Protein AF-0000000086840209 (afdb_homodimer)

Solvent-accessible surface area (backbone atoms only — not comparable to full-atom values): 59865 Å² total; per-residue (Å²): 137,80,80,76,87,68,86,67,60,68,72,49,55,74,68,68,51,80,68,69,87,74,71,79,79,79,82,75,85,78,73,86,63,77,85,60,76,72,39,68,65,50,62,71,67,72,75,73,90,75,87,71,88,79,84,80,75,86,77,77,88,75,85,76,79,78,73,83,77,76,82,77,79,81,72,82,69,72,61,64,68,77,69,81,69,80,62,67,65,57,79,72,72,54,63,67,62,53,61,68,45,46,66,56,27,56,71,68,43,29,46,79,48,72,53,68,51,66,65,57,50,52,54,27,46,75,39,18,62,79,31,35,56,29,29,9,30,44,25,12,50,48,21,32,39,47,53,31,60,46,67,54,54,68,77,83,42,62,44,62,58,50,34,50,51,26,39,51,48,12,54,53,25,41,53,47,39,52,50,32,60,87,80,42,92,48,25,80,78,42,78,61,74,78,46,72,61,59,33,47,26,25,44,30,38,17,54,41,33,41,61,71,66,30,53,64,51,15,49,52,28,38,50,52,25,49,52,50,44,53,74,68,42,59,75,68,57,49,95,75,61,71,90,54,56,63,56,57,49,16,34,52,40,42,48,51,49,52,52,48,46,52,41,52,51,46,23,71,78,68,64,46,86,74,84,80,71,83,51,85,72,56,70,57,56,84,40,86,86,49,58,59,34,35,51,51,49,41,52,51,50,51,55,56,51,56,67,63,32,70,70,55,49,45,48,56,54,24,72,78,31,86,82,49,82,51,77,85,83,49,62,67,56,51,40,49,54,49,47,50,53,52,50,48,52,52,48,51,53,51,52,49,49,48,36,42,75,67,69,52,45,60,67,50,70,47,52,49,48,52,53,52,50,51,51,52,33,51,51,47,51,54,36,49,52,34,51,77,68,66,55,46,30,86,74,58,58,88,86,50,54,65,66,37,24,59,51,31,49,42,57,52,51,42,50,51,50,48,52,50,61,71,63,49,88,48,72,59,49,56,46,19,58,26,54,63,51,51,50,37,51,48,53,46,51,51,49,25,52,53,42,66,58,46,89,64,88,84,61,52,67,69,58,53,49,53,44,50,49,45,50,49,52,50,51,51,56,52,65,68,39,76,81,54,46,68,68,54,52,52,49,51,50,51,51,50,51,52,37,37,67,74,51,68,80,57,86,59,66,72,69,71,61,67,60,75,81,119,136,82,80,76,86,70,86,62,58,67,75,49,52,74,67,69,50,80,64,69,87,72,71,78,77,79,82,76,87,78,74,89,62,79,83,60,74,72,38,66,66,48,58,72,67,68,72,67,89,73,85,69,85,75,81,77,81,80,82,79,86,77,84,79,81,80,79,79,77,77,78,76,79,80,70,81,66,74,64,67,69,78,70,81,66,81,61,65,67,53,80,69,74,55,61,67,63,53,61,68,45,46,66,55,26,55,70,67,43,29,46,80,48,72,54,68,51,67,67,56,50,52,54,28,45,76,39,19,62,80,31,37,57,30,29,9,30,43,26,11,50,46,22,33,37,47,53,33,61,45,66,56,55,67,77,83,42,60,44,62,56,51,35,49,51,26,38,49,50,11,53,52,26,42,52,49,42,53,49,31,59,85,80,41,92,49,23,82,78,42,78,60,74,79,47,72,61,58,34,48,25,25,44,31,40,17,56,41,33,40,61,71,67,30,53,65,52,16,48,53,29,38,50,53,25,50,52,50,45,53,74,67,41,59,76,65,57,48,93,74,59,72,89,53,56,63,55,57,49,16,35,52,40,42,46,51,49,50,53,47,47,51,43,54,52,45,21,72,77,69,64,48,84,76,82,80,72,84,52,84,72,56,71,57,56,84,39,87,90,48,58,58,34,36,51,51,49,42,52,51,48,51,55,56,51,56,67,63,33,70,68,56,48,45,48,57,55,24,74,79,30,84,81,49,83,52,78,85,84,49,64,67,55,52,40,49,54,50,48,51,53,52,50,48,52,52,48,50,52,51,52,49,48,48,36,41,75,68,68,52,45,56,66,50,70,48,51,50,48,52,53,52,50,51,51,51,33,50,52,47,51,53,37,49,52,36,51,77,67,65,54,46,29,86,77,57,59,87,88,49,56,63,66,37,25,58,51,32,48,42,59,52,51,42,51,50,50,47,53,51,62,71,64,50,90,49,72,58,50,57,46,19,59,25,54,64,52,51,50,40,51,48,52,44,51,52,49,25,51,53,42,64,59,46,89,66,89,83,64,52,67,68,57,52,49,51,45,49,50,45,50,47,52,50,51,50,55,52,62,67,38,76,81,54,45,68,70,56,52,51,51,51,49,52,48,48,51,53,37,38,66,74,53,67,81,56,86,60,67,71,68,75,62,66,56,79,83,120

Structure (mmCIF, N/CA/C/O backbone):
data_AF-0000000086840209-model_v1
#
loop_
_entity.id
_entity.type
_entity.pdbx_description
1 polymer 'Transcription factor domain-containing protein'
#
loop_
_atom_site.group_PDB
_atom_site.id
_atom_site.type_symbol
_atom_site.label_atom_id
_atom_site.label_alt_id
_atom_site.label_comp_id
_atom_site.label_asym_id
_atom_site.label_entity_id
_atom_site.label_seq_id
_atom_site.pdbx_PDB_ins_code
_atom_site.Cartn_x
_atom_site.Cartn_y
_atom_site.Cartn_z
_atom_site.occupancy
_atom_site.B_iso_or_equiv
_atom_site.auth_seq_id
_atom_site.auth_comp_id
_atom_site.auth_asym_id
_atom_site.auth_atom_id
_atom_site.pdbx_PDB_model_num
ATOM 1 N N . MET A 1 1 ? 45.812 -46.125 19 1 21.97 1 MET A N 1
ATOM 2 C CA . MET A 1 1 ? 46.469 -45.25 19.953 1 21.97 1 MET A CA 1
ATOM 3 C C . MET A 1 1 ? 45.906 -43.844 19.844 1 21.97 1 MET A C 1
ATOM 5 O O . MET A 1 1 ? 46.188 -43.094 18.891 1 21.97 1 MET A O 1
ATOM 9 N N . GLY A 1 2 ? 44.531 -43.719 19.984 1 23.8 2 GLY A N 1
ATOM 10 C CA . GLY A 1 2 ? 43.469 -42.938 19.391 1 23.8 2 GLY A CA 1
ATOM 11 C C . GLY A 1 2 ? 43.438 -41.5 19.891 1 23.8 2 GLY A C 1
ATOM 12 O O . GLY A 1 2 ? 43.375 -41.281 21.109 1 23.8 2 GLY A O 1
ATOM 13 N N . GLY A 1 3 ? 44.062 -40.531 19.25 1 23 3 GLY A N 1
ATOM 14 C CA . GLY A 1 3 ? 44.531 -39.188 19.625 1 23 3 GLY A CA 1
ATOM 15 C C . GLY A 1 3 ? 43.406 -38.281 20.109 1 23 3 GLY A C 1
ATOM 16 O O . GLY A 1 3 ? 42.312 -38.281 19.531 1 23 3 GLY A O 1
ATOM 17 N N . LYS A 1 4 ? 43.375 -37.906 21.453 1 29.53 4 LYS A N 1
ATOM 18 C CA . LYS A 1 4 ? 42.531 -37.219 22.422 1 29.53 4 LYS A CA 1
ATOM 19 C C . LYS A 1 4 ? 42.219 -35.781 21.953 1 29.53 4 LYS A C 1
ATOM 21 O O . LYS A 1 4 ? 43.125 -34.938 21.922 1 29.53 4 LYS A O 1
ATOM 26 N N . ILE A 1 5 ? 41.594 -35.594 20.734 1 31.66 5 ILE A N 1
ATOM 27 C CA . ILE A 1 5 ? 41.438 -34.188 20.328 1 31.66 5 ILE A CA 1
ATOM 28 C C . ILE A 1 5 ? 40.656 -33.438 21.406 1 31.66 5 ILE A C 1
ATOM 30 O O . ILE A 1 5 ? 39.531 -33.75 21.703 1 31.66 5 ILE A O 1
ATOM 34 N N . THR A 1 6 ? 41.219 -32.875 22.5 1 32.12 6 THR A N 1
ATOM 35 C CA . THR A 1 6 ? 40.969 -32.406 23.859 1 32.12 6 THR A CA 1
ATOM 36 C C . THR A 1 6 ? 40.062 -31.188 23.859 1 32.12 6 THR A C 1
ATOM 38 O O . THR A 1 6 ? 39.375 -30.922 24.844 1 32.12 6 THR A O 1
ATOM 41 N N . ARG A 1 7 ? 40.375 -30.125 23.188 1 35.28 7 ARG A N 1
ATOM 42 C CA . ARG A 1 7 ? 40.062 -28.875 23.875 1 35.28 7 ARG A CA 1
ATOM 43 C C . ARG A 1 7 ? 38.625 -28.438 23.609 1 35.28 7 ARG A C 1
ATOM 45 O O . ARG A 1 7 ? 38.188 -28.422 22.453 1 35.28 7 ARG A O 1
ATOM 52 N N . ALA A 1 8 ? 37.688 -28.484 24.5 1 32.41 8 ALA A N 1
ATOM 53 C CA . ALA A 1 8 ? 36.281 -28.219 24.547 1 32.41 8 ALA A CA 1
ATOM 54 C C . ALA A 1 8 ? 35.969 -26.719 24.328 1 32.41 8 ALA A C 1
ATOM 56 O O . ALA A 1 8 ? 36.812 -25.875 24.641 1 32.41 8 ALA A O 1
ATOM 57 N N . CYS A 1 9 ? 35.281 -26.188 23.484 1 34.03 9 CYS A N 1
ATOM 58 C CA . CYS A 1 9 ? 35.062 -24.766 23.219 1 34.03 9 CYS A CA 1
ATOM 59 C C . CYS A 1 9 ? 34.656 -24.031 24.5 1 34.03 9 CYS A C 1
ATOM 61 O O . CYS A 1 9 ? 34.25 -24.656 25.484 1 34.03 9 CYS A O 1
ATOM 63 N N . ASP A 1 10 ? 34.938 -22.781 24.703 1 37.38 10 ASP A N 1
ATOM 64 C CA . ASP A 1 10 ? 34.938 -21.969 25.906 1 37.38 10 ASP A CA 1
ATOM 65 C C . ASP A 1 10 ? 33.594 -22.016 26.609 1 37.38 10 ASP A C 1
ATOM 67 O O . ASP A 1 10 ? 33.531 -22.094 27.844 1 37.38 10 ASP A O 1
ATOM 71 N N . ALA A 1 11 ? 32.469 -21.812 25.906 1 33.53 11 ALA A N 1
ATOM 72 C CA . ALA A 1 11 ? 31.203 -21.688 26.609 1 33.53 11 ALA A CA 1
ATOM 73 C C . ALA A 1 11 ? 30.828 -22.984 27.312 1 33.53 11 ALA A C 1
ATOM 75 O O . ALA A 1 11 ? 30.297 -22.953 28.438 1 33.53 11 ALA A O 1
ATOM 76 N N . CYS A 1 12 ? 31.172 -24.016 26.625 1 34.47 12 CYS A N 1
ATOM 77 C CA . CYS A 1 12 ? 31 -25.312 27.266 1 34.47 12 CYS A CA 1
ATOM 78 C C . CYS A 1 12 ? 31.906 -25.438 28.484 1 34.47 12 CYS A C 1
ATOM 80 O O . CYS A 1 12 ? 31.688 -26.312 29.328 1 34.47 12 CYS A O 1
ATOM 82 N N . ARG A 1 13 ? 33 -24.734 28.438 1 39.22 13 ARG A N 1
ATOM 83 C CA . ARG A 1 13 ? 33.969 -24.812 29.531 1 39.22 13 ARG A CA 1
ATOM 84 C C . ARG A 1 13 ? 33.312 -24.391 30.859 1 39.22 13 ARG A C 1
ATOM 86 O O . ARG A 1 13 ? 33.531 -25.031 31.891 1 39.22 13 ARG A O 1
ATOM 93 N N . VAL A 1 14 ? 32.656 -23.203 30.797 1 42.06 14 VAL A N 1
ATOM 94 C CA . VAL A 1 14 ? 32.188 -22.703 32.094 1 42.06 14 VAL A CA 1
ATOM 95 C C . VAL A 1 14 ? 31.156 -23.656 32.656 1 42.06 14 VAL A C 1
ATOM 97 O O . VAL A 1 14 ? 31.141 -23.906 33.875 1 42.06 14 VAL A O 1
ATOM 100 N N . ARG A 1 15 ? 30.094 -23.953 31.766 1 38 15 ARG A N 1
ATOM 101 C CA . ARG A 1 15 ? 28.984 -24.719 32.344 1 38 15 ARG A CA 1
ATOM 102 C C . ARG A 1 15 ? 29.359 -26.188 32.5 1 38 15 ARG A C 1
ATOM 104 O O . ARG A 1 15 ? 28.531 -27 32.938 1 38 15 ARG A O 1
ATOM 111 N N . LYS A 1 16 ? 30.5 -26.578 32.875 1 36.28 16 LYS A N 1
ATOM 112 C CA . LYS A 1 16 ? 31.125 -27.875 33.156 1 36.28 16 LYS A CA 1
ATOM 113 C C . LYS A 1 16 ? 30.406 -28.984 32.406 1 36.28 16 LYS A C 1
ATOM 115 O O . LYS A 1 16 ? 30.297 -30.109 32.906 1 36.28 16 LYS A O 1
ATOM 120 N N . VAL A 1 17 ? 29.391 -28.656 31.609 1 33.69 17 VAL A N 1
ATOM 121 C CA . VAL A 1 17 ? 28.703 -29.812 31.031 1 33.69 17 VAL A CA 1
ATOM 122 C C . VAL A 1 17 ? 29.562 -30.438 29.938 1 33.69 17 VAL A C 1
ATOM 124 O O . VAL A 1 17 ? 30.359 -29.75 29.297 1 33.69 17 VAL A O 1
ATOM 127 N N . ARG A 1 18 ? 29.797 -31.781 29.953 1 32.25 18 ARG A N 1
ATOM 128 C CA . ARG A 1 18 ? 30.5 -32.688 29.047 1 32.25 18 ARG A CA 1
ATOM 129 C C . ARG A 1 18 ? 30.156 -32.375 27.594 1 32.25 18 ARG A C 1
ATOM 131 O O . ARG A 1 18 ? 29.016 -32 27.281 1 32.25 18 ARG A O 1
ATOM 138 N N . PHE A 1 19 ? 31.109 -32.156 26.719 1 31.95 19 PHE A N 1
ATOM 139 C CA . PHE A 1 19 ? 31.281 -31.703 25.344 1 31.95 19 PHE A CA 1
ATOM 140 C C . PHE A 1 19 ? 30.5 -32.594 24.391 1 31.95 19 PHE A C 1
ATOM 142 O O . PHE A 1 19 ? 30.5 -32.375 23.172 1 31.95 19 PHE A O 1
ATOM 149 N N . ASN A 1 20 ? 29.281 -33.094 24.594 1 27.7 20 ASN A N 1
ATOM 150 C CA . ASN A 1 20 ? 28.938 -33.906 23.438 1 27.7 20 ASN A CA 1
ATOM 151 C C . ASN A 1 20 ? 28.984 -33.094 22.156 1 27.7 20 ASN A C 1
ATOM 153 O O . ASN A 1 20 ? 28.875 -31.875 22.172 1 27.7 20 ASN A O 1
ATOM 157 N N . LEU A 1 21 ? 29.422 -33.656 20.922 1 28.14 21 LEU A N 1
ATOM 158 C CA . LEU A 1 21 ? 29.734 -33.281 19.547 1 28.14 21 LEU A CA 1
ATOM 159 C C . LEU A 1 21 ? 28.734 -32.25 19.016 1 28.14 21 LEU A C 1
ATOM 161 O O . LEU A 1 21 ? 28.859 -31.797 17.875 1 28.14 21 LEU A O 1
ATOM 165 N N . GLY A 1 22 ? 27.531 -32.188 19.594 1 28.39 22 GLY A N 1
ATOM 166 C CA . GLY A 1 22 ? 26.469 -31.531 18.859 1 28.39 22 GLY A CA 1
ATOM 167 C C . GLY A 1 22 ? 26.609 -30.031 18.812 1 28.39 22 GLY A C 1
ATOM 168 O O . GLY A 1 22 ? 25.625 -29.312 18.656 1 28.39 22 GLY A O 1
ATOM 169 N N . CYS A 1 23 ? 27.688 -29.547 19.156 1 28.19 23 CYS A N 1
ATOM 170 C CA . CYS A 1 23 ? 27.781 -28.094 19.312 1 28.19 23 CYS A CA 1
ATOM 171 C C . CYS A 1 23 ? 27.578 -27.391 17.984 1 28.19 23 CYS A C 1
ATOM 173 O O . CYS A 1 23 ? 28.234 -27.703 16.984 1 28.19 23 CYS A O 1
ATOM 175 N N . ALA A 1 24 ? 26.359 -26.781 17.844 1 27.16 24 ALA A N 1
ATOM 176 C CA . ALA A 1 24 ? 25.688 -26.156 16.703 1 27.16 24 ALA A CA 1
ATOM 177 C C . ALA A 1 24 ? 26.516 -25 16.156 1 27.16 24 ALA A C 1
ATOM 179 O O . ALA A 1 24 ? 27.016 -24.156 16.922 1 27.16 24 ALA A O 1
ATOM 180 N N . PHE A 1 25 ? 27.234 -25.188 15.086 1 24.83 25 PHE A N 1
ATOM 181 C CA . PHE A 1 25 ? 28.078 -24.328 14.266 1 24.83 25 PHE A CA 1
ATOM 182 C C . PHE A 1 25 ? 27.359 -23.031 13.922 1 24.83 25 PHE A C 1
ATOM 184 O O . PHE A 1 25 ? 26.188 -23.047 13.516 1 24.83 25 PHE A O 1
ATOM 191 N N . ALA A 1 26 ? 27.625 -21.953 14.547 1 25.97 26 ALA A N 1
ATOM 192 C CA . ALA A 1 26 ? 27.047 -20.625 14.305 1 25.97 26 ALA A CA 1
ATOM 193 C C . ALA A 1 26 ? 27.422 -20.109 12.914 1 25.97 26 ALA A C 1
ATOM 195 O O . ALA A 1 26 ? 28.594 -20.047 12.562 1 25.97 26 ALA A O 1
ATOM 196 N N . PRO A 1 27 ? 26.5 -20.219 11.844 1 26.61 27 PRO A N 1
ATOM 197 C CA . PRO A 1 27 ? 26.812 -19.859 10.461 1 26.61 27 PRO A CA 1
ATOM 198 C C . PRO A 1 27 ? 27.312 -18.422 10.32 1 26.61 27 PRO A C 1
ATOM 200 O O . PRO A 1 27 ? 27 -17.578 11.156 1 26.61 27 PRO A O 1
ATOM 203 N N . ALA A 1 28 ? 28.422 -18.188 9.508 1 27.62 28 ALA A N 1
ATOM 204 C CA . ALA A 1 28 ? 29.172 -16.969 9.195 1 27.62 28 ALA A CA 1
ATOM 205 C C . ALA A 1 28 ? 28.234 -15.898 8.625 1 27.62 28 ALA A C 1
ATOM 207 O O . ALA A 1 28 ? 27.203 -16.219 8.047 1 27.62 28 ALA A O 1
ATOM 208 N N . PRO A 1 29 ? 28.656 -14.641 8.719 1 25.95 29 PRO A N 1
ATOM 209 C CA . PRO A 1 29 ? 27.953 -13.391 8.422 1 25.95 29 PRO A CA 1
ATOM 210 C C . PRO A 1 29 ? 27.594 -13.258 6.941 1 25.95 29 PRO A C 1
ATOM 212 O O . PRO A 1 29 ? 28.438 -13.508 6.074 1 25.95 29 PRO A O 1
ATOM 215 N N . ALA A 1 30 ? 26.344 -13.523 6.547 1 26.02 30 ALA A N 1
ATOM 216 C CA . ALA A 1 30 ? 25.797 -13.648 5.199 1 26.02 30 ALA A CA 1
ATOM 217 C C . ALA A 1 30 ? 26.078 -12.398 4.367 1 26.02 30 ALA A C 1
ATOM 219 O O . ALA A 1 30 ? 25.703 -11.289 4.766 1 26.02 30 ALA A O 1
ATOM 220 N N . LYS A 1 31 ? 27.172 -12.297 3.588 1 28.03 31 LYS A N 1
ATOM 221 C CA . LYS A 1 31 ? 27.328 -11.289 2.549 1 28.03 31 LYS A CA 1
ATOM 222 C C . LYS A 1 31 ? 26.062 -11.164 1.707 1 28.03 31 LYS A C 1
ATOM 224 O O . LYS A 1 31 ? 25.359 -12.148 1.479 1 28.03 31 LYS A O 1
ATOM 229 N N . ARG A 1 32 ? 25.594 -9.961 1.301 1 26.48 32 ARG A N 1
ATOM 230 C CA . ARG A 1 32 ? 24.406 -9.352 0.711 1 26.48 32 ARG A CA 1
ATOM 231 C C . ARG A 1 32 ? 24.109 -9.938 -0.666 1 26.48 32 ARG A C 1
ATOM 233 O O . ARG A 1 32 ? 24.344 -9.289 -1.686 1 26.48 32 ARG A O 1
ATOM 240 N N . LYS A 1 33 ? 24.625 -11.188 -0.985 1 26.73 33 LYS A N 1
ATOM 241 C CA . LYS A 1 33 ? 24.375 -11.484 -2.396 1 26.73 33 LYS A CA 1
ATOM 242 C C . LYS A 1 33 ? 22.891 -11.555 -2.697 1 26.73 33 LYS A C 1
ATOM 244 O O . LYS A 1 33 ? 22.094 -11.875 -1.815 1 26.73 33 LYS A O 1
ATOM 249 N N . PRO A 1 34 ? 22.422 -11.141 -3.844 1 26.98 34 PRO A N 1
ATOM 250 C CA . PRO A 1 34 ? 21.062 -11.156 -4.363 1 26.98 34 PRO A CA 1
ATOM 251 C C . PRO A 1 34 ? 20.344 -12.484 -4.098 1 26.98 34 PRO A C 1
ATOM 253 O O . PRO A 1 34 ? 20.984 -13.539 -4.055 1 26.98 34 PRO A O 1
ATOM 256 N N . ALA A 1 35 ? 19.188 -12.523 -3.416 1 29.34 35 ALA A N 1
ATOM 257 C CA . ALA A 1 35 ? 18.453 -13.609 -2.781 1 29.34 35 ALA A CA 1
ATOM 258 C C . ALA A 1 35 ? 18.25 -14.781 -3.746 1 29.34 35 ALA A C 1
ATOM 260 O O . ALA A 1 35 ? 17.328 -14.766 -4.566 1 29.34 35 ALA A O 1
ATOM 261 N N . VAL A 1 36 ? 19.344 -15.211 -4.414 1 29.42 36 VAL A N 1
ATOM 262 C CA . VAL A 1 36 ? 19.125 -16.516 -5.031 1 29.42 36 VAL A CA 1
ATOM 263 C C . VAL A 1 36 ? 18.781 -17.547 -3.953 1 29.42 36 VAL A C 1
ATOM 265 O O . VAL A 1 36 ? 19.578 -17.766 -3.033 1 29.42 36 VAL A O 1
ATOM 268 N N . ARG A 1 37 ? 17.547 -17.828 -3.734 1 31.97 37 ARG A N 1
ATOM 269 C CA . ARG A 1 37 ? 16.891 -18.625 -2.713 1 31.97 37 ARG A CA 1
ATOM 270 C C . ARG A 1 37 ? 17.609 -19.953 -2.506 1 31.97 37 ARG A C 1
ATOM 272 O O . ARG A 1 37 ? 17.438 -20.609 -1.48 1 31.97 37 ARG A O 1
ATOM 279 N N . GLY A 1 38 ? 18.156 -20.625 -3.555 1 33.12 38 GLY A N 1
ATOM 280 C CA . GLY A 1 38 ? 18.656 -21.969 -3.357 1 33.12 38 GLY A CA 1
ATOM 281 C C . GLY A 1 38 ? 19.875 -22.031 -2.459 1 33.12 38 GLY A C 1
ATOM 282 O O . GLY A 1 38 ? 20.516 -23.078 -2.346 1 33.12 38 GLY A O 1
ATOM 283 N N . ARG A 1 39 ? 20.047 -20.906 -1.924 1 37 39 ARG A N 1
ATOM 284 C CA . ARG A 1 39 ? 21.406 -20.719 -1.403 1 37 39 ARG A CA 1
ATOM 285 C C . ARG A 1 39 ? 21.578 -21.422 -0.066 1 37 39 ARG A C 1
ATOM 287 O O . ARG A 1 39 ? 22.703 -21.703 0.352 1 37 39 ARG A O 1
ATOM 294 N N . LEU A 1 40 ? 20.391 -21.672 0.511 1 34.91 40 LEU A N 1
ATOM 295 C CA . LEU A 1 40 ? 20.688 -22.125 1.863 1 34.91 40 LEU A CA 1
ATOM 296 C C . LEU A 1 40 ? 21.391 -23.484 1.834 1 34.91 40 LEU A C 1
ATOM 298 O O . LEU A 1 40 ? 22.359 -23.703 2.564 1 34.91 40 LEU A O 1
ATOM 302 N N . VAL A 1 41 ? 20.906 -24.297 0.933 1 35.09 41 VAL A N 1
ATOM 303 C CA . VAL A 1 41 ? 21.562 -25.594 0.926 1 35.09 41 VAL A CA 1
ATOM 304 C C . VAL A 1 41 ? 22.984 -25.453 0.393 1 35.09 41 VAL A C 1
ATOM 306 O O . VAL A 1 41 ? 23.922 -26.047 0.933 1 35.09 41 VAL A O 1
ATOM 309 N N . ALA A 1 42 ? 23.125 -24.625 -0.633 1 35.34 42 ALA A N 1
ATOM 310 C CA . ALA A 1 42 ? 24.438 -24.469 -1.261 1 35.34 42 ALA A CA 1
ATOM 311 C C . ALA A 1 42 ? 25.422 -23.828 -0.295 1 35.34 42 ALA A C 1
ATOM 313 O O . ALA A 1 42 ? 26.609 -24.203 -0.274 1 35.34 42 ALA A O 1
ATOM 314 N N . GLN A 1 43 ? 24.969 -22.906 0.427 1 35.16 43 GLN A N 1
ATOM 315 C CA . GLN A 1 43 ? 25.859 -22.234 1.372 1 35.16 43 GLN A CA 1
ATOM 316 C C . GLN A 1 43 ? 26.5 -23.234 2.334 1 35.16 43 GLN A C 1
ATOM 318 O O . GLN A 1 43 ? 27.594 -23.016 2.84 1 35.16 43 GLN A O 1
ATOM 323 N N . LEU A 1 44 ? 25.875 -24.344 2.547 1 30.66 44 LEU A N 1
ATOM 324 C CA . LEU A 1 44 ? 26.5 -25.312 3.443 1 30.66 44 LEU A CA 1
ATOM 325 C C . LEU A 1 44 ? 27.719 -25.953 2.793 1 30.66 44 LEU A C 1
ATOM 327 O O . LEU A 1 44 ? 28.656 -26.375 3.486 1 30.66 44 LEU A O 1
ATOM 331 N N . ARG A 1 45 ? 27.75 -26.031 1.395 1 29.02 45 ARG A N 1
ATOM 332 C CA . ARG A 1 45 ? 28.875 -26.75 0.807 1 29.02 45 ARG A CA 1
ATOM 333 C C . ARG A 1 45 ? 30.062 -25.812 0.583 1 29.02 45 ARG A C 1
ATOM 335 O O . ARG A 1 45 ? 31.219 -26.219 0.734 1 29.02 45 ARG A O 1
ATOM 342 N N . SER A 1 46 ? 29.906 -24.609 -0.192 1 31.91 46 SER A N 1
ATOM 343 C CA . SER A 1 46 ? 31.016 -23.938 -0.854 1 31.91 46 SER A CA 1
ATOM 344 C C . SER A 1 46 ? 31.828 -23.109 0.138 1 31.91 46 SER A C 1
ATOM 346 O O . SER A 1 46 ? 31.719 -21.891 0.162 1 31.91 46 SER A O 1
ATOM 348 N N . LYS A 1 47 ? 32.344 -23.547 1.175 1 26.48 47 LYS A N 1
ATOM 349 C CA . LYS A 1 47 ? 33.188 -22.719 2.035 1 26.48 47 LYS A CA 1
ATOM 350 C C . LYS A 1 47 ? 34.5 -22.375 1.356 1 26.48 47 LYS A C 1
ATOM 352 O O . LYS A 1 47 ? 35.406 -21.812 1.983 1 26.48 47 LYS A O 1
ATOM 357 N N . GLY A 1 48 ? 34.812 -22.875 0.065 1 19.14 48 GLY A N 1
ATOM 358 C CA . GLY A 1 48 ? 36.25 -22.75 -0.024 1 19.14 48 GLY A CA 1
ATOM 359 C C . GLY A 1 48 ? 36.719 -21.375 -0.481 1 19.14 48 GLY A C 1
ATOM 360 O O . GLY A 1 48 ? 37.562 -20.75 0.163 1 19.14 48 GLY A O 1
ATOM 361 N N . SER A 1 49 ? 36.938 -21.078 -1.821 1 20.28 49 SER A N 1
ATOM 362 C CA . SER A 1 49 ? 38.062 -20.406 -2.408 1 20.28 49 SER A CA 1
ATOM 363 C C . SER A 1 49 ? 37.844 -18.891 -2.494 1 20.28 49 SER A C 1
ATOM 365 O O . SER A 1 49 ? 36.781 -18.453 -2.938 1 20.28 49 SER A O 1
ATOM 367 N N . GLY A 1 50 ? 38.594 -17.953 -1.731 1 18.83 50 GLY A N 1
ATOM 368 C CA . GLY A 1 50 ? 38.562 -16.562 -1.303 1 18.83 50 GLY A CA 1
ATOM 369 C C . GLY A 1 50 ? 39 -15.602 -2.395 1 18.83 50 GLY A C 1
ATOM 370 O O . GLY A 1 50 ? 39.156 -14.398 -2.146 1 18.83 50 GLY A O 1
ATOM 371 N N . LYS A 1 51 ? 39.281 -15.82 -3.76 1 18.48 51 LYS A N 1
ATOM 372 C CA . LYS A 1 51 ? 40.219 -14.836 -4.285 1 18.48 51 LYS A CA 1
ATOM 373 C C . LYS A 1 51 ? 39.531 -13.484 -4.484 1 18.48 51 LYS A C 1
ATOM 375 O O . LYS A 1 51 ? 38.406 -13.414 -4.988 1 18.48 51 LYS A O 1
ATOM 380 N N . SER A 1 52 ? 40.094 -12.344 -3.832 1 18.66 52 SER A N 1
ATOM 381 C CA . SER A 1 52 ? 39.812 -10.938 -3.572 1 18.66 52 SER A CA 1
ATOM 382 C C . SER A 1 52 ? 40 -10.094 -4.828 1 18.66 52 SER A C 1
ATOM 384 O O . SER A 1 52 ? 39.812 -8.875 -4.793 1 18.66 52 SER A O 1
ATOM 386 N N . GLN A 1 53 ? 40 -10.508 -6.117 1 18.08 53 GLN A N 1
ATOM 387 C CA . GLN A 1 53 ? 40.719 -9.555 -6.969 1 18.08 53 GLN A CA 1
ATOM 388 C C . GLN A 1 53 ? 39.906 -8.258 -7.117 1 18.08 53 GLN A C 1
ATOM 390 O O . GLN A 1 53 ? 38.688 -8.289 -7.254 1 18.08 53 GLN A O 1
ATOM 395 N N . PHE A 1 54 ? 40.594 -7.031 -6.715 1 16.92 54 PHE A N 1
ATOM 396 C CA . PHE A 1 54 ? 40.438 -5.598 -6.504 1 16.92 54 PHE A CA 1
ATOM 397 C C . PHE A 1 54 ? 40.219 -4.875 -7.824 1 16.92 54 PHE A C 1
ATOM 399 O O . PHE A 1 54 ? 40.906 -5.133 -8.812 1 16.92 54 PHE A O 1
ATOM 406 N N . ALA A 1 55 ? 38.906 -4.465 -8.023 1 18.45 55 ALA A N 1
ATOM 407 C CA . ALA A 1 55 ? 38.344 -3.717 -9.148 1 18.45 55 ALA A CA 1
ATOM 408 C C . ALA A 1 55 ? 39.062 -2.383 -9.328 1 18.45 55 ALA A C 1
ATOM 410 O O . ALA A 1 55 ? 39.25 -1.638 -8.359 1 18.45 55 ALA A O 1
ATOM 411 N N . LEU A 1 56 ? 39.844 -2.301 -10.383 1 16.64 56 LEU A N 1
ATOM 412 C CA . LEU A 1 56 ? 40.562 -1.207 -11.016 1 16.64 56 LEU A CA 1
ATOM 413 C C . LEU A 1 56 ? 39.656 -0.017 -11.273 1 16.64 56 LEU A C 1
ATOM 415 O O . LEU A 1 56 ? 38.438 -0.189 -11.469 1 16.64 56 LEU A O 1
ATOM 419 N N . ALA A 1 57 ? 40.188 1.324 -11.07 1 18.92 57 ALA A N 1
ATOM 420 C CA . ALA A 1 57 ? 39.969 2.756 -10.875 1 18.92 57 ALA A CA 1
ATOM 421 C C . ALA A 1 57 ? 39.469 3.422 -12.156 1 18.92 57 ALA A C 1
ATOM 423 O O . ALA A 1 57 ? 39.125 4.602 -12.148 1 18.92 57 ALA A O 1
ATOM 424 N N . PRO A 1 58 ? 38.844 2.82 -13.195 1 18.14 58 PRO A N 1
ATOM 425 C CA . PRO A 1 58 ? 39.156 3.648 -14.367 1 18.14 58 PRO A CA 1
ATOM 426 C C . PRO A 1 58 ? 38.438 4.984 -14.359 1 18.14 58 PRO A C 1
ATOM 428 O O . PRO A 1 58 ? 37.219 5.027 -14.078 1 18.14 58 PRO A O 1
ATOM 431 N N . VAL A 1 59 ? 39.094 6.172 -14.023 1 19.2 59 VAL A N 1
ATOM 432 C CA . VAL A 1 59 ? 38.719 7.562 -13.789 1 19.2 59 VAL A CA 1
ATOM 433 C C . VAL A 1 59 ? 38.312 8.211 -15.102 1 19.2 59 VAL A C 1
ATOM 435 O O . VAL A 1 59 ? 38 9.406 -15.141 1 19.2 59 VAL A O 1
ATOM 438 N N . PRO A 1 60 ? 38.031 7.582 -16.266 1 17.19 60 PRO A N 1
ATOM 439 C CA . PRO A 1 60 ? 38.5 8.477 -17.328 1 17.19 60 PRO A CA 1
ATOM 440 C C . PRO A 1 60 ? 37.625 9.719 -17.484 1 17.19 60 PRO A C 1
ATOM 442 O O . PRO A 1 60 ? 38.125 10.836 -17.562 1 17.19 60 PRO A O 1
ATOM 445 N N . SER A 1 61 ? 36.312 9.734 -17.922 1 17.25 61 SER A N 1
ATOM 446 C CA . SER A 1 61 ? 36 10.273 -19.234 1 17.25 61 SER A CA 1
ATOM 447 C C . SER A 1 61 ? 35.719 11.773 -19.156 1 17.25 61 SER A C 1
ATOM 449 O O . SER A 1 61 ? 35.406 12.305 -18.094 1 17.25 61 SER A O 1
ATOM 451 N N . THR A 1 62 ? 35.531 12.633 -20.406 1 17.23 62 THR A N 1
ATOM 452 C CA . THR A 1 62 ? 35.812 13.82 -21.219 1 17.23 62 THR A CA 1
ATOM 453 C C . THR A 1 62 ? 34.656 14.789 -21.172 1 17.23 62 THR A C 1
ATOM 455 O O . THR A 1 62 ? 34.781 15.953 -21.562 1 17.23 62 THR A O 1
ATOM 458 N N . ALA A 1 63 ? 33.469 14.68 -20.672 1 17.72 63 ALA A N 1
ATOM 459 C CA . ALA A 1 63 ? 32.469 15.305 -21.516 1 17.72 63 ALA A CA 1
ATOM 460 C C . ALA A 1 63 ? 32.469 16.828 -21.344 1 17.72 63 ALA A C 1
ATOM 462 O O . ALA A 1 63 ? 32.219 17.328 -20.234 1 17.72 63 ALA A O 1
ATOM 463 N N . ALA A 1 64 ? 33.219 17.594 -22.031 1 19.12 64 ALA A N 1
ATOM 464 C CA . ALA A 1 64 ? 33.25 19.047 -21.984 1 19.12 64 ALA A CA 1
ATOM 465 C C . ALA A 1 64 ? 31.938 19.625 -22.531 1 19.12 64 ALA A C 1
ATOM 467 O O . ALA A 1 64 ? 31.641 19.5 -23.719 1 19.12 64 ALA A O 1
ATOM 468 N N . VAL A 1 65 ? 30.781 19.406 -21.891 1 17.25 65 VAL A N 1
ATOM 469 C CA . VAL A 1 65 ? 29.531 19.859 -22.484 1 17.25 65 VAL A CA 1
ATOM 470 C C . VAL A 1 65 ? 29.547 21.391 -22.609 1 17.25 65 VAL A C 1
ATOM 472 O O . VAL A 1 65 ? 29.781 22.094 -21.625 1 17.25 65 VAL A O 1
ATOM 475 N N . THR A 1 66 ? 29.812 21.859 -23.812 1 17.77 66 THR A N 1
ATOM 476 C CA . THR A 1 66 ? 29.859 23.234 -24.328 1 17.77 66 THR A CA 1
ATOM 477 C C . THR A 1 66 ? 28.5 23.906 -24.172 1 17.77 66 THR A C 1
ATOM 479 O O . THR A 1 66 ? 27.469 23.359 -24.562 1 17.77 66 THR A O 1
ATOM 482 N N . SER A 1 67 ? 28.281 24.797 -23.281 1 18.03 67 SER A N 1
ATOM 483 C CA . SER A 1 67 ? 27.156 25.578 -22.766 1 18.03 67 SER A CA 1
ATOM 484 C C . SER A 1 67 ? 26.641 26.562 -23.797 1 18.03 67 SER A C 1
ATOM 486 O O . SER A 1 67 ? 25.906 27.484 -23.469 1 18.03 67 SER A O 1
ATOM 488 N N . ILE A 1 68 ? 26.312 26.156 -25.078 1 17.77 68 ILE A N 1
ATOM 489 C CA . ILE A 1 68 ? 25.984 27.25 -26 1 17.77 68 ILE A CA 1
ATOM 490 C C . ILE A 1 68 ? 24.703 27.938 -25.531 1 17.77 68 ILE A C 1
ATOM 492 O O . ILE A 1 68 ? 23.656 27.297 -25.391 1 17.77 68 ILE A O 1
ATOM 496 N N . ALA A 1 69 ? 24.656 29.125 -24.859 1 18.83 69 ALA A N 1
ATOM 497 C CA . ALA A 1 69 ? 23.75 30.078 -24.234 1 18.83 69 ALA A CA 1
ATOM 498 C C . ALA A 1 69 ? 22.812 30.703 -25.266 1 18.83 69 ALA A C 1
ATOM 500 O O . ALA A 1 69 ? 23.172 31.688 -25.922 1 18.83 69 ALA A O 1
ATOM 501 N N . GLY A 1 70 ? 22.25 29.969 -26.266 1 17.88 70 GLY A N 1
ATOM 502 C CA . GLY A 1 70 ? 21.578 30.812 -27.234 1 17.88 70 GLY A CA 1
ATOM 503 C C . GLY A 1 70 ? 20.438 31.625 -26.641 1 17.88 70 GLY A C 1
ATOM 504 O O . GLY A 1 70 ? 19.922 31.281 -25.578 1 17.88 70 GLY A O 1
ATOM 505 N N . ILE A 1 71 ? 20.203 32.906 -26.953 1 19.73 71 ILE A N 1
ATOM 506 C CA . ILE A 1 71 ? 19.484 34.156 -26.719 1 19.73 71 ILE A CA 1
ATOM 507 C C . ILE A 1 71 ? 18 33.969 -27.062 1 19.73 71 ILE A C 1
ATOM 509 O O . ILE A 1 71 ? 17.641 33.875 -28.234 1 19.73 71 ILE A O 1
ATOM 513 N N . VAL A 1 72 ? 17.344 32.875 -26.672 1 19.59 72 VAL A N 1
ATOM 514 C CA . VAL A 1 72 ? 16.016 32.812 -27.281 1 19.59 72 VAL A CA 1
ATOM 515 C C . VAL A 1 72 ? 15.156 33.969 -26.812 1 19.59 72 VAL A C 1
ATOM 517 O O . VAL A 1 72 ? 15.18 34.312 -25.641 1 19.59 72 VAL A O 1
ATOM 520 N N . ASP A 1 73 ? 14.75 34.844 -27.656 1 20.72 73 ASP A N 1
ATOM 521 C CA . ASP A 1 73 ? 13.828 35.969 -27.734 1 20.72 73 ASP A CA 1
ATOM 522 C C . ASP A 1 73 ? 12.438 35.594 -27.219 1 20.72 73 ASP A C 1
ATOM 524 O O . ASP A 1 73 ? 11.906 34.531 -27.578 1 20.72 73 ASP A O 1
ATOM 528 N N . ALA A 1 74 ? 11.969 36.156 -26.062 1 23.44 74 ALA A N 1
ATOM 529 C CA . ALA A 1 74 ? 10.891 36.031 -25.094 1 23.44 74 ALA A CA 1
ATOM 530 C C . ALA A 1 74 ? 9.531 36.25 -25.75 1 23.44 74 ALA A C 1
ATOM 532 O O . ALA A 1 74 ? 8.82 37.188 -25.391 1 23.44 74 ALA A O 1
ATOM 533 N N . THR A 1 75 ? 9.375 36.062 -27.078 1 23.95 75 THR A N 1
ATOM 534 C CA . THR A 1 75 ? 8.062 36.5 -27.531 1 23.95 75 THR A CA 1
ATOM 535 C C . THR A 1 75 ? 6.957 35.781 -26.781 1 23.95 75 THR A C 1
ATOM 537 O O . THR A 1 75 ? 7.141 34.625 -26.359 1 23.95 75 THR A O 1
ATOM 540 N N . HIS A 1 76 ? 5.953 36.469 -26.188 1 24.58 76 HIS A N 1
ATOM 541 C CA . HIS A 1 76 ? 4.777 36.28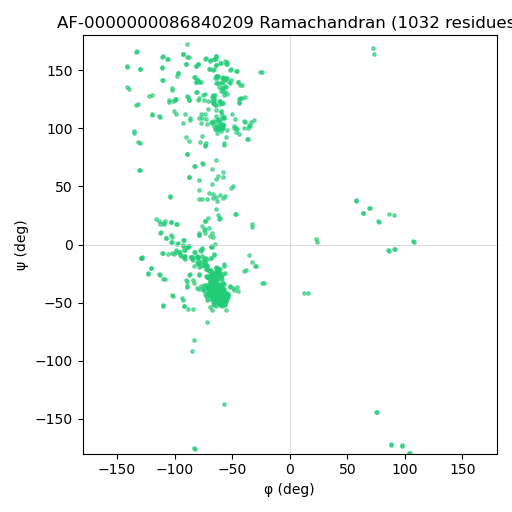1 -25.344 1 24.58 76 HIS A CA 1
ATOM 542 C C . HIS A 1 76 ? 3.912 35.125 -25.844 1 24.58 76 HIS A C 1
ATOM 544 O O . HIS A 1 76 ? 2.721 35.062 -25.531 1 24.58 76 HIS A O 1
ATOM 550 N N . SER A 1 77 ? 4.52 34.156 -26.547 1 25.23 77 SER A N 1
ATOM 551 C CA . SER A 1 77 ? 3.547 33.312 -27.234 1 25.23 77 SER A CA 1
ATOM 552 C C . SER A 1 77 ? 2.564 32.719 -26.234 1 25.23 77 SER A C 1
ATOM 554 O O . SER A 1 77 ? 2.889 32.531 -25.062 1 25.23 77 SER A O 1
ATOM 556 N N . ALA A 1 78 ? 1.22 32.719 -26.562 1 29.12 78 ALA A N 1
ATOM 557 C CA . ALA A 1 78 ? -0.014 32.062 -26.141 1 29.12 78 ALA A CA 1
ATOM 558 C C . ALA A 1 78 ? 0.263 30.656 -25.641 1 29.12 78 ALA A C 1
ATOM 560 O O . ALA A 1 78 ? 1.046 29.922 -26.25 1 29.12 78 ALA A O 1
ATOM 561 N N . GLY A 1 79 ? 0.158 30.531 -24.375 1 30.45 79 GLY A N 1
ATOM 562 C CA . GLY A 1 79 ? 0.445 29.297 -23.656 1 30.45 79 GLY A CA 1
ATOM 563 C C . GLY A 1 79 ? 0.059 28.047 -24.422 1 30.45 79 GLY A C 1
ATOM 564 O O . GLY A 1 79 ? -0.891 28.062 -25.219 1 30.45 79 GLY A O 1
ATOM 565 N N . PRO A 1 80 ? 1 27.359 -25 1 32.19 80 PRO A N 1
ATOM 566 C CA . PRO A 1 80 ? 0.683 26.188 -25.828 1 32.19 80 PRO A CA 1
ATOM 567 C C . PRO A 1 80 ? -0.491 25.375 -25.281 1 32.19 80 PRO A C 1
ATOM 569 O O . PRO A 1 80 ? -0.618 25.203 -24.062 1 32.19 80 PRO A O 1
ATOM 572 N N . GLN A 1 81 ? -1.705 25.547 -25.844 1 32.53 81 GLN A N 1
ATOM 573 C CA . GLN A 1 81 ? -2.861 24.688 -25.625 1 32.53 81 GLN A CA 1
ATOM 574 C C . GLN A 1 81 ? -2.449 23.219 -25.562 1 32.53 81 GLN A C 1
ATOM 576 O O . GLN A 1 81 ? -1.688 22.75 -26.406 1 32.53 81 GLN A O 1
ATOM 581 N N . PRO A 1 82 ? -2.426 22.578 -24.406 1 35.25 82 PRO A N 1
ATOM 582 C CA . PRO A 1 82 ? -2.074 21.156 -24.406 1 35.25 82 PRO A CA 1
ATOM 583 C C . PRO A 1 82 ? -2.625 20.391 -25.609 1 35.25 82 PRO A C 1
ATOM 585 O O . PRO A 1 82 ? -3.775 20.609 -26 1 35.25 82 PRO A O 1
ATOM 588 N N . GLU A 1 83 ? -1.943 20.266 -26.688 1 36.16 83 GLU A N 1
ATOM 589 C CA . GLU A 1 83 ? -2.438 19.484 -27.812 1 36.16 83 GLU A CA 1
ATOM 590 C C . GLU A 1 83 ? -3.148 18.219 -27.344 1 36.16 83 GLU A C 1
ATOM 592 O O . GLU A 1 83 ? -2.732 17.594 -26.359 1 36.16 83 GLU A O 1
ATOM 597 N N . PRO A 1 84 ? -4.363 17.953 -27.75 1 42.66 84 PRO A N 1
ATOM 598 C CA . PRO A 1 84 ? -5.16 16.781 -27.406 1 42.66 84 PRO A CA 1
ATOM 599 C C . PRO A 1 84 ? -4.367 15.477 -27.531 1 42.66 84 PRO A C 1
ATOM 601 O O . PRO A 1 84 ? -3.641 15.281 -28.5 1 42.66 84 PRO A O 1
ATOM 604 N N . GLY A 1 85 ? -3.785 14.906 -26.484 1 47.44 85 GLY A N 1
ATOM 605 C CA . GLY A 1 85 ? -3.229 13.562 -26.5 1 47.44 85 GLY A CA 1
ATOM 606 C C . GLY A 1 85 ? -3.873 12.656 -27.531 1 47.44 85 GLY A C 1
ATOM 607 O O . GLY A 1 85 ? -4.918 12.992 -28.094 1 47.44 85 GLY A O 1
ATOM 608 N N . PRO A 1 86 ? -3.086 11.68 -28.109 1 53.53 86 PRO A N 1
ATOM 609 C CA . PRO A 1 86 ? -3.697 10.781 -29.078 1 53.53 86 PRO A CA 1
ATOM 610 C C . PRO A 1 86 ? -5.09 10.312 -28.672 1 53.53 86 PRO A C 1
ATOM 612 O O . PRO A 1 86 ? -5.379 10.195 -27.484 1 53.53 86 PRO A O 1
ATOM 615 N N . PRO A 1 87 ? -5.922 10.32 -29.641 1 63.5 87 PRO A N 1
ATOM 616 C CA . PRO A 1 87 ? -7.285 9.891 -29.328 1 63.5 87 PRO A CA 1
ATOM 617 C C . PRO A 1 87 ? -7.34 8.461 -28.781 1 63.5 87 PRO A C 1
ATOM 619 O O . PRO A 1 87 ? -6.418 7.672 -29.016 1 63.5 87 PRO A O 1
ATOM 622 N N . ILE A 1 88 ? -8.062 7.973 -27.812 1 68.38 88 ILE A N 1
ATOM 623 C CA . ILE A 1 88 ? -8.336 6.695 -27.156 1 68.38 88 ILE A CA 1
ATOM 624 C C . ILE A 1 88 ? -8.297 5.57 -28.203 1 68.38 88 ILE A C 1
ATOM 626 O O . ILE A 1 88 ? -7.863 4.457 -27.891 1 68.38 88 ILE A O 1
ATOM 630 N N . GLY A 1 89 ? -8.219 5.848 -29.562 1 62.91 89 GLY A N 1
ATOM 631 C CA . GLY A 1 89 ? -8.32 4.859 -30.625 1 62.91 89 GLY A CA 1
ATOM 632 C C . GLY A 1 89 ? -7.031 4.668 -31.391 1 62.91 89 GLY A C 1
ATOM 633 O O . GLY A 1 89 ? -7 3.961 -32.406 1 62.91 89 GLY A O 1
ATOM 634 N N . CYS A 1 90 ? -5.922 5.094 -30.828 1 63.09 90 CYS A N 1
ATOM 635 C CA . CYS A 1 90 ? -4.688 5.121 -31.609 1 63.09 90 CYS A CA 1
ATOM 636 C C . CYS A 1 90 ? -3.781 3.955 -31.234 1 63.09 90 CYS A C 1
ATOM 638 O O . CYS A 1 90 ? -2.59 3.959 -31.547 1 63.09 90 CYS A O 1
ATOM 640 N N . SER A 1 91 ? -4.25 2.895 -30.625 1 75.81 91 SER A N 1
ATOM 641 C CA . SER A 1 91 ? -3.402 1.816 -30.125 1 75.81 91 SER A CA 1
ATOM 642 C C . SER A 1 91 ? -2.973 0.883 -31.25 1 75.81 91 SER A C 1
ATOM 644 O O . SER A 1 91 ? -2.02 0.115 -31.109 1 75.81 91 SER A O 1
ATOM 646 N N . GLY A 1 92 ? -3.598 0.894 -32.406 1 82 92 GLY A N 1
ATOM 647 C CA . GLY A 1 92 ? -3.293 0.005 -33.5 1 82 92 GLY A CA 1
ATOM 648 C C . GLY A 1 92 ? -4.016 -1.325 -33.438 1 82 92 GLY A C 1
ATOM 649 O O . GLY A 1 92 ? -3.928 -2.145 -34.344 1 82 92 GLY A O 1
ATOM 650 N N . TYR A 1 93 ? -4.738 -1.551 -32.344 1 92.31 93 TYR A N 1
ATOM 651 C CA . TYR A 1 93 ? -5.484 -2.795 -32.188 1 92.31 93 TYR A CA 1
ATOM 652 C C . TYR A 1 93 ? -6.965 -2.586 -32.469 1 92.31 93 TYR A C 1
ATOM 654 O O . TYR A 1 93 ? -7.566 -1.619 -32 1 92.31 93 TYR A O 1
ATOM 662 N N . SER A 1 94 ? -7.551 -3.5 -33.281 1 93.62 94 SER A N 1
ATOM 663 C CA . SER A 1 94 ? -8.969 -3.424 -33.625 1 93.62 94 SER A CA 1
ATOM 664 C C . SER A 1 94 ? -9.828 -4.141 -32.594 1 93.62 94 SER A C 1
ATOM 666 O O . SER A 1 94 ? -9.328 -4.941 -31.797 1 93.62 94 SER A O 1
ATOM 668 N N . GLN A 1 95 ? -11.117 -3.816 -32.594 1 96.12 95 GLN A N 1
ATOM 669 C CA . GLN A 1 95 ? -12.055 -4.531 -31.719 1 96.12 95 GLN A CA 1
ATOM 670 C C . GLN A 1 95 ? -12.07 -6.023 -32.031 1 96.12 95 GLN A C 1
ATOM 672 O O . GLN A 1 95 ? -12.188 -6.859 -31.141 1 96.12 95 GLN A O 1
ATOM 677 N N . GLU A 1 96 ? -11.945 -6.371 -33.312 1 96.31 96 GLU A N 1
ATOM 678 C CA . GLU A 1 96 ? -11.969 -7.762 -33.75 1 96.31 96 GLU A CA 1
ATOM 679 C C . GLU A 1 96 ? -10.812 -8.555 -33.156 1 96.31 96 GLU A C 1
ATOM 681 O O . GLU A 1 96 ? -10.961 -9.734 -32.844 1 96.31 96 GLU A O 1
ATOM 686 N N . PHE A 1 97 ? -9.664 -7.871 -33.062 1 96 97 PHE A N 1
ATOM 687 C CA . PHE A 1 97 ? -8.508 -8.5 -32.469 1 96 97 PHE A CA 1
ATOM 688 C C . PHE A 1 97 ? -8.836 -8.984 -31.062 1 96 97 PHE A C 1
ATOM 690 O O . PHE A 1 97 ? -8.555 -10.133 -30.703 1 96 97 PHE A O 1
ATOM 697 N N . PHE A 1 98 ? -9.469 -8.133 -30.281 1 98.06 98 PHE A N 1
ATOM 698 C CA . PHE A 1 98 ? -9.766 -8.438 -28.891 1 98.06 98 PHE A CA 1
ATOM 699 C C . PHE A 1 98 ? -10.906 -9.438 -28.781 1 98.06 98 PHE A C 1
ATOM 701 O O . PHE A 1 98 ? -10.898 -10.312 -27.906 1 98.06 98 PHE A O 1
ATOM 708 N N . LEU A 1 99 ? -11.922 -9.289 -29.656 1 98.19 99 LEU A N 1
ATOM 709 C CA . LEU A 1 99 ? -13.031 -10.234 -29.641 1 98.19 99 LEU A CA 1
ATOM 710 C C . LEU A 1 99 ? -12.547 -11.648 -29.906 1 98.19 99 LEU A C 1
ATOM 712 O O . LEU A 1 99 ? -13.094 -12.609 -29.359 1 98.19 99 LEU A O 1
ATOM 716 N N . ALA A 1 100 ? -11.484 -11.789 -30.641 1 97.12 100 ALA A N 1
ATOM 717 C CA . ALA A 1 100 ? -10.922 -13.094 -30.984 1 97.12 100 ALA A CA 1
ATOM 718 C C . ALA A 1 100 ? -10.258 -13.742 -29.766 1 97.12 100 ALA A C 1
ATOM 720 O O . ALA A 1 100 ? -10.047 -14.961 -29.75 1 97.12 100 ALA A O 1
ATOM 721 N N . LEU A 1 101 ? -9.938 -12.938 -28.734 1 96.94 101 LEU A N 1
ATOM 722 C CA . LEU A 1 101 ? -9.25 -13.445 -27.562 1 96.94 101 LEU A CA 1
ATOM 723 C C . LEU A 1 101 ? -10.242 -13.898 -26.484 1 96.94 101 LEU A C 1
ATOM 725 O O . LEU A 1 101 ? -9.867 -14.57 -25.531 1 96.94 101 LEU A O 1
ATOM 729 N N . LEU A 1 102 ? -11.562 -13.609 -26.625 1 97.75 102 LEU A N 1
ATOM 730 C CA . LEU A 1 102 ? -12.562 -13.797 -25.578 1 97.75 102 LEU A CA 1
ATOM 731 C C . LEU A 1 102 ? -12.727 -15.281 -25.25 1 97.75 102 LEU A C 1
ATOM 733 O O . LEU A 1 102 ? -12.844 -15.648 -24.078 1 97.75 102 LEU A O 1
ATOM 737 N N . PRO A 1 103 ? -12.727 -16.156 -26.25 1 96.38 103 PRO A N 1
ATOM 738 C CA . PRO A 1 103 ? -12.883 -17.578 -25.906 1 96.38 103 PRO A CA 1
ATOM 739 C C . PRO A 1 103 ? -11.734 -18.094 -25.047 1 96.38 103 PRO A C 1
ATOM 741 O O . PRO A 1 103 ? -11.977 -18.844 -24.094 1 96.38 103 PRO A O 1
ATOM 744 N N . GLN A 1 104 ? -10.547 -17.703 -25.375 1 93.12 104 GLN A N 1
ATOM 745 C CA . GLN A 1 104 ? -9.398 -18.125 -24.578 1 93.12 104 GLN A CA 1
ATOM 746 C C . GLN A 1 104 ? -9.461 -17.516 -23.172 1 93.12 104 GLN A C 1
ATOM 748 O O . GLN A 1 104 ? -9.094 -18.172 -22.203 1 93.12 104 GLN A O 1
ATOM 753 N N . PHE A 1 105 ? -9.844 -16.312 -23.125 1 95.75 105 PHE A N 1
ATOM 754 C CA . PHE A 1 105 ? -10.016 -15.664 -21.828 1 95.75 105 PHE A CA 1
ATOM 755 C C . PHE A 1 105 ? -10.992 -16.453 -20.969 1 95.75 105 PHE A C 1
ATOM 757 O O . PHE A 1 105 ? -10.711 -16.734 -19.797 1 95.75 105 PHE A O 1
ATOM 764 N N . GLU A 1 106 ? -12.141 -16.734 -21.5 1 95.44 106 GLU A N 1
ATOM 765 C CA . GLU A 1 106 ? -13.211 -17.422 -20.781 1 95.44 106 GLU A CA 1
ATOM 766 C C . GLU A 1 106 ? -12.758 -18.797 -20.297 1 95.44 106 GLU A C 1
ATOM 768 O O . GLU A 1 106 ? -13.086 -19.219 -19.188 1 95.44 106 GLU A O 1
ATOM 773 N N . GLN A 1 107 ? -11.938 -19.438 -21.078 1 91.38 107 GLN A N 1
ATOM 774 C CA . GLN A 1 107 ? -11.586 -20.828 -20.797 1 91.38 107 GLN A CA 1
ATOM 775 C C . GLN A 1 107 ? -10.367 -20.906 -19.875 1 91.38 107 GLN A C 1
ATOM 777 O O . GLN A 1 107 ? -10.266 -21.812 -19.047 1 91.38 107 GLN A O 1
ATOM 782 N N . LEU A 1 108 ? -9.461 -19.906 -20.016 1 90 108 LEU A N 1
ATOM 783 C CA . LEU A 1 108 ? -8.156 -20.141 -19.406 1 90 108 LEU A CA 1
ATOM 784 C C . LEU A 1 108 ? -7.816 -19.031 -18.406 1 90 108 LEU A C 1
ATOM 786 O O . LEU A 1 108 ? -7.008 -19.25 -17.5 1 90 108 LEU A O 1
ATOM 790 N N . VAL A 1 109 ? -8.359 -17.859 -18.531 1 93.81 109 VAL A N 1
ATOM 791 C CA . VAL A 1 109 ? -7.996 -16.734 -17.672 1 93.81 109 VAL A CA 1
ATOM 792 C C . VAL A 1 109 ? -9.07 -16.531 -16.609 1 93.81 109 VAL A C 1
ATOM 794 O O . VAL A 1 109 ? -8.758 -16.438 -15.422 1 93.81 109 VAL A O 1
ATOM 797 N N . TYR A 1 110 ? -10.344 -16.594 -16.984 1 95.81 110 TYR A N 1
ATOM 798 C CA . TYR A 1 110 ? -11.477 -16.297 -16.125 1 95.81 110 TYR A CA 1
ATOM 799 C C . TYR A 1 110 ? -11.539 -17.266 -14.945 1 95.81 110 TYR A C 1
ATOM 801 O O . TYR A 1 110 ? -11.82 -16.859 -13.812 1 95.81 110 TYR A O 1
ATOM 809 N N . PRO A 1 111 ? -11.242 -18.516 -15.109 1 93.44 111 PRO A N 1
ATOM 810 C CA . PRO A 1 111 ? -11.398 -19.469 -14 1 93.44 111 PRO A CA 1
ATOM 811 C C . PRO A 1 111 ? -10.477 -19.156 -12.828 1 93.44 111 PRO A C 1
ATOM 813 O O . PRO A 1 111 ? -10.773 -19.516 -11.688 1 93.44 111 PRO A O 1
ATOM 816 N N . VAL A 1 112 ? -9.375 -18.438 -13.125 1 92.56 112 VAL A N 1
ATOM 817 C CA . VAL A 1 112 ? -8.445 -18.141 -12.039 1 92.56 112 VAL A CA 1
ATOM 818 C C . VAL A 1 112 ? -8.484 -16.656 -11.711 1 92.56 112 VAL A C 1
ATOM 820 O O . VAL A 1 112 ? -7.809 -16.203 -10.789 1 92.56 112 VAL A O 1
ATOM 823 N N . ASN A 1 113 ? -9.172 -15.844 -12.477 1 95.44 113 ASN A N 1
ATOM 824 C CA . ASN A 1 113 ? -9.438 -14.43 -12.25 1 95.44 113 ASN A CA 1
ATOM 825 C C . ASN A 1 113 ? -10.922 -14.102 -12.414 1 95.44 113 ASN A C 1
ATOM 827 O O . ASN A 1 113 ? -11.297 -13.297 -13.273 1 95.44 113 ASN A O 1
ATOM 831 N N . PRO A 1 114 ? -11.75 -14.648 -11.57 1 97.69 114 PRO A N 1
ATOM 832 C CA . PRO A 1 114 ? -13.195 -14.633 -11.836 1 97.69 114 PRO A CA 1
ATOM 833 C C . PRO A 1 114 ? -13.875 -13.367 -11.32 1 97.69 114 PRO A C 1
ATOM 835 O O . PRO A 1 114 ? -14.875 -13.445 -10.609 1 97.69 114 PRO A O 1
ATOM 838 N N . VAL A 1 115 ? -13.453 -12.234 -11.773 1 98.31 115 VAL A N 1
ATOM 839 C CA . VAL A 1 115 ? -14.008 -10.969 -11.297 1 98.31 115 VAL A CA 1
ATOM 840 C C . VAL A 1 115 ? -14.828 -10.312 -12.414 1 98.31 115 VAL A C 1
ATOM 842 O O . VAL A 1 115 ? -15.992 -9.969 -12.211 1 98.31 115 VAL A O 1
ATOM 845 N N . LEU A 1 116 ? -14.211 -10.156 -13.617 1 97.88 116 LEU A N 1
ATOM 846 C CA . LEU A 1 116 ? -14.922 -9.609 -14.773 1 97.88 116 LEU A CA 1
ATOM 847 C C . LEU A 1 116 ? -15.352 -10.727 -15.719 1 97.88 116 LEU A C 1
ATOM 849 O O . LEU A 1 116 ? -14.516 -11.477 -16.219 1 97.88 116 LEU A O 1
ATOM 853 N N . THR A 1 117 ? -16.594 -10.789 -15.977 1 96.56 117 THR A N 1
ATOM 854 C CA . THR A 1 117 ? -17.109 -11.828 -16.844 1 96.56 117 THR A CA 1
ATOM 855 C C . THR A 1 117 ? -16.734 -11.555 -18.297 1 96.56 117 THR A C 1
ATOM 857 O O . THR A 1 117 ? -16.453 -10.414 -18.672 1 96.56 117 THR A O 1
ATOM 860 N N . PRO A 1 118 ? -16.781 -12.617 -19.125 1 96.75 118 PRO A N 1
ATOM 861 C CA . PRO A 1 118 ? -16.547 -12.414 -20.562 1 96.75 118 PRO A CA 1
ATOM 862 C C . PRO A 1 118 ? -17.516 -11.406 -21.188 1 96.75 118 PRO A C 1
ATOM 864 O O . PRO A 1 118 ? -17.125 -10.633 -22.062 1 96.75 118 PRO A O 1
ATOM 867 N N . ASP A 1 119 ? -18.734 -11.352 -20.719 1 96.69 119 ASP A N 1
ATOM 868 C CA . ASP A 1 119 ? -19.719 -10.414 -21.234 1 96.69 119 ASP A CA 1
ATOM 869 C C . ASP A 1 119 ? -19.328 -8.977 -20.906 1 96.69 119 ASP A C 1
ATOM 871 O O . ASP A 1 119 ? -19.484 -8.078 -21.734 1 96.69 119 ASP A O 1
ATOM 875 N N . GLU A 1 120 ? -18.859 -8.797 -19.75 1 96.81 120 GLU A N 1
ATOM 876 C CA . GLU A 1 120 ? -18.438 -7.457 -19.344 1 96.81 120 GLU A CA 1
ATOM 877 C C . GLU A 1 120 ? -17.234 -7 -20.172 1 96.81 120 GLU A C 1
ATOM 879 O O . GLU A 1 120 ? -17.109 -5.824 -20.5 1 96.81 120 GLU A O 1
ATOM 884 N N . ILE A 1 121 ? -16.328 -7.93 -20.453 1 98.56 121 ILE A N 1
ATOM 885 C CA . ILE A 1 121 ? -15.18 -7.617 -21.297 1 98.56 121 ILE A CA 1
ATOM 886 C C . ILE A 1 121 ? -15.656 -7.273 -22.719 1 98.56 121 ILE A C 1
ATOM 888 O O . ILE A 1 121 ? -15.156 -6.332 -23.328 1 98.56 121 ILE A O 1
ATOM 892 N N . ARG A 1 122 ? -16.594 -8.016 -23.172 1 98.31 122 ARG A N 1
ATOM 893 C CA . ARG A 1 122 ? -17.172 -7.75 -24.484 1 98.31 122 ARG A CA 1
ATOM 894 C C . ARG A 1 122 ? -17.766 -6.348 -24.547 1 98.31 122 ARG A C 1
ATOM 896 O O . ARG A 1 122 ? -17.578 -5.629 -25.531 1 98.31 122 ARG A O 1
ATOM 903 N N . ASP A 1 123 ? -18.469 -5.973 -23.531 1 98.19 123 ASP A N 1
ATOM 904 C CA . ASP A 1 123 ? -19.047 -4.637 -23.453 1 98.19 123 ASP A CA 1
ATOM 905 C C . ASP A 1 123 ? -17.969 -3.562 -23.484 1 98.19 123 ASP A C 1
ATOM 907 O O . ASP A 1 123 ? -18.125 -2.521 -24.125 1 98.19 123 ASP A O 1
ATOM 911 N N . ALA A 1 124 ? -16.906 -3.838 -22.734 1 98.25 124 ALA A N 1
ATOM 912 C CA . ALA A 1 124 ? -15.789 -2.887 -22.703 1 98.25 124 ALA A CA 1
ATOM 913 C C . ALA A 1 124 ? -15.141 -2.752 -24.078 1 98.25 124 ALA A C 1
ATOM 915 O O . ALA A 1 124 ? -14.719 -1.66 -24.469 1 98.25 124 ALA A O 1
ATOM 916 N N . ILE A 1 125 ? -15.016 -3.844 -24.797 1 98.31 125 ILE A N 1
ATOM 917 C CA . ILE A 1 125 ? -14.445 -3.82 -26.141 1 98.31 125 ILE A CA 1
ATOM 918 C C . ILE A 1 125 ? -15.289 -2.928 -27.047 1 98.31 125 ILE A C 1
ATOM 920 O O . ILE A 1 125 ? -14.75 -2.164 -27.844 1 98.31 125 ILE A O 1
ATOM 924 N N . ALA A 1 126 ? -16.578 -2.945 -26.875 1 97.56 126 ALA A N 1
ATOM 925 C CA . ALA A 1 126 ? -17.5 -2.172 -27.703 1 97.56 126 ALA A CA 1
ATOM 926 C C . ALA A 1 126 ? -17.266 -0.674 -27.531 1 97.56 126 ALA A C 1
ATOM 928 O O . ALA A 1 126 ? -17.469 0.107 -28.469 1 97.56 126 ALA A O 1
ATOM 929 N N . THR A 1 127 ? -16.828 -0.261 -26.344 1 96.62 127 THR A N 1
ATOM 930 C CA . THR A 1 127 ? -16.703 1.162 -26.047 1 96.62 127 THR A CA 1
ATOM 931 C C . THR A 1 127 ? -15.242 1.562 -25.906 1 96.62 127 THR A C 1
ATOM 933 O O . THR A 1 127 ? -14.938 2.666 -25.438 1 96.62 127 THR A O 1
ATOM 936 N N . MET A 1 128 ? -14.266 0.725 -26.25 1 96.38 128 MET A N 1
ATOM 937 C CA . MET A 1 128 ? -12.844 0.918 -25.969 1 96.38 128 MET A CA 1
ATOM 938 C C . MET A 1 128 ? -12.312 2.145 -26.703 1 96.38 128 MET A C 1
ATOM 940 O O . MET A 1 128 ? -11.281 2.699 -26.328 1 96.38 128 MET A O 1
ATOM 944 N N . HIS A 1 129 ? -12.984 2.654 -27.781 1 93.56 129 HIS A N 1
ATOM 945 C CA . HIS A 1 129 ? -12.5 3.783 -28.562 1 93.56 129 HIS A CA 1
ATOM 946 C C . HIS A 1 129 ? -13.141 5.09 -28.109 1 93.56 129 HIS A C 1
ATOM 948 O O . HIS A 1 129 ? -12.812 6.16 -28.625 1 93.56 129 HIS A O 1
ATOM 954 N N . SER A 1 130 ? -14 5.016 -27.094 1 92.31 130 SER A N 1
ATOM 955 C CA . SER A 1 130 ? -14.68 6.227 -26.641 1 92.31 130 SER A CA 1
ATOM 956 C C . SER A 1 130 ? -14.523 6.41 -25.141 1 92.31 130 SER A C 1
ATOM 958 O O . SER A 1 130 ? -14.898 7.453 -24.594 1 92.31 130 SER A O 1
ATOM 960 N N . ASP A 1 131 ? -14.055 5.457 -24.516 1 93.88 131 ASP A N 1
ATOM 961 C CA . ASP A 1 131 ? -13.914 5.488 -23.062 1 93.88 131 ASP A CA 1
ATOM 962 C C . ASP A 1 131 ? -12.531 5.004 -22.625 1 93.88 131 ASP A C 1
ATOM 964 O O . ASP A 1 131 ? -12.18 3.84 -22.844 1 93.88 131 ASP A O 1
ATOM 968 N N . PHE A 1 132 ? -11.773 5.809 -21.953 1 94.69 132 PHE A N 1
ATOM 969 C CA . PHE A 1 132 ? -10.398 5.492 -21.578 1 94.69 132 PHE A CA 1
ATOM 970 C C . PHE A 1 132 ? -10.359 4.344 -20.578 1 94.69 132 PHE A C 1
ATOM 972 O O . PHE A 1 132 ? -9.43 3.539 -20.578 1 94.69 132 PHE A O 1
ATOM 979 N N . GLU A 1 133 ? -11.289 4.297 -19.688 1 96.56 133 GLU A N 1
ATOM 980 C CA . GLU A 1 133 ? -11.32 3.195 -18.719 1 96.56 133 GLU A CA 1
ATOM 981 C C . GLU A 1 133 ? -11.469 1.852 -19.438 1 96.56 133 GLU A C 1
ATOM 983 O O . GLU A 1 133 ? -10.758 0.896 -19.109 1 96.56 133 GLU A O 1
ATOM 988 N N . ASP A 1 134 ? -12.359 1.831 -20.375 1 97.81 134 ASP A N 1
ATOM 989 C CA . ASP A 1 134 ? -12.57 0.603 -21.141 1 97.81 134 ASP A CA 1
ATOM 990 C C . ASP A 1 134 ? -11.367 0.296 -22.031 1 97.81 134 ASP A C 1
ATOM 992 O O . ASP A 1 134 ? -11 -0.867 -22.203 1 97.81 134 ASP A O 1
ATOM 996 N N . ALA A 1 135 ? -10.82 1.324 -22.609 1 97.62 135 ALA A N 1
ATOM 997 C CA . ALA A 1 135 ? -9.609 1.123 -23.406 1 97.62 135 ALA A CA 1
ATOM 998 C C . ALA A 1 135 ? -8.5 0.489 -22.562 1 97.62 135 ALA A C 1
ATOM 1000 O O . ALA A 1 135 ? -7.824 -0.438 -23.016 1 97.62 135 ALA A O 1
ATOM 1001 N N . ALA A 1 136 ? -8.32 1.016 -21.328 1 98.06 136 ALA A N 1
ATOM 1002 C CA . ALA A 1 136 ? -7.305 0.483 -20.422 1 98.06 136 ALA A CA 1
ATOM 1003 C C . ALA A 1 136 ? -7.578 -0.982 -20.094 1 98.06 136 ALA A C 1
ATOM 1005 O O . ALA A 1 136 ? -6.68 -1.821 -20.188 1 98.06 136 ALA A O 1
ATOM 1006 N N . LEU A 1 137 ? -8.781 -1.291 -19.797 1 98.69 137 LEU A N 1
ATOM 1007 C CA . LEU A 1 137 ? -9.164 -2.646 -19.422 1 98.69 137 LEU A CA 1
ATOM 1008 C C . LEU A 1 137 ? -8.969 -3.611 -20.578 1 98.69 137 LEU A C 1
ATOM 1010 O O . LEU A 1 137 ? -8.414 -4.699 -20.406 1 98.69 137 LEU A O 1
ATOM 1014 N N . VAL A 1 138 ? -9.398 -3.191 -21.734 1 98.75 138 VAL A N 1
ATOM 1015 C CA . VAL A 1 138 ? -9.391 -4.062 -22.906 1 98.75 138 VAL A CA 1
ATOM 1016 C C . VAL A 1 138 ? -7.953 -4.398 -23.281 1 98.75 138 VAL A C 1
ATOM 1018 O O . VAL A 1 138 ? -7.645 -5.543 -23.625 1 98.75 138 VAL A O 1
ATOM 1021 N N . HIS A 1 139 ? -7.078 -3.471 -23.25 1 98.5 139 HIS A N 1
ATOM 1022 C CA . HIS A 1 139 ? -5.684 -3.736 -23.594 1 98.5 139 HIS A CA 1
ATOM 1023 C C . HIS A 1 139 ? -5.004 -4.578 -22.516 1 98.5 139 HIS A C 1
ATOM 1025 O O . HIS A 1 139 ? -4.172 -5.434 -22.828 1 98.5 139 HIS A O 1
ATOM 1031 N N . ALA A 1 140 ? -5.352 -4.352 -21.25 1 98.56 140 ALA A N 1
ATOM 1032 C CA . ALA A 1 140 ? -4.844 -5.215 -20.188 1 98.56 140 ALA A CA 1
ATOM 1033 C C . ALA A 1 140 ? -5.355 -6.645 -20.344 1 98.56 140 ALA A C 1
ATOM 1035 O O . ALA A 1 140 ? -4.598 -7.602 -20.172 1 98.56 140 ALA A O 1
ATOM 1036 N N . PHE A 1 141 ? -6.656 -6.723 -20.703 1 98.25 141 PHE A N 1
ATOM 1037 C CA . PHE A 1 141 ? -7.281 -8.008 -21 1 98.25 141 PHE A CA 1
ATOM 1038 C C . PHE A 1 141 ? -6.547 -8.719 -22.125 1 98.25 141 PHE A C 1
ATOM 1040 O O . PHE A 1 141 ? -6.262 -9.914 -22.031 1 98.25 141 PHE A O 1
ATOM 1047 N N . GLY A 1 142 ? -6.277 -7.996 -23.109 1 97.81 142 GLY A N 1
ATOM 1048 C CA . GLY A 1 142 ? -5.543 -8.578 -24.234 1 97.81 142 GLY A CA 1
ATOM 1049 C C . GLY A 1 142 ? -4.176 -9.102 -23.828 1 97.81 142 GLY A C 1
ATOM 1050 O O . GLY A 1 142 ? -3.811 -10.227 -24.172 1 97.81 142 GLY A O 1
ATOM 1051 N N . ALA A 1 143 ? -3.418 -8.312 -23.094 1 95.31 143 ALA A N 1
ATOM 1052 C CA . ALA A 1 143 ? -2.064 -8.68 -22.688 1 95.31 143 ALA A CA 1
ATOM 1053 C C . ALA A 1 143 ? -2.076 -9.914 -21.797 1 95.31 143 ALA A C 1
ATOM 1055 O O . ALA A 1 143 ? -1.3 -10.852 -22 1 95.31 143 ALA A O 1
ATOM 1056 N N . VAL A 1 144 ? -2.973 -9.984 -20.844 1 95.38 144 VAL A N 1
ATOM 1057 C CA . VAL A 1 144 ? -2.984 -11.078 -19.875 1 95.38 144 VAL A CA 1
ATOM 1058 C C . VAL A 1 144 ? -3.438 -12.367 -20.562 1 95.38 144 VAL A C 1
ATOM 1060 O O . VAL A 1 144 ? -2.959 -13.453 -20.234 1 95.38 144 VAL A O 1
ATOM 1063 N N . THR A 1 145 ? -4.391 -12.227 -21.469 1 95 145 THR A N 1
ATOM 1064 C CA . THR A 1 145 ? -4.879 -13.406 -22.188 1 95 145 THR A CA 1
ATOM 1065 C C . THR A 1 145 ? -3.773 -14.008 -23.047 1 95 145 THR A C 1
ATOM 1067 O O . THR A 1 145 ? -3.551 -15.219 -23.031 1 95 145 THR A O 1
ATOM 1070 N N . ILE A 1 146 ? -3.098 -13.141 -23.703 1 91.06 146 ILE A N 1
ATOM 1071 C CA . ILE A 1 146 ? -1.983 -13.609 -24.516 1 91.06 146 ILE A CA 1
ATOM 1072 C C . ILE A 1 146 ? -0.912 -14.227 -23.625 1 91.06 146 ILE A C 1
ATOM 1074 O O . ILE A 1 146 ? -0.388 -15.305 -23.922 1 91.06 146 ILE A O 1
ATOM 1078 N N . ASN A 1 147 ? -0.585 -13.578 -22.562 1 88 147 ASN A N 1
ATOM 1079 C CA . ASN A 1 147 ? 0.41 -14.047 -21.609 1 88 147 ASN A CA 1
ATOM 1080 C C . ASN A 1 147 ? 0.096 -15.453 -21.109 1 88 147 ASN A C 1
ATOM 1082 O O . ASN A 1 147 ? 0.982 -16.312 -21.062 1 88 147 ASN A O 1
ATOM 1086 N N . LEU A 1 148 ? -1.169 -15.711 -20.828 1 86.5 148 LEU A N 1
ATOM 1087 C CA . LEU A 1 148 ? -1.528 -16.938 -20.109 1 86.5 148 LEU A CA 1
ATOM 1088 C C . LEU A 1 148 ? -1.943 -18.031 -21.078 1 86.5 148 LEU A C 1
ATOM 1090 O O . LEU A 1 148 ? -2.123 -19.188 -20.672 1 86.5 148 LEU A O 1
ATOM 1094 N N . THR A 1 149 ? -2.047 -17.703 -22.359 1 83.5 149 THR A N 1
ATOM 1095 C CA . THR A 1 149 ? -2.578 -18.719 -23.25 1 83.5 149 THR A CA 1
ATOM 1096 C C . THR A 1 149 ? -1.566 -19.062 -24.344 1 83.5 149 THR A C 1
ATOM 1098 O O . THR A 1 149 ? -1.64 -20.141 -24.953 1 83.5 149 THR A O 1
ATOM 1101 N N . GLN A 1 150 ? -0.647 -18.156 -24.547 1 75.69 150 GLN A N 1
ATOM 1102 C CA . GLN A 1 150 ? 0.305 -18.438 -25.609 1 75.69 150 GLN A CA 1
ATOM 1103 C C . GLN A 1 150 ? 1.491 -19.25 -25.094 1 75.69 150 GLN A C 1
ATOM 1105 O O . GLN A 1 150 ? 2.164 -18.844 -24.156 1 75.69 150 GLN A O 1
ATOM 1110 N N . THR A 1 151 ? 1.698 -20.328 -25.703 1 65.12 151 THR A N 1
ATOM 1111 C CA . THR A 1 151 ? 2.674 -21.312 -25.25 1 65.12 151 THR A CA 1
ATOM 1112 C C . THR A 1 151 ? 4.074 -20.953 -25.75 1 65.12 151 THR A C 1
ATOM 1114 O O . THR A 1 151 ? 5.066 -21.266 -25.094 1 65.12 151 THR A O 1
ATOM 1117 N N . SER A 1 152 ? 4.098 -20.312 -26.922 1 62.38 152 SER A N 1
ATOM 1118 C CA . SER A 1 152 ? 5.395 -19.938 -27.469 1 62.38 152 SER A CA 1
ATOM 1119 C C . SER A 1 152 ? 5.484 -18.438 -27.703 1 62.38 152 SER A C 1
ATOM 1121 O O . SER A 1 152 ? 4.562 -17.844 -28.266 1 62.38 152 SER A O 1
ATOM 1123 N N . TRP A 1 153 ? 6.516 -17.844 -27.188 1 62.38 153 TRP A N 1
ATOM 1124 C CA . TRP A 1 153 ? 6.664 -16.406 -27.344 1 62.38 153 TRP A CA 1
ATOM 1125 C C . TRP A 1 153 ? 7.461 -16.078 -28.609 1 62.38 153 TRP A C 1
ATOM 1127 O O . TRP A 1 153 ? 7.48 -14.938 -29.062 1 62.38 153 TRP A O 1
ATOM 1137 N N . THR A 1 154 ? 8.023 -17 -29.125 1 57.91 154 THR A N 1
ATOM 1138 C CA . THR A 1 154 ? 8.852 -16.766 -30.297 1 57.91 154 THR A CA 1
ATOM 1139 C C . THR A 1 154 ? 8.195 -17.328 -31.547 1 57.91 154 THR A C 1
ATOM 1141 O O . THR A 1 154 ? 8.516 -16.922 -32.656 1 57.91 154 THR A O 1
ATOM 1144 N N . LEU A 1 155 ? 7.453 -18.297 -31.484 1 46.62 155 LEU A N 1
ATOM 1145 C CA . LEU A 1 155 ? 6.965 -19 -32.656 1 46.62 155 LEU A CA 1
ATOM 1146 C C . LEU A 1 155 ? 6.039 -18.125 -33.5 1 46.62 155 LEU A C 1
ATOM 1148 O O . LEU A 1 155 ? 6.102 -18.125 -34.719 1 46.62 155 LEU A O 1
ATOM 1152 N N . HIS A 1 156 ? 5.094 -17.578 -32.875 1 47.5 156 HIS A N 1
ATOM 1153 C CA . HIS A 1 156 ? 4.082 -16.875 -33.656 1 47.5 156 HIS A CA 1
ATOM 1154 C C . HIS A 1 156 ? 4.277 -15.359 -33.562 1 47.5 156 HIS A C 1
ATOM 1156 O O . HIS A 1 156 ? 3.307 -14.609 -33.5 1 47.5 156 HIS A O 1
ATOM 1162 N N . GLY A 1 157 ? 5.555 -14.977 -33.625 1 61.34 157 GLY A N 1
ATOM 1163 C CA . GLY A 1 157 ? 5.793 -13.547 -33.625 1 61.34 157 GLY A CA 1
ATOM 1164 C C . GLY A 1 157 ? 6.301 -13.039 -32.281 1 61.34 157 GLY A C 1
ATOM 1165 O O . GLY A 1 157 ? 6.598 -13.836 -31.391 1 61.34 157 GLY A O 1
ATOM 1166 N N . ASP A 1 158 ? 6.492 -11.797 -32.281 1 76.81 158 ASP A N 1
ATOM 1167 C CA . ASP A 1 158 ? 7.121 -11.188 -31.094 1 76.81 158 ASP A CA 1
ATOM 1168 C C . ASP A 1 158 ? 6.094 -10.93 -30 1 76.81 158 ASP A C 1
ATOM 1170 O O . ASP A 1 158 ? 5.602 -9.805 -29.859 1 76.81 158 ASP A O 1
ATOM 1174 N N . ILE A 1 159 ? 5.559 -12.047 -29.422 1 81.62 159 ILE A N 1
ATOM 1175 C CA . ILE A 1 159 ? 4.566 -12.016 -28.344 1 81.62 159 ILE A CA 1
ATOM 1176 C C . ILE A 1 159 ? 5.016 -11.047 -27.25 1 81.62 159 ILE A C 1
ATOM 1178 O O . ILE A 1 159 ? 4.199 -10.328 -26.672 1 81.62 159 ILE A O 1
ATOM 1182 N N . ALA A 1 160 ? 6.227 -11.086 -27.031 1 81.44 160 ALA A N 1
ATOM 1183 C CA . ALA A 1 160 ? 6.754 -10.195 -26 1 81.44 160 ALA A CA 1
ATOM 1184 C C . ALA A 1 160 ? 6.535 -8.727 -26.375 1 81.44 160 ALA A C 1
ATOM 1186 O O . ALA A 1 160 ? 6.141 -7.922 -25.531 1 81.44 160 ALA A O 1
ATOM 1187 N N . ALA A 1 161 ? 6.789 -8.484 -27.641 1 84.94 161 ALA A N 1
ATOM 1188 C CA . ALA A 1 161 ? 6.594 -7.125 -28.125 1 84.94 161 ALA A CA 1
ATOM 1189 C C . ALA A 1 161 ? 5.117 -6.734 -28.094 1 84.94 161 ALA A C 1
ATOM 1191 O O . ALA A 1 161 ? 4.773 -5.602 -27.766 1 84.94 161 ALA A O 1
ATOM 1192 N N . GLN A 1 162 ? 4.297 -7.684 -28.5 1 88.94 162 GLN A N 1
ATOM 1193 C CA . GLN A 1 162 ? 2.859 -7.438 -28.5 1 88.94 162 GLN A CA 1
ATOM 1194 C C . GLN A 1 162 ? 2.346 -7.203 -27.078 1 88.94 162 GLN A C 1
ATOM 1196 O O . GLN A 1 162 ? 1.569 -6.273 -26.844 1 88.94 162 GLN A O 1
ATOM 1201 N N . MET A 1 163 ? 2.746 -8 -26.141 1 90.44 163 MET A N 1
ATOM 1202 C CA . MET A 1 163 ? 2.348 -7.852 -24.75 1 90.44 163 MET A CA 1
ATOM 1203 C C . MET A 1 163 ? 2.809 -6.512 -24.188 1 90.44 163 MET A C 1
ATOM 1205 O O . MET A 1 163 ? 2.07 -5.852 -23.453 1 90.44 163 MET A O 1
ATOM 1209 N N . THR A 1 164 ? 4.039 -6.168 -24.562 1 89 164 THR A N 1
ATOM 1210 C CA . THR A 1 164 ? 4.594 -4.898 -24.109 1 89 164 THR A CA 1
ATOM 1211 C C . THR A 1 164 ? 3.771 -3.727 -24.641 1 89 164 THR A C 1
ATOM 1213 O O . THR A 1 164 ? 3.459 -2.795 -23.891 1 89 164 THR A O 1
ATOM 1216 N N . SER A 1 165 ? 3.469 -3.848 -25.906 1 90.94 165 SER A N 1
ATOM 1217 C CA . SER A 1 165 ? 2.672 -2.795 -26.531 1 90.94 165 SER A CA 1
ATOM 1218 C C . SER A 1 165 ? 1.295 -2.688 -25.875 1 90.94 165 SER A C 1
ATOM 1220 O O . SER A 1 165 ? 0.83 -1.587 -25.578 1 90.94 165 SER A O 1
ATOM 1222 N N . LEU A 1 166 ? 0.64 -3.781 -25.656 1 94.81 166 LEU A N 1
ATOM 1223 C CA . LEU A 1 166 ? -0.682 -3.812 -25.047 1 94.81 166 LEU A CA 1
ATOM 1224 C C . LEU A 1 166 ? -0.633 -3.248 -23.625 1 94.81 166 LEU A C 1
ATOM 1226 O O . LEU A 1 166 ? -1.477 -2.432 -23.25 1 94.81 166 LEU A O 1
ATOM 1230 N N . THR A 1 167 ? 0.324 -3.688 -22.875 1 94.5 167 THR A N 1
ATOM 1231 C CA . THR A 1 167 ? 0.469 -3.221 -21.5 1 94.5 167 THR A CA 1
ATOM 1232 C C . THR A 1 167 ? 0.755 -1.722 -21.469 1 94.5 167 THR A C 1
ATOM 1234 O O . THR A 1 167 ? 0.206 -0.998 -20.641 1 94.5 167 THR A O 1
ATOM 1237 N N . HIS A 1 168 ? 1.58 -1.285 -22.391 1 92.12 168 HIS A N 1
ATOM 1238 C CA . HIS A 1 168 ? 1.908 0.132 -22.5 1 92.12 168 HIS A CA 1
ATOM 1239 C C . HIS A 1 168 ? 0.658 0.971 -22.75 1 92.12 168 HIS A C 1
ATOM 1241 O O . HIS A 1 168 ? 0.435 1.975 -22.062 1 92.12 168 HIS A O 1
ATOM 1247 N N . TYR A 1 169 ? -0.104 0.564 -23.672 1 93.62 169 TYR A N 1
ATOM 1248 C CA . TYR A 1 169 ? -1.319 1.307 -23.984 1 93.62 169 TYR A CA 1
ATOM 1249 C C . TYR A 1 169 ? -2.312 1.247 -22.844 1 93.62 169 TYR A C 1
ATOM 1251 O O . TYR A 1 169 ? -3.014 2.225 -22.562 1 93.62 169 TYR A O 1
ATOM 1259 N N . SER A 1 170 ? -2.408 0.076 -22.266 1 96.75 170 SER A N 1
ATOM 1260 C CA . SER A 1 170 ? -3.291 -0.071 -21.109 1 96.75 170 SER A CA 1
ATOM 1261 C C . SER A 1 170 ? -2.932 0.918 -20 1 96.75 170 SER A C 1
ATOM 1263 O O . SER A 1 170 ? -3.809 1.59 -19.453 1 96.75 170 SER A O 1
ATOM 1265 N N . LEU A 1 171 ? -1.669 1.007 -19.672 1 94.88 171 LEU A N 1
ATOM 1266 C CA . LEU A 1 171 ? -1.205 1.907 -18.625 1 94.88 171 LEU A CA 1
ATOM 1267 C C . LEU A 1 171 ? -1.467 3.361 -19 1 94.88 171 LEU A C 1
ATOM 1269 O O . LEU A 1 171 ? -1.907 4.152 -18.172 1 94.88 171 LEU A O 1
ATOM 1273 N N . TRP A 1 172 ? -1.189 3.662 -20.25 1 91.69 172 TRP A N 1
ATOM 1274 C CA . TRP A 1 172 ? -1.441 5.012 -20.734 1 91.69 172 TRP A CA 1
ATOM 1275 C C . TRP A 1 172 ? -2.916 5.375 -20.609 1 91.69 172 TRP A C 1
ATOM 1277 O O . TRP A 1 172 ? -3.256 6.418 -20.047 1 91.69 172 TRP A O 1
ATOM 1287 N N . ALA A 1 173 ? -3.773 4.555 -21.078 1 94.5 173 ALA A N 1
ATOM 1288 C CA . ALA A 1 173 ? -5.211 4.797 -21.031 1 94.5 173 ALA A CA 1
ATOM 1289 C C . ALA A 1 173 ? -5.711 4.852 -19.594 1 94.5 173 ALA A C 1
ATOM 1291 O O . ALA A 1 173 ? -6.613 5.633 -19.266 1 94.5 173 ALA A O 1
ATOM 1292 N N . HIS A 1 174 ? -5.156 3.982 -18.734 1 95.88 174 HIS A N 1
ATOM 1293 C CA . HIS A 1 174 ? -5.516 3.963 -17.328 1 95.88 174 HIS A CA 1
ATOM 1294 C C . HIS A 1 174 ? -5.234 5.309 -16.672 1 95.88 174 HIS A C 1
ATOM 1296 O O . HIS A 1 174 ? -6.055 5.809 -15.898 1 95.88 174 HIS A O 1
ATOM 1302 N N . ARG A 1 175 ? -4.109 5.906 -17.016 1 92.94 175 ARG A N 1
ATOM 1303 C CA . ARG A 1 175 ? -3.736 7.199 -16.453 1 92.94 175 ARG A CA 1
ATOM 1304 C C . ARG A 1 175 ? -4.637 8.312 -16.984 1 92.94 175 ARG A C 1
ATOM 1306 O O . ARG A 1 175 ? -4.996 9.234 -16.234 1 92.94 175 ARG A O 1
ATOM 1313 N N . LYS A 1 176 ? -5.008 8.195 -18.188 1 90.69 176 LYS A N 1
ATOM 1314 C CA . LYS A 1 176 ? -5.922 9.172 -18.781 1 90.69 176 LYS A CA 1
ATOM 1315 C C . LYS A 1 176 ? -7.289 9.117 -18.094 1 90.69 176 LYS A C 1
ATOM 1317 O O . LYS A 1 176 ? -7.898 10.148 -17.828 1 90.69 176 LYS A O 1
ATOM 1322 N N . ALA A 1 177 ? -7.73 7.953 -17.875 1 92 177 ALA A N 1
ATOM 1323 C CA . ALA A 1 177 ? -9.016 7.777 -17.203 1 92 177 ALA A CA 1
ATOM 1324 C C . ALA A 1 177 ? -8.992 8.375 -15.797 1 92 177 ALA A C 1
ATOM 1326 O O . ALA A 1 177 ? -9.977 8.953 -15.344 1 92 177 ALA A O 1
ATOM 1327 N N . GLU A 1 178 ? -7.91 8.242 -15.102 1 89.81 178 GLU A N 1
ATOM 1328 C CA . GLU A 1 178 ? -7.75 8.727 -13.734 1 89.81 178 GLU A CA 1
ATOM 1329 C C . GLU A 1 178 ? -7.758 10.258 -13.688 1 89.81 178 GLU A C 1
ATOM 1331 O O . GLU A 1 178 ? -8.258 10.844 -12.727 1 89.81 178 GLU A O 1
ATOM 1336 N N . MET A 1 179 ? -7.031 10.875 -14.602 1 83.88 179 MET A N 1
ATOM 1337 C CA . MET A 1 179 ? -6.902 12.328 -14.625 1 83.88 179 MET A CA 1
ATOM 1338 C C . MET A 1 179 ? -8.227 12.992 -14.992 1 83.88 179 MET A C 1
ATOM 1340 O O . MET A 1 179 ? -8.43 14.18 -14.719 1 83.88 179 MET A O 1
ATOM 1344 N N . GLY A 1 180 ? -9.25 12.195 -15.258 1 66.56 180 GLY A N 1
ATOM 1345 C CA . GLY A 1 180 ? -10.531 12.758 -15.656 1 66.56 180 GLY A CA 1
ATOM 1346 C C . GLY A 1 180 ? -10.523 13.305 -17.062 1 66.56 180 GLY A C 1
ATOM 1347 O O . GLY A 1 180 ? -9.469 13.438 -17.688 1 66.56 180 GLY A O 1
ATOM 1348 N N . ARG A 1 181 ? -11.727 13.508 -17.578 1 53.91 181 ARG A N 1
ATOM 1349 C CA . ARG A 1 181 ? -11.844 14.016 -18.938 1 53.91 181 ARG A CA 1
ATOM 1350 C C . ARG A 1 181 ? -11.188 15.383 -19.078 1 53.91 181 ARG A C 1
ATOM 1352 O O . ARG A 1 181 ? -11.328 16.234 -18.203 1 53.91 181 ARG A O 1
ATOM 1359 N N . GLU A 1 182 ? -10.008 15.414 -19.781 1 49.16 182 GLU A N 1
ATOM 1360 C CA . GLU A 1 182 ? -9.297 16.641 -20.141 1 49.16 182 GLU A CA 1
ATOM 1361 C C . GLU A 1 182 ? -10.242 17.844 -20.156 1 49.16 182 GLU A C 1
ATOM 1363 O O . GLU A 1 182 ? -9.844 18.969 -19.844 1 49.16 182 GLU A O 1
ATOM 1368 N N . THR A 1 183 ? -11.406 17.562 -20.516 1 44.69 183 THR A N 1
ATOM 1369 C CA . THR A 1 183 ? -12.344 18.656 -20.703 1 44.69 183 THR A CA 1
ATOM 1370 C C . THR A 1 183 ? -12.906 19.125 -19.359 1 44.69 183 THR A C 1
ATOM 1372 O O . THR A 1 183 ? -13.539 20.188 -19.281 1 44.69 183 THR A O 1
ATOM 1375 N N . ASP A 1 184 ? -12.68 18.328 -18.422 1 50.41 184 ASP A N 1
ATOM 1376 C CA . ASP A 1 184 ? -13.336 18.734 -17.188 1 50.41 184 ASP A CA 1
ATOM 1377 C C . ASP A 1 184 ? -12.43 19.641 -16.344 1 50.41 184 ASP A C 1
ATOM 1379 O O . ASP A 1 184 ? -11.336 19.234 -15.953 1 50.41 184 ASP A O 1
ATOM 1383 N N . ALA A 1 185 ? -12.57 20.891 -16.531 1 49.31 185 ALA A N 1
ATOM 1384 C CA . ALA A 1 185 ? -11.898 21.953 -15.781 1 49.31 185 ALA A CA 1
ATOM 1385 C C . ALA A 1 185 ? -11.602 21.516 -14.352 1 49.31 185 ALA A C 1
ATOM 1387 O O . ALA A 1 185 ? -10.656 22 -13.727 1 49.31 185 ALA A O 1
ATOM 1388 N N . ASN A 1 186 ? -12.312 20.469 -13.922 1 60.91 186 ASN A N 1
ATOM 1389 C CA . ASN A 1 186 ? -12.305 20.141 -12.508 1 60.91 186 ASN A CA 1
ATOM 1390 C C . ASN A 1 186 ? -11.672 18.766 -12.258 1 60.91 186 ASN A C 1
ATOM 1392 O O . ASN A 1 186 ? -11.859 18.188 -11.195 1 60.91 186 ASN A O 1
ATOM 1396 N N . GLY A 1 187 ? -10.812 18.266 -13.242 1 68.31 187 GLY A N 1
ATOM 1397 C CA . GLY A 1 187 ? -10.438 16.859 -13.227 1 68.31 187 GLY A CA 1
ATOM 1398 C C . GLY A 1 187 ? -9.836 16.422 -11.906 1 68.31 187 GLY A C 1
ATOM 1399 O O . GLY A 1 187 ? -10.445 15.648 -11.164 1 68.31 187 GLY A O 1
ATOM 1400 N N . LEU A 1 188 ? -8.836 17.031 -11.477 1 78.19 188 LEU A N 1
ATOM 1401 C CA . LEU A 1 188 ? -8.156 16.609 -10.258 1 78.19 188 LEU A CA 1
ATOM 1402 C C . LEU A 1 188 ? -8.953 17.016 -9.023 1 78.19 188 LEU A C 1
ATOM 1404 O O . LEU A 1 188 ? -8.703 16.5 -7.93 1 78.19 188 LEU A O 1
ATOM 1408 N N . GLN A 1 189 ? -9.961 17.828 -9.258 1 79.38 189 GLN A N 1
ATOM 1409 C CA . GLN A 1 189 ? -10.805 18.234 -8.141 1 79.38 189 GLN A CA 1
ATOM 1410 C C . GLN A 1 189 ? -11.992 17.297 -7.98 1 79.38 189 GLN A C 1
ATOM 1412 O O . GLN A 1 189 ? -12.719 17.375 -6.984 1 79.38 189 GLN A O 1
ATOM 1417 N N . SER A 1 190 ? -12.023 16.422 -8.945 1 83.56 190 SER A N 1
ATOM 1418 C CA . SER A 1 190 ? -13.055 15.391 -8.836 1 83.56 190 SER A CA 1
ATOM 1419 C C . SER A 1 190 ? -12.531 14.148 -8.125 1 83.56 190 SER A C 1
ATOM 1421 O O . SER A 1 190 ? -11.32 13.977 -7.98 1 83.56 190 SER A O 1
ATOM 1423 N N . GLU A 1 191 ? -13.422 13.344 -7.703 1 88.31 191 GLU A N 1
ATOM 1424 C CA . GLU A 1 191 ? -13.055 12.094 -7.035 1 88.31 191 GLU A CA 1
ATOM 1425 C C . GLU A 1 191 ? -12.312 11.164 -7.984 1 88.31 191 GLU A C 1
ATOM 1427 O O . GLU A 1 191 ? -12.547 11.18 -9.195 1 88.31 191 GLU A O 1
ATOM 1432 N N . LEU A 1 192 ? -11.391 10.461 -7.445 1 91 192 LEU A N 1
ATOM 1433 C CA . LEU A 1 192 ? -10.711 9.414 -8.203 1 91 192 LEU A CA 1
ATOM 1434 C C . LEU A 1 192 ? -11.703 8.359 -8.68 1 91 192 LEU A C 1
ATOM 1436 O O . LEU A 1 192 ? -12.5 7.852 -7.891 1 91 192 LEU A O 1
ATOM 1440 N N . PRO A 1 193 ? -11.75 8.172 -9.977 1 90.38 193 PRO A N 1
ATOM 1441 C CA . PRO A 1 193 ? -12.656 7.129 -10.461 1 90.38 193 PRO A CA 1
ATOM 1442 C C . PRO A 1 193 ? -12.211 5.727 -10.055 1 90.38 193 PRO A C 1
ATOM 1444 O O . PRO A 1 193 ? -11.266 5.188 -10.625 1 90.38 193 PRO A O 1
ATOM 1447 N N . ILE A 1 194 ? -12.898 5.133 -9.062 1 95 194 ILE A N 1
ATOM 1448 C CA . ILE A 1 194 ? -12.57 3.803 -8.562 1 95 194 ILE A CA 1
ATOM 1449 C C . ILE A 1 194 ? -13.688 2.826 -8.914 1 95 194 ILE A C 1
ATOM 1451 O O . ILE A 1 194 ? -14.805 2.947 -8.406 1 95 194 ILE A O 1
ATOM 1455 N N . THR A 1 195 ? -13.383 1.935 -9.82 1 96.25 195 THR A N 1
ATOM 1456 C CA . THR A 1 195 ? -14.344 0.928 -10.266 1 96.25 195 THR A CA 1
ATOM 1457 C C . THR A 1 195 ? -13.703 -0.457 -10.289 1 96.25 195 THR A C 1
ATOM 1459 O O . THR A 1 195 ? -12.477 -0.581 -10.211 1 96.25 195 THR A O 1
ATOM 1462 N N . VAL A 1 196 ? -14.508 -1.484 -10.406 1 97.62 196 VAL A N 1
ATOM 1463 C CA . VAL A 1 196 ? -14 -2.848 -10.555 1 97.62 196 VAL A CA 1
ATOM 1464 C C . VAL A 1 196 ? -13.133 -2.947 -11.805 1 97.62 196 VAL A C 1
ATOM 1466 O O . VAL A 1 196 ? -12.094 -3.609 -11.789 1 97.62 196 VAL A O 1
ATOM 1469 N N . LYS A 1 197 ? -13.492 -2.246 -12.844 1 97.88 197 LYS A N 1
ATOM 1470 C CA . LYS A 1 197 ? -12.75 -2.268 -14.094 1 97.88 197 LYS A CA 1
ATOM 1471 C C . LYS A 1 197 ? -11.344 -1.694 -13.914 1 97.88 197 LYS A C 1
ATOM 1473 O O . LYS A 1 197 ? -10.359 -2.283 -14.375 1 97.88 197 LYS A O 1
ATOM 1478 N N . SER A 1 198 ? -11.281 -0.538 -13.242 1 97.88 198 SER A N 1
ATOM 1479 C CA . SER A 1 198 ? -9.992 0.104 -13.047 1 97.88 198 SER A CA 1
ATOM 1480 C C . SER A 1 198 ? -9.07 -0.75 -12.18 1 97.88 198 SER A C 1
ATOM 1482 O O . SER A 1 198 ? -7.871 -0.841 -12.438 1 97.88 198 SER A O 1
ATOM 1484 N N . ILE A 1 199 ? -9.625 -1.377 -11.172 1 98.69 199 ILE A N 1
ATOM 1485 C CA . ILE A 1 199 ? -8.852 -2.215 -10.266 1 98.69 199 ILE A CA 1
ATOM 1486 C C . ILE A 1 199 ? -8.344 -3.451 -11.008 1 98.69 199 ILE A C 1
ATOM 1488 O O . ILE A 1 199 ? -7.168 -3.807 -10.906 1 98.69 199 ILE A O 1
ATOM 1492 N N . MET A 1 200 ? -9.195 -4.074 -11.766 1 98.81 200 MET A N 1
ATOM 1493 C CA . MET A 1 200 ? -8.805 -5.273 -12.5 1 98.81 200 MET A CA 1
ATOM 1494 C C . MET A 1 200 ? -7.801 -4.941 -13.594 1 98.81 200 MET A C 1
ATOM 1496 O O . MET A 1 200 ? -6.934 -5.758 -13.922 1 98.81 200 MET A O 1
ATOM 1500 N N . THR A 1 201 ? -7.91 -3.762 -14.188 1 98.81 201 THR A N 1
ATOM 1501 C CA . THR A 1 201 ? -6.883 -3.305 -15.117 1 98.81 201 THR A CA 1
ATOM 1502 C C . THR A 1 201 ? -5.504 -3.361 -14.469 1 98.81 201 THR A C 1
ATOM 1504 O O . THR A 1 201 ? -4.551 -3.865 -15.07 1 98.81 201 THR A O 1
ATOM 1507 N N . CYS A 1 202 ? -5.406 -2.883 -13.242 1 98.69 202 CYS A N 1
ATOM 1508 C CA . CYS A 1 202 ? -4.145 -2.916 -12.508 1 98.69 202 CYS A CA 1
ATOM 1509 C C . CYS A 1 202 ? -3.689 -4.352 -12.273 1 98.69 202 CYS A C 1
ATOM 1511 O O . CYS A 1 202 ? -2.514 -4.672 -12.453 1 98.69 202 CYS A O 1
ATOM 1513 N N . ILE A 1 203 ? -4.555 -5.219 -11.93 1 98.62 203 ILE A N 1
ATOM 1514 C CA . ILE A 1 203 ? -4.215 -6.605 -11.617 1 98.62 203 ILE A CA 1
ATOM 1515 C C . ILE A 1 203 ? -3.775 -7.328 -12.891 1 98.62 203 ILE A C 1
ATOM 1517 O O . ILE A 1 203 ? -2.789 -8.07 -12.875 1 98.62 203 ILE A O 1
ATOM 1521 N N . PHE A 1 204 ? -4.523 -7.09 -14 1 98.5 204 PHE A N 1
ATOM 1522 C CA . PHE A 1 204 ? -4.133 -7.703 -15.266 1 98.5 204 PHE A CA 1
ATOM 1523 C C . PHE A 1 204 ? -2.756 -7.215 -15.703 1 98.5 204 PHE A C 1
ATOM 1525 O O . PHE A 1 204 ? -1.937 -8 -16.188 1 98.5 204 PHE A O 1
ATOM 1532 N N . ASN A 1 205 ? -2.549 -5.934 -15.562 1 97.5 205 ASN A N 1
ATOM 1533 C CA . ASN A 1 205 ? -1.225 -5.414 -15.883 1 97.5 205 ASN A CA 1
ATOM 1534 C C . ASN A 1 205 ? -0.153 -6.016 -14.977 1 97.5 205 ASN A C 1
ATOM 1536 O O . ASN A 1 205 ? 0.955 -6.309 -15.43 1 97.5 205 ASN A O 1
ATOM 1540 N N . GLU A 1 206 ? -0.431 -6.168 -13.703 1 97.5 206 GLU A N 1
ATOM 1541 C CA . GLU A 1 206 ? 0.49 -6.805 -12.766 1 97.5 206 GLU A CA 1
ATOM 1542 C C . GLU A 1 206 ? 0.881 -8.203 -13.242 1 97.5 206 GLU A C 1
ATOM 1544 O O . GLU A 1 206 ? 2.062 -8.555 -13.242 1 97.5 206 GLU A O 1
ATOM 1549 N N . ILE A 1 207 ? -0.078 -8.969 -13.656 1 95.12 207 ILE A N 1
ATOM 1550 C CA . ILE A 1 207 ? 0.155 -10.328 -14.125 1 95.12 207 ILE A CA 1
ATOM 1551 C C . ILE A 1 207 ? 1.06 -10.305 -15.352 1 95.12 207 ILE A C 1
ATOM 1553 O O . ILE A 1 207 ? 2.014 -11.078 -15.445 1 95.12 207 ILE A O 1
ATOM 1557 N N . SER A 1 208 ? 0.754 -9.398 -16.234 1 93.31 208 SER A N 1
ATOM 1558 C CA . SER A 1 208 ? 1.525 -9.305 -17.469 1 93.31 208 SER A CA 1
ATOM 1559 C C . SER A 1 208 ? 2.959 -8.859 -17.203 1 93.31 208 SER A C 1
ATOM 1561 O O . SER A 1 208 ? 3.898 -9.367 -17.812 1 93.31 208 SER A O 1
ATOM 1563 N N . LEU A 1 209 ? 3.119 -7.938 -16.312 1 92.88 209 LEU A N 1
ATOM 1564 C CA . LEU A 1 209 ? 4.453 -7.449 -15.977 1 92.88 209 LEU A CA 1
ATOM 1565 C C . LEU A 1 209 ? 5.258 -8.523 -15.25 1 92.88 209 LEU A C 1
ATOM 1567 O O . LEU A 1 209 ? 6.477 -8.602 -15.406 1 92.88 209 LEU A O 1
ATOM 1571 N N . MET A 1 210 ? 4.637 -9.344 -14.492 1 89.81 210 MET A N 1
ATOM 1572 C CA . MET A 1 210 ? 5.281 -10.461 -13.805 1 89.81 210 MET A CA 1
ATOM 1573 C C . MET A 1 210 ? 5.891 -11.43 -14.812 1 89.81 210 MET A C 1
ATOM 1575 O O . MET A 1 210 ? 6.93 -12.039 -14.539 1 89.81 210 MET A O 1
ATOM 1579 N N . ALA A 1 211 ? 5.172 -11.547 -15.898 1 84.94 211 ALA A N 1
ATOM 1580 C CA . ALA A 1 211 ? 5.668 -12.453 -16.938 1 84.94 211 ALA A CA 1
ATOM 1581 C C . ALA A 1 211 ? 7.043 -12.016 -17.438 1 84.94 211 ALA A C 1
ATOM 1583 O O . ALA A 1 211 ? 7.84 -12.844 -17.875 1 84.94 211 ALA A O 1
ATOM 1584 N N . PHE A 1 212 ? 7.34 -10.727 -17.344 1 83 212 PHE A N 1
ATOM 1585 C CA . PHE A 1 212 ? 8.633 -10.188 -17.734 1 83 212 PHE A CA 1
ATOM 1586 C C . PHE A 1 212 ? 9.594 -10.141 -16.562 1 83 212 PHE A C 1
ATOM 1588 O O . PHE A 1 212 ? 10.68 -9.578 -16.656 1 83 212 PHE A O 1
ATOM 1595 N N . LYS A 1 213 ? 9.18 -10.641 -15.438 1 84.19 213 LYS A N 1
ATOM 1596 C CA . LYS A 1 213 ? 9.945 -10.68 -14.195 1 84.19 213 LYS A CA 1
ATOM 1597 C C . LYS A 1 213 ? 10.234 -9.266 -13.688 1 84.19 213 LYS A C 1
ATOM 1599 O O . LYS A 1 213 ? 11.305 -9.016 -13.125 1 84.19 213 LYS A O 1
ATOM 1604 N N . ARG A 1 214 ? 9.352 -8.414 -14.07 1 90.31 214 ARG A N 1
ATOM 1605 C CA . ARG A 1 214 ? 9.422 -7.062 -13.516 1 90.31 214 ARG A CA 1
ATOM 1606 C C . ARG A 1 214 ? 8.609 -6.961 -12.234 1 90.31 214 ARG A C 1
ATOM 1608 O O . ARG A 1 214 ? 7.543 -6.344 -12.219 1 90.31 214 ARG A O 1
ATOM 1615 N N . PHE A 1 215 ? 9.219 -7.469 -11.219 1 92.62 215 PHE A N 1
ATOM 1616 C CA . PHE A 1 215 ? 8.547 -7.547 -9.922 1 92.62 215 PHE A CA 1
ATOM 1617 C C . PHE A 1 215 ? 8.258 -6.152 -9.383 1 92.62 215 PHE A C 1
ATOM 1619 O O . PHE A 1 215 ? 7.23 -5.938 -8.734 1 92.62 215 PHE A O 1
ATOM 1626 N N . ASP A 1 216 ? 9.18 -5.227 -9.617 1 94.69 216 ASP A N 1
ATOM 1627 C CA . ASP A 1 216 ? 8.984 -3.852 -9.172 1 94.69 216 ASP A CA 1
ATOM 1628 C C . ASP A 1 216 ? 7.734 -3.242 -9.797 1 94.69 216 ASP A C 1
ATOM 1630 O O . ASP A 1 216 ? 6.852 -2.752 -9.086 1 94.69 216 ASP A O 1
ATOM 1634 N N . ARG A 1 217 ? 7.617 -3.367 -11.133 1 95.56 217 ARG A N 1
ATOM 1635 C CA . ARG A 1 217 ? 6.465 -2.807 -11.828 1 95.56 217 ARG A CA 1
ATOM 1636 C C . ARG A 1 217 ? 5.191 -3.572 -11.484 1 95.56 217 ARG A C 1
ATOM 1638 O O . ARG A 1 217 ? 4.113 -2.982 -11.383 1 95.56 217 ARG A O 1
ATOM 1645 N N . SER A 1 218 ? 5.355 -4.863 -11.375 1 96.38 218 SER A N 1
ATOM 1646 C CA . SER A 1 218 ? 4.23 -5.688 -10.938 1 96.38 218 SER A CA 1
ATOM 1647 C C . SER A 1 218 ? 3.732 -5.258 -9.562 1 96.38 218 SER A C 1
ATOM 1649 O O . SER A 1 218 ? 2.527 -5.105 -9.359 1 96.38 218 SER A O 1
ATOM 1651 N N . PHE A 1 219 ? 4.664 -5.016 -8.617 1 97.69 219 PHE A N 1
ATOM 1652 C CA . PHE A 1 219 ? 4.344 -4.582 -7.262 1 97.69 219 PHE A CA 1
ATOM 1653 C C . PHE A 1 219 ? 3.631 -3.234 -7.277 1 97.69 219 PHE A C 1
ATOM 1655 O O . PHE A 1 219 ? 2.637 -3.043 -6.574 1 97.69 219 PHE A O 1
ATOM 1662 N N . ALA A 1 220 ? 4.102 -2.326 -8.117 1 97.69 220 ALA A N 1
ATOM 1663 C CA . ALA A 1 220 ? 3.496 -1.002 -8.234 1 97.69 220 ALA A CA 1
ATOM 1664 C C . ALA A 1 220 ? 2.051 -1.1 -8.719 1 97.69 220 ALA A C 1
ATOM 1666 O O . ALA A 1 220 ? 1.158 -0.456 -8.164 1 97.69 220 ALA A O 1
ATOM 1667 N N . ALA A 1 221 ? 1.818 -1.896 -9.75 1 97.88 221 ALA A N 1
ATOM 1668 C CA . ALA A 1 221 ? 0.472 -2.057 -10.289 1 97.88 221 ALA A CA 1
ATOM 1669 C C . ALA A 1 221 ? -0.458 -2.705 -9.266 1 97.88 221 ALA A C 1
ATOM 1671 O O . ALA A 1 221 ? -1.607 -2.283 -9.109 1 97.88 221 ALA A O 1
ATOM 1672 N N . LEU A 1 222 ? 0.04 -3.668 -8.602 1 98.69 222 LEU A N 1
ATOM 1673 C CA . LEU A 1 222 ? -0.769 -4.371 -7.613 1 98.69 222 LEU A CA 1
ATOM 1674 C C . LEU A 1 222 ? -1.094 -3.461 -6.434 1 98.69 222 LEU A C 1
ATOM 1676 O O . LEU A 1 222 ? -2.217 -3.475 -5.926 1 98.69 222 LEU A O 1
ATOM 1680 N N . ARG A 1 223 ? -0.13 -2.701 -5.973 1 98.56 223 ARG A N 1
ATOM 1681 C CA . ARG A 1 223 ? -0.344 -1.786 -4.855 1 98.56 223 ARG A CA 1
ATOM 1682 C C . ARG A 1 223 ? -1.38 -0.724 -5.207 1 98.56 223 ARG A C 1
ATOM 1684 O O . ARG A 1 223 ? -2.146 -0.286 -4.348 1 98.56 223 ARG A O 1
ATOM 1691 N N . GLU A 1 224 ? -1.308 -0.287 -6.402 1 98.25 224 GLU A N 1
ATOM 1692 C CA . GLU A 1 224 ? -2.344 0.642 -6.84 1 98.25 224 GLU A CA 1
ATOM 1693 C C . GLU A 1 224 ? -3.729 0.009 -6.746 1 98.25 224 GLU A C 1
ATOM 1695 O O . GLU A 1 224 ? -4.676 0.638 -6.266 1 98.25 224 GLU A O 1
ATOM 1700 N N . ALA A 1 225 ? -3.838 -1.215 -7.238 1 98.75 225 ALA A N 1
ATOM 1701 C CA . ALA A 1 225 ? -5.102 -1.938 -7.133 1 98.75 225 ALA A CA 1
ATOM 1702 C C . ALA A 1 225 ? -5.547 -2.062 -5.68 1 98.75 225 ALA A C 1
ATOM 1704 O O . ALA A 1 225 ? -6.703 -1.796 -5.352 1 98.75 225 ALA A O 1
ATOM 1705 N N . ILE A 1 226 ? -4.648 -2.455 -4.828 1 98.62 226 ILE A N 1
ATOM 1706 C CA . ILE A 1 226 ? -4.949 -2.676 -3.418 1 98.62 226 ILE A CA 1
ATOM 1707 C C . ILE A 1 226 ? -5.383 -1.362 -2.771 1 98.62 226 ILE A C 1
ATOM 1709 O O . ILE A 1 226 ? -6.309 -1.34 -1.958 1 98.62 226 ILE A O 1
ATOM 1713 N N . SER A 1 227 ? -4.699 -0.253 -3.102 1 98.19 227 SER A N 1
ATOM 1714 C CA . SER A 1 227 ? -5.098 1.048 -2.572 1 98.19 227 SER A CA 1
ATOM 1715 C C . SER A 1 227 ? -6.535 1.382 -2.949 1 98.19 227 SER A C 1
ATOM 1717 O O . SER A 1 227 ? -7.305 1.862 -2.115 1 98.19 227 SER A O 1
ATOM 1719 N N . MET A 1 228 ? -6.902 1.133 -4.184 1 97.81 228 MET A N 1
ATOM 1720 C CA . MET A 1 228 ? -8.273 1.389 -4.613 1 97.81 228 MET A CA 1
ATOM 1721 C C . MET A 1 228 ? -9.258 0.482 -3.877 1 97.81 228 MET A C 1
ATOM 1723 O O . MET A 1 228 ? -10.344 0.916 -3.504 1 97.81 228 MET A O 1
ATOM 1727 N N . ILE A 1 229 ? -8.875 -0.762 -3.689 1 97.81 229 ILE A N 1
ATOM 1728 C CA . ILE A 1 229 ? -9.711 -1.698 -2.949 1 97.81 229 ILE A CA 1
ATOM 1729 C C . ILE A 1 229 ? -9.945 -1.175 -1.532 1 97.81 229 ILE A C 1
ATOM 1731 O O . ILE A 1 229 ? -11.062 -1.243 -1.014 1 97.81 229 ILE A O 1
ATOM 1735 N N . GLN A 1 230 ? -8.93 -0.643 -0.896 1 95.5 230 GLN A N 1
ATOM 1736 C CA . GLN A 1 230 ? -9.031 -0.09 0.45 1 95.5 230 GLN A CA 1
ATOM 1737 C C . GLN A 1 230 ? -9.922 1.149 0.471 1 95.5 230 GLN A C 1
ATOM 1739 O O . GLN A 1 230 ? -10.664 1.371 1.43 1 95.5 230 GLN A O 1
ATOM 1744 N N . MET A 1 231 ? -9.859 1.928 -0.606 1 95.12 231 MET A N 1
ATOM 1745 C CA . MET A 1 231 ? -10.695 3.119 -0.686 1 95.12 231 MET A CA 1
ATOM 1746 C C . MET A 1 231 ? -12.172 2.74 -0.802 1 95.12 231 MET A C 1
ATOM 1748 O O . MET A 1 231 ? -13.047 3.49 -0.365 1 95.12 231 MET A O 1
ATOM 1752 N N . LEU A 1 232 ? -12.445 1.536 -1.337 1 92.75 232 LEU A N 1
ATOM 1753 C CA . LEU A 1 232 ? -13.812 1.03 -1.433 1 92.75 232 LEU A CA 1
ATOM 1754 C C . LEU A 1 232 ? -14.242 0.389 -0.119 1 92.75 232 LEU A C 1
ATOM 1756 O O . LEU A 1 232 ? -15.391 -0.036 0.019 1 92.75 232 LEU A O 1
ATOM 1760 N N . ASN A 1 233 ? -13.336 0.264 0.799 1 89.19 233 ASN A N 1
ATOM 1761 C CA . ASN A 1 233 ? -13.578 -0.31 2.119 1 89.19 233 ASN A CA 1
ATOM 1762 C C . ASN A 1 233 ? -14.117 -1.734 2.021 1 89.19 233 ASN A C 1
ATOM 1764 O O . ASN A 1 233 ? -15 -2.121 2.785 1 89.19 233 ASN A O 1
ATOM 1768 N N . VAL A 1 234 ? -13.586 -2.471 1.061 1 88.25 234 VAL A N 1
ATOM 1769 C CA . VAL A 1 234 ? -14.047 -3.842 0.879 1 88.25 234 VAL A CA 1
ATOM 1770 C C . VAL A 1 234 ? -13.727 -4.664 2.125 1 88.25 234 VAL A C 1
ATOM 1772 O O . VAL A 1 234 ? -14.5 -5.551 2.506 1 88.25 234 VAL A O 1
ATOM 1775 N N . HIS A 1 235 ? -12.672 -4.398 2.77 1 81.12 235 HIS A N 1
ATOM 1776 C CA . HIS A 1 235 ? -12.211 -5.113 3.955 1 81.12 235 HIS A CA 1
ATOM 1777 C C . HIS A 1 235 ? -13.141 -4.867 5.141 1 81.12 235 HIS A C 1
ATOM 1779 O O . HIS A 1 235 ? -13.055 -5.566 6.152 1 81.12 235 HIS A O 1
ATOM 1785 N N . ARG A 1 236 ? -13.992 -3.924 4.977 1 77.19 236 ARG A N 1
ATOM 1786 C CA . ARG A 1 236 ? -14.891 -3.574 6.078 1 77.19 236 ARG A CA 1
ATOM 1787 C C . ARG A 1 236 ? -16.281 -4.141 5.852 1 77.19 236 ARG A C 1
ATOM 1789 O O . ARG A 1 236 ? -17.203 -3.883 6.637 1 77.19 236 ARG A O 1
ATOM 1796 N N . TYR A 1 237 ? -16.391 -4.879 4.719 1 76.94 237 TYR A N 1
ATOM 1797 C CA . TYR A 1 237 ? -17.703 -5.453 4.453 1 76.94 237 TYR A CA 1
ATOM 1798 C C . TYR A 1 237 ? -18.156 -6.359 5.594 1 76.94 237 TYR A C 1
ATOM 1800 O O . TYR A 1 237 ? -17.344 -7.094 6.164 1 76.94 237 TYR A O 1
ATOM 1808 N N . ALA A 1 238 ? -19.234 -5.996 6.086 1 68.56 238 ALA A N 1
ATOM 1809 C CA . ALA A 1 238 ? -19.844 -6.844 7.109 1 68.56 238 ALA A CA 1
ATOM 1810 C C . ALA A 1 238 ? -21.047 -7.586 6.559 1 68.56 238 ALA A C 1
ATOM 1812 O O . ALA A 1 238 ? -21.594 -7.219 5.508 1 68.56 238 ALA A O 1
ATOM 1813 N N . ASP A 1 239 ? -21.281 -8.547 7.266 1 62.66 239 ASP A N 1
ATOM 1814 C CA . ASP A 1 239 ? -22.453 -9.328 6.863 1 62.66 239 ASP A CA 1
ATOM 1815 C C . ASP A 1 239 ? -23.719 -8.461 6.887 1 62.66 239 ASP A C 1
ATOM 1817 O O . ASP A 1 239 ? -23.984 -7.777 7.871 1 62.66 239 ASP A O 1
ATOM 1821 N N . GLY A 1 240 ? -24.266 -8.258 5.734 1 57.25 240 GLY A N 1
ATOM 1822 C CA . GLY A 1 240 ? -25.547 -7.574 5.668 1 57.25 240 GLY A CA 1
ATOM 1823 C C . GLY A 1 240 ? -25.438 -6.16 5.125 1 57.25 240 GLY A C 1
ATOM 1824 O O . GLY A 1 240 ? -26.406 -5.395 5.184 1 57.25 240 GLY A O 1
ATOM 1825 N N . ASP A 1 241 ? -24.281 -5.781 4.758 1 59.59 241 ASP A N 1
ATOM 1826 C CA . ASP A 1 241 ? -24.172 -4.434 4.211 1 59.59 241 ASP A CA 1
ATOM 1827 C C . ASP A 1 241 ? -25.062 -4.262 2.986 1 59.59 241 ASP A C 1
ATOM 1829 O O . ASP A 1 241 ? -24.953 -5.016 2.018 1 59.59 241 ASP A O 1
ATOM 1833 N N . GLY A 1 242 ? -26.125 -3.697 3.166 1 61.44 242 GLY A N 1
ATOM 1834 C CA . GLY A 1 242 ? -27.281 -3.641 2.287 1 61.44 242 GLY A CA 1
ATOM 1835 C C . GLY A 1 242 ? -27.109 -2.686 1.122 1 61.44 242 GLY A C 1
ATOM 1836 O O . GLY A 1 242 ? -27.953 -2.604 0.239 1 61.44 242 GLY A O 1
ATOM 1837 N N . LEU A 1 243 ? -26 -1.967 1.067 1 69.19 243 LEU A N 1
ATOM 1838 C CA . LEU A 1 243 ? -26.031 -0.956 0.017 1 69.19 243 LEU A CA 1
ATOM 1839 C C . LEU A 1 243 ? -25.75 -1.58 -1.346 1 69.19 243 LEU A C 1
ATOM 1841 O O . LEU A 1 243 ? -26.266 -1.124 -2.363 1 69.19 243 LEU A O 1
ATOM 1845 N N . LEU A 1 244 ? -25.016 -2.75 -1.297 1 83.75 244 LEU A N 1
ATOM 1846 C CA . LEU A 1 244 ? -24.703 -3.43 -2.549 1 83.75 244 LEU A CA 1
ATOM 1847 C C . LEU A 1 244 ? -25.469 -4.742 -2.666 1 83.75 244 LEU A C 1
ATOM 1849 O O . LEU A 1 244 ? -25.766 -5.379 -1.655 1 83.75 244 LEU A O 1
ATOM 1853 N N . GLY A 1 245 ? -25.953 -5.129 -3.801 1 86 245 GLY A N 1
ATOM 1854 C CA . GLY A 1 245 ? -26.531 -6.445 -4.039 1 86 245 GLY A CA 1
ATOM 1855 C C . GLY A 1 245 ? -25.562 -7.578 -3.795 1 86 245 GLY A C 1
ATOM 1856 O O . GLY A 1 245 ? -24.344 -7.379 -3.842 1 86 245 GLY A O 1
ATOM 1857 N N . PRO A 1 246 ? -26.031 -8.719 -3.529 1 86.62 246 PRO A N 1
ATOM 1858 C CA . PRO A 1 246 ? -25.172 -9.859 -3.18 1 86.62 246 PRO A CA 1
ATOM 1859 C C . PRO A 1 246 ? -24.172 -10.203 -4.277 1 86.62 246 PRO A C 1
ATOM 1861 O O . PRO A 1 246 ? -23.047 -10.609 -3.98 1 86.62 246 PRO A O 1
ATOM 1864 N N . ASP A 1 247 ? -24.578 -10.086 -5.477 1 90.5 247 ASP A N 1
ATOM 1865 C CA . ASP A 1 247 ? -23.688 -10.414 -6.582 1 90.5 247 ASP A CA 1
ATOM 1866 C C . ASP A 1 247 ? -22.484 -9.469 -6.621 1 90.5 247 ASP A C 1
ATOM 1868 O O . ASP A 1 247 ? -21.359 -9.898 -6.844 1 90.5 247 ASP A O 1
ATOM 1872 N N . GLU A 1 248 ? -22.828 -8.242 -6.422 1 92.81 248 GLU A N 1
ATOM 1873 C CA . GLU A 1 248 ? -21.766 -7.258 -6.438 1 92.81 248 GLU A CA 1
ATOM 1874 C C . GLU A 1 248 ? -20.859 -7.406 -5.219 1 92.81 248 GLU A C 1
ATOM 1876 O O . GLU A 1 248 ? -19.641 -7.215 -5.316 1 92.81 248 GLU A O 1
ATOM 1881 N N . VAL A 1 249 ? -21.422 -7.734 -4.105 1 93 249 VAL A N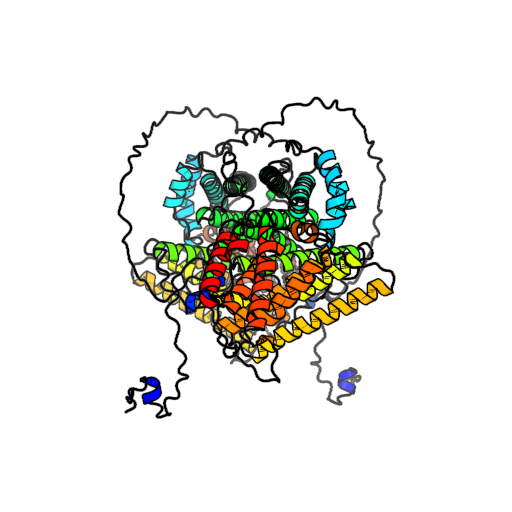 1
ATOM 1882 C CA . VAL A 1 249 ? -20.609 -8 -2.914 1 93 249 VAL A CA 1
ATOM 1883 C C . VAL A 1 249 ? -19.672 -9.18 -3.174 1 93 249 VAL A C 1
ATOM 1885 O O . VAL A 1 249 ? -18.484 -9.102 -2.887 1 93 249 VAL A O 1
ATOM 1888 N N . SER A 1 250 ? -20.219 -10.219 -3.734 1 94.81 250 SER A N 1
ATOM 1889 C CA . SER A 1 250 ? -19.438 -11.398 -4.066 1 94.81 250 SER A CA 1
ATOM 1890 C C . SER A 1 250 ? -18.297 -11.055 -5.02 1 94.81 250 SER A C 1
ATOM 1892 O O . SER A 1 250 ? -17.156 -11.5 -4.828 1 94.81 250 SER A O 1
ATOM 1894 N N . ARG A 1 251 ? -18.594 -10.305 -6 1 95.94 251 ARG A N 1
ATOM 1895 C CA . ARG A 1 251 ? -17.609 -9.898 -6.996 1 95.94 251 ARG A CA 1
ATOM 1896 C C . ARG A 1 251 ? -16.469 -9.117 -6.352 1 95.94 251 ARG A C 1
ATOM 1898 O O . ARG A 1 251 ? -15.297 -9.367 -6.641 1 95.94 251 ARG A O 1
ATOM 1905 N N . ARG A 1 252 ? -16.812 -8.18 -5.52 1 96.25 252 ARG A N 1
ATOM 1906 C CA . ARG A 1 252 ? -15.789 -7.363 -4.855 1 96.25 252 ARG A CA 1
ATOM 1907 C C . ARG A 1 252 ? -14.961 -8.203 -3.895 1 96.25 252 ARG A C 1
ATOM 1909 O O . ARG A 1 252 ? -13.758 -7.961 -3.729 1 96.25 252 ARG A O 1
ATOM 1916 N N . GLN A 1 253 ? -15.625 -9.156 -3.277 1 96.75 253 GLN A N 1
ATOM 1917 C CA . GLN A 1 253 ? -14.875 -10.07 -2.43 1 96.75 253 GLN A CA 1
ATOM 1918 C C . GLN A 1 253 ? -13.875 -10.891 -3.252 1 96.75 253 GLN A C 1
ATOM 1920 O O . GLN A 1 253 ? -12.727 -11.07 -2.844 1 96.75 253 GLN A O 1
ATOM 1925 N N . ARG A 1 254 ? -14.305 -11.391 -4.387 1 97.94 254 ARG A N 1
ATOM 1926 C CA . ARG A 1 254 ? -13.398 -12.125 -5.262 1 97.94 254 ARG A CA 1
ATOM 1927 C C . ARG A 1 254 ? -12.234 -11.25 -5.719 1 97.94 254 ARG A C 1
ATOM 1929 O O . ARG A 1 254 ? -11.094 -11.695 -5.77 1 97.94 254 ARG A O 1
ATOM 1936 N N . MET A 1 255 ? -12.57 -10.008 -6.047 1 98.38 255 MET A N 1
ATOM 1937 C CA . MET A 1 255 ? -11.547 -9.031 -6.422 1 98.38 255 MET A CA 1
ATOM 1938 C C . MET A 1 255 ? -10.531 -8.844 -5.301 1 98.38 255 MET A C 1
ATOM 1940 O O . MET A 1 255 ? -9.32 -8.836 -5.547 1 98.38 255 MET A O 1
ATOM 1944 N N . TYR A 1 256 ? -11.008 -8.742 -4.043 1 98.31 256 TYR A N 1
ATOM 1945 C CA . TYR A 1 256 ? -10.148 -8.609 -2.877 1 98.31 256 TYR A CA 1
ATOM 1946 C C . TYR A 1 256 ? -9.227 -9.82 -2.736 1 98.31 256 TYR A C 1
ATOM 1948 O O . TYR A 1 256 ? -8.016 -9.672 -2.586 1 98.31 256 TYR A O 1
ATOM 1956 N N . TRP A 1 257 ? -9.758 -10.922 -2.861 1 98.62 257 TRP A N 1
ATOM 1957 C CA . TRP A 1 257 ? -8.992 -12.148 -2.66 1 98.62 257 TRP A CA 1
ATOM 1958 C C . TRP A 1 257 ? -7.996 -12.367 -3.793 1 98.62 257 TRP A C 1
ATOM 1960 O O . TRP A 1 257 ? -6.906 -12.898 -3.574 1 98.62 257 TRP A O 1
ATOM 1970 N N . GLU A 1 258 ? -8.406 -12.031 -4.984 1 98.56 258 GLU A N 1
ATOM 1971 C CA . GLU A 1 258 ? -7.461 -12.125 -6.09 1 98.56 258 GLU A CA 1
ATOM 1972 C C . GLU A 1 258 ? -6.215 -11.281 -5.824 1 98.56 258 GLU A C 1
ATOM 1974 O O . GLU A 1 258 ? -5.09 -11.742 -6.031 1 98.56 258 GLU A O 1
ATOM 1979 N N . ALA A 1 259 ? -6.438 -10.039 -5.422 1 98.69 259 ALA A N 1
ATOM 1980 C CA . ALA A 1 259 ? -5.309 -9.188 -5.059 1 98.69 259 ALA A CA 1
ATOM 1981 C C . ALA A 1 259 ? -4.504 -9.797 -3.916 1 98.69 259 ALA A C 1
ATOM 1983 O O . ALA A 1 259 ? -3.271 -9.758 -3.926 1 98.69 259 ALA A O 1
ATOM 1984 N N . TYR A 1 260 ? -5.172 -10.383 -2.92 1 98.38 260 TYR A N 1
ATOM 1985 C CA . TYR A 1 260 ? -4.562 -11.039 -1.772 1 98.38 260 TYR A CA 1
ATOM 1986 C C . TYR A 1 260 ? -3.633 -12.164 -2.223 1 98.38 260 TYR A C 1
ATOM 1988 O O . TYR A 1 260 ? -2.496 -12.266 -1.752 1 98.38 260 TYR A O 1
ATOM 1996 N N . ILE A 1 261 ? -4.094 -12.914 -3.111 1 97.88 261 ILE A N 1
ATOM 1997 C CA . ILE A 1 261 ? -3.346 -14.055 -3.627 1 97.88 261 ILE A CA 1
ATOM 1998 C C . ILE A 1 261 ? -2.107 -13.562 -4.371 1 97.88 261 ILE A C 1
ATOM 2000 O O . ILE A 1 261 ? -0.998 -14.047 -4.129 1 97.88 261 ILE A O 1
ATOM 2004 N N . HIS A 1 262 ? -2.281 -12.633 -5.242 1 97.44 262 HIS A N 1
ATOM 2005 C CA . HIS A 1 262 ? -1.165 -12.102 -6.02 1 97.44 262 HIS A CA 1
ATOM 2006 C C . HIS A 1 262 ? -0.128 -11.445 -5.117 1 97.44 262 HIS A C 1
ATOM 2008 O O . HIS A 1 262 ? 1.074 -11.547 -5.371 1 97.44 262 HIS A O 1
ATOM 2014 N N . GLU A 1 263 ? -0.613 -10.742 -4.109 1 98.06 263 GLU A N 1
ATOM 2015 C CA . GLU A 1 263 ? 0.305 -10.062 -3.199 1 98.06 263 GLU A CA 1
ATOM 2016 C C . GLU A 1 263 ? 1.202 -11.062 -2.475 1 98.06 263 GLU A C 1
ATOM 2018 O O . GLU A 1 263 ? 2.406 -10.836 -2.336 1 98.06 263 GLU A O 1
ATOM 2023 N N . ARG A 1 264 ? 0.678 -12.148 -2.002 1 96.81 264 ARG A N 1
ATOM 2024 C CA . ARG A 1 264 ? 1.44 -13.156 -1.273 1 96.81 264 ARG A CA 1
ATOM 2025 C C . ARG A 1 264 ? 2.471 -13.828 -2.178 1 96.81 264 ARG A C 1
ATOM 2027 O O . ARG A 1 264 ? 3.609 -14.055 -1.765 1 96.81 264 ARG A O 1
ATOM 2034 N N . PHE A 1 265 ? 1.974 -14.125 -3.357 1 95.5 265 PHE A N 1
ATOM 2035 C CA . PHE A 1 265 ? 2.918 -14.711 -4.305 1 95.5 265 PHE A CA 1
ATOM 2036 C C . PHE A 1 265 ? 4.082 -13.758 -4.562 1 95.5 265 PHE A C 1
ATOM 2038 O O . PHE A 1 265 ? 5.242 -14.172 -4.52 1 95.5 265 PHE A O 1
ATOM 2045 N N . LEU A 1 266 ? 3.773 -12.523 -4.824 1 95.06 266 LEU A N 1
ATOM 2046 C CA . LEU A 1 266 ? 4.797 -11.523 -5.102 1 95.06 266 LEU A CA 1
ATOM 2047 C C . LEU A 1 266 ? 5.719 -11.344 -3.898 1 95.06 266 LEU A C 1
ATOM 2049 O O . LEU A 1 266 ? 6.922 -11.117 -4.059 1 95.06 266 LEU A O 1
ATOM 2053 N N . CYS A 1 267 ? 5.16 -11.344 -2.723 1 95.19 267 CYS A N 1
ATOM 2054 C CA . CYS A 1 267 ? 5.961 -11.234 -1.51 1 95.19 267 CYS A CA 1
ATOM 2055 C C . CYS A 1 267 ? 7.012 -12.336 -1.444 1 95.19 267 CYS A C 1
ATOM 2057 O O . CYS A 1 267 ? 8.18 -12.07 -1.153 1 95.19 267 CYS A O 1
ATOM 2059 N N . ILE A 1 268 ? 6.641 -13.523 -1.778 1 93.38 268 ILE A N 1
ATOM 2060 C CA . ILE A 1 268 ? 7.523 -14.68 -1.671 1 93.38 268 ILE A CA 1
ATOM 2061 C C . ILE A 1 268 ? 8.633 -14.578 -2.717 1 93.38 268 ILE A C 1
ATOM 2063 O O . ILE A 1 268 ? 9.797 -14.852 -2.424 1 93.38 268 ILE A O 1
ATOM 2067 N N . VAL A 1 269 ? 8.266 -14.148 -3.908 1 90.06 269 VAL A N 1
ATOM 2068 C CA . VAL A 1 269 ? 9.234 -14.242 -5 1 90.06 269 VAL A CA 1
ATOM 2069 C C . VAL A 1 269 ? 10.117 -13 -5.02 1 90.06 269 VAL A C 1
ATOM 2071 O O . VAL A 1 269 ? 11.25 -13.047 -5.504 1 90.06 269 VAL A O 1
ATOM 2074 N N . SER A 1 270 ? 9.633 -11.859 -4.5 1 90.56 270 SER A N 1
ATOM 2075 C CA . SER A 1 270 ? 10.375 -10.609 -4.637 1 90.56 270 SER A CA 1
ATOM 2076 C C . SER A 1 270 ? 10.867 -10.109 -3.283 1 90.56 270 SER A C 1
ATOM 2078 O O . SER A 1 270 ? 11.781 -9.289 -3.215 1 90.56 270 SER A O 1
ATOM 2080 N N . GLY A 1 271 ? 10.156 -10.508 -2.215 1 89.38 271 GLY A N 1
ATOM 2081 C CA . GLY A 1 271 ? 10.508 -10.023 -0.89 1 89.38 271 GLY A CA 1
ATOM 2082 C C . GLY A 1 271 ? 9.781 -8.758 -0.502 1 89.38 271 GLY A C 1
ATOM 2083 O O . GLY A 1 271 ? 9.914 -8.273 0.624 1 89.38 271 GLY A O 1
ATOM 2084 N N . TYR A 1 272 ? 8.945 -8.156 -1.419 1 93.44 272 TYR A N 1
ATOM 2085 C CA . TYR A 1 272 ? 8.164 -6.973 -1.074 1 93.44 272 TYR A CA 1
ATOM 2086 C C . TYR A 1 272 ? 7.105 -7.305 -0.025 1 93.44 272 TYR A C 1
ATOM 2088 O O . TYR A 1 272 ? 6.551 -8.406 -0.019 1 93.44 272 TYR A O 1
ATOM 2096 N N . PRO A 1 273 ? 6.719 -6.402 0.804 1 93.31 273 PRO A N 1
ATOM 2097 C CA . PRO A 1 273 ? 5.852 -6.715 1.942 1 93.31 273 PRO A CA 1
ATOM 2098 C C . PRO A 1 273 ? 4.383 -6.84 1.549 1 93.31 273 PRO A C 1
ATOM 2100 O O . PRO A 1 273 ? 3.947 -6.227 0.571 1 93.31 273 PRO A O 1
ATOM 2103 N N . CYS A 1 274 ? 3.686 -7.57 2.346 1 95.56 274 CYS A N 1
ATOM 2104 C CA . CYS A 1 274 ? 2.238 -7.703 2.229 1 95.56 274 CYS A CA 1
ATOM 2105 C C . CYS A 1 274 ? 1.524 -6.762 3.191 1 95.56 274 CYS A C 1
ATOM 2107 O O . CYS A 1 274 ? 2.02 -6.496 4.289 1 95.56 274 CYS A O 1
ATOM 2109 N N . ILE A 1 275 ? 0.355 -6.289 2.754 1 95.62 275 ILE A N 1
ATOM 2110 C CA . ILE A 1 275 ? -0.371 -5.391 3.645 1 95.62 275 ILE A CA 1
ATOM 2111 C C . ILE A 1 275 ? -1.814 -5.863 3.791 1 95.62 275 ILE A C 1
ATOM 2113 O O . ILE A 1 275 ? -2.545 -5.387 4.664 1 95.62 275 ILE A O 1
ATOM 2117 N N . MET A 1 276 ? -2.262 -6.797 2.961 1 96.31 276 MET A N 1
ATOM 2118 C CA . MET A 1 276 ? -3.662 -7.203 2.984 1 96.31 276 MET A CA 1
ATOM 2119 C C . MET A 1 276 ? -3.914 -8.227 4.086 1 96.31 276 MET A C 1
ATOM 2121 O O . MET A 1 276 ? -3.043 -9.047 4.387 1 96.31 276 MET A O 1
ATOM 2125 N N . THR A 1 277 ? -5.031 -8.188 4.707 1 93.62 277 THR A N 1
ATOM 2126 C CA . THR A 1 277 ? -5.488 -9.148 5.707 1 93.62 277 THR A CA 1
ATOM 2127 C C . THR A 1 277 ? -6.652 -9.977 5.168 1 93.62 277 THR A C 1
ATOM 2129 O O . THR A 1 277 ? -7.359 -9.547 4.254 1 93.62 277 THR A O 1
ATOM 2132 N N . PRO A 1 278 ? -6.777 -11.211 5.68 1 95.25 278 PRO A N 1
ATOM 2133 C CA . PRO A 1 278 ? -7.957 -11.969 5.242 1 95.25 278 PRO A CA 1
ATOM 2134 C C . PRO A 1 278 ? -9.266 -11.25 5.566 1 95.25 278 PRO A C 1
ATOM 2136 O O . PRO A 1 278 ? -9.367 -10.586 6.598 1 95.25 278 PRO A O 1
ATOM 2139 N N . LEU A 1 279 ? -10.234 -11.367 4.664 1 94.31 279 LEU A N 1
ATOM 2140 C CA . LEU A 1 279 ? -11.555 -10.797 4.93 1 94.31 279 LEU A CA 1
ATOM 2141 C C . LEU A 1 279 ? -12.211 -11.484 6.121 1 94.31 279 LEU A C 1
ATOM 2143 O O . LEU A 1 279 ? -12.164 -12.711 6.242 1 94.31 279 LEU A O 1
ATOM 2147 N N . ARG A 1 280 ? -12.836 -10.695 6.93 1 87.5 280 ARG A N 1
ATOM 2148 C CA . ARG A 1 280 ? -13.547 -11.234 8.086 1 87.5 280 ARG A CA 1
ATOM 2149 C C . ARG A 1 280 ? -14.75 -12.062 7.641 1 87.5 280 ARG A C 1
ATOM 2151 O O . ARG A 1 280 ? -15.141 -13.008 8.32 1 87.5 280 ARG A O 1
ATOM 2158 N N . THR A 1 281 ? -15.242 -11.758 6.516 1 89.5 281 THR A N 1
ATOM 2159 C CA . THR A 1 281 ? -16.422 -12.445 5.984 1 89.5 281 THR A CA 1
ATOM 2160 C C . THR A 1 281 ? -16.031 -13.812 5.422 1 89.5 281 THR A C 1
ATOM 2162 O O . THR A 1 281 ? -16.906 -14.594 5.039 1 89.5 281 THR A O 1
ATOM 2165 N N . GLY A 1 282 ? -14.773 -14.086 5.41 1 93.44 282 GLY A N 1
ATOM 2166 C CA . GLY A 1 282 ? -14.328 -15.359 4.871 1 93.44 282 GLY A CA 1
ATOM 2167 C C . GLY A 1 282 ? -14.383 -15.414 3.357 1 93.44 282 GLY A C 1
ATOM 2168 O O . GLY A 1 282 ? -14.086 -14.43 2.682 1 93.44 282 GLY A O 1
ATOM 2169 N N . LEU A 1 283 ? -14.734 -16.594 2.816 1 96.19 283 LEU A N 1
ATOM 2170 C CA . LEU A 1 283 ? -14.82 -16.797 1.375 1 96.19 283 LEU A CA 1
ATOM 2171 C C . LEU A 1 283 ? -15.914 -15.914 0.771 1 96.19 283 LEU A C 1
ATOM 2173 O O . LEU A 1 283 ? -16.828 -15.492 1.473 1 96.19 283 LEU A O 1
ATOM 2177 N N . PRO A 1 284 ? -15.766 -15.586 -0.569 1 95.88 284 PRO A N 1
ATOM 2178 C CA . PRO A 1 284 ? -16.828 -14.82 -1.226 1 95.88 284 PRO A CA 1
ATOM 2179 C C . PRO A 1 284 ? -18.203 -15.484 -1.097 1 95.88 284 PRO A C 1
ATOM 2181 O O . PRO A 1 284 ? -18.297 -16.719 -1.166 1 95.88 284 PRO A O 1
ATOM 2184 N N . VAL A 1 285 ? -19.188 -14.641 -0.942 1 93.44 285 VAL A N 1
ATOM 2185 C CA . VAL A 1 285 ? -20.547 -15.172 -0.901 1 93.44 285 VAL A CA 1
ATOM 2186 C C . VAL A 1 285 ? -20.906 -15.781 -2.254 1 93.44 285 VAL A C 1
ATOM 2188 O O . VAL A 1 285 ? -20.297 -15.445 -3.273 1 93.44 285 VAL A O 1
ATOM 2191 N N . THR A 1 286 ? -21.859 -16.609 -2.209 1 91.56 286 THR A N 1
ATOM 2192 C CA . THR A 1 286 ? -22.219 -17.344 -3.418 1 91.56 286 THR A CA 1
ATOM 2193 C C . THR A 1 286 ? -22.781 -16.391 -4.477 1 91.56 286 THR A C 1
ATOM 2195 O O . THR A 1 286 ? -23.625 -15.555 -4.18 1 91.56 286 THR A O 1
ATOM 2198 N N . ASP A 1 287 ? -22.266 -16.484 -5.578 1 91.88 287 ASP A N 1
ATOM 2199 C CA . ASP A 1 287 ? -22.719 -15.789 -6.781 1 91.88 287 ASP A CA 1
ATOM 2200 C C . ASP A 1 287 ? -23.109 -16.781 -7.875 1 91.88 287 ASP A C 1
ATOM 2202 O O . ASP A 1 287 ? -22.25 -17.422 -8.477 1 91.88 287 ASP A O 1
ATOM 2206 N N . ASN A 1 288 ? -24.328 -16.844 -8.195 1 89.25 288 ASN A N 1
ATOM 2207 C CA . ASN A 1 288 ? -24.844 -17.859 -9.102 1 89.25 288 ASN A CA 1
ATOM 2208 C C . ASN A 1 288 ? -24.453 -17.578 -10.547 1 89.25 288 ASN A C 1
ATOM 2210 O O . ASN A 1 288 ? -24.547 -18.453 -11.406 1 89.25 288 ASN A O 1
ATOM 2214 N N . SER A 1 289 ? -23.953 -16.422 -10.766 1 88.31 289 SER A N 1
ATOM 2215 C CA . SER A 1 289 ? -23.516 -16.094 -12.117 1 88.31 289 SER A CA 1
ATOM 2216 C C . SER A 1 289 ? -22.141 -16.672 -12.414 1 88.31 289 SER A C 1
ATOM 2218 O O . SER A 1 289 ? -21.719 -16.734 -13.57 1 88.31 289 SER A O 1
ATOM 2220 N N . VAL A 1 290 ? -21.453 -17.172 -11.43 1 94.38 290 VAL A N 1
ATOM 2221 C CA . VAL A 1 290 ? -20.141 -17.797 -11.586 1 94.38 290 VAL A CA 1
ATOM 2222 C C . VAL A 1 290 ? -20.297 -19.312 -11.617 1 94.38 290 VAL A C 1
ATOM 2224 O O . VAL A 1 290 ? -20.891 -19.906 -10.719 1 94.38 290 VAL A O 1
ATOM 2227 N N . PRO A 1 291 ? -19.766 -19.953 -12.68 1 93.88 291 PRO A N 1
ATOM 2228 C CA . PRO A 1 291 ? -19.859 -21.422 -12.719 1 93.88 291 PRO A CA 1
ATOM 2229 C C . PRO A 1 291 ? -19.312 -22.078 -11.453 1 93.88 291 PRO A C 1
ATOM 2231 O O . PRO A 1 291 ? -18.312 -21.641 -10.906 1 93.88 291 PRO A O 1
ATOM 2234 N N . PRO A 1 292 ? -19.953 -23.062 -11.016 1 93.94 292 PRO A N 1
ATOM 2235 C CA . PRO A 1 292 ? -19.562 -23.703 -9.758 1 93.94 292 PRO A CA 1
ATOM 2236 C C . PRO A 1 292 ? -18.109 -24.188 -9.758 1 93.94 292 PRO A C 1
ATOM 2238 O O . PRO A 1 292 ? -17.422 -24.078 -8.742 1 93.94 292 PRO A O 1
ATOM 2241 N N . SER A 1 293 ? -17.672 -24.75 -10.875 1 94.75 293 SER A N 1
ATOM 2242 C CA . SER A 1 293 ? -16.297 -25.234 -10.938 1 94.75 293 SER A CA 1
ATOM 2243 C C . SER A 1 293 ? -15.297 -24.094 -10.773 1 94.75 293 SER A C 1
ATOM 2245 O O . SER A 1 293 ? -14.234 -24.281 -10.18 1 94.75 293 SER A O 1
ATOM 2247 N N . VAL A 1 294 ? -15.641 -22.938 -11.336 1 96.06 294 VAL A N 1
ATOM 2248 C CA . VAL A 1 294 ? -14.789 -21.766 -11.219 1 96.06 294 VAL A CA 1
ATOM 2249 C C . VAL A 1 294 ? -14.766 -21.281 -9.773 1 96.06 294 VAL A C 1
ATOM 2251 O O . VAL A 1 294 ? -13.695 -21 -9.219 1 96.06 294 VAL A O 1
ATOM 2254 N N . ALA A 1 295 ? -15.93 -21.203 -9.164 1 96.25 295 ALA A N 1
ATOM 2255 C CA . ALA A 1 295 ? -16.031 -20.781 -7.766 1 96.25 295 ALA A CA 1
ATOM 2256 C C . ALA A 1 295 ? -15.258 -21.719 -6.852 1 96.25 295 ALA A C 1
ATOM 2258 O O . ALA A 1 295 ? -14.539 -21.266 -5.957 1 96.25 295 ALA A O 1
ATOM 2259 N N . LEU A 1 296 ? -15.445 -23 -7.082 1 96.31 296 LEU A N 1
ATOM 2260 C CA . LEU A 1 296 ? -14.758 -24 -6.262 1 96.31 296 LEU A CA 1
ATOM 2261 C C . LEU A 1 296 ? -13.242 -23.859 -6.387 1 96.31 296 LEU A C 1
ATOM 2263 O O . LEU A 1 296 ? -12.539 -23.797 -5.379 1 96.31 296 LEU A O 1
ATOM 2267 N N . GLY A 1 297 ? -12.781 -23.844 -7.652 1 96.75 297 GLY A N 1
ATOM 2268 C CA . GLY A 1 297 ? -11.352 -23.703 -7.871 1 96.75 297 GLY A CA 1
ATOM 2269 C C . GLY A 1 297 ? -10.758 -22.469 -7.227 1 96.75 297 GLY A C 1
ATOM 2270 O O . GLY A 1 297 ? -9.711 -22.531 -6.582 1 96.75 297 GLY A O 1
ATOM 2271 N N . PHE A 1 298 ? -11.414 -21.359 -7.426 1 97.62 298 PHE A N 1
ATOM 2272 C CA . PHE A 1 298 ? -10.93 -20.094 -6.883 1 97.62 298 PHE A CA 1
ATOM 2273 C C . PHE A 1 298 ? -10.945 -20.109 -5.359 1 97.62 298 PHE A C 1
ATOM 2275 O O . PHE A 1 298 ? -10.016 -19.641 -4.715 1 97.62 298 PHE A O 1
ATOM 2282 N N . ASN A 1 299 ? -11.992 -20.609 -4.734 1 97.75 299 ASN A N 1
ATOM 2283 C CA . ASN A 1 299 ? -12.086 -20.719 -3.283 1 97.75 299 ASN A CA 1
ATOM 2284 C C . ASN A 1 299 ? -10.953 -21.578 -2.715 1 97.75 299 ASN A C 1
ATOM 2286 O O . ASN A 1 299 ? -10.43 -21.281 -1.642 1 97.75 299 ASN A O 1
ATOM 2290 N N . ARG A 1 300 ? -10.648 -22.609 -3.426 1 97.38 300 ARG A N 1
ATOM 2291 C CA . ARG A 1 300 ? -9.555 -23.469 -2.977 1 97.38 300 ARG A CA 1
ATOM 2292 C C . ARG A 1 300 ? -8.219 -22.734 -3.021 1 97.38 300 ARG A C 1
ATOM 2294 O O . ARG A 1 300 ? -7.359 -22.953 -2.166 1 97.38 300 ARG A O 1
ATOM 2301 N N . LEU A 1 301 ? -8.055 -21.906 -4.031 1 97.06 301 LEU A N 1
ATOM 2302 C CA . LEU A 1 301 ? -6.852 -21.078 -4.094 1 97.06 301 LEU A CA 1
ATOM 2303 C C . LEU A 1 301 ? -6.789 -20.109 -2.912 1 97.06 301 LEU A C 1
ATOM 2305 O O . LEU A 1 301 ? -5.723 -19.906 -2.334 1 97.06 301 LEU A O 1
ATOM 2309 N N . ILE A 1 302 ? -7.934 -19.516 -2.619 1 98.06 302 ILE A N 1
ATOM 2310 C CA . ILE A 1 302 ? -8.008 -18.625 -1.47 1 98.06 302 ILE A CA 1
ATOM 2311 C C . ILE A 1 302 ? -7.539 -19.359 -0.215 1 98.06 302 ILE A C 1
ATOM 2313 O O . ILE A 1 302 ? -6.719 -18.844 0.546 1 98.06 302 ILE A O 1
ATOM 2317 N N . ARG A 1 303 ? -8.031 -20.547 -0.008 1 97.44 303 ARG A N 1
ATOM 2318 C CA . ARG A 1 303 ? -7.691 -21.328 1.176 1 97.44 303 ARG A CA 1
ATOM 2319 C C . ARG A 1 303 ? -6.203 -21.656 1.21 1 97.44 303 ARG A C 1
ATOM 2321 O O . ARG A 1 303 ? -5.566 -21.562 2.262 1 97.44 303 ARG A O 1
ATOM 2328 N N . LEU A 1 304 ? -5.672 -22 0.112 1 97.31 304 LEU A N 1
ATOM 2329 C CA . LEU A 1 304 ? -4.25 -22.312 0.033 1 97.31 304 LEU A CA 1
ATOM 2330 C C . LEU A 1 304 ? -3.402 -21.109 0.417 1 97.31 304 LEU A C 1
ATOM 2332 O O . LEU A 1 304 ? -2.512 -21.203 1.264 1 97.31 304 LEU A O 1
ATOM 2336 N N . PHE A 1 305 ? -3.689 -20.016 -0.16 1 97.69 305 PHE A N 1
ATOM 2337 C CA . PHE A 1 305 ? -2.865 -18.828 0.077 1 97.69 305 PHE A CA 1
ATOM 2338 C C . PHE A 1 305 ? -3.139 -18.25 1.459 1 97.69 305 PHE A C 1
ATOM 2340 O O . PHE A 1 305 ? -2.332 -17.484 1.983 1 97.69 305 PHE A O 1
ATOM 2347 N N . SER A 1 306 ? -4.242 -18.609 2.061 1 97.06 306 SER A N 1
ATOM 2348 C CA . SER A 1 306 ? -4.527 -18.188 3.426 1 97.06 306 SER A CA 1
ATOM 2349 C C . SER A 1 306 ? -3.65 -18.922 4.43 1 97.06 306 SER A C 1
ATOM 2351 O O . SER A 1 306 ? -3.5 -18.5 5.574 1 97.06 306 SER A O 1
ATOM 2353 N N . ILE A 1 307 ? -3.129 -20.047 4.023 1 96.19 307 ILE A N 1
ATOM 2354 C CA . ILE A 1 307 ? -2.189 -20.766 4.883 1 96.19 307 ILE A CA 1
ATOM 2355 C C . ILE A 1 307 ? -0.922 -19.938 5.062 1 96.19 307 ILE A C 1
ATOM 2357 O O . ILE A 1 307 ? -0.269 -20 6.109 1 96.19 307 ILE A O 1
ATOM 2361 N N . MET A 1 308 ? -0.634 -19.156 4.039 1 95.19 308 MET A N 1
ATOM 2362 C CA . MET A 1 308 ? 0.45 -18.188 4.141 1 95.19 308 MET A CA 1
ATOM 2363 C C . MET A 1 308 ? 0.023 -16.984 4.965 1 95.19 308 MET A C 1
ATOM 2365 O O . MET A 1 308 ? -0.053 -15.867 4.449 1 95.19 308 MET A O 1
ATOM 2369 N N . ASP A 1 309 ? -0.144 -17.188 6.223 1 93.38 309 ASP A N 1
ATOM 2370 C CA . ASP A 1 309 ? -0.664 -16.172 7.125 1 93.38 309 ASP A CA 1
ATOM 2371 C C . ASP A 1 309 ? 0.447 -15.227 7.586 1 93.38 309 ASP A C 1
ATOM 2373 O O . ASP A 1 309 ? 1.576 -15.305 7.098 1 93.38 309 ASP A O 1
ATOM 2377 N N . VAL A 1 310 ? 0.113 -14.383 8.438 1 90.5 310 VAL A N 1
ATOM 2378 C CA . VAL A 1 310 ? 1.002 -13.305 8.852 1 90.5 310 VAL A CA 1
ATOM 2379 C C . VAL A 1 310 ? 2.26 -13.883 9.492 1 90.5 310 VAL A C 1
ATOM 2381 O O . VAL A 1 310 ? 3.379 -13.508 9.133 1 90.5 310 VAL A O 1
ATOM 2384 N N . PRO A 1 311 ? 2.203 -14.852 10.391 1 90.56 311 PRO A N 1
ATOM 2385 C CA . PRO A 1 311 ? 3.422 -15.406 10.984 1 90.56 311 PRO A CA 1
ATOM 2386 C C . PRO A 1 311 ? 4.332 -16.062 9.945 1 90.56 311 PRO A C 1
ATOM 2388 O O . PRO A 1 311 ? 5.555 -15.914 10.016 1 90.56 311 PRO A O 1
ATOM 2391 N N . LEU A 1 312 ? 3.732 -16.781 9.055 1 93.75 312 LEU A N 1
ATOM 2392 C CA . LEU A 1 312 ? 4.543 -17.422 8.031 1 93.75 312 LEU A CA 1
ATOM 2393 C C . LEU A 1 312 ? 5.309 -16.391 7.207 1 93.75 312 LEU A C 1
ATOM 2395 O O . LEU A 1 312 ? 6.508 -16.547 6.977 1 93.75 312 LEU A O 1
ATOM 2399 N N . LEU A 1 313 ? 4.648 -15.367 6.777 1 92.75 313 LEU A N 1
ATOM 2400 C CA . LEU A 1 313 ? 5.273 -14.32 5.977 1 92.75 313 LEU A CA 1
ATOM 2401 C C . LEU A 1 313 ? 6.348 -13.594 6.773 1 92.75 313 LEU A C 1
ATOM 2403 O O . LEU A 1 313 ? 7.375 -13.195 6.219 1 92.75 313 LEU A O 1
ATOM 2407 N N . ALA A 1 314 ? 6.055 -13.398 8.055 1 89.19 314 ALA A N 1
ATOM 2408 C CA . ALA A 1 314 ? 7.047 -12.758 8.906 1 89.19 314 ALA A CA 1
ATOM 2409 C C . ALA A 1 314 ? 8.32 -13.594 8.984 1 89.19 314 ALA A C 1
ATOM 2411 O O . ALA A 1 314 ? 9.43 -13.055 8.883 1 89.19 314 ALA A O 1
ATOM 2412 N N . HIS A 1 315 ? 8.164 -14.859 9.117 1 88.75 315 HIS A N 1
ATOM 2413 C CA . HIS A 1 315 ? 9.312 -15.75 9.156 1 88.75 315 HIS A CA 1
ATOM 2414 C C . HIS A 1 315 ? 10.047 -15.758 7.82 1 88.75 315 HIS A C 1
ATOM 2416 O O . HIS A 1 315 ? 11.281 -15.812 7.785 1 88.75 315 HIS A O 1
ATOM 2422 N N . TRP A 1 316 ? 9.266 -15.734 6.828 1 90.69 316 TRP A N 1
ATOM 2423 C CA . TRP A 1 316 ? 9.859 -15.75 5.5 1 90.69 316 TRP A CA 1
ATOM 2424 C C . TRP A 1 316 ? 10.68 -14.492 5.25 1 90.69 316 TRP A C 1
ATOM 2426 O O . TRP A 1 316 ? 11.797 -14.562 4.734 1 90.69 316 TRP A O 1
ATOM 2436 N N . THR A 1 317 ? 10.125 -13.383 5.578 1 84.25 317 THR A N 1
ATOM 2437 C CA . THR A 1 317 ? 10.789 -12.094 5.375 1 84.25 317 THR A CA 1
ATOM 2438 C C . THR A 1 317 ? 12.016 -11.969 6.27 1 84.25 317 THR A C 1
ATOM 2440 O O . THR A 1 317 ? 13.016 -11.359 5.879 1 84.25 317 THR A O 1
ATOM 2443 N N . ALA A 1 318 ? 11.945 -12.531 7.418 1 82.06 318 ALA A N 1
ATOM 2444 C CA . ALA A 1 318 ? 13.039 -12.453 8.383 1 82.06 318 ALA A CA 1
ATOM 2445 C C . ALA A 1 318 ? 14.266 -13.211 7.887 1 82.06 318 ALA A C 1
ATOM 2447 O O . ALA A 1 318 ? 15.391 -12.922 8.305 1 82.06 318 ALA A O 1
ATOM 2448 N N . GLN A 1 319 ? 14.023 -14.156 7.059 1 77 319 GLN A N 1
ATOM 2449 C CA . GLN A 1 319 ? 15.148 -14.906 6.512 1 77 319 GLN A CA 1
ATOM 2450 C C . GLN A 1 319 ? 16.094 -14 5.727 1 77 319 GLN A C 1
ATOM 2452 O O . GLN A 1 319 ? 17.297 -14.273 5.641 1 77 319 GLN A O 1
ATOM 2457 N N . HIS A 1 320 ? 15.461 -12.969 5.297 1 66.19 320 HIS A N 1
ATOM 2458 C CA . HIS A 1 320 ? 16.234 -12.086 4.434 1 66.19 320 HIS A CA 1
ATOM 2459 C C . HIS A 1 320 ? 16.734 -10.867 5.199 1 66.19 320 HIS A C 1
ATOM 2461 O O . HIS A 1 320 ? 17.469 -10.031 4.648 1 66.19 320 HIS A O 1
ATOM 2467 N N . ASP A 1 321 ? 16.234 -10.758 6.434 1 63.28 321 ASP A N 1
ATOM 2468 C CA . ASP A 1 321 ? 16.641 -9.625 7.266 1 63.28 321 ASP A CA 1
ATOM 2469 C C . ASP A 1 321 ? 16.969 -10.086 8.688 1 63.28 321 ASP A C 1
ATOM 2471 O O . ASP A 1 321 ? 16.062 -10.273 9.508 1 63.28 321 ASP A O 1
ATOM 2475 N N . PRO A 1 322 ? 18.188 -10.281 8.938 1 58.16 322 PRO A N 1
ATOM 2476 C CA . PRO A 1 322 ? 18.578 -10.812 10.25 1 58.16 322 PRO A CA 1
ATOM 2477 C C . PRO A 1 322 ? 18.094 -9.93 11.398 1 58.16 322 PRO A C 1
ATOM 2479 O O . PRO A 1 322 ? 18.047 -10.383 12.547 1 58.16 322 PRO A O 1
ATOM 2482 N N . ALA A 1 323 ? 17.766 -8.703 11.078 1 57.44 323 ALA A N 1
ATOM 2483 C CA . ALA A 1 323 ? 17.359 -7.809 12.156 1 57.44 323 ALA A CA 1
ATOM 2484 C C . ALA A 1 323 ? 15.914 -8.039 12.555 1 57.44 323 ALA A C 1
ATOM 2486 O O . ALA A 1 323 ? 15.477 -7.598 13.625 1 57.44 323 ALA A O 1
ATOM 2487 N N . GLU A 1 324 ? 15.227 -8.719 11.688 1 60.31 324 GLU A N 1
ATOM 2488 C CA . GLU A 1 324 ? 13.812 -8.914 11.953 1 60.31 324 GLU A CA 1
ATOM 2489 C C . GLU A 1 324 ? 13.594 -10.023 12.977 1 60.31 324 GLU A C 1
ATOM 2491 O O . GLU A 1 324 ? 14.117 -11.133 12.82 1 60.31 324 GLU A O 1
ATOM 2496 N N . LEU A 1 325 ? 13.172 -9.617 14.227 1 56.91 325 LEU A N 1
ATOM 2497 C CA . LEU A 1 325 ? 12.914 -10.562 15.305 1 56.91 325 LEU A CA 1
ATOM 2498 C C . LEU A 1 325 ? 11.609 -11.32 15.055 1 56.91 325 LEU A C 1
ATOM 2500 O O . LEU A 1 325 ? 10.539 -10.711 15.008 1 56.91 325 LEU A O 1
ATOM 2504 N N . ALA A 1 326 ? 11.734 -12.383 14.281 1 64 326 ALA A N 1
ATOM 2505 C CA . ALA A 1 326 ? 10.539 -13.219 14.266 1 64 326 ALA A CA 1
ATOM 2506 C C . ALA A 1 326 ? 10.477 -14.117 15.492 1 64 326 ALA A C 1
ATOM 2508 O O . ALA A 1 326 ? 11.508 -14.43 16.094 1 64 326 ALA A O 1
ATOM 2509 N N . ALA A 1 327 ? 9.234 -14.258 15.992 1 67.81 327 ALA A N 1
ATOM 2510 C CA . ALA A 1 327 ? 9.016 -15.203 17.078 1 67.81 327 ALA A CA 1
ATOM 2511 C C . ALA A 1 327 ? 9.711 -16.531 16.797 1 67.81 327 ALA A C 1
ATOM 2513 O O . ALA A 1 327 ? 9.945 -16.875 15.633 1 67.81 327 ALA A O 1
ATOM 2514 N N . ALA A 1 328 ? 10.102 -17.172 17.75 1 77.56 328 ALA A N 1
ATOM 2515 C CA . ALA A 1 328 ? 10.805 -18.438 17.594 1 77.56 328 ALA A CA 1
ATOM 2516 C C . ALA A 1 328 ? 9.914 -19.469 16.891 1 77.56 328 ALA A C 1
ATOM 2518 O O . ALA A 1 328 ? 8.742 -19.625 17.234 1 77.56 328 ALA A O 1
ATOM 2519 N N . MET A 1 329 ? 10.43 -19.938 15.836 1 86.38 329 MET A N 1
ATOM 2520 C CA . MET A 1 329 ? 9.75 -21 15.094 1 86.38 329 MET A CA 1
ATOM 2521 C C . MET A 1 329 ? 10 -22.359 15.742 1 86.38 329 MET A C 1
ATOM 2523 O O . MET A 1 329 ? 11.141 -22.688 16.094 1 86.38 329 MET A O 1
ATOM 2527 N N . THR A 1 330 ? 8.945 -23.141 15.961 1 90.69 330 THR A N 1
ATOM 2528 C CA . THR A 1 330 ? 9.07 -24.438 16.594 1 90.69 330 THR A CA 1
ATOM 2529 C C . THR A 1 330 ? 8.781 -25.562 15.594 1 90.69 330 THR A C 1
ATOM 2531 O O . THR A 1 330 ? 8.18 -25.312 14.547 1 90.69 330 THR A O 1
ATOM 2534 N N . ALA A 1 331 ? 9.227 -26.75 15.945 1 91.75 331 ALA A N 1
ATOM 2535 C CA . ALA A 1 331 ? 8.906 -27.922 15.148 1 91.75 331 ALA A CA 1
ATOM 2536 C C . ALA A 1 331 ? 7.402 -28.172 15.094 1 91.75 331 ALA A C 1
ATOM 2538 O O . ALA A 1 331 ? 6.863 -28.578 14.07 1 91.75 331 ALA A O 1
ATOM 2539 N N . GLY A 1 332 ? 6.809 -27.875 16.25 1 93.06 332 GLY A N 1
ATOM 2540 C CA . GLY A 1 332 ? 5.363 -28.016 16.312 1 93.06 332 GLY A CA 1
ATOM 2541 C C . GLY A 1 332 ? 4.625 -27.125 15.344 1 93.06 332 GLY A C 1
ATOM 2542 O O . GLY A 1 332 ? 3.625 -27.531 14.75 1 93.06 332 GLY A O 1
ATOM 2543 N N . TRP A 1 333 ? 5.121 -25.953 15.203 1 94 333 TRP A N 1
ATOM 2544 C CA . TRP A 1 333 ? 4.508 -25 14.273 1 94 333 TRP A CA 1
ATOM 2545 C C . TRP A 1 333 ? 4.656 -25.484 12.836 1 94 333 TRP A C 1
ATOM 2547 O O . TRP A 1 333 ? 3.709 -25.422 12.055 1 94 333 TRP A O 1
ATOM 2557 N N . ILE A 1 334 ? 5.789 -25.969 12.477 1 94.38 334 ILE A N 1
ATOM 2558 C CA . ILE A 1 334 ? 6.051 -26.516 11.148 1 94.38 334 ILE A CA 1
ATOM 2559 C C . ILE A 1 334 ? 5.113 -27.688 10.867 1 94.38 334 ILE A C 1
ATOM 2561 O O . ILE A 1 334 ? 4.512 -27.766 9.789 1 94.38 334 ILE A O 1
ATOM 2565 N N . GLU A 1 335 ? 5.023 -28.531 11.82 1 95.06 335 GLU A N 1
ATOM 2566 C CA . GLU A 1 335 ? 4.152 -29.688 11.68 1 95.06 335 GLU A CA 1
ATOM 2567 C C . GLU A 1 335 ? 2.699 -29.266 11.484 1 95.06 335 GLU A C 1
ATOM 2569 O O . GLU A 1 335 ? 1.972 -29.875 10.695 1 95.06 335 GLU A O 1
ATOM 2574 N N . SER A 1 336 ? 2.354 -28.312 12.227 1 95.19 336 SER A N 1
ATOM 2575 C CA . SER A 1 336 ? 0.979 -27.828 12.109 1 95.19 336 SER A CA 1
ATOM 2576 C C . SER A 1 336 ? 0.703 -27.281 10.711 1 95.19 336 SER A C 1
ATOM 2578 O O . SER A 1 336 ? -0.375 -27.484 10.156 1 95.19 336 SER A O 1
ATOM 2580 N N . LYS A 1 337 ? 1.606 -26.547 10.156 1 96.31 337 LYS A N 1
ATOM 2581 C CA . LYS A 1 337 ? 1.443 -26 8.812 1 96.31 337 LYS A CA 1
ATOM 2582 C C . LYS A 1 337 ? 1.391 -27.109 7.77 1 96.31 337 LYS A C 1
ATOM 2584 O O . LYS A 1 337 ? 0.593 -27.047 6.832 1 96.31 337 LYS A O 1
ATOM 2589 N N . GLN A 1 338 ? 2.229 -28.125 7.934 1 95.06 338 GLN A N 1
ATOM 2590 C CA . GLN A 1 338 ? 2.205 -29.266 7.02 1 95.06 338 GLN A CA 1
ATOM 2591 C C . GLN A 1 338 ? 0.889 -30.031 7.129 1 95.06 338 GLN A C 1
ATOM 2593 O O . GLN A 1 338 ? 0.342 -30.469 6.121 1 95.06 338 GLN A O 1
ATOM 2598 N N . ALA A 1 339 ? 0.456 -30.125 8.32 1 95.75 339 ALA A N 1
ATOM 2599 C CA . ALA A 1 339 ? -0.818 -30.812 8.539 1 95.75 339 ALA A CA 1
ATOM 2600 C C . ALA A 1 339 ? -1.971 -30.031 7.906 1 95.75 339 ALA A C 1
ATOM 2602 O O . ALA A 1 339 ? -2.916 -30.625 7.387 1 95.75 339 ALA A O 1
ATOM 2603 N N . GLU A 1 340 ? -1.92 -28.734 8.031 1 96.5 340 GLU A N 1
ATOM 2604 C CA . GLU A 1 340 ? -2.926 -27.891 7.387 1 96.5 340 GLU A CA 1
ATOM 2605 C C . GLU A 1 340 ? -2.957 -28.125 5.879 1 96.5 340 GLU A C 1
ATOM 2607 O O . GLU A 1 340 ? -4.027 -28.125 5.27 1 96.5 340 GLU A O 1
ATOM 2612 N N . LEU A 1 341 ? -1.831 -28.281 5.277 1 96.75 341 LEU A N 1
ATOM 2613 C CA . LEU A 1 341 ? -1.733 -28.531 3.844 1 96.75 341 LEU A CA 1
ATOM 2614 C C . LEU A 1 341 ? -2.275 -29.922 3.496 1 96.75 341 LEU A C 1
ATOM 2616 O O . LEU A 1 341 ? -2.896 -30.094 2.445 1 96.75 341 LEU A O 1
ATOM 2620 N N . ASP A 1 342 ? -2.047 -30.891 4.387 1 95.81 342 ASP A N 1
ATOM 2621 C CA . ASP A 1 342 ? -2.641 -32.219 4.203 1 95.81 342 ASP A CA 1
ATOM 2622 C C . ASP A 1 342 ? -4.164 -32.125 4.23 1 95.81 342 ASP A C 1
ATOM 2624 O O . ASP A 1 342 ? -4.836 -32.75 3.404 1 95.81 342 ASP A O 1
ATOM 2628 N N . GLN A 1 343 ? -4.613 -31.422 5.184 1 96.31 343 GLN A N 1
ATOM 2629 C CA . GLN A 1 343 ? -6.059 -31.281 5.32 1 96.31 343 GLN A CA 1
ATOM 2630 C C . GLN A 1 343 ? -6.656 -30.578 4.102 1 96.31 343 GLN A C 1
ATOM 2632 O O . GLN A 1 343 ? -7.75 -30.922 3.654 1 96.31 343 GLN A O 1
ATOM 2637 N N . ASP A 1 344 ? -5.977 -29.562 3.664 1 95.94 344 ASP A N 1
ATOM 2638 C CA . ASP A 1 344 ? -6.441 -28.859 2.475 1 95.94 344 ASP A CA 1
ATOM 2639 C C . ASP A 1 344 ? -6.516 -29.797 1.272 1 95.94 344 ASP A C 1
ATOM 2641 O O . ASP A 1 344 ? -7.434 -29.703 0.456 1 95.94 344 ASP A O 1
ATOM 2645 N N . GLU A 1 345 ? -5.539 -30.656 1.108 1 94.5 345 GLU A N 1
ATOM 2646 C CA . GLU A 1 345 ? -5.52 -31.625 0.018 1 94.5 345 GLU A CA 1
ATOM 2647 C C . GLU A 1 345 ? -6.734 -32.531 0.073 1 94.5 345 GLU A C 1
ATOM 2649 O O . GLU A 1 345 ? -7.391 -32.781 -0.944 1 94.5 345 GLU A O 1
ATOM 2654 N N . ALA A 1 346 ? -7.004 -32.969 1.253 1 95.56 346 ALA A N 1
ATOM 2655 C CA . ALA A 1 346 ? -8.141 -33.875 1.449 1 95.56 346 ALA A CA 1
ATOM 2656 C C . ALA A 1 346 ? -9.461 -33.156 1.178 1 95.56 346 ALA A C 1
ATOM 2658 O O . ALA A 1 346 ? -10.344 -33.688 0.514 1 95.56 346 ALA A O 1
ATOM 2659 N N . HIS A 1 347 ? -9.539 -31.969 1.658 1 94.25 347 HIS A N 1
ATOM 2660 C CA . HIS A 1 347 ? -10.758 -31.188 1.479 1 94.25 347 HIS A CA 1
ATOM 2661 C C . HIS A 1 347 ? -10.977 -30.844 0.01 1 94.25 347 HIS A C 1
ATOM 2663 O O . HIS A 1 347 ? -12.117 -30.828 -0.467 1 94.25 347 HIS A O 1
ATOM 2669 N N . ALA A 1 348 ? -9.898 -30.5 -0.627 1 93.5 348 ALA A N 1
ATOM 2670 C CA . ALA A 1 348 ? -10 -30.156 -2.045 1 93.5 348 ALA A CA 1
ATOM 2671 C C . ALA A 1 348 ? -10.492 -31.359 -2.857 1 93.5 348 ALA A C 1
ATOM 2673 O O . ALA A 1 348 ? -11.336 -31.203 -3.744 1 93.5 348 ALA A O 1
ATOM 2674 N N . ALA A 1 349 ? -9.961 -32.531 -2.576 1 92.62 349 ALA A N 1
ATOM 2675 C CA . ALA A 1 349 ? -10.391 -33.75 -3.25 1 92.62 349 ALA A CA 1
ATOM 2676 C C . ALA A 1 349 ? -11.859 -34.031 -2.961 1 92.62 349 ALA A C 1
ATOM 2678 O O . ALA A 1 349 ? -12.609 -34.438 -3.863 1 92.62 349 ALA A O 1
ATOM 2679 N N . GLY A 1 350 ? -12.242 -33.875 -1.75 1 93.62 350 GLY A N 1
ATOM 2680 C CA . GLY A 1 350 ? -13.633 -34.094 -1.367 1 93.62 350 GLY A CA 1
ATOM 2681 C C . GLY A 1 350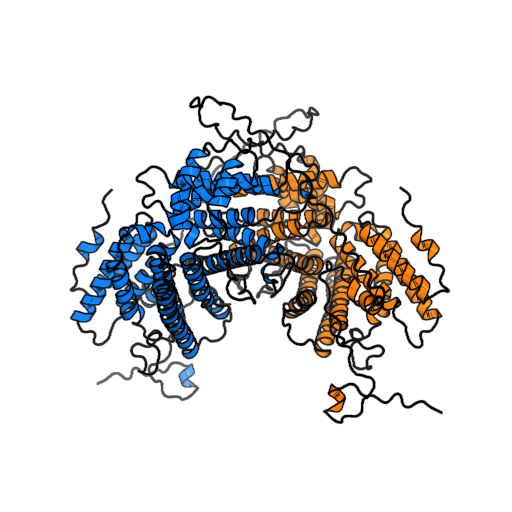 ? -14.594 -33.125 -2.057 1 93.62 350 GLY A C 1
ATOM 2682 O O . GLY A 1 350 ? -15.625 -33.562 -2.574 1 93.62 350 GLY A O 1
ATOM 2683 N N . ALA A 1 351 ? -14.242 -31.906 -2.047 1 93.25 351 ALA A N 1
ATOM 2684 C CA . ALA A 1 351 ? -15.094 -30.891 -2.662 1 93.25 351 ALA A CA 1
ATOM 2685 C C . ALA A 1 351 ? -15.203 -31.109 -4.168 1 93.25 351 ALA A C 1
ATOM 2687 O O . ALA A 1 351 ? -16.281 -30.938 -4.746 1 93.25 351 ALA A O 1
ATOM 2688 N N . ALA A 1 352 ? -14.102 -31.438 -4.816 1 92.12 352 ALA A N 1
ATOM 2689 C CA . ALA A 1 352 ? -14.117 -31.719 -6.25 1 92.12 352 ALA A CA 1
ATOM 2690 C C . ALA A 1 352 ? -15 -32.938 -6.559 1 92.12 352 ALA A C 1
ATOM 2692 O O . ALA A 1 352 ? -15.719 -32.938 -7.559 1 92.12 352 ALA A O 1
ATOM 2693 N N . GLY A 1 353 ? -14.953 -33.906 -5.727 1 92.44 353 GLY A N 1
ATOM 2694 C CA . GLY A 1 353 ? -15.797 -35.062 -5.879 1 92.44 353 GLY A CA 1
ATOM 2695 C C . GLY A 1 353 ? -17.281 -34.75 -5.738 1 92.44 353 GLY A C 1
ATOM 2696 O O . GLY A 1 353 ? -18.109 -35.281 -6.473 1 92.44 353 GLY A O 1
ATOM 2697 N N . GLU A 1 354 ? -17.594 -33.906 -4.898 1 92.62 354 GLU A N 1
ATOM 2698 C CA . GLU A 1 354 ? -18.984 -33.531 -4.629 1 92.62 354 GLU A CA 1
ATOM 2699 C C . GLU A 1 354 ? -19.594 -32.812 -5.82 1 92.62 354 GLU A C 1
ATOM 2701 O O . GLU A 1 354 ? -20.734 -33.094 -6.203 1 92.62 354 GLU A O 1
ATOM 2706 N N . ILE A 1 355 ? -18.859 -31.844 -6.34 1 90.25 355 ILE A N 1
ATOM 2707 C CA . ILE A 1 355 ? -19.422 -31.078 -7.441 1 90.25 355 ILE A CA 1
ATOM 2708 C C . ILE A 1 355 ? -19.578 -31.969 -8.672 1 90.25 355 ILE A C 1
ATOM 2710 O O . ILE A 1 355 ? -20.531 -31.828 -9.43 1 90.25 355 ILE A O 1
ATOM 2714 N N . THR A 1 356 ? -18.719 -32.938 -8.805 1 90.81 356 THR A N 1
ATOM 2715 C CA . THR A 1 356 ? -18.797 -33.875 -9.914 1 90.81 356 THR A CA 1
ATOM 2716 C C . THR A 1 356 ? -19.984 -34.812 -9.742 1 90.81 356 THR A C 1
ATOM 2718 O O . THR A 1 356 ? -20.719 -35.094 -10.688 1 90.81 356 THR A O 1
ATOM 2721 N N . SER A 1 357 ? -20.109 -35.344 -8.617 1 92.38 357 SER A N 1
ATOM 2722 C CA . SER A 1 357 ? -21.203 -36.25 -8.336 1 92.38 357 SER A CA 1
ATOM 2723 C C . SER A 1 357 ? -22.562 -35.562 -8.414 1 92.38 357 SER A C 1
ATOM 2725 O O . SER A 1 357 ? -23.578 -36.156 -8.734 1 92.38 357 SER A O 1
ATOM 2727 N N . GLY A 1 358 ? -22.578 -34.312 -8.188 1 91.06 358 GLY A N 1
ATOM 2728 C CA . GLY A 1 358 ? -23.797 -33.531 -8.227 1 91.06 358 GLY A CA 1
ATOM 2729 C C . GLY A 1 358 ? -24.125 -33 -9.609 1 91.06 358 GLY A C 1
ATOM 2730 O O . GLY A 1 358 ? -25.125 -32.312 -9.805 1 91.06 358 GLY A O 1
ATOM 2731 N N . GLY A 1 359 ? -23.281 -33.281 -10.531 1 89.56 359 GLY A N 1
ATOM 2732 C CA . GLY A 1 359 ? -23.516 -32.875 -11.914 1 89.56 359 GLY A CA 1
ATOM 2733 C C . GLY A 1 359 ? -23.2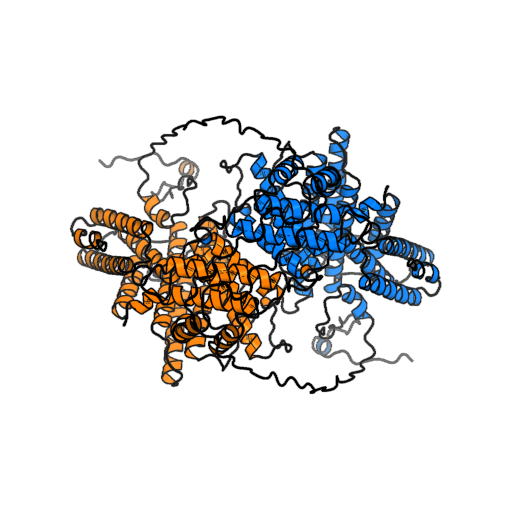5 -31.422 -12.156 1 89.56 359 GLY A C 1
ATOM 2734 O O . GLY A 1 359 ? -23.812 -30.812 -13.078 1 89.56 359 GLY A O 1
ATOM 2735 N N . GLN A 1 360 ? -22.5 -30.828 -11.312 1 87.38 360 GLN A N 1
ATOM 2736 C CA . GLN A 1 360 ? -22.234 -29.391 -11.422 1 87.38 360 GLN A CA 1
ATOM 2737 C C . GLN A 1 360 ? -20.891 -29.141 -12.086 1 87.38 360 GLN A C 1
ATOM 2739 O O . GLN A 1 360 ? -20.25 -28.109 -11.828 1 87.38 360 GLN A O 1
ATOM 2744 N N . GLY A 1 361 ? -20.406 -30.141 -12.742 1 88.06 361 GLY A N 1
ATOM 2745 C CA . GLY A 1 361 ? -19.141 -29.984 -13.453 1 88.06 361 GLY A CA 1
ATOM 2746 C C . GLY A 1 361 ? -17.953 -30.5 -12.672 1 88.06 361 GLY A C 1
ATOM 2747 O O . GLY A 1 361 ? -18.109 -31.25 -11.711 1 88.06 361 GLY A O 1
ATOM 2748 N N . ALA A 1 362 ? -16.75 -30.234 -13.234 1 92.06 362 ALA A N 1
ATOM 2749 C CA . ALA A 1 362 ? -15.492 -30.641 -12.633 1 92.06 362 ALA A CA 1
ATOM 2750 C C . ALA A 1 362 ? -14.422 -29.578 -12.812 1 92.06 362 ALA A C 1
ATOM 2752 O O . ALA A 1 362 ? -14.539 -28.719 -13.703 1 92.06 362 ALA A O 1
ATOM 2753 N N . LEU A 1 363 ? -13.547 -29.609 -11.922 1 92.5 363 LEU A N 1
ATOM 2754 C CA . LEU A 1 363 ? -12.398 -28.719 -12.109 1 92.5 363 LEU A CA 1
ATOM 2755 C C . LEU A 1 363 ? -11.688 -29.031 -13.422 1 92.5 363 LEU A C 1
ATOM 2757 O O . LEU A 1 363 ? -11.531 -30.188 -13.797 1 92.5 363 LEU A O 1
ATOM 2761 N N . SER A 1 364 ? -11.352 -27.984 -14.18 1 89.38 364 SER A N 1
ATOM 2762 C CA . SER A 1 364 ? -10.531 -28.188 -15.375 1 89.38 364 SER A CA 1
ATOM 2763 C C . SER A 1 364 ? -9.148 -28.703 -15.023 1 89.38 364 SER A C 1
ATOM 2765 O O . SER A 1 364 ? -8.727 -28.625 -13.867 1 89.38 364 SER A O 1
ATOM 2767 N N . GLU A 1 365 ? -8.469 -29.234 -15.953 1 88.5 365 GLU A N 1
ATOM 2768 C CA . GLU A 1 365 ? -7.098 -29.703 -15.742 1 88.5 365 GLU A CA 1
ATOM 2769 C C . GLU A 1 365 ? -6.199 -28.578 -15.266 1 88.5 365 GLU A C 1
ATOM 2771 O O . GLU A 1 365 ? -5.348 -28.766 -14.398 1 88.5 365 GLU A O 1
ATOM 2776 N N . LEU A 1 366 ? -6.422 -27.422 -15.844 1 86.38 366 LEU A N 1
ATOM 2777 C CA . LEU A 1 366 ? -5.637 -26.25 -15.453 1 86.38 366 LEU A CA 1
ATOM 2778 C C . LEU A 1 366 ? -5.855 -25.922 -13.984 1 86.38 366 LEU A C 1
ATOM 2780 O O . LEU A 1 366 ? -4.902 -25.625 -13.258 1 86.38 366 LEU A O 1
ATOM 2784 N N . GLN A 1 367 ? -7.066 -25.938 -13.57 1 91 367 GLN A N 1
ATOM 2785 C CA . GLN A 1 367 ? -7.379 -25.641 -12.18 1 91 367 GLN A CA 1
ATOM 2786 C C . GLN A 1 367 ? -6.754 -26.672 -11.242 1 91 367 GLN A C 1
ATOM 2788 O O . GLN A 1 367 ? -6.207 -26.328 -10.195 1 91 367 GLN A O 1
ATOM 2793 N N . HIS A 1 368 ? -6.82 -27.906 -11.664 1 90.44 368 HIS A N 1
ATOM 2794 C CA . HIS A 1 368 ? -6.234 -28.984 -10.875 1 90.44 368 HIS A CA 1
ATOM 2795 C C . HIS A 1 368 ? -4.727 -28.828 -10.742 1 90.44 368 HIS A C 1
ATOM 2797 O O . HIS A 1 368 ? -4.172 -28.969 -9.648 1 90.44 368 HIS A O 1
ATOM 2803 N N . VAL A 1 369 ? -4.137 -28.562 -11.852 1 89.81 369 VAL A N 1
ATOM 2804 C CA . VAL A 1 369 ? -2.686 -28.422 -11.867 1 89.81 369 VAL A CA 1
ATOM 2805 C C . VAL A 1 369 ? -2.275 -27.234 -11.008 1 89.81 369 VAL A C 1
ATOM 2807 O O . VAL A 1 369 ? -1.311 -27.312 -10.242 1 89.81 369 VAL A O 1
ATOM 2810 N N . ASP A 1 370 ? -2.93 -26.156 -11.164 1 91.12 370 ASP A N 1
ATOM 2811 C CA . ASP A 1 370 ? -2.617 -24.953 -10.391 1 91.12 370 ASP A CA 1
ATOM 2812 C C . ASP A 1 370 ? -2.723 -25.219 -8.891 1 91.12 370 ASP A C 1
ATOM 2814 O O . ASP A 1 370 ? -1.834 -24.844 -8.125 1 91.12 370 ASP A O 1
ATOM 2818 N N . LEU A 1 371 ? -3.805 -25.844 -8.461 1 93.94 371 LEU A N 1
ATOM 2819 C CA . LEU A 1 371 ? -4.004 -26.156 -7.047 1 93.94 371 LEU A CA 1
ATOM 2820 C C . LEU A 1 371 ? -2.926 -27.109 -6.543 1 93.94 371 LEU A C 1
ATOM 2822 O O . LEU A 1 371 ? -2.361 -26.906 -5.465 1 93.94 371 LEU A O 1
ATOM 2826 N N . PHE A 1 372 ? -2.67 -28.094 -7.344 1 93.38 372 PHE A N 1
ATOM 2827 C CA . PHE A 1 372 ? -1.715 -29.125 -6.965 1 93.38 372 PHE A CA 1
ATOM 2828 C C . PHE A 1 372 ? -0.312 -28.547 -6.828 1 93.38 372 PHE A C 1
ATOM 2830 O O . PHE A 1 372 ? 0.357 -28.75 -5.816 1 93.38 372 PHE A O 1
ATOM 2837 N N . VAL A 1 373 ? 0.1 -27.812 -7.832 1 92.75 373 VAL A N 1
ATOM 2838 C CA . VAL A 1 373 ? 1.448 -27.25 -7.848 1 92.75 373 VAL A CA 1
ATOM 2839 C C . VAL A 1 373 ? 1.589 -26.203 -6.742 1 92.75 373 VAL A C 1
ATOM 2841 O O . VAL A 1 373 ? 2.629 -26.125 -6.086 1 92.75 373 VAL A O 1
ATOM 2844 N N . THR A 1 374 ? 0.583 -25.391 -6.582 1 95.12 374 THR A N 1
ATOM 2845 C CA . THR A 1 374 ? 0.614 -24.375 -5.531 1 95.12 374 THR A CA 1
ATOM 2846 C C . THR A 1 374 ? 0.745 -25.031 -4.156 1 95.12 374 THR A C 1
ATOM 2848 O O . THR A 1 374 ? 1.495 -24.547 -3.307 1 95.12 374 THR A O 1
ATOM 2851 N N . ARG A 1 375 ? 0.023 -26.078 -3.902 1 96.12 375 ARG A N 1
ATOM 2852 C CA . ARG A 1 375 ? 0.11 -26.781 -2.629 1 96.12 375 ARG A CA 1
ATOM 2853 C C . ARG A 1 375 ? 1.517 -27.328 -2.4 1 96.12 375 ARG A C 1
ATOM 2855 O O . ARG A 1 375 ? 2.068 -27.188 -1.306 1 96.12 375 ARG A O 1
ATOM 2862 N N . LEU A 1 376 ? 2.115 -27.922 -3.432 1 95.06 376 LEU A N 1
ATOM 2863 C CA . LEU A 1 376 ? 3.473 -28.453 -3.318 1 95.06 376 LEU A CA 1
ATOM 2864 C C . LEU A 1 376 ? 4.469 -27.312 -3.066 1 95.06 376 LEU A C 1
ATOM 2866 O O . LEU A 1 376 ? 5.43 -27.484 -2.312 1 95.06 376 LEU A O 1
ATOM 2870 N N . TRP A 1 377 ? 4.195 -26.281 -3.764 1 95.88 377 TRP A N 1
ATOM 2871 C CA . TRP A 1 377 ? 5.039 -25.094 -3.586 1 95.88 377 TRP A CA 1
ATOM 2872 C C . TRP A 1 377 ? 4.996 -24.609 -2.143 1 95.88 377 TRP A C 1
ATOM 2874 O O . TRP A 1 377 ? 6.035 -24.312 -1.546 1 95.88 377 TRP A O 1
ATOM 2884 N N . LEU A 1 378 ? 3.836 -24.547 -1.595 1 96.69 378 LEU A N 1
ATOM 2885 C CA . LEU A 1 378 ? 3.678 -24.125 -0.21 1 96.69 378 LEU A CA 1
ATOM 2886 C C . LEU A 1 378 ? 4.355 -25.094 0.745 1 96.69 378 LEU A C 1
ATOM 2888 O O . LEU A 1 378 ? 4.969 -24.688 1.733 1 96.69 378 LEU A O 1
ATOM 2892 N N . ARG A 1 379 ? 4.262 -26.391 0.482 1 95.81 379 ARG A N 1
ATOM 2893 C CA . ARG A 1 379 ? 4.957 -27.391 1.279 1 95.81 379 ARG A CA 1
ATOM 2894 C C . ARG A 1 379 ? 6.465 -27.172 1.257 1 95.81 379 ARG A C 1
ATOM 2896 O O . ARG A 1 379 ? 7.137 -27.344 2.273 1 95.81 379 ARG A O 1
ATOM 2903 N N . THR A 1 380 ? 6.898 -26.859 0.109 1 94.75 380 THR A N 1
ATOM 2904 C CA . THR A 1 380 ? 8.32 -26.594 -0.069 1 94.75 380 THR A CA 1
ATOM 2905 C C . THR A 1 380 ? 8.75 -25.375 0.734 1 94.75 380 THR A C 1
ATOM 2907 O O . THR A 1 380 ? 9.805 -25.375 1.365 1 94.75 380 THR A O 1
ATOM 2910 N N . LEU A 1 381 ? 7.965 -24.344 0.667 1 94.44 381 LEU A N 1
ATOM 2911 C CA . LEU A 1 381 ? 8.273 -23.125 1.396 1 94.44 381 LEU A CA 1
ATOM 2912 C C . LEU A 1 381 ? 8.336 -23.391 2.896 1 94.44 381 LEU A C 1
ATOM 2914 O O . LEU A 1 381 ? 9.266 -22.938 3.572 1 94.44 381 LEU A O 1
ATOM 2918 N N . VAL A 1 382 ? 7.348 -24.078 3.42 1 95.62 382 VAL A N 1
ATOM 2919 C CA . VAL A 1 382 ? 7.297 -24.406 4.84 1 95.62 382 VAL A CA 1
ATOM 2920 C C . VAL A 1 382 ? 8.508 -25.266 5.219 1 95.62 382 VAL A C 1
ATOM 2922 O O . VAL A 1 382 ? 9.109 -25.062 6.273 1 95.62 382 VAL A O 1
ATOM 2925 N N . TRP A 1 383 ? 8.844 -26.172 4.395 1 94.56 383 TRP A N 1
ATOM 2926 C CA . TRP A 1 383 ? 10.016 -27.016 4.605 1 94.56 383 TRP A CA 1
ATOM 2927 C C . TRP A 1 383 ? 11.289 -26.172 4.637 1 94.56 383 TRP A C 1
ATOM 2929 O O . TRP A 1 383 ? 12.164 -26.391 5.48 1 94.56 383 TRP A O 1
ATOM 2939 N N . GLN A 1 384 ? 11.414 -25.266 3.711 1 92 384 GLN A N 1
ATOM 2940 C CA . GLN A 1 384 ? 12.578 -24.391 3.654 1 92 384 GLN A CA 1
ATOM 2941 C C . GLN A 1 384 ? 12.695 -23.562 4.926 1 92 384 GLN A C 1
ATOM 2943 O O . GLN A 1 384 ? 13.805 -23.297 5.398 1 92 384 GLN A O 1
ATOM 2948 N N . LEU A 1 385 ? 11.609 -23.141 5.391 1 91.38 385 LEU A N 1
ATOM 2949 C CA . LEU A 1 385 ? 11.617 -22.391 6.648 1 91.38 385 LEU A CA 1
ATOM 2950 C C . LEU A 1 385 ? 12.148 -23.266 7.785 1 91.38 385 LEU A C 1
ATOM 2952 O O . LEU A 1 385 ? 12.945 -22.797 8.602 1 91.38 385 LEU A O 1
ATOM 2956 N N . ALA A 1 386 ? 11.688 -24.453 7.859 1 92.69 386 ALA A N 1
ATOM 2957 C CA . ALA A 1 386 ? 12.172 -25.391 8.875 1 92.69 386 ALA A CA 1
ATOM 2958 C C . ALA A 1 386 ? 13.672 -25.609 8.742 1 92.69 386 ALA A C 1
ATOM 2960 O O . ALA A 1 386 ? 14.383 -25.688 9.75 1 92.69 386 ALA A O 1
ATOM 2961 N N . LEU A 1 387 ? 14.156 -25.719 7.566 1 89.56 387 LEU A N 1
ATOM 2962 C CA . LEU A 1 387 ? 15.578 -25.906 7.285 1 89.56 387 LEU A CA 1
ATOM 2963 C C . LEU A 1 387 ? 16.391 -24.719 7.793 1 89.56 387 LEU A C 1
ATOM 2965 O O . LEU A 1 387 ? 17.422 -24.906 8.445 1 89.56 387 LEU A O 1
ATOM 2969 N N . SER A 1 388 ? 15.938 -23.547 7.465 1 84.75 388 SER A N 1
ATOM 2970 C CA . SER A 1 388 ? 16.656 -22.328 7.82 1 84.75 388 SER A CA 1
ATOM 2971 C C . SER A 1 388 ? 16.766 -22.172 9.336 1 84.75 388 SER A C 1
ATOM 2973 O O . SER A 1 388 ? 17.656 -21.484 9.836 1 84.75 388 SER A O 1
ATOM 2975 N N . HIS A 1 389 ? 15.898 -22.844 10.047 1 86.75 389 HIS A N 1
ATOM 2976 C CA . HIS A 1 389 ? 15.898 -22.734 11.5 1 86.75 389 HIS A CA 1
ATOM 2977 C C . HIS A 1 389 ? 16.438 -24 12.156 1 86.75 389 HIS A C 1
ATOM 2979 O O . HIS A 1 389 ? 16.297 -24.172 13.367 1 86.75 389 HIS A O 1
ATOM 2985 N N . GLY A 1 390 ? 16.906 -24.906 11.352 1 87.31 390 GLY A N 1
ATOM 2986 C CA . GLY A 1 390 ? 17.547 -26.109 11.852 1 87.31 390 GLY A CA 1
ATOM 2987 C C . GLY A 1 390 ? 16.594 -27.062 12.539 1 87.31 390 GLY A C 1
ATOM 2988 O O . GLY A 1 390 ? 16.969 -27.734 13.508 1 87.31 390 GLY A O 1
ATOM 2989 N N . LEU A 1 391 ? 15.422 -27.062 12.086 1 90.94 391 LEU A N 1
ATOM 2990 C CA . LEU A 1 391 ? 14.406 -27.859 12.766 1 90.94 391 LEU A CA 1
ATOM 2991 C C . LEU A 1 391 ? 14.266 -29.234 12.133 1 90.94 391 LEU A C 1
ATOM 2993 O O . LEU A 1 391 ? 13.594 -30.109 12.672 1 90.94 391 LEU A O 1
ATOM 2997 N N . LEU A 1 392 ? 14.875 -29.469 11 1 91.31 392 LEU A N 1
ATOM 2998 C CA . LEU A 1 392 ? 14.719 -30.719 10.258 1 91.31 392 LEU A CA 1
ATOM 2999 C C . LEU A 1 392 ? 15.617 -31.812 10.836 1 91.31 392 LEU A C 1
ATOM 3001 O O . LEU A 1 392 ? 16.625 -31.516 11.461 1 91.31 392 LEU A O 1
ATOM 3005 N N . ARG A 1 393 ? 15.133 -33 10.594 1 88.25 393 ARG A N 1
ATOM 3006 C CA . ARG A 1 393 ? 15.891 -34.156 11.039 1 88.25 393 ARG A CA 1
ATOM 3007 C C . ARG A 1 393 ? 16.062 -35.156 9.906 1 88.25 393 ARG A C 1
ATOM 3009 O O . ARG A 1 393 ? 15.219 -35.25 9.016 1 88.25 393 ARG A O 1
ATOM 3016 N N . ASN A 1 394 ? 17.141 -35.938 9.906 1 82.94 394 ASN A N 1
ATOM 3017 C CA . ASN A 1 394 ? 17.359 -37 8.914 1 82.94 394 ASN A CA 1
ATOM 3018 C C . ASN A 1 394 ? 16.344 -38.125 9.039 1 82.94 394 ASN A C 1
ATOM 3020 O O . ASN A 1 394 ? 15.805 -38.594 8.039 1 82.94 394 ASN A O 1
ATOM 3024 N N . ALA A 1 395 ? 16.125 -38.469 10.281 1 81.56 395 ALA A N 1
ATOM 3025 C CA . ALA A 1 395 ? 15.125 -39.5 10.586 1 81.56 395 ALA A CA 1
ATOM 3026 C C . ALA A 1 395 ? 14.188 -39.031 11.695 1 81.56 395 ALA A C 1
ATOM 3028 O O . ALA A 1 395 ? 14.422 -39.312 12.875 1 81.56 395 ALA A O 1
ATOM 3029 N N . PRO A 1 396 ? 13.164 -38.375 11.273 1 79.94 396 PRO A N 1
ATOM 3030 C CA . PRO A 1 396 ? 12.242 -37.875 12.312 1 79.94 396 PRO A CA 1
ATOM 3031 C C . PRO A 1 396 ? 11.477 -39.031 12.977 1 79.94 396 PRO A C 1
ATOM 3033 O O . PRO A 1 396 ? 11.281 -40.094 12.375 1 79.94 396 PRO A O 1
ATOM 3036 N N . PRO A 1 397 ? 11.117 -38.781 14.258 1 81.19 397 PRO A N 1
ATOM 3037 C CA . PRO A 1 397 ? 10.312 -39.781 14.938 1 81.19 397 PRO A CA 1
ATOM 3038 C C . PRO A 1 397 ? 9.031 -40.125 14.172 1 81.19 397 PRO A C 1
ATOM 3040 O O . PRO A 1 397 ? 8.508 -39.312 13.438 1 81.19 397 PRO A O 1
ATOM 3043 N N . ARG A 1 398 ? 8.547 -41.281 14.414 1 81.5 398 ARG A N 1
ATOM 3044 C CA . ARG A 1 398 ? 7.391 -41.812 13.688 1 81.5 398 ARG A CA 1
ATOM 3045 C C . ARG A 1 398 ? 6.148 -40.938 13.953 1 81.5 398 ARG A C 1
ATOM 3047 O O . ARG A 1 398 ? 5.25 -40.875 13.117 1 81.5 398 ARG A O 1
ATOM 3054 N N . GLU A 1 399 ? 6.18 -40.281 15.062 1 84.38 399 GLU A N 1
ATOM 3055 C CA . GLU A 1 399 ? 5 -39.531 15.461 1 84.38 399 GLU A CA 1
ATOM 3056 C C . GLU A 1 399 ? 5.004 -38.156 14.844 1 84.38 399 GLU A C 1
ATOM 3058 O O . GLU A 1 399 ? 3.963 -37.5 14.766 1 84.38 399 GLU A O 1
ATOM 3063 N N . SER A 1 400 ? 6.105 -37.812 14.281 1 86.25 400 SER A N 1
ATOM 3064 C CA . SER A 1 400 ? 6.23 -36.469 13.711 1 86.25 400 SER A CA 1
ATOM 3065 C C . SER A 1 400 ? 5.785 -36.469 12.25 1 86.25 400 SER A C 1
ATOM 3067 O O . SER A 1 400 ? 5.742 -37.5 11.594 1 86.25 400 SER A O 1
ATOM 3069 N N . HIS A 1 401 ? 5.383 -35.344 11.82 1 90.75 401 HIS A N 1
ATOM 3070 C CA . HIS A 1 401 ? 5.02 -35.188 10.414 1 90.75 401 HIS A CA 1
ATOM 3071 C C . HIS A 1 401 ? 6.227 -35.375 9.508 1 90.75 401 HIS A C 1
ATOM 3073 O O . HIS A 1 401 ? 7.336 -34.938 9.828 1 90.75 401 HIS A O 1
ATOM 3079 N N . GLU A 1 402 ? 6.016 -35.969 8.383 1 90.12 402 GLU A N 1
ATOM 3080 C CA . GLU A 1 402 ? 7.082 -36.25 7.422 1 90.12 402 GLU A CA 1
ATOM 3081 C C . GLU A 1 402 ? 7.746 -34.938 6.953 1 90.12 402 GLU A C 1
ATOM 3083 O O . GLU A 1 402 ? 8.898 -34.969 6.516 1 90.12 402 GLU A O 1
ATOM 3088 N N . GLY A 1 403 ? 7.027 -33.875 7.109 1 89.88 403 GLY A N 1
ATOM 3089 C CA . GLY A 1 403 ? 7.527 -32.594 6.691 1 89.88 403 GLY A CA 1
ATOM 3090 C C . GLY A 1 403 ? 8.727 -32.125 7.492 1 89.88 403 GLY A C 1
ATOM 3091 O O . GLY A 1 403 ? 9.43 -31.188 7.09 1 89.88 403 GLY A O 1
ATOM 3092 N N . LEU A 1 404 ? 9.07 -32.812 8.539 1 91.75 404 LEU A N 1
ATOM 3093 C CA . LEU A 1 404 ? 10.242 -32.469 9.344 1 91.75 404 LEU A CA 1
ATOM 3094 C C . LEU A 1 404 ? 11.469 -33.219 8.875 1 91.75 404 LEU A C 1
ATOM 3096 O O . LEU A 1 404 ? 12.578 -32.969 9.352 1 91.75 404 LEU A O 1
ATOM 3100 N N . SER A 1 405 ? 11.258 -34.031 7.891 1 90.31 405 SER A N 1
ATOM 3101 C CA . SER A 1 405 ? 12.383 -34.781 7.367 1 90.31 405 SER A CA 1
ATOM 3102 C C . SER A 1 405 ? 13.211 -33.969 6.395 1 90.31 405 SER A C 1
ATOM 3104 O O . SER A 1 405 ? 12.664 -33.25 5.559 1 90.31 405 SER A O 1
ATOM 3106 N N . LEU A 1 406 ? 14.508 -34.125 6.496 1 88.75 406 LEU A N 1
ATOM 3107 C CA . LEU A 1 406 ? 15.422 -33.469 5.57 1 88.75 406 LEU A CA 1
ATOM 3108 C C . LEU A 1 406 ? 15.188 -33.938 4.141 1 88.75 406 LEU A C 1
ATOM 3110 O O . LEU A 1 406 ? 15.484 -33.219 3.184 1 88.75 406 LEU A O 1
ATOM 3114 N N . HIS A 1 407 ? 14.648 -35.094 4.012 1 88.12 407 HIS A N 1
ATOM 3115 C CA . HIS A 1 407 ? 14.523 -35.719 2.703 1 88.12 407 HIS A CA 1
ATOM 3116 C C . HIS A 1 407 ? 13.094 -35.625 2.174 1 88.12 407 HIS A C 1
ATOM 3118 O O . HIS A 1 407 ? 12.797 -36.125 1.086 1 88.12 407 HIS A O 1
ATOM 3124 N N . PHE A 1 408 ? 12.32 -34.906 2.844 1 89.44 408 PHE A N 1
ATOM 3125 C CA . PHE A 1 408 ? 10.891 -34.844 2.564 1 89.44 408 PHE A CA 1
ATOM 3126 C C . PHE A 1 408 ? 10.648 -34.406 1.127 1 89.44 408 PHE A C 1
ATOM 3128 O O . PHE A 1 408 ? 9.883 -35.031 0.4 1 89.44 408 PHE A O 1
ATOM 3135 N N . PRO A 1 409 ? 11.273 -33.375 0.625 1 88.81 409 PRO A N 1
ATOM 3136 C CA . PRO A 1 409 ? 11 -32.938 -0.748 1 88.81 409 PRO A CA 1
ATOM 3137 C C . PRO A 1 409 ? 11.406 -33.969 -1.786 1 88.81 409 PRO A C 1
ATOM 3139 O O . PRO A 1 409 ? 10.672 -34.188 -2.758 1 88.81 409 PRO A O 1
ATOM 3142 N N . ALA A 1 410 ? 12.477 -34.594 -1.588 1 85.75 410 ALA A N 1
ATOM 3143 C CA . ALA A 1 410 ? 12.992 -35.594 -2.543 1 85.75 410 ALA A CA 1
ATOM 3144 C C . ALA A 1 410 ? 12.148 -36.844 -2.535 1 85.75 410 ALA A C 1
ATOM 3146 O O . ALA A 1 410 ? 12.078 -37.562 -3.539 1 85.75 410 ALA A O 1
ATOM 3147 N N . LEU A 1 411 ? 11.555 -37.094 -1.432 1 84.12 411 LEU A N 1
ATOM 3148 C CA . LEU A 1 411 ? 10.805 -38.344 -1.313 1 84.12 411 LEU A CA 1
ATOM 3149 C C . LEU A 1 411 ? 9.352 -38.156 -1.71 1 84.12 411 LEU A C 1
ATOM 3151 O O . LEU A 1 411 ? 8.852 -38.812 -2.627 1 84.12 411 LEU A O 1
ATOM 3155 N N . ARG A 1 412 ? 8.766 -37.25 -1.14 1 85.56 412 ARG A N 1
ATOM 3156 C CA . ARG A 1 412 ? 7.332 -37.094 -1.356 1 85.56 412 ARG A CA 1
ATOM 3157 C C . ARG A 1 412 ? 7.047 -36.125 -2.5 1 85.56 412 ARG A C 1
ATOM 3159 O O . ARG A 1 412 ? 6.25 -36.438 -3.393 1 85.56 412 ARG A O 1
ATOM 3166 N N . LEU A 1 413 ? 7.668 -34.969 -2.541 1 89 413 LEU A N 1
ATOM 3167 C CA . LEU A 1 413 ? 7.305 -33.938 -3.502 1 89 413 LEU A CA 1
ATOM 3168 C C . LEU A 1 413 ? 7.723 -34.344 -4.914 1 89 413 LEU A C 1
ATOM 3170 O O . LEU A 1 413 ? 7.004 -34.062 -5.879 1 89 413 LEU A O 1
ATOM 3174 N N . SER A 1 414 ? 8.836 -34.969 -5.012 1 86.69 414 SER A N 1
ATOM 3175 C CA . SER A 1 414 ? 9.305 -35.406 -6.32 1 86.69 414 SER A CA 1
ATOM 3176 C C . SER A 1 414 ? 8.352 -36.438 -6.93 1 86.69 414 SER A C 1
ATOM 3178 O O . SER A 1 414 ? 7.996 -36.344 -8.109 1 86.69 414 SER A O 1
ATOM 3180 N N . ALA A 1 415 ? 7.98 -37.344 -6.098 1 86.06 415 ALA A N 1
ATOM 3181 C CA . ALA A 1 415 ? 7.07 -38.406 -6.566 1 86.06 415 ALA A CA 1
ATOM 3182 C C . ALA A 1 415 ? 5.715 -37.812 -6.945 1 86.06 415 ALA A C 1
ATOM 3184 O O . ALA A 1 415 ? 5.125 -38.188 -7.957 1 86.06 415 ALA A O 1
ATOM 3185 N N . GLN A 1 416 ? 5.266 -36.969 -6.137 1 88.12 416 GLN A N 1
ATOM 3186 C CA . GLN A 1 416 ? 3.979 -36.312 -6.391 1 88.12 416 GLN A CA 1
ATOM 3187 C C . GLN A 1 416 ? 4.016 -35.5 -7.676 1 88.12 416 GLN A C 1
ATOM 3189 O O . GLN A 1 416 ? 3.076 -35.531 -8.477 1 88.12 416 GLN A O 1
ATOM 3194 N N . LEU A 1 417 ? 5.023 -34.781 -7.844 1 88.19 417 LEU A N 1
ATOM 3195 C CA . LEU A 1 417 ? 5.137 -33.938 -9.031 1 88.19 417 LEU A CA 1
ATOM 3196 C C . LEU A 1 417 ? 5.266 -34.781 -10.289 1 88.19 417 LEU A C 1
ATOM 3198 O O . LEU A 1 417 ? 4.691 -34.469 -11.328 1 88.19 417 LEU A O 1
ATOM 3202 N N . ARG A 1 418 ? 6 -35.844 -10.195 1 86.31 418 ARG A N 1
ATOM 3203 C CA . ARG A 1 418 ? 6.117 -36.781 -11.328 1 86.31 418 ARG A CA 1
ATOM 3204 C C . ARG A 1 418 ? 4.758 -37.375 -11.688 1 86.31 418 ARG A C 1
ATOM 3206 O O . ARG A 1 418 ? 4.414 -37.469 -12.867 1 86.31 418 ARG A O 1
ATOM 3213 N N . SER A 1 419 ? 4.152 -37.781 -10.641 1 86.94 419 SER A N 1
ATOM 3214 C CA . SER A 1 419 ? 2.828 -38.344 -10.859 1 86.94 419 SER A CA 1
ATOM 3215 C C . SER A 1 419 ? 1.901 -37.344 -11.539 1 86.94 419 SER A C 1
ATOM 3217 O O . SER A 1 419 ? 1.122 -37.719 -12.422 1 86.94 419 SER A O 1
ATOM 3219 N N . LEU A 1 420 ? 1.936 -36.125 -11.133 1 84.56 420 LEU A N 1
ATOM 3220 C CA . LEU A 1 420 ? 1.123 -35.094 -11.75 1 84.56 420 LEU A CA 1
ATOM 3221 C C . LEU A 1 420 ? 1.48 -34.906 -13.219 1 84.56 420 LEU A C 1
ATOM 3223 O O . LEU A 1 420 ? 0.597 -34.906 -14.086 1 84.56 420 LEU A O 1
ATOM 3227 N N . VAL A 1 421 ? 2.699 -34.75 -13.484 1 81.56 421 VAL A N 1
ATOM 3228 C CA . VAL A 1 421 ? 3.17 -34.5 -14.844 1 81.56 421 VAL A CA 1
ATOM 3229 C C . VAL A 1 421 ? 2.789 -35.688 -15.75 1 81.56 421 VAL A C 1
ATOM 3231 O O . VAL A 1 421 ? 2.406 -35.469 -16.906 1 81.56 421 VAL A O 1
ATOM 3234 N N . SER A 1 422 ? 2.854 -36.844 -15.188 1 83.5 422 SER A N 1
ATOM 3235 C CA . SER A 1 422 ? 2.559 -38.031 -15.961 1 83.5 422 SER A CA 1
ATOM 3236 C C . SER A 1 422 ? 1.073 -38.125 -16.297 1 83.5 422 SER A C 1
ATOM 3238 O O . SER A 1 422 ? 0.689 -38.781 -17.25 1 83.5 422 SER A O 1
ATOM 3240 N N . ARG A 1 423 ? 0.286 -37.5 -15.562 1 82 423 ARG A N 1
ATOM 3241 C CA . ARG A 1 423 ? -1.159 -37.594 -15.734 1 82 423 ARG A CA 1
ATOM 3242 C C . ARG A 1 423 ? -1.703 -36.406 -16.531 1 82 423 ARG A C 1
ATOM 3244 O O . ARG A 1 423 ? -2.889 -36.375 -16.875 1 82 423 ARG A O 1
ATOM 3251 N N . LEU A 1 424 ? -0.811 -35.531 -16.797 1 81.44 424 LEU A N 1
ATOM 3252 C CA . LEU A 1 424 ? -1.257 -34.375 -17.547 1 81.44 424 LEU A CA 1
ATOM 3253 C C . LEU A 1 424 ? -1.704 -34.75 -18.953 1 81.44 424 LEU A C 1
ATOM 3255 O O . LEU A 1 424 ? -1.002 -35.5 -19.656 1 81.44 424 LEU A O 1
ATOM 3259 N N . GLY A 1 425 ? -2.922 -34.375 -19.234 1 74.44 425 GLY A N 1
ATOM 3260 C CA . GLY A 1 425 ? -3.377 -34.594 -20.609 1 74.44 425 GLY A CA 1
ATOM 3261 C C . GLY A 1 425 ? -2.607 -33.75 -21.625 1 74.44 425 GLY A C 1
ATOM 3262 O O . GLY A 1 425 ? -2.336 -34.219 -22.734 1 74.44 425 GLY A O 1
ATOM 3263 N N . SER A 1 426 ? -2.338 -32.562 -21.312 1 73.19 426 SER A N 1
ATOM 3264 C CA . SER A 1 426 ? -1.609 -31.656 -22.203 1 73.19 426 SER A CA 1
ATOM 3265 C C . SER A 1 426 ? -0.616 -30.797 -21.438 1 73.19 426 SER A C 1
ATOM 3267 O O . SER A 1 426 ? -0.954 -30.219 -20.391 1 73.19 426 SER A O 1
ATOM 3269 N N . ILE A 1 427 ? 0.552 -30.75 -22.016 1 69.56 427 ILE A N 1
ATOM 3270 C CA . ILE A 1 427 ? 1.592 -29.906 -21.438 1 69.56 427 ILE A CA 1
ATOM 3271 C C . ILE A 1 427 ? 1.161 -28.438 -21.5 1 69.56 427 ILE A C 1
ATOM 3273 O O . ILE A 1 427 ? 1.601 -27.625 -20.688 1 69.56 427 ILE A O 1
ATOM 3277 N N . SER A 1 428 ? 0.287 -28.266 -22.422 1 66.12 428 SER A N 1
ATOM 3278 C CA . SER A 1 428 ? -0.191 -26.906 -22.625 1 66.12 428 SER A CA 1
ATOM 3279 C C . SER A 1 428 ? -0.885 -26.359 -21.391 1 66.12 428 SER A C 1
ATOM 3281 O O . SER A 1 428 ? -0.891 -25.156 -21.141 1 66.12 428 SER A O 1
ATOM 3283 N N . SER A 1 429 ? -1.382 -27.25 -20.641 1 66.94 429 SER A N 1
ATOM 3284 C CA . SER A 1 429 ? -2.1 -26.844 -19.438 1 66.94 429 SER A CA 1
ATOM 3285 C C . SER A 1 429 ? -1.159 -26.188 -18.422 1 66.94 429 SER A C 1
ATOM 3287 O O . SER A 1 429 ? -1.581 -25.344 -17.625 1 66.94 429 SER A O 1
ATOM 3289 N N . VAL A 1 430 ? 0.041 -26.562 -18.516 1 68.62 430 VAL A N 1
ATOM 3290 C CA . VAL A 1 430 ? 1.026 -26.016 -17.594 1 68.62 430 VAL A CA 1
ATOM 3291 C C . VAL A 1 430 ? 1.63 -24.734 -18.188 1 68.62 430 VAL A C 1
ATOM 3293 O O . VAL A 1 430 ? 1.857 -23.766 -17.484 1 68.62 430 VAL A O 1
ATOM 3296 N N . VAL A 1 431 ? 1.749 -24.844 -19.438 1 61.91 431 VAL A N 1
ATOM 3297 C CA . VAL A 1 431 ? 2.402 -23.734 -20.125 1 61.91 431 VAL A CA 1
ATOM 3298 C C . VAL A 1 431 ? 1.51 -22.5 -20.094 1 61.91 431 VAL A C 1
ATOM 3300 O O . VAL A 1 431 ? 2 -21.375 -19.938 1 61.91 431 VAL A O 1
ATOM 3303 N N . THR A 1 432 ? 0.336 -22.781 -20.125 1 58.16 432 THR A N 1
ATOM 3304 C CA . THR A 1 432 ? -0.647 -21.703 -20.203 1 58.16 432 THR A CA 1
ATOM 3305 C C . THR A 1 432 ? -0.75 -20.969 -18.859 1 58.16 432 THR A C 1
ATOM 3307 O O . THR A 1 432 ? -1.157 -19.812 -18.812 1 58.16 432 THR A O 1
ATOM 3310 N N . HIS A 1 433 ? -0.478 -21.594 -17.828 1 58.81 433 HIS A N 1
ATOM 3311 C CA . HIS A 1 433 ? -0.752 -20.922 -16.547 1 58.81 433 HIS A CA 1
ATOM 3312 C C . HIS A 1 433 ? 0.34 -19.922 -16.219 1 58.81 433 HIS A C 1
ATOM 3314 O O . HIS A 1 433 ? 0.266 -19.25 -15.18 1 58.81 433 HIS A O 1
ATOM 3320 N N . GLY A 1 434 ? 1.109 -19.688 -17.031 1 64.88 434 GLY A N 1
ATOM 3321 C CA . GLY A 1 434 ? 1.859 -18.438 -16.953 1 64.88 434 GLY A CA 1
ATOM 3322 C C . GLY A 1 434 ? 3.131 -18.562 -16.125 1 64.88 434 GLY A C 1
ATOM 3323 O O . GLY A 1 434 ? 3.559 -19.672 -15.797 1 64.88 434 GLY A O 1
ATOM 3324 N N . SER A 1 435 ? 3.725 -17.562 -15.898 1 70.06 435 SER A N 1
ATOM 3325 C CA . SER A 1 435 ? 5.031 -17.375 -15.281 1 70.06 435 SER A CA 1
ATOM 3326 C C . SER A 1 435 ? 5.012 -17.766 -13.805 1 70.06 435 SER A C 1
ATOM 3328 O O . SER A 1 435 ? 5.992 -18.312 -13.289 1 70.06 435 SER A O 1
ATOM 3330 N N . GLY A 1 436 ? 3.852 -17.703 -13.211 1 80.38 436 GLY A N 1
ATOM 3331 C CA . GLY A 1 436 ? 3.779 -18.062 -11.805 1 80.38 436 GLY A CA 1
ATOM 3332 C C . GLY A 1 436 ? 3.926 -19.547 -11.555 1 80.38 436 GLY A C 1
ATOM 3333 O O . GLY A 1 436 ? 4.652 -19.969 -10.648 1 80.38 436 GLY A O 1
ATOM 3334 N N . LEU A 1 437 ? 3.258 -20.344 -12.352 1 84.31 437 LEU A N 1
ATOM 3335 C CA . LEU A 1 437 ? 3.328 -21.781 -12.211 1 84.31 437 LEU A CA 1
ATOM 3336 C C . LEU A 1 437 ? 4.738 -22.297 -12.508 1 84.31 437 LEU A C 1
ATOM 3338 O O . LEU A 1 437 ? 5.238 -23.188 -11.82 1 84.31 437 LEU A O 1
ATOM 3342 N N . LEU A 1 438 ? 5.297 -21.703 -13.477 1 83.12 438 LEU A N 1
ATOM 3343 C CA . LEU A 1 438 ? 6.656 -22.094 -13.828 1 83.12 438 LEU A CA 1
ATOM 3344 C C . LEU A 1 438 ? 7.633 -21.75 -12.711 1 83.12 438 LEU A C 1
ATOM 3346 O O . LEU A 1 438 ? 8.562 -22.516 -12.438 1 83.12 438 LEU A O 1
ATOM 3350 N N . GLN A 1 439 ? 7.395 -20.641 -12.18 1 86.81 439 GLN A N 1
ATOM 3351 C CA . GLN A 1 439 ? 8.242 -20.234 -11.062 1 86.81 439 GLN A CA 1
ATOM 3352 C C . GLN A 1 439 ? 8.102 -21.203 -9.891 1 86.81 439 GLN A C 1
ATOM 3354 O O . GLN A 1 439 ? 9.094 -21.547 -9.25 1 86.81 439 GLN A O 1
ATOM 3359 N N . LYS A 1 440 ? 6.945 -21.609 -9.594 1 90.88 440 LYS A N 1
ATOM 3360 C CA . LYS A 1 440 ? 6.707 -22.562 -8.523 1 90.88 440 LYS A CA 1
ATOM 3361 C C . LYS A 1 440 ? 7.371 -23.906 -8.828 1 90.88 440 LYS A C 1
ATOM 3363 O O . LYS A 1 440 ? 8.031 -24.484 -7.969 1 90.88 440 LYS A O 1
ATOM 3368 N N . LEU A 1 441 ? 7.211 -24.344 -10.062 1 88.75 441 LEU A N 1
ATOM 3369 C CA . LEU A 1 441 ? 7.801 -25.609 -10.484 1 88.75 441 LEU A CA 1
ATOM 3370 C C . LEU A 1 441 ? 9.32 -25.562 -10.383 1 88.75 441 LEU A C 1
ATOM 3372 O O . LEU A 1 441 ? 9.945 -26.531 -9.953 1 88.75 441 LEU A O 1
ATOM 3376 N N . PHE A 1 442 ? 9.852 -24.5 -10.773 1 89.19 442 PHE A N 1
ATOM 3377 C CA . PHE A 1 442 ? 11.297 -24.328 -10.688 1 89.19 442 PHE A CA 1
ATOM 3378 C C . PHE A 1 442 ? 11.766 -24.422 -9.242 1 89.19 442 PHE A C 1
ATOM 3380 O O . PHE A 1 442 ? 12.766 -25.094 -8.953 1 89.19 442 PHE A O 1
ATOM 3387 N N . GLU A 1 443 ? 11.07 -23.734 -8.367 1 90.56 443 GLU A N 1
ATOM 3388 C CA . GLU A 1 443 ? 11.453 -23.719 -6.953 1 90.56 443 GLU A CA 1
ATOM 3389 C C . GLU A 1 443 ? 11.344 -25.109 -6.34 1 90.56 443 GLU A C 1
ATOM 3391 O O . GLU A 1 443 ? 12.219 -25.531 -5.574 1 90.56 443 GLU A O 1
ATOM 3396 N N . ILE A 1 444 ? 10.328 -25.812 -6.645 1 93 444 ILE A N 1
ATOM 3397 C CA . ILE A 1 444 ? 10.133 -27.156 -6.133 1 93 444 ILE A CA 1
ATOM 3398 C C . ILE A 1 444 ? 11.25 -28.062 -6.648 1 93 444 ILE A C 1
ATOM 3400 O O . ILE A 1 444 ? 11.898 -28.766 -5.867 1 93 444 ILE A O 1
ATOM 3404 N N . THR A 1 445 ? 11.484 -27.969 -7.93 1 91.81 445 THR A N 1
ATOM 3405 C CA . THR A 1 445 ? 12.469 -28.844 -8.562 1 91.81 445 THR A CA 1
ATOM 3406 C C . THR A 1 445 ? 13.875 -28.531 -8.062 1 91.81 445 THR A C 1
ATOM 3408 O O . THR A 1 445 ? 14.664 -29.453 -7.812 1 91.81 445 THR A O 1
ATOM 3411 N N . SER A 1 446 ? 14.141 -27.281 -7.957 1 91.88 446 SER A N 1
ATOM 3412 C CA . SER A 1 446 ? 15.453 -26.875 -7.453 1 91.88 446 SER A CA 1
ATOM 3413 C C . SER A 1 446 ? 15.664 -27.359 -6.02 1 91.88 446 SER A C 1
ATOM 3415 O O . SER A 1 446 ? 16.781 -27.75 -5.652 1 91.88 446 SER A O 1
ATOM 3417 N N . THR A 1 447 ? 14.664 -27.281 -5.246 1 91.44 447 THR A N 1
ATOM 3418 C CA . THR A 1 447 ? 14.742 -27.75 -3.865 1 91.44 447 THR A CA 1
ATOM 3419 C C . THR A 1 447 ? 14.969 -29.25 -3.816 1 91.44 447 THR A C 1
ATOM 3421 O O . THR A 1 447 ? 15.781 -29.734 -3.021 1 91.44 447 THR A O 1
ATOM 3424 N N . ILE A 1 448 ? 14.266 -29.984 -4.633 1 91.31 448 ILE A N 1
ATOM 3425 C CA . ILE A 1 448 ? 14.445 -31.422 -4.719 1 91.31 448 ILE A CA 1
ATOM 3426 C C . ILE A 1 448 ? 15.898 -31.734 -5.082 1 91.31 448 ILE A C 1
ATOM 3428 O O . ILE A 1 448 ? 16.516 -32.625 -4.477 1 91.31 448 ILE A O 1
ATOM 3432 N N . ALA A 1 449 ? 16.422 -31 -6.02 1 90.12 449 ALA A N 1
ATOM 3433 C CA . ALA A 1 449 ? 17.797 -31.203 -6.441 1 90.12 449 ALA A CA 1
ATOM 3434 C C . ALA A 1 449 ? 18.766 -30.969 -5.285 1 90.12 449 ALA A C 1
ATOM 3436 O O . ALA A 1 449 ? 19.719 -31.75 -5.094 1 90.12 449 ALA A O 1
ATOM 3437 N N . ASP A 1 450 ? 18.531 -30 -4.543 1 88.44 450 ASP A N 1
ATOM 3438 C CA . ASP A 1 450 ? 19.375 -29.672 -3.404 1 88.44 450 ASP A CA 1
ATOM 3439 C C . ASP A 1 450 ? 19.328 -30.766 -2.342 1 88.44 450 ASP A C 1
ATOM 3441 O O . ASP A 1 450 ? 20.359 -31.094 -1.734 1 88.44 450 ASP A O 1
ATOM 3445 N N . VAL A 1 451 ? 18.203 -31.266 -2.117 1 88.5 451 VAL A N 1
ATOM 3446 C CA . VAL A 1 451 ? 18.031 -32.281 -1.086 1 88.5 451 VAL A CA 1
ATOM 3447 C C . VAL A 1 451 ? 18.703 -33.594 -1.521 1 88.5 451 VAL A C 1
ATOM 3449 O O . VAL A 1 451 ? 19.312 -34.281 -0.706 1 88.5 451 VAL A O 1
ATOM 3452 N N . LEU A 1 452 ? 18.625 -33.875 -2.779 1 87.81 452 LEU A N 1
ATOM 3453 C CA . LEU A 1 452 ? 19.219 -35.094 -3.307 1 87.81 452 LEU A CA 1
ATOM 3454 C C . LEU A 1 452 ? 20.75 -35 -3.246 1 87.81 452 LEU A C 1
ATOM 3456 O O . LEU A 1 452 ? 21.422 -36.031 -3.256 1 87.81 452 LEU A O 1
ATOM 3460 N N . ALA A 1 453 ? 21.203 -33.844 -3.186 1 85.44 453 ALA A N 1
ATOM 3461 C CA . ALA A 1 453 ? 22.656 -33.656 -3.113 1 85.44 453 ALA A CA 1
ATOM 3462 C C . ALA A 1 453 ? 23.172 -33.875 -1.697 1 85.44 453 ALA A C 1
ATOM 3464 O O . ALA A 1 453 ? 24.375 -34.031 -1.484 1 85.44 453 ALA A O 1
ATOM 3465 N N . LEU A 1 454 ? 22.25 -33.969 -0.804 1 81.38 454 LEU A N 1
ATOM 3466 C CA . LEU A 1 454 ? 22.656 -34.219 0.576 1 81.38 454 LEU A CA 1
ATOM 3467 C C . LEU A 1 454 ? 23 -35.688 0.784 1 81.38 454 LEU A C 1
ATOM 3469 O O . LEU A 1 454 ? 22.344 -36.562 0.213 1 81.38 454 LEU A O 1
ATOM 3473 N N . PRO A 1 455 ? 24.078 -35.938 1.555 1 70.5 455 PRO A N 1
ATOM 3474 C CA . PRO A 1 455 ? 24.469 -37.312 1.813 1 70.5 455 PRO A CA 1
ATOM 3475 C C . PRO A 1 455 ? 23.422 -38.094 2.602 1 70.5 455 PRO A C 1
ATOM 3477 O O . PRO A 1 455 ? 22.812 -37.562 3.533 1 70.5 455 PRO A O 1
ATOM 3480 N N . ARG A 1 456 ? 22.922 -39.156 2.045 1 73.88 456 ARG A N 1
ATOM 3481 C CA . ARG A 1 456 ? 22 -40 2.779 1 73.88 456 ARG A CA 1
ATOM 3482 C C . ARG A 1 456 ? 22.672 -41.281 3.232 1 73.88 456 ARG A C 1
ATOM 3484 O O . ARG A 1 456 ? 23.297 -41.969 2.43 1 73.88 456 ARG A O 1
ATOM 3491 N N . ALA A 1 457 ? 22.547 -41.344 4.594 1 62.09 457 ALA A N 1
ATOM 3492 C CA . ALA A 1 457 ? 23.031 -42.594 5.164 1 62.09 457 ALA A CA 1
ATOM 3493 C C . ALA A 1 457 ? 22.109 -43.781 4.832 1 62.09 457 ALA A C 1
ATOM 3495 O O . ALA A 1 457 ? 20.891 -43.625 4.914 1 62.09 457 ALA A O 1
ATOM 3496 N N . ASN A 1 458 ? 22.547 -44.781 4.105 1 65.94 458 ASN A N 1
ATOM 3497 C CA . ASN A 1 458 ? 21.922 -46.062 3.957 1 65.94 458 ASN A CA 1
ATOM 3498 C C . ASN A 1 458 ? 20.875 -46.062 2.844 1 65.94 458 ASN A C 1
ATOM 3500 O O . ASN A 1 458 ? 19.875 -46.781 2.92 1 65.94 458 ASN A O 1
ATOM 3504 N N . GLN A 1 459 ? 21.016 -45.25 1.94 1 71.5 459 GLN A N 1
ATOM 3505 C CA . GLN A 1 459 ? 20.062 -45.281 0.848 1 71.5 459 GLN A CA 1
ATOM 3506 C C . GLN A 1 459 ? 20.391 -46.406 -0.141 1 71.5 459 GLN A C 1
ATOM 3508 O O . GLN A 1 459 ? 21.547 -46.531 -0.574 1 71.5 459 GLN A O 1
ATOM 3513 N N . ALA A 1 460 ? 19.359 -47.219 -0.319 1 77.12 460 ALA A N 1
ATOM 3514 C CA . ALA A 1 460 ? 19.547 -48.25 -1.343 1 77.12 460 ALA A CA 1
ATOM 3515 C C . ALA A 1 460 ? 19.828 -47.625 -2.703 1 77.12 460 ALA A C 1
ATOM 3517 O O . ALA A 1 460 ? 19.219 -46.594 -3.068 1 77.12 460 ALA A O 1
ATOM 3518 N N . PRO A 1 461 ? 20.828 -48.156 -3.287 1 75.88 461 PRO A N 1
ATOM 3519 C CA . PRO A 1 461 ? 21.219 -47.594 -4.578 1 75.88 461 PRO A CA 1
ATOM 3520 C C . PRO A 1 461 ? 20.062 -47.5 -5.562 1 75.88 461 PRO A C 1
ATOM 3522 O O . PRO A 1 461 ? 19.969 -46.531 -6.316 1 75.88 461 PRO A O 1
ATOM 3525 N N . ASP A 1 462 ? 19.156 -48.5 -5.5 1 78.69 462 ASP A N 1
ATOM 3526 C CA . ASP A 1 462 ? 18.031 -48.469 -6.422 1 78.69 462 ASP A CA 1
ATOM 3527 C C . ASP A 1 462 ? 17.078 -47.312 -6.109 1 78.69 462 ASP A C 1
ATOM 3529 O O . ASP A 1 462 ? 16.5 -46.719 -7.02 1 78.69 462 ASP A O 1
ATOM 3533 N N . GLU A 1 463 ? 16.953 -47.094 -4.887 1 78.25 463 GLU A N 1
ATOM 3534 C CA . GLU A 1 463 ? 16.078 -46 -4.469 1 78.25 463 GLU A CA 1
ATOM 3535 C C . GLU A 1 463 ? 16.672 -44.656 -4.871 1 78.25 463 GLU A C 1
ATOM 3537 O O . GLU A 1 463 ? 15.938 -43.75 -5.293 1 78.25 463 GLU A O 1
ATOM 3542 N N . ALA A 1 464 ? 17.938 -44.531 -4.738 1 77.88 464 ALA A N 1
ATOM 3543 C CA . ALA A 1 464 ? 18.625 -43.312 -5.133 1 77.88 464 ALA A CA 1
ATOM 3544 C C . ALA A 1 464 ? 18.484 -43.062 -6.629 1 77.88 464 ALA A C 1
ATOM 3546 O O . ALA A 1 464 ? 18.266 -41.906 -7.055 1 77.88 464 ALA A O 1
ATOM 3547 N N . ARG A 1 465 ? 18.594 -44.125 -7.332 1 79.38 465 ARG A N 1
ATOM 3548 C CA . ARG A 1 465 ? 18.453 -44.031 -8.781 1 79.38 465 ARG A CA 1
ATOM 3549 C C . ARG A 1 465 ? 17.047 -43.562 -9.172 1 79.38 465 ARG A C 1
ATOM 3551 O O . ARG A 1 465 ? 16.891 -42.75 -10.078 1 79.38 465 ARG A O 1
ATOM 3558 N N . ALA A 1 466 ? 16.109 -44.156 -8.508 1 81.56 466 ALA A N 1
ATOM 3559 C CA . ALA A 1 466 ? 14.719 -43.781 -8.805 1 81.56 466 ALA A CA 1
ATOM 3560 C C . ALA A 1 466 ? 14.461 -42.312 -8.555 1 81.56 466 ALA A C 1
ATOM 3562 O O . ALA A 1 466 ? 13.773 -41.656 -9.328 1 81.56 466 ALA A O 1
ATOM 3563 N N . HIS A 1 467 ? 15.023 -41.812 -7.531 1 83.12 467 HIS A N 1
ATOM 3564 C CA . HIS A 1 467 ? 14.828 -40.406 -7.188 1 83.12 467 HIS A CA 1
ATOM 3565 C C . HIS A 1 467 ? 15.539 -39.5 -8.18 1 83.12 467 HIS A C 1
ATOM 3567 O O . HIS A 1 467 ? 15.023 -38.438 -8.516 1 83.12 467 HIS A O 1
ATOM 3573 N N . ILE A 1 468 ? 16.609 -39.906 -8.617 1 82.88 468 ILE A N 1
ATOM 3574 C CA . ILE A 1 468 ? 17.375 -39.125 -9.586 1 82.88 468 ILE A CA 1
ATOM 3575 C C . ILE A 1 468 ? 16.641 -39.094 -10.922 1 82.88 468 ILE A C 1
ATOM 3577 O O . ILE A 1 468 ? 16.578 -38.062 -11.594 1 82.88 468 ILE A O 1
ATOM 3581 N N . GLU A 1 469 ? 16.094 -40.219 -11.219 1 83.12 469 GLU A N 1
ATOM 3582 C CA . GLU A 1 469 ? 15.312 -40.312 -12.453 1 83.12 469 GLU A CA 1
ATOM 3583 C C . GLU A 1 469 ? 14.102 -39.375 -12.398 1 83.12 469 GLU A C 1
ATOM 3585 O O . GLU A 1 469 ? 13.75 -38.75 -13.398 1 83.12 469 GLU A O 1
ATOM 3590 N N . ASP A 1 470 ? 13.477 -39.406 -11.273 1 84 470 ASP A N 1
ATOM 3591 C CA . ASP A 1 470 ? 12.344 -38.5 -11.094 1 84 470 ASP A CA 1
ATOM 3592 C C . ASP A 1 470 ? 12.773 -37.062 -11.273 1 84 470 ASP A C 1
ATOM 3594 O O . ASP A 1 470 ? 12.078 -36.281 -11.93 1 84 470 ASP A O 1
ATOM 3598 N N . LEU A 1 471 ? 13.867 -36.688 -10.711 1 87.88 471 LEU A N 1
ATOM 3599 C CA . LEU A 1 471 ? 14.367 -35.312 -10.828 1 87.88 471 LEU A CA 1
ATOM 3600 C C . LEU A 1 471 ? 14.664 -34.969 -12.289 1 87.88 471 LEU A C 1
ATOM 3602 O O . LEU A 1 471 ? 14.32 -33.906 -12.758 1 87.88 471 LEU A O 1
ATOM 3606 N N . PHE A 1 472 ? 15.195 -35.938 -12.938 1 84.94 472 PHE A N 1
ATOM 3607 C CA . PHE A 1 472 ? 15.523 -35.719 -14.336 1 84.94 472 PHE A CA 1
ATOM 3608 C C . PHE A 1 472 ? 14.266 -35.5 -15.164 1 84.94 472 PHE A C 1
ATOM 3610 O O . PHE A 1 472 ? 14.25 -34.625 -16.047 1 84.94 472 PHE A O 1
ATOM 3617 N N . PHE A 1 473 ? 13.422 -36.312 -14.891 1 84.5 473 PHE A N 1
ATOM 3618 C CA . PHE A 1 473 ? 12.133 -36.156 -15.555 1 84.5 473 PHE A CA 1
ATOM 3619 C C . PHE A 1 473 ? 11.57 -34.781 -15.336 1 84.5 473 PHE A C 1
ATOM 3621 O O . PHE A 1 473 ? 11.102 -34.125 -16.281 1 84.5 473 PHE A O 1
ATOM 3628 N N . LEU A 1 474 ? 11.633 -34.281 -14.18 1 86.69 474 LEU A N 1
ATOM 3629 C CA . LEU A 1 474 ? 11.094 -32.969 -13.828 1 86.69 474 LEU A CA 1
ATOM 3630 C C . LEU A 1 474 ? 11.898 -31.859 -14.477 1 86.69 474 LEU A C 1
ATOM 3632 O O . LEU A 1 474 ? 11.336 -30.875 -14.945 1 86.69 474 LEU A O 1
ATOM 3636 N N . VAL A 1 475 ? 13.156 -31.984 -14.477 1 87.75 475 VAL A N 1
ATOM 3637 C CA . VAL A 1 475 ? 14.031 -30.984 -15.086 1 87.75 475 VAL A CA 1
ATOM 3638 C C . VAL A 1 475 ? 13.758 -30.891 -16.578 1 87.75 475 VAL A C 1
ATOM 3640 O O . VAL A 1 475 ? 13.68 -29.797 -17.141 1 87.75 475 VAL A O 1
ATOM 3643 N N . ARG A 1 476 ? 13.547 -32 -17.156 1 84.12 476 ARG A N 1
ATOM 3644 C CA . ARG A 1 476 ? 13.211 -32.031 -18.578 1 84.12 476 ARG A CA 1
ATOM 3645 C C . ARG A 1 476 ? 11.883 -31.328 -18.844 1 84.12 476 ARG A C 1
ATOM 3647 O O . ARG A 1 476 ? 11.734 -30.609 -19.844 1 84.12 476 ARG A O 1
ATOM 3654 N N . PHE A 1 477 ? 11.086 -31.656 -18.031 1 83.44 477 PHE A N 1
ATOM 3655 C CA . PHE A 1 477 ? 9.781 -31.016 -18.141 1 83.44 477 PHE A CA 1
ATOM 3656 C C . PHE A 1 477 ? 9.914 -29.5 -18.031 1 83.44 477 PHE A C 1
ATOM 3658 O O . PHE A 1 477 ? 9.352 -28.75 -18.844 1 83.44 477 PHE A O 1
ATOM 3665 N N . LEU A 1 478 ? 10.641 -28.984 -17.078 1 84.25 478 LEU A N 1
ATOM 3666 C CA . LEU A 1 478 ? 10.867 -27.562 -16.875 1 84.25 478 LEU A CA 1
ATOM 3667 C C . LEU A 1 478 ? 11.531 -26.953 -18.094 1 84.25 478 LEU A C 1
ATOM 3669 O O . LEU A 1 478 ? 11.172 -25.844 -18.516 1 84.25 478 LEU A O 1
ATOM 3673 N N . PHE A 1 479 ? 12.453 -27.625 -18.656 1 82.81 479 PHE A N 1
ATOM 3674 C CA . PHE A 1 479 ? 13.242 -27.125 -19.781 1 82.81 479 PHE A CA 1
ATOM 3675 C C . PHE A 1 479 ? 12.414 -27.109 -21.062 1 82.81 479 PHE A C 1
ATOM 3677 O O . PHE A 1 479 ? 12.789 -26.469 -22.047 1 82.81 479 PHE A O 1
ATOM 3684 N N . SER A 1 480 ? 11.328 -27.828 -21.031 1 78.06 480 SER A N 1
ATOM 3685 C CA . SER A 1 480 ? 10.469 -27.891 -22.219 1 78.06 480 SER A CA 1
ATOM 3686 C C . SER A 1 480 ? 9.695 -26.578 -22.391 1 78.06 480 SER A C 1
ATOM 3688 O O . SER A 1 480 ? 9.156 -26.312 -23.469 1 78.06 480 SER A O 1
ATOM 3690 N N . PHE A 1 481 ? 9.719 -25.875 -21.406 1 77.88 481 PHE A N 1
ATOM 3691 C CA . PHE A 1 481 ? 9.016 -24.609 -21.5 1 77.88 481 PHE A CA 1
ATOM 3692 C C . PHE A 1 481 ? 9.945 -23.516 -22.031 1 77.88 481 PHE A C 1
ATOM 3694 O O . PHE A 1 481 ? 11 -23.25 -21.453 1 77.88 481 PHE A O 1
ATOM 3701 N N . GLU A 1 482 ? 9.484 -22.828 -23.062 1 74.44 482 GLU A N 1
ATOM 3702 C CA . GLU A 1 482 ? 10.273 -21.766 -23.688 1 74.44 482 GLU A CA 1
ATOM 3703 C C . GLU A 1 482 ? 10.516 -20.625 -22.719 1 74.44 482 GLU A C 1
ATOM 3705 O O . GLU A 1 482 ? 11.555 -19.953 -22.781 1 74.44 482 GLU A O 1
ATOM 3710 N N . ARG A 1 483 ? 9.695 -20.453 -21.828 1 73.5 483 ARG A N 1
ATOM 3711 C CA . ARG A 1 483 ? 9.727 -19.281 -20.969 1 73.5 483 ARG A CA 1
ATOM 3712 C C . ARG A 1 483 ? 10.617 -19.516 -19.75 1 73.5 483 ARG A C 1
ATOM 3714 O O . ARG A 1 483 ? 10.773 -18.625 -18.906 1 73.5 483 ARG A O 1
ATOM 3721 N N . THR A 1 484 ? 11.141 -20.719 -19.672 1 75.94 484 THR A N 1
ATOM 3722 C CA . THR A 1 484 ? 12.156 -20.906 -18.625 1 75.94 484 THR A CA 1
ATOM 3723 C C . THR A 1 484 ? 13.391 -20.062 -18.922 1 75.94 484 THR A C 1
ATOM 3725 O O . THR A 1 484 ? 14.008 -20.203 -19.984 1 75.94 484 THR A O 1
ATOM 3728 N N . GLN A 1 485 ? 13.75 -19.219 -18.062 1 75.81 485 GLN A N 1
ATOM 3729 C CA . GLN A 1 485 ? 14.82 -18.25 -18.266 1 75.81 485 GLN A CA 1
ATOM 3730 C C . GLN A 1 485 ? 16.172 -18.938 -18.312 1 75.81 485 GLN A C 1
ATOM 3732 O O . GLN A 1 485 ? 16.359 -20.031 -17.766 1 75.81 485 GLN A O 1
ATOM 3737 N N . LYS A 1 486 ? 17 -18.219 -18.922 1 79 486 LYS A N 1
ATOM 3738 C CA . LYS A 1 486 ? 18.344 -18.766 -19.062 1 79 486 LYS A CA 1
ATOM 3739 C C . LYS A 1 486 ? 19.016 -18.984 -17.719 1 79 486 LYS A C 1
ATOM 3741 O O . LYS A 1 486 ? 19.641 -20.016 -17.484 1 79 486 LYS A O 1
ATOM 3746 N N . HIS A 1 487 ? 18.812 -18.062 -16.859 1 82.06 487 HIS A N 1
ATOM 3747 C CA . HIS A 1 487 ? 19.469 -18.172 -15.555 1 82.06 487 HIS A CA 1
ATOM 3748 C C . HIS A 1 487 ? 18.906 -19.344 -14.766 1 82.06 487 HIS A C 1
ATOM 3750 O O . HIS A 1 487 ? 19.625 -19.984 -13.984 1 82.06 487 HIS A O 1
ATOM 3756 N N . GLN A 1 488 ? 17.688 -19.688 -14.984 1 83.81 488 GLN A N 1
ATOM 3757 C CA . GLN A 1 488 ? 17.078 -20.844 -14.32 1 83.81 488 GLN A CA 1
ATOM 3758 C C . GLN A 1 488 ? 17.625 -22.156 -14.875 1 83.81 488 GLN A C 1
ATOM 3760 O O . GLN A 1 488 ? 17.891 -23.094 -14.125 1 83.81 488 GLN A O 1
ATOM 3765 N N . ARG A 1 489 ? 17.75 -22.156 -16.125 1 86.75 489 ARG A N 1
ATOM 3766 C CA . ARG A 1 489 ? 18.312 -23.344 -16.75 1 86.75 489 ARG A CA 1
ATOM 3767 C C . ARG A 1 489 ? 19.75 -23.578 -16.297 1 86.75 489 ARG A C 1
ATOM 3769 O O . ARG A 1 489 ? 20.125 -24.703 -15.984 1 86.75 489 ARG A O 1
ATOM 3776 N N . ASP A 1 490 ? 20.453 -22.484 -16.297 1 88.19 490 ASP A N 1
ATOM 3777 C CA . ASP A 1 490 ? 21.844 -22.578 -15.875 1 88.19 490 ASP A CA 1
ATOM 3778 C C . ASP A 1 490 ? 21.938 -23.047 -14.422 1 88.19 490 ASP A C 1
ATOM 3780 O O . ASP A 1 490 ? 22.797 -23.875 -14.086 1 88.19 490 ASP A O 1
ATOM 3784 N N . TYR A 1 491 ? 21.141 -22.516 -13.688 1 88.5 491 TYR A N 1
ATOM 3785 C CA . TYR A 1 491 ? 21.094 -22.906 -12.281 1 88.5 491 TYR A CA 1
ATOM 3786 C C . TYR A 1 491 ? 20.797 -24.391 -12.125 1 88.5 491 TYR A C 1
ATOM 3788 O O . TYR A 1 491 ? 21.453 -25.078 -11.344 1 88.5 491 TYR A O 1
ATOM 3796 N N . MET A 1 492 ? 19.859 -24.922 -12.828 1 89.69 492 MET A N 1
ATOM 3797 C CA . MET A 1 492 ? 19.484 -26.328 -12.758 1 89.69 492 MET A CA 1
ATOM 3798 C C . MET A 1 492 ? 20.609 -27.219 -13.273 1 89.69 492 MET A C 1
ATOM 3800 O O . MET A 1 492 ? 20.859 -28.297 -12.734 1 89.69 492 MET A O 1
ATOM 3804 N N . ARG A 1 493 ? 21.234 -26.688 -14.25 1 88.12 493 ARG A N 1
ATOM 3805 C CA . ARG A 1 493 ? 22.359 -27.438 -14.797 1 88.12 493 ARG A CA 1
ATOM 3806 C C . ARG A 1 493 ? 23.484 -27.547 -13.781 1 88.12 493 ARG A C 1
ATOM 3808 O O . ARG A 1 493 ? 24.125 -28.594 -13.672 1 88.12 493 ARG A O 1
ATOM 3815 N N . GLU A 1 494 ? 23.688 -26.484 -13.117 1 88.56 494 GLU A N 1
ATOM 3816 C CA . GLU A 1 494 ? 24.688 -26.516 -12.055 1 88.56 494 GLU A CA 1
ATOM 3817 C C . GLU A 1 494 ? 24.328 -27.531 -10.984 1 88.56 494 GLU A C 1
ATOM 3819 O O . GLU A 1 494 ? 25.203 -28.25 -10.492 1 88.56 494 GLU A O 1
ATOM 3824 N N . LYS A 1 495 ? 23.141 -27.578 -10.664 1 88.69 495 LYS A N 1
ATOM 3825 C CA . LYS A 1 495 ? 22.672 -28.531 -9.656 1 88.69 495 LYS A CA 1
ATOM 3826 C C . LYS A 1 495 ? 22.844 -29.969 -10.148 1 88.69 495 LYS A C 1
ATOM 3828 O O . LYS A 1 495 ? 23.188 -30.859 -9.367 1 88.69 495 LYS A O 1
ATOM 3833 N N . LEU A 1 496 ? 22.594 -30.188 -11.375 1 86.81 496 LEU A N 1
ATOM 3834 C CA . LEU A 1 496 ? 22.734 -31.516 -11.953 1 86.81 496 LEU A CA 1
ATOM 3835 C C . LEU A 1 496 ? 24.188 -31.938 -11.977 1 86.81 496 LEU A C 1
ATOM 3837 O O . LEU A 1 496 ? 24.5 -33.125 -11.773 1 86.81 496 LEU A O 1
ATOM 3841 N N . GLN A 1 497 ? 25.016 -30.938 -12.156 1 86 497 GLN A N 1
ATOM 3842 C CA . GLN A 1 497 ? 26.438 -31.234 -12.133 1 86 497 GLN A CA 1
ATOM 3843 C C . GLN A 1 497 ? 26.891 -31.672 -10.742 1 86 497 GLN A C 1
ATOM 3845 O O . GLN A 1 497 ? 27.688 -32.594 -10.602 1 86 497 GLN A O 1
ATOM 3850 N N . VAL A 1 498 ? 26.406 -31.031 -9.82 1 86.19 498 VAL A N 1
ATOM 3851 C CA . VAL A 1 498 ? 26.719 -31.391 -8.438 1 86.19 498 VAL A CA 1
ATOM 3852 C C . VAL A 1 498 ? 26.219 -32.812 -8.148 1 86.19 498 VAL A C 1
ATOM 3854 O O . VAL A 1 498 ? 26.922 -33.594 -7.5 1 86.19 498 VAL A O 1
ATOM 3857 N N . LEU A 1 499 ? 25.094 -33.156 -8.602 1 86.88 499 LEU A N 1
ATOM 3858 C CA . LEU A 1 499 ? 24.516 -34.469 -8.367 1 86.88 499 LEU A CA 1
ATOM 3859 C C . LEU A 1 499 ? 25.297 -35.562 -9.102 1 86.88 499 LEU A C 1
ATOM 3861 O O . LEU A 1 499 ? 25.406 -36.688 -8.617 1 86.88 499 LEU A O 1
ATOM 3865 N N . GLN A 1 500 ? 25.75 -35.125 -10.211 1 83.06 500 GLN A N 1
ATOM 3866 C CA . GLN A 1 500 ? 26.594 -36.062 -10.953 1 83.06 500 GLN A CA 1
ATOM 3867 C C . GLN A 1 500 ? 27.828 -36.469 -10.156 1 83.06 500 GLN A C 1
ATOM 3869 O O . GLN A 1 500 ? 28.266 -37.594 -10.188 1 83.06 500 GLN A O 1
ATOM 3874 N N . HIS A 1 501 ? 28.312 -35.562 -9.469 1 82.69 501 HIS A N 1
ATOM 3875 C CA . HIS A 1 501 ? 29.484 -35.812 -8.648 1 82.69 501 HIS A CA 1
ATOM 3876 C C . HIS A 1 501 ? 29.141 -36.656 -7.43 1 82.69 501 HIS A C 1
ATOM 3878 O O . HIS A 1 501 ? 29.953 -37.469 -6.977 1 82.69 501 HIS A O 1
ATOM 3884 N N . VAL A 1 502 ? 28.016 -36.469 -6.906 1 81.75 502 VAL A N 1
ATOM 3885 C CA . VAL A 1 502 ? 27.594 -37.156 -5.699 1 81.75 502 VAL A CA 1
ATOM 3886 C C . VAL A 1 502 ? 27.203 -38.594 -6.047 1 81.75 502 VAL A C 1
ATOM 3888 O O . VAL A 1 502 ? 27.516 -39.531 -5.297 1 81.75 502 VAL A O 1
ATOM 3891 N N . TYR A 1 503 ? 26.594 -38.812 -7.223 1 80.31 503 TYR A N 1
ATOM 3892 C CA . TYR A 1 503 ? 26.062 -40.125 -7.547 1 80.31 503 TYR A CA 1
ATOM 3893 C C . TYR A 1 503 ? 26.875 -40.781 -8.648 1 80.31 503 TYR A C 1
ATOM 3895 O O . TYR A 1 503 ? 26.531 -41.875 -9.117 1 80.31 503 TYR A O 1
ATOM 3903 N N . GLY A 1 504 ? 28.078 -40.438 -9 1 68.81 504 GLY A N 1
ATOM 3904 C CA . GLY A 1 504 ? 29.078 -40.906 -9.953 1 68.81 504 GLY A CA 1
ATOM 3905 C C . GLY A 1 504 ? 28.516 -41.906 -10.953 1 68.81 504 GLY A C 1
ATOM 3906 O O . GLY A 1 504 ? 28.922 -41.906 -12.117 1 68.81 504 GLY A O 1
ATOM 3907 N N . ALA A 1 505 ? 27.703 -42.844 -10.602 1 60.22 505 ALA A N 1
ATOM 3908 C CA . ALA A 1 505 ? 27.344 -44 -11.398 1 60.22 505 ALA A CA 1
ATOM 3909 C C . ALA A 1 505 ? 26.203 -43.688 -12.367 1 60.22 505 ALA A C 1
ATOM 3911 O O . ALA A 1 505 ? 25.906 -44.469 -13.258 1 60.22 505 ALA A O 1
ATOM 3912 N N . ILE A 1 506 ? 25.609 -42.594 -12.156 1 61.09 506 ILE A N 1
ATOM 3913 C CA . ILE A 1 506 ? 24.438 -42.312 -12.984 1 61.09 506 ILE A CA 1
ATOM 3914 C C . ILE A 1 506 ? 24.812 -41.375 -14.133 1 61.09 506 ILE A C 1
ATOM 3916 O O . ILE A 1 506 ? 25.469 -40.344 -13.914 1 61.09 506 ILE A O 1
ATOM 3920 N N . ASP A 1 507 ? 24.812 -41.781 -15.469 1 57.72 507 ASP A N 1
ATOM 3921 C CA . ASP A 1 507 ? 25.125 -40.969 -16.656 1 57.72 507 ASP A CA 1
ATOM 3922 C C . ASP A 1 507 ? 24.156 -39.812 -16.828 1 57.72 507 ASP A C 1
ATOM 3924 O O . ASP A 1 507 ? 22.969 -40.031 -17.109 1 57.72 507 ASP A O 1
ATOM 3928 N N . PHE A 1 508 ? 24.469 -38.625 -16.453 1 58.84 508 PHE A N 1
ATOM 3929 C CA . PHE A 1 508 ? 23.641 -37.438 -16.5 1 58.84 508 PHE A CA 1
ATOM 3930 C C . PHE A 1 508 ? 23.703 -36.781 -17.875 1 58.84 508 PHE A C 1
ATOM 3932 O O . PHE A 1 508 ? 22.953 -35.875 -18.172 1 58.84 508 PHE A O 1
ATOM 3939 N N . ARG A 1 509 ? 24.594 -37.062 -18.828 1 54.88 509 ARG A N 1
ATOM 3940 C CA . ARG A 1 509 ? 24.891 -36.469 -20.125 1 54.88 509 ARG A CA 1
ATOM 3941 C C . ARG A 1 509 ? 23.641 -36.469 -21.016 1 54.88 509 ARG A C 1
ATOM 3943 O O . ARG A 1 509 ? 23.438 -35.531 -21.797 1 54.88 509 ARG A O 1
ATOM 3950 N N . GLU A 1 510 ? 22.953 -37.375 -20.969 1 52.09 510 GLU A N 1
ATOM 3951 C CA . GLU A 1 510 ? 21.812 -37.375 -21.859 1 52.09 510 GLU A CA 1
ATOM 3952 C C . GLU A 1 510 ? 20.812 -36.281 -21.516 1 52.09 510 GLU A C 1
ATOM 3954 O O . GLU A 1 510 ? 20.141 -35.75 -22.391 1 52.09 510 GLU A O 1
ATOM 3959 N N . LEU A 1 511 ? 20.688 -35.938 -20.375 1 50.22 511 LEU A N 1
ATOM 3960 C CA . LEU A 1 511 ? 19.672 -35.031 -19.906 1 50.22 511 LEU A CA 1
ATOM 3961 C C . LEU A 1 511 ? 20.078 -33.562 -20.188 1 50.22 511 LEU A C 1
ATOM 3963 O O . LEU A 1 511 ? 19.219 -32.719 -20.422 1 50.22 511 LEU A O 1
ATOM 3967 N N . ALA A 1 512 ? 21.359 -33.25 -20.047 1 48.69 512 ALA A N 1
ATOM 3968 C CA . ALA A 1 512 ? 21.859 -31.906 -20.281 1 48.69 512 ALA A CA 1
ATOM 3969 C C . ALA A 1 512 ? 21.719 -31.516 -21.75 1 48.69 512 ALA A C 1
ATOM 3971 O O . ALA A 1 512 ? 21.719 -30.328 -22.094 1 48.69 512 ALA A O 1
ATOM 3972 N N . SER A 1 513 ? 21.812 -32.344 -22.672 1 45.47 513 SER A N 1
ATOM 3973 C CA . SER A 1 513 ? 21.875 -32.062 -24.109 1 45.47 513 SER A CA 1
ATOM 3974 C C . SER A 1 513 ? 20.5 -31.703 -24.656 1 45.47 513 SER A C 1
ATOM 3976 O O . SER A 1 513 ? 20.391 -31.281 -25.812 1 45.47 513 SER A O 1
ATOM 3978 N N . ALA A 1 514 ? 19.469 -31.906 -24.016 1 44.72 514 ALA A N 1
ATOM 3979 C CA . ALA A 1 514 ? 18.203 -31.719 -24.703 1 44.72 514 ALA A CA 1
ATOM 3980 C C . ALA A 1 514 ? 17.875 -30.234 -24.859 1 44.72 514 ALA A C 1
ATOM 3982 O O . ALA A 1 514 ? 16.703 -29.859 -25 1 44.72 514 ALA A O 1
ATOM 3983 N N . SER A 1 515 ? 18.781 -29.312 -24.703 1 41.94 515 SER A N 1
ATOM 3984 C CA . SER A 1 515 ? 18.391 -27.953 -25.094 1 41.94 515 SER A CA 1
ATOM 3985 C C . SER A 1 515 ? 18.078 -27.875 -26.578 1 41.94 515 SER A C 1
ATOM 3987 O O . SER A 1 515 ? 18.859 -28.328 -27.422 1 41.94 515 SER A O 1
ATOM 3989 N N . PRO A 1 516 ? 16.906 -27.75 -27.078 1 37.06 516 PRO A N 1
ATOM 3990 C CA . PRO A 1 516 ? 16.812 -27.562 -28.516 1 37.06 516 PRO A CA 1
ATOM 3991 C C . PRO A 1 516 ? 17.781 -26.516 -29.047 1 37.06 516 PRO A C 1
ATOM 3993 O O . PRO A 1 516 ? 18.078 -25.531 -28.344 1 37.06 516 PRO A O 1
ATOM 3996 N N . GLY A 1 517 ? 18.953 -26.922 -29.641 1 29.94 517 GLY A N 1
ATOM 3997 C CA . GLY A 1 517 ? 19.844 -26.141 -30.469 1 29.94 517 GLY A CA 1
ATOM 3998 C C . GLY A 1 517 ? 19.109 -25.094 -31.297 1 29.94 517 GLY A C 1
ATOM 3999 O O . GLY A 1 517 ? 19.703 -24.469 -32.188 1 29.94 517 GLY A O 1
ATOM 4000 N N . THR A 1 518 ? 17.844 -24.594 -31.109 1 27.05 518 THR A N 1
ATOM 4001 C CA . THR A 1 518 ? 17.781 -23.438 -32 1 27.05 518 THR A CA 1
ATOM 4002 C C . THR A 1 518 ? 18.578 -22.266 -31.438 1 27.05 518 THR A C 1
ATOM 4004 O O . THR A 1 518 ? 18.656 -22.094 -30.219 1 27.05 518 THR A O 1
ATOM 4007 N N . MET B 1 1 ? -44.281 11.719 49.969 1 21.89 1 MET B N 1
ATOM 4008 C CA . MET B 1 1 ? -44.969 10.43 49.75 1 21.89 1 MET B CA 1
ATOM 4009 C C . MET B 1 1 ? -44.406 9.727 48.5 1 21.89 1 MET B C 1
ATOM 4011 O O . MET B 1 1 ? -44.688 10.141 47.375 1 21.89 1 MET B O 1
ATOM 4015 N N . GLY B 1 2 ? -43.062 9.438 48.531 1 23.8 2 GLY B N 1
ATOM 4016 C CA . GLY B 1 2 ? -42 9.352 47.531 1 23.8 2 GLY B CA 1
ATOM 4017 C C . GLY B 1 2 ? -42.125 8.117 46.656 1 23.8 2 GLY B C 1
ATOM 4018 O O . GLY B 1 2 ? -42.062 6.988 47.156 1 23.8 2 GLY B O 1
ATOM 4019 N N . GLY B 1 3 ? -42.875 8.141 45.562 1 23.56 3 GLY B N 1
ATOM 4020 C CA . GLY B 1 3 ? -43.438 7.086 44.719 1 23.56 3 GLY B CA 1
ATOM 4021 C C . GLY B 1 3 ? -42.375 6.148 44.156 1 23.56 3 GLY B C 1
ATOM 4022 O O . GLY B 1 3 ? -41.344 6.59 43.688 1 23.56 3 GLY B O 1
ATOM 4023 N N . LYS B 1 4 ? -42.312 4.844 44.625 1 30.11 4 LYS B N 1
ATOM 4024 C CA . LYS B 1 4 ? -41.5 3.652 44.562 1 30.11 4 LYS B CA 1
ATOM 4025 C C . LYS B 1 4 ? -41.344 3.191 43.094 1 30.11 4 LYS B C 1
ATOM 4027 O O . LYS B 1 4 ? -42.312 2.758 42.469 1 30.11 4 LYS B O 1
ATOM 4032 N N . ILE B 1 5 ? -40.719 4.035 42.219 1 31.72 5 ILE B N 1
ATOM 4033 C CA . ILE B 1 5 ? -40.656 3.59 40.844 1 31.72 5 ILE B CA 1
ATOM 4034 C C . ILE B 1 5 ? -39.969 2.219 40.75 1 31.72 5 ILE B C 1
ATOM 4036 O O . ILE B 1 5 ? -38.812 2.064 41.156 1 31.72 5 ILE B O 1
ATOM 4040 N N . THR B 1 6 ? -40.625 1.05 40.875 1 32.69 6 THR B N 1
ATOM 4041 C CA . THR B 1 6 ? -40.469 -0.365 41.219 1 32.69 6 THR B CA 1
ATOM 4042 C C . THR B 1 6 ? -39.656 -1.083 40.156 1 32.69 6 THR B C 1
ATOM 4044 O O . THR B 1 6 ? -39.031 -2.107 40.438 1 32.69 6 THR B O 1
ATOM 4047 N N . ARG B 1 7 ? -40 -1.032 38.906 1 35.72 7 ARG B N 1
ATOM 4048 C CA . ARG B 1 7 ? -39.781 -2.293 38.188 1 35.72 7 ARG B CA 1
ATOM 4049 C C . ARG B 1 7 ? -38.344 -2.367 37.656 1 35.72 7 ARG B C 1
ATOM 4051 O O . ARG B 1 7 ? -37.906 -1.44 36.969 1 35.72 7 ARG B O 1
ATOM 4058 N N . ALA B 1 8 ? -37.438 -3.127 38.156 1 32.38 8 ALA B N 1
ATOM 4059 C CA . ALA B 1 8 ? -36.031 -3.355 37.875 1 32.38 8 ALA B CA 1
ATOM 4060 C C . ALA B 1 8 ? -35.812 -4.016 36.531 1 32.38 8 ALA B C 1
ATOM 4062 O O . ALA B 1 8 ? -36.719 -4.707 36.031 1 32.38 8 ALA B O 1
ATOM 4063 N N . CYS B 1 9 ? -35.125 -3.635 35.562 1 34.12 9 CYS B N 1
ATOM 4064 C CA . CYS B 1 9 ? -34.969 -4.211 34.25 1 34.12 9 CYS B CA 1
ATOM 4065 C C . CYS B 1 9 ? -34.625 -5.691 34.344 1 34.12 9 CYS B C 1
ATOM 4067 O O . CYS B 1 9 ? -34.219 -6.18 35.406 1 34.12 9 CYS B O 1
ATOM 4069 N N . ASP B 1 10 ? -34.969 -6.551 33.406 1 38.09 10 ASP B N 1
ATOM 4070 C CA . ASP B 1 10 ? -35.031 -8.008 33.406 1 38.09 10 ASP B CA 1
ATOM 4071 C C . ASP B 1 10 ? -33.688 -8.602 33.812 1 38.09 10 ASP B C 1
ATOM 4073 O O . ASP B 1 10 ? -33.625 -9.586 34.562 1 38.09 10 ASP B O 1
ATOM 4077 N N . ALA B 1 11 ? -32.562 -8.156 33.219 1 33.5 11 ALA B N 1
ATOM 4078 C CA . ALA B 1 11 ? -31.281 -8.836 33.5 1 33.5 11 ALA B CA 1
ATOM 4079 C C . ALA B 1 11 ? -30.891 -8.68 34.969 1 33.5 11 ALA B C 1
ATOM 4081 O O . ALA B 1 11 ? -30.359 -9.617 35.562 1 33.5 11 ALA B O 1
ATOM 4082 N N . CYS B 1 12 ? -31.172 -7.492 35.438 1 34.75 12 CYS B N 1
ATOM 4083 C CA . CYS B 1 12 ? -30.984 -7.281 36.875 1 34.75 12 CYS B CA 1
ATOM 4084 C C . CYS B 1 12 ? -31.906 -8.18 37.688 1 34.75 12 CYS B C 1
ATOM 4086 O O . CYS B 1 12 ? -31.688 -8.383 38.875 1 34.75 12 CYS B O 1
ATOM 4088 N N . ARG B 1 13 ? -33.031 -8.492 37.094 1 39.56 13 ARG B N 1
ATOM 4089 C CA . ARG B 1 13 ? -34 -9.328 37.781 1 39.56 13 ARG B CA 1
ATOM 4090 C C . ARG B 1 13 ? -33.406 -10.664 38.188 1 39.56 13 ARG B C 1
ATOM 4092 O O . ARG B 1 13 ? -33.625 -11.141 39.312 1 39.56 13 ARG B O 1
ATOM 4099 N N . VAL B 1 14 ? -32.781 -11.297 37.188 1 42.53 14 VAL B N 1
ATOM 4100 C CA . VAL B 1 14 ? -32.344 -12.648 37.5 1 42.53 14 VAL B CA 1
ATOM 4101 C C . VAL B 1 14 ? -31.266 -12.602 38.594 1 42.53 14 VAL B C 1
ATOM 4103 O O . VAL B 1 14 ? -31.25 -13.438 39.5 1 42.53 14 VAL B O 1
ATOM 4106 N N . ARG B 1 15 ? -30.219 -11.695 38.344 1 38.25 15 ARG B N 1
ATOM 4107 C CA . ARG B 1 15 ? -29.109 -11.742 39.281 1 38.25 15 ARG B CA 1
ATOM 4108 C C . ARG B 1 15 ? -29.453 -11.008 40.562 1 38.25 15 ARG B C 1
ATOM 4110 O O . ARG B 1 15 ? -28.625 -10.922 41.5 1 38.25 15 ARG B O 1
ATOM 4117 N N . LYS B 1 16 ? -30.594 -11.039 41.125 1 36.34 16 LYS B N 1
ATOM 4118 C CA . LYS B 1 16 ? -31.203 -10.477 42.312 1 36.34 16 LYS B CA 1
ATOM 4119 C C . LYS B 1 16 ? -30.453 -9.227 42.781 1 36.34 16 LYS B C 1
ATOM 4121 O O . LYS B 1 16 ? -30.312 -8.977 43.969 1 36.34 16 LYS B O 1
ATOM 4126 N N . VAL B 1 17 ? -29.469 -8.797 42.031 1 34.06 17 VAL B N 1
ATOM 4127 C CA . VAL B 1 17 ? -28.734 -7.676 42.594 1 34.06 17 VAL B CA 1
ATOM 4128 C C . VAL B 1 17 ? -29.547 -6.395 42.469 1 34.06 17 VAL B C 1
ATOM 4130 O O . VAL B 1 17 ? -30.344 -6.266 41.531 1 34.06 17 VAL B O 1
ATOM 4133 N N . ARG B 1 18 ? -29.766 -5.582 43.531 1 32.28 18 ARG B N 1
ATOM 4134 C CA . ARG B 1 18 ? -30.422 -4.297 43.688 1 32.28 18 ARG B CA 1
ATOM 4135 C C . ARG B 1 18 ? -30.031 -3.324 42.562 1 32.28 18 ARG B C 1
ATOM 4137 O O . ARG B 1 18 ? -28.891 -3.328 42.125 1 32.28 18 ARG B O 1
ATOM 4144 N N . PHE B 1 19 ? -30.969 -2.764 41.844 1 31.73 19 PHE B N 1
ATOM 4145 C CA . PHE B 1 19 ? -31.062 -1.916 40.656 1 31.73 19 PHE B CA 1
ATOM 4146 C C . PHE B 1 19 ? -30.266 -0.635 40.844 1 31.73 19 PHE B C 1
ATOM 4148 O O . PHE B 1 19 ? -30.203 0.208 39.969 1 31.73 19 PHE B O 1
ATOM 4155 N N . ASN B 1 20 ? -29.062 -0.556 41.406 1 28.08 20 ASN B N 1
ATOM 4156 C CA . ASN B 1 20 ? -28.641 0.844 41.375 1 28.08 20 ASN B CA 1
ATOM 4157 C C . ASN B 1 20 ? -28.656 1.406 39.938 1 28.08 20 ASN B C 1
ATOM 4159 O O . ASN B 1 20 ? -28.562 0.654 38.969 1 28.08 20 ASN B O 1
ATOM 4163 N N . LEU B 1 21 ? -29.078 2.727 39.688 1 28.48 21 LEU B N 1
ATOM 4164 C CA . LEU B 1 21 ? -29.344 3.609 38.562 1 28.48 21 LEU B CA 1
ATOM 4165 C C . LEU B 1 21 ? -28.328 3.4 37.438 1 28.48 21 LEU B C 1
ATOM 4167 O O . LEU B 1 21 ? -28.406 4.047 36.375 1 28.48 21 LEU B O 1
ATOM 4171 N N . GLY B 1 22 ? -27.141 2.85 37.75 1 28.41 22 GLY B N 1
ATOM 4172 C CA . GLY B 1 22 ? -26.062 3.02 36.812 1 28.41 22 GLY B CA 1
ATOM 4173 C C . GLY B 1 22 ? -26.219 2.162 35.562 1 28.41 22 GLY B C 1
ATOM 4174 O O . GLY B 1 22 ? -25.234 1.837 34.906 1 28.41 22 GLY B O 1
ATOM 4175 N N . CYS B 1 23 ? -27.281 1.588 35.406 1 28.5 23 CYS B N 1
ATOM 4176 C CA . CYS B 1 23 ? -27.391 0.602 34.312 1 28.5 23 CYS B CA 1
ATOM 4177 C C . CYS B 1 23 ? -27.188 1.253 32.969 1 28.5 23 CYS B C 1
ATOM 4179 O O . CYS B 1 23 ? -27.891 2.215 32.625 1 28.5 23 CYS B O 1
ATOM 4181 N N . ALA B 1 24 ? -25.953 1.046 32.406 1 27.47 24 ALA B N 1
ATOM 4182 C CA . ALA B 1 24 ? -25.297 1.594 31.234 1 27.47 24 ALA B CA 1
ATOM 4183 C C . ALA B 1 24 ? -26.109 1.326 29.969 1 27.47 24 ALA B C 1
ATOM 4185 O O . ALA B 1 24 ? -26.578 0.208 29.75 1 27.47 24 ALA B O 1
ATOM 4186 N N . PHE B 1 25 ? -26.812 2.295 29.469 1 25.23 25 PHE B N 1
ATOM 4187 C CA . PHE B 1 25 ? -27.641 2.439 28.281 1 25.23 25 PHE B CA 1
ATOM 4188 C C . PHE B 1 25 ? -26.922 1.935 27.047 1 25.23 25 PHE B C 1
ATOM 4190 O O . PHE B 1 25 ? -25.75 2.252 26.828 1 25.23 25 PHE B O 1
ATOM 4197 N N . ALA B 1 26 ? -27.172 0.78 26.562 1 26.36 26 ALA B N 1
ATOM 4198 C CA . ALA B 1 26 ? -26.609 0.181 25.359 1 26.36 26 ALA B CA 1
ATOM 4199 C C . ALA B 1 26 ? -26.953 1.001 24.109 1 26.36 26 ALA B C 1
ATOM 4201 O O . ALA B 1 26 ? -28.125 1.269 23.859 1 26.36 26 ALA B O 1
ATOM 4202 N N . PRO B 1 27 ? -26.016 1.897 23.562 1 26.81 27 PRO B N 1
ATOM 4203 C CA . PRO B 1 27 ? -26.297 2.807 22.453 1 26.81 27 PRO B CA 1
ATOM 4204 C C . PRO B 1 27 ? -26.812 2.078 21.203 1 26.81 27 PRO B C 1
ATOM 4206 O O . PRO B 1 27 ? -26.516 0.897 21.016 1 26.81 27 PRO B O 1
ATOM 4209 N N . ALA B 1 28 ? -27.938 2.551 20.562 1 27.73 28 ALA B N 1
ATOM 4210 C CA . ALA B 1 28 ? -28.672 2.086 19.391 1 27.73 28 ALA B CA 1
ATOM 4211 C C . ALA B 1 28 ? -27.766 1.959 18.188 1 27.73 28 ALA B C 1
ATOM 4213 O O . ALA B 1 28 ? -26.734 2.646 18.094 1 27.73 28 ALA B O 1
ATOM 4214 N N . PRO B 1 29 ? -28.109 1.11 17.219 1 25.92 29 PRO B N 1
ATOM 4215 C CA . PRO B 1 29 ? -27.375 0.672 16.016 1 25.92 29 PRO B CA 1
ATOM 4216 C C . PRO B 1 29 ? -27.109 1.813 15.047 1 25.92 29 PRO B C 1
ATOM 4218 O O . PRO B 1 29 ? -28.016 2.564 14.695 1 25.92 29 PRO B O 1
ATOM 4221 N N . ALA B 1 30 ? -25.938 2.455 15.07 1 26.42 30 ALA B N 1
ATOM 4222 C CA . ALA B 1 30 ? -25.516 3.662 14.359 1 26.42 30 ALA B CA 1
ATOM 4223 C C . ALA B 1 30 ? -25.719 3.51 12.859 1 26.42 30 ALA B C 1
ATOM 4225 O O . ALA B 1 30 ? -25.234 2.551 12.25 1 26.42 30 ALA B O 1
ATOM 4226 N N . LYS B 1 31 ? -26.797 4.02 12.234 1 28.59 31 LYS B N 1
ATOM 4227 C CA . LYS B 1 31 ? -26.938 4.211 10.797 1 28.59 31 LYS B CA 1
ATOM 4228 C C . LYS B 1 31 ? -25.672 4.844 10.211 1 28.59 31 LYS B C 1
ATOM 4230 O O . LYS B 1 31 ? -25.016 5.66 10.859 1 28.59 31 LYS B O 1
ATOM 4235 N N . ARG B 1 32 ? -25.156 4.441 9.008 1 27.28 32 ARG B N 1
ATOM 4236 C CA . ARG B 1 32 ? -23.938 4.574 8.203 1 27.28 32 ARG B CA 1
ATOM 4237 C C . ARG B 1 32 ? -23.688 6.031 7.824 1 27.28 32 ARG B C 1
ATOM 4239 O O . ARG B 1 32 ? -23.938 6.434 6.684 1 27.28 32 ARG B O 1
ATOM 4246 N N . LYS B 1 33 ? -24.203 7.047 8.617 1 26.91 33 LYS B N 1
ATOM 4247 C CA . LYS B 1 33 ? -23.953 8.344 8.008 1 26.91 33 LYS B CA 1
ATOM 4248 C C . LYS B 1 33 ? -22.453 8.625 7.895 1 26.91 33 LYS B C 1
ATOM 4250 O O . LYS B 1 33 ? -21.656 8.109 8.68 1 26.91 33 LYS B O 1
ATOM 4255 N N . PRO B 1 34 ? -21.984 9.266 6.859 1 27.56 34 PRO B N 1
ATOM 4256 C CA . PRO B 1 34 ? -20.609 9.695 6.602 1 27.56 34 PRO B CA 1
ATOM 4257 C C . PRO B 1 34 ? -19.953 10.328 7.828 1 27.56 34 PRO B C 1
ATOM 4259 O O . PRO B 1 34 ? -20.641 10.938 8.656 1 27.56 34 PRO B O 1
ATOM 4262 N N . ALA B 1 35 ? -18.844 9.82 8.32 1 30.56 35 ALA B N 1
ATOM 4263 C CA . ALA B 1 35 ? -18.156 10.016 9.594 1 30.56 35 ALA B CA 1
ATOM 4264 C C . ALA B 1 35 ? -17.984 11.5 9.906 1 30.56 35 ALA B C 1
ATOM 4266 O O . ALA B 1 35 ? -17.062 12.141 9.398 1 30.56 35 ALA B O 1
ATOM 4267 N N . VAL B 1 36 ? -19.031 12.305 9.836 1 30.86 36 VAL B N 1
ATOM 4268 C CA . VAL B 1 36 ? -18.812 13.586 10.492 1 30.86 36 VAL B CA 1
ATOM 4269 C C . VAL B 1 36 ? -18.469 13.352 11.969 1 30.86 36 VAL B C 1
ATOM 4271 O O . VAL B 1 36 ? -19.25 12.742 12.695 1 30.86 36 VAL B O 1
ATOM 4274 N N . ARG B 1 37 ? -17.25 13.406 12.312 1 32.03 37 ARG B N 1
ATOM 4275 C CA . ARG B 1 37 ? -16.594 13.102 13.586 1 32.03 37 ARG B CA 1
ATOM 4276 C C . ARG B 1 37 ? -17.359 13.703 14.758 1 32.03 37 ARG B C 1
ATOM 4278 O O . ARG B 1 37 ? -17.219 13.25 15.891 1 32.03 37 ARG B O 1
ATOM 4285 N N . GLY B 1 38 ? -17.906 14.953 14.648 1 33.88 38 GLY B N 1
ATOM 4286 C CA . GLY B 1 38 ? -18.422 15.602 15.836 1 33.88 38 GLY B CA 1
ATOM 4287 C C . GLY B 1 38 ? -19.641 14.906 16.422 1 33.88 38 GLY B C 1
ATOM 4288 O O . GLY B 1 38 ? -20.281 15.43 17.328 1 33.88 38 GLY B O 1
ATOM 4289 N N . ARG B 1 39 ? -19.828 13.852 15.812 1 37.06 39 ARG B N 1
ATOM 4290 C CA . ARG B 1 39 ? -21.188 13.312 15.992 1 37.06 39 ARG B CA 1
ATOM 4291 C C . ARG B 1 39 ? -21.328 12.641 17.359 1 37.06 39 ARG B C 1
ATOM 4293 O O . ARG B 1 39 ? -22.438 12.453 17.844 1 37.06 39 ARG B O 1
ATOM 4300 N N . LEU B 1 40 ? -20.109 12.344 17.891 1 34.75 40 LEU B N 1
ATOM 4301 C CA . LEU B 1 40 ? -20.375 11.516 19.062 1 34.75 40 LEU B CA 1
ATOM 4302 C C . LEU B 1 40 ? -21.047 12.328 20.156 1 34.75 40 LEU B C 1
ATOM 4304 O O . LEU B 1 40 ? -22 11.859 20.781 1 34.75 40 LEU B O 1
ATOM 4308 N N . VAL B 1 41 ? -20.547 13.539 20.281 1 36.34 41 VAL B N 1
ATOM 4309 C CA . VAL B 1 41 ? -21.188 14.32 21.344 1 36.34 41 VAL B CA 1
ATOM 4310 C C . VAL B 1 41 ? -22.625 14.656 20.953 1 36.34 41 VAL B C 1
ATOM 4312 O O . VAL B 1 41 ? -23.531 14.57 21.781 1 36.34 41 VAL B O 1
ATOM 4315 N N . ALA B 1 42 ? -22.797 15 19.688 1 35.5 42 ALA B N 1
ATOM 4316 C CA . ALA B 1 42 ? -24.109 15.391 19.219 1 35.5 42 ALA B CA 1
ATOM 4317 C C . ALA B 1 42 ? -25.094 14.234 19.312 1 35.5 42 ALA B C 1
ATOM 4319 O O . ALA B 1 42 ? -26.266 14.422 19.656 1 35.5 42 ALA B O 1
ATOM 4320 N N . GLN B 1 43 ? -24.641 13.109 18.984 1 35.34 43 GLN B N 1
ATOM 4321 C CA . GLN B 1 43 ? -25.516 11.945 19.031 1 35.34 43 GLN B CA 1
ATOM 4322 C C . GLN B 1 43 ? -26.094 11.734 20.422 1 35.34 43 GLN B C 1
ATOM 4324 O O . GLN B 1 43 ? -27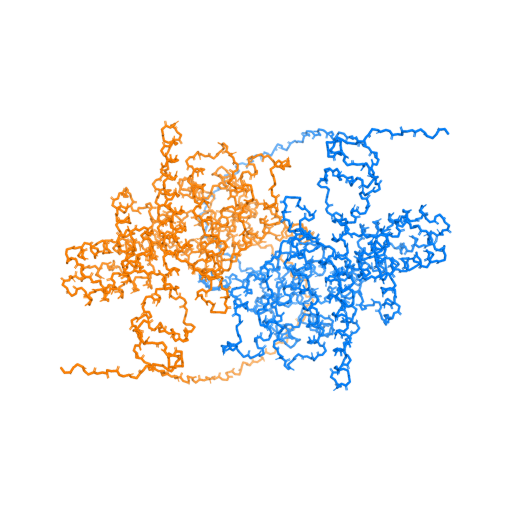.188 11.203 20.578 1 35.34 43 GLN B O 1
ATOM 4329 N N . LEU B 1 44 ? -25.406 12.203 21.422 1 31.67 44 LEU B N 1
ATOM 4330 C CA . LEU B 1 44 ? -25.969 12.039 22.75 1 31.67 44 LEU B CA 1
ATOM 4331 C C . LEU B 1 44 ? -27.188 12.93 22.938 1 31.67 44 LEU B C 1
ATOM 4333 O O . LEU B 1 44 ? -28.094 12.602 23.719 1 31.67 44 LEU B O 1
ATOM 4337 N N . ARG B 1 45 ? -27.234 14.102 22.219 1 30.42 45 ARG B N 1
ATOM 4338 C CA . ARG B 1 45 ? -28.375 14.984 22.453 1 30.42 45 ARG B CA 1
ATOM 4339 C C . ARG B 1 45 ? -29.578 14.57 21.609 1 30.42 45 ARG B C 1
ATOM 4341 O O . ARG B 1 45 ? -30.719 14.672 22.062 1 30.42 45 ARG B O 1
ATOM 4348 N N . SER B 1 46 ? -29.422 14.461 20.172 1 32.62 46 SER B N 1
ATOM 4349 C CA . SER B 1 46 ? -30.562 14.523 19.266 1 32.62 46 SER B CA 1
ATOM 4350 C C . SER B 1 46 ? -31.312 13.203 19.219 1 32.62 46 SER B C 1
ATOM 4352 O O . SER B 1 46 ? -31.297 12.5 18.203 1 32.62 46 SER B O 1
ATOM 4354 N N . LYS B 1 47 ? -31.641 12.539 20.188 1 27.45 47 LYS B N 1
ATOM 4355 C CA . LYS B 1 47 ? -32.406 11.297 20.047 1 27.45 47 LYS B CA 1
ATOM 4356 C C . LYS B 1 47 ? -33.781 11.578 19.484 1 27.45 47 LYS B C 1
ATOM 4358 O O . LYS B 1 47 ? -34.656 10.688 19.469 1 27.45 47 LYS B O 1
ATOM 4363 N N . GLY B 1 48 ? -34.156 12.898 19.172 1 20 48 GLY B N 1
ATOM 4364 C CA . GLY B 1 48 ? -35.594 12.812 19.062 1 20 48 GLY B CA 1
ATOM 4365 C C . GLY B 1 48 ? -36.062 12.328 17.719 1 20 48 GLY B C 1
ATOM 4366 O O . GLY B 1 48 ? -36.875 11.398 17.625 1 20 48 GLY B O 1
ATOM 4367 N N . SER B 1 49 ? -36.156 13.203 16.656 1 20.67 49 SER B N 1
ATOM 4368 C CA . SER B 1 49 ? -37.312 13.211 15.758 1 20.67 49 SER B CA 1
ATOM 4369 C C . SER B 1 49 ? -37.062 12.312 14.547 1 20.67 49 SER B C 1
ATOM 4371 O O . SER B 1 49 ? -36.031 12.414 13.898 1 20.67 49 SER B O 1
ATOM 4373 N N . GLY B 1 50 ? -37.625 11.086 14.391 1 19.33 50 GLY B N 1
ATOM 4374 C CA . GLY B 1 50 ? -37.531 9.891 13.562 1 19.33 50 GLY B CA 1
ATOM 4375 C C . GLY B 1 50 ? -38 10.109 12.141 1 19.33 50 GLY B C 1
ATOM 4376 O O . GLY B 1 50 ? -38.094 9.156 11.359 1 19.33 50 GLY B O 1
ATOM 4377 N N . LYS B 1 51 ? -38.375 11.312 11.477 1 18.89 51 LYS B N 1
ATOM 4378 C CA . LYS B 1 51 ? -39.312 11.039 10.398 1 18.89 51 LYS B CA 1
ATOM 4379 C C . LYS B 1 51 ? -38.594 10.477 9.172 1 18.89 51 LYS B C 1
ATOM 4381 O O . LYS B 1 51 ? -37.625 11.062 8.695 1 18.89 51 LYS B O 1
ATOM 4386 N N . SER B 1 52 ? -38.688 9.125 8.867 1 18.84 52 SER B N 1
ATOM 4387 C CA . SER B 1 52 ? -38.125 8.258 7.828 1 18.84 52 SER B CA 1
ATOM 4388 C C . SER B 1 52 ? -38.688 8.617 6.457 1 18.84 52 SER B C 1
ATOM 4390 O O . SER B 1 52 ? -38.406 7.938 5.469 1 18.84 52 SER B O 1
ATOM 4392 N N . GLN B 1 53 ? -38.938 9.898 5.965 1 17.42 53 GLN B N 1
ATOM 4393 C CA . GLN B 1 53 ? -39.719 9.828 4.734 1 17.42 53 GLN B CA 1
ATOM 4394 C C . GLN B 1 53 ? -38.875 9.32 3.572 1 17.42 53 GLN B C 1
ATOM 4396 O O . GLN B 1 53 ? -37.781 9.812 3.344 1 17.42 53 GLN B O 1
ATOM 4401 N N . PHE B 1 54 ? -39.094 8.039 3.078 1 16.8 54 PHE B N 1
ATOM 4402 C CA . PHE B 1 54 ? -38.531 7.113 2.09 1 16.8 54 PHE B CA 1
ATOM 4403 C C . PHE B 1 54 ? -38.844 7.586 0.675 1 16.8 54 PHE B C 1
ATOM 4405 O O . PHE B 1 54 ? -39.719 7.016 0.001 1 16.8 54 PHE B O 1
ATOM 4412 N N . ALA B 1 55 ? -38.844 8.867 0.217 1 17.16 55 ALA B N 1
ATOM 4413 C CA . ALA B 1 55 ? -39.469 9.031 -1.09 1 17.16 55 ALA B CA 1
ATOM 4414 C C . ALA B 1 55 ? -38.688 8.305 -2.176 1 17.16 55 ALA B C 1
ATOM 4416 O O . ALA B 1 55 ? -37.469 8.289 -2.152 1 17.16 55 ALA B O 1
ATOM 4417 N N . LEU B 1 56 ? -39.406 7.438 -3.012 1 17.36 56 LEU B N 1
ATOM 4418 C CA . LEU B 1 56 ? -39.344 6.434 -4.07 1 17.36 56 LEU B CA 1
ATOM 4419 C C . LEU B 1 56 ? -38.938 7.062 -5.395 1 17.36 56 LEU B C 1
ATOM 4421 O O . LEU B 1 56 ? -39.719 7.129 -6.336 1 17.36 56 LEU B O 1
ATOM 4425 N N . ALA B 1 57 ? -37.906 7.984 -5.461 1 18.14 57 ALA B N 1
ATOM 4426 C CA . ALA B 1 57 ? -38.125 8.688 -6.727 1 18.14 57 ALA B CA 1
ATOM 4427 C C . ALA B 1 57 ? -37.969 7.742 -7.91 1 18.14 57 ALA B C 1
ATOM 4429 O O . ALA B 1 57 ? -37.25 6.734 -7.816 1 18.14 57 ALA B O 1
ATOM 4430 N N . PRO B 1 58 ? -38.594 8.133 -9.211 1 18.14 58 PRO B N 1
ATOM 4431 C CA . PRO B 1 58 ? -39.031 7.562 -10.484 1 18.14 58 PRO B CA 1
ATOM 4432 C C . PRO B 1 58 ? -37.875 7.285 -11.43 1 18.14 58 PRO B C 1
ATOM 4434 O O . PRO B 1 58 ? -36.875 8.008 -11.406 1 18.14 58 PRO B O 1
ATOM 4437 N N . VAL B 1 59 ? -37.562 6.004 -11.727 1 19.22 59 VAL B N 1
ATOM 4438 C CA . VAL B 1 59 ? -36.562 5.348 -12.57 1 19.22 59 VAL B CA 1
ATOM 4439 C C . VAL B 1 59 ? -36.781 5.746 -14.023 1 19.22 59 VAL B C 1
ATOM 4441 O O . VAL B 1 59 ? -37.719 5.297 -14.664 1 19.22 59 VAL B O 1
ATOM 4444 N N . PRO B 1 60 ? -36.719 7.168 -14.32 1 16.72 60 PRO B N 1
ATOM 4445 C CA . PRO B 1 60 ? -37.312 7.34 -15.648 1 16.72 60 PRO B CA 1
ATOM 4446 C C . PRO B 1 60 ? -36.594 6.496 -16.719 1 16.72 60 PRO B C 1
ATOM 4448 O O . PRO B 1 60 ? -35.594 5.863 -16.438 1 16.72 60 PRO B O 1
ATOM 4451 N N . SER B 1 61 ? -36.344 7.242 -18.047 1 17.31 61 SER B N 1
ATOM 4452 C CA . SER B 1 61 ? -36.688 7.184 -19.453 1 17.31 61 SER B CA 1
ATOM 4453 C C . SER B 1 61 ? -35.562 6.5 -20.266 1 17.31 61 SER B C 1
ATOM 4455 O O . SER B 1 61 ? -34.406 6.527 -19.859 1 17.31 61 SER B O 1
ATOM 4457 N N . THR B 1 62 ? -35.969 5.711 -21.344 1 17.09 62 THR B N 1
ATOM 4458 C CA . THR B 1 62 ? -35.594 4.664 -22.297 1 17.09 62 THR B CA 1
ATOM 4459 C C . THR B 1 62 ? -34.656 5.211 -23.375 1 17.09 62 THR B C 1
ATOM 4461 O O . THR B 1 62 ? -34.25 4.473 -24.266 1 17.09 62 THR B O 1
ATOM 4464 N N . ALA B 1 63 ? -34 6.414 -23.359 1 17.98 63 ALA B N 1
ATOM 4465 C CA . ALA B 1 63 ? -33.875 6.848 -24.734 1 17.98 63 ALA B CA 1
ATOM 4466 C C . ALA B 1 63 ? -32.938 5.926 -25.516 1 17.98 63 ALA B C 1
ATOM 4468 O O . ALA B 1 63 ? -31.922 5.473 -24.984 1 17.98 63 ALA B O 1
ATOM 4469 N N . ALA B 1 64 ? -33.438 5.359 -26.734 1 18.52 64 ALA B N 1
ATOM 4470 C CA . ALA B 1 64 ? -33.094 4.422 -27.812 1 18.52 64 ALA B CA 1
ATOM 4471 C C . ALA B 1 64 ? -31.891 4.922 -28.609 1 18.52 64 ALA B C 1
ATOM 4473 O O . ALA B 1 64 ? -31.969 5.969 -29.266 1 18.52 64 ALA B O 1
ATOM 4474 N N . VAL B 1 65 ? -30.656 4.863 -28.016 1 17.66 65 VAL B N 1
ATOM 4475 C CA . VAL B 1 65 ? -29.5 5.355 -28.75 1 17.66 65 VAL B CA 1
ATOM 4476 C C . VAL B 1 65 ? -29.359 4.605 -30.078 1 17.66 65 VAL B C 1
ATOM 4478 O O . VAL B 1 65 ? -29.359 3.375 -30.094 1 17.66 65 VAL B O 1
ATOM 4481 N N . THR B 1 66 ? -29.75 5.234 -31.203 1 17.88 66 THR B N 1
ATOM 4482 C CA . THR B 1 66 ? -29.734 4.895 -32.625 1 17.88 66 THR B CA 1
ATOM 4483 C C . THR B 1 66 ? -28.312 4.59 -33.094 1 17.88 66 THR B C 1
ATOM 4485 O O . THR B 1 66 ? -27.406 5.379 -32.844 1 17.88 66 THR B O 1
ATOM 4488 N N . SER B 1 67 ? -27.984 3.332 -33.281 1 17.91 67 SER B N 1
ATOM 4489 C CA . SER B 1 67 ? -26.75 2.645 -33.656 1 17.91 67 SER B CA 1
ATOM 4490 C C . SER B 1 67 ? -26.297 3.037 -35.062 1 17.91 67 SER B C 1
ATOM 4492 O O . SER B 1 67 ? -26.969 2.715 -36.062 1 17.91 67 SER B O 1
ATOM 4494 N N . ILE B 1 68 ? -26.078 4.336 -35.406 1 17.61 68 ILE B N 1
ATOM 4495 C CA . ILE B 1 68 ? -25.75 4.566 -36.812 1 17.61 68 ILE B CA 1
ATOM 4496 C C . ILE B 1 68 ? -24.469 3.82 -37.156 1 17.61 68 ILE B C 1
ATOM 4498 O O . ILE B 1 68 ? -23.422 4.035 -36.531 1 17.61 68 ILE B O 1
ATOM 4502 N N . ALA B 1 69 ? -24.484 2.627 -37.875 1 19.27 69 ALA B N 1
ATOM 4503 C CA . ALA B 1 69 ? -23.594 1.613 -38.406 1 19.27 69 ALA B CA 1
ATOM 4504 C C . ALA B 1 69 ? -22.656 2.213 -39.469 1 19.27 69 ALA B C 1
ATOM 4506 O O . ALA B 1 69 ? -22.859 2.012 -40.656 1 19.27 69 ALA B O 1
ATOM 4507 N N . GLY B 1 70 ? -22.141 3.434 -39.375 1 17.81 70 GLY B N 1
ATOM 4508 C CA . GLY B 1 70 ? -21.484 3.809 -40.625 1 17.81 70 GLY B CA 1
ATOM 4509 C C . GLY B 1 70 ? -20.328 2.898 -40.969 1 17.81 70 GLY B C 1
ATOM 4510 O O . GLY B 1 70 ? -19.766 2.221 -40.125 1 17.81 70 GLY B O 1
ATOM 4511 N N . ILE B 1 71 ? -20.172 2.443 -42.219 1 19.56 71 ILE B N 1
ATOM 4512 C CA . ILE B 1 71 ? -19.438 1.582 -43.156 1 19.56 71 ILE B CA 1
ATOM 4513 C C . ILE B 1 71 ? -17.969 2.004 -43.188 1 19.56 71 ILE B C 1
ATOM 4515 O O . ILE B 1 71 ? -17.625 3.033 -43.781 1 19.56 71 ILE B O 1
ATOM 4519 N N . VAL B 1 72 ? -17.297 2.311 -42.062 1 19.89 72 VAL B N 1
ATOM 4520 C CA . VAL B 1 72 ? -15.992 2.893 -42.375 1 19.89 72 VAL B CA 1
ATOM 4521 C C . VAL B 1 72 ? -15.125 1.865 -43.094 1 19.89 72 VAL B C 1
ATOM 4523 O O . VAL B 1 72 ? -15.094 0.693 -42.719 1 19.89 72 VAL B O 1
ATOM 4526 N N . ASP B 1 73 ? -14.852 2.053 -44.344 1 19.56 73 ASP B N 1
ATOM 4527 C CA . ASP B 1 73 ? -13.938 1.485 -45.344 1 19.56 73 ASP B CA 1
ATOM 4528 C C . ASP B 1 73 ? -12.523 1.375 -44.781 1 19.56 73 ASP B C 1
ATOM 4530 O O . ASP B 1 73 ? -11.984 2.344 -44.219 1 19.56 73 ASP B O 1
ATOM 4534 N N . ALA B 1 74 ? -12.094 0.14 -44.5 1 23.52 74 ALA B N 1
ATOM 4535 C CA . ALA B 1 74 ? -10.953 -0.431 -43.781 1 23.52 74 ALA B CA 1
ATOM 4536 C C . ALA B 1 74 ? -9.641 -0.094 -44.469 1 23.52 74 ALA B C 1
ATOM 4538 O O . ALA B 1 74 ? -9.031 -0.957 -45.125 1 23.52 74 ALA B O 1
ATOM 4539 N N . THR B 1 75 ? -9.523 1.062 -45.156 1 22.89 75 THR B N 1
ATOM 4540 C CA . THR B 1 75 ? -8.219 1.119 -45.812 1 22.89 75 THR B CA 1
ATOM 4541 C C . THR B 1 75 ? -7.098 0.909 -44.781 1 22.89 75 THR B C 1
ATOM 4543 O O . THR B 1 75 ? -7.242 1.242 -43.625 1 22.89 75 THR B O 1
ATOM 4546 N N . HIS B 1 76 ? -6.164 -0.003 -45.031 1 25.12 76 HIS B N 1
ATOM 4547 C CA . HIS B 1 76 ? -4.984 -0.594 -44.406 1 25.12 76 HIS B CA 1
ATOM 4548 C C . HIS B 1 76 ? -4.07 0.48 -43.844 1 25.12 76 HIS B C 1
ATOM 4550 O O . HIS B 1 76 ? -2.879 0.242 -43.625 1 25.12 76 HIS B O 1
ATOM 4556 N N . SER B 1 77 ? -4.664 1.633 -43.5 1 24.67 77 SER B N 1
ATOM 4557 C CA . SER B 1 77 ? -3.672 2.67 -43.25 1 24.67 77 SER B CA 1
ATOM 4558 C C . SER B 1 77 ? -2.682 2.236 -42.188 1 24.67 77 SER B C 1
ATOM 4560 O O . SER B 1 77 ? -2.994 1.378 -41.344 1 24.67 77 SER B O 1
ATOM 4562 N N . ALA B 1 78 ? -1.365 2.637 -42.406 1 27.97 78 ALA B N 1
ATOM 4563 C CA . ALA B 1 78 ? -0.115 2.725 -41.656 1 27.97 78 ALA B CA 1
ATOM 4564 C C . ALA B 1 78 ? -0.375 3.068 -40.188 1 27.97 78 ALA B C 1
ATOM 4566 O O . ALA B 1 78 ? -1.192 3.941 -39.906 1 27.97 78 ALA B O 1
ATOM 4567 N N . GLY B 1 79 ? -0.216 2.072 -39.406 1 28.75 79 GLY B N 1
ATOM 4568 C CA . GLY B 1 79 ? -0.449 2.127 -37.969 1 28.75 79 GLY B CA 1
ATOM 4569 C C . GLY B 1 79 ? -0.08 3.463 -37.344 1 28.75 79 GLY B C 1
ATOM 4570 O O . GLY B 1 79 ? 0.864 4.117 -37.812 1 28.75 79 GLY B O 1
ATOM 4571 N N . PRO B 1 80 ? -1.016 4.297 -37.062 1 31.95 80 PRO B N 1
ATOM 4572 C CA . PRO B 1 80 ? -0.679 5.641 -36.594 1 31.95 80 PRO B CA 1
ATOM 4573 C C . PRO B 1 80 ? 0.51 5.652 -35.625 1 31.95 80 PRO B C 1
ATOM 4575 O O . PRO B 1 80 ? 0.642 4.754 -34.781 1 31.95 80 PRO B O 1
ATOM 4578 N N . GLN B 1 81 ? 1.714 5.984 -36.094 1 32.09 81 GLN B N 1
ATOM 4579 C CA . GLN B 1 81 ? 2.896 6.289 -35.312 1 32.09 81 GLN B CA 1
ATOM 4580 C C . GLN B 1 81 ? 2.529 7.09 -34.062 1 32.09 81 GLN B C 1
ATOM 4582 O O . GLN B 1 81 ? 1.771 8.062 -34.156 1 32.09 81 GLN B O 1
ATOM 4587 N N . PRO B 1 82 ? 2.518 6.52 -32.844 1 34.94 82 PRO B N 1
ATOM 4588 C CA . PRO B 1 82 ? 2.207 7.328 -31.672 1 34.94 82 PRO B CA 1
ATOM 4589 C C . PRO B 1 82 ? 2.771 8.742 -31.766 1 34.94 82 PRO B C 1
ATOM 4591 O O . PRO B 1 82 ? 3.92 8.93 -32.188 1 34.94 82 PRO B O 1
ATOM 4594 N N . GLU B 1 83 ? 2.113 9.688 -32.25 1 35.97 83 GLU B N 1
ATOM 4595 C CA . GLU B 1 83 ? 2.623 11.055 -32.281 1 35.97 83 GLU B CA 1
ATOM 4596 C C . GLU B 1 83 ? 3.326 11.414 -30.984 1 35.97 83 GLU B C 1
ATOM 4598 O O . GLU B 1 83 ? 2.896 11 -29.906 1 35.97 83 GLU B O 1
ATOM 4603 N N . PRO B 1 84 ? 4.551 11.867 -31 1 42.47 84 PRO B N 1
ATOM 4604 C CA . PRO B 1 84 ? 5.359 12.273 -29.844 1 42.47 84 PRO B CA 1
ATOM 4605 C C . PRO B 1 84 ? 4.582 13.133 -28.844 1 42.47 84 PRO B C 1
ATOM 4607 O O . PRO B 1 84 ? 3.854 14.039 -29.25 1 42.47 84 PRO B O 1
ATOM 4610 N N . GLY B 1 85 ? 3.988 12.609 -27.781 1 47.25 85 GLY B N 1
ATOM 4611 C CA . GLY B 1 85 ? 3.445 13.398 -26.688 1 47.25 85 GLY B CA 1
ATOM 4612 C C . GLY B 1 85 ? 4.086 14.766 -26.562 1 47.25 85 GLY B C 1
ATOM 4613 O O . GLY B 1 85 ? 5.117 15.031 -27.172 1 47.25 85 GLY B O 1
ATOM 4614 N N . PRO B 1 86 ? 3.305 15.789 -26.094 1 52.69 86 PRO B N 1
ATOM 4615 C CA . PRO B 1 86 ? 3.912 17.109 -25.953 1 52.69 86 PRO B CA 1
ATOM 4616 C C . PRO B 1 86 ? 5.309 17.047 -25.344 1 52.69 86 PRO B C 1
ATOM 4618 O O . PRO B 1 86 ? 5.602 16.156 -24.531 1 52.69 86 PRO B O 1
ATOM 4621 N N . PRO B 1 87 ? 6.129 17.812 -25.922 1 63.06 87 PRO B N 1
ATOM 4622 C CA . PRO B 1 87 ? 7.492 17.812 -25.375 1 63.06 87 PRO B CA 1
ATOM 4623 C C . PRO B 1 87 ? 7.543 18.219 -23.906 1 63.06 87 PRO B C 1
ATOM 4625 O O . PRO B 1 87 ? 6.613 18.859 -23.406 1 63.06 87 PRO B O 1
ATOM 4628 N N . ILE B 1 88 ? 8.281 17.719 -22.938 1 68.19 88 ILE B N 1
ATOM 4629 C CA . ILE B 1 88 ? 8.555 17.969 -21.531 1 68.19 88 ILE B CA 1
ATOM 4630 C C . ILE B 1 88 ? 8.469 19.453 -21.234 1 68.19 88 ILE B C 1
ATOM 4632 O O . ILE B 1 88 ? 8.008 19.859 -20.156 1 68.19 88 ILE B O 1
ATOM 4636 N N . GLY B 1 89 ? 8.477 20.406 -22.281 1 63.44 89 GLY B N 1
ATOM 4637 C CA . GLY B 1 89 ? 8.562 21.844 -22.094 1 63.44 89 GLY B CA 1
ATOM 4638 C C . GLY B 1 89 ? 7.262 22.562 -22.406 1 63.44 89 GLY B C 1
ATOM 4639 O O . GLY B 1 89 ? 7.223 23.781 -22.438 1 63.44 89 GLY B O 1
ATOM 4640 N N . CYS B 1 90 ? 6.137 21.828 -22.391 1 62.97 90 CYS B N 1
ATOM 4641 C CA . CYS B 1 90 ? 4.898 22.422 -22.859 1 62.97 90 CYS B CA 1
ATOM 4642 C C . CYS B 1 90 ? 3.996 22.812 -21.703 1 62.97 90 CYS B C 1
ATOM 4644 O O . CYS B 1 90 ? 2.801 23.047 -21.891 1 62.97 90 CYS B O 1
ATOM 4646 N N . SER B 1 91 ? 4.457 22.969 -20.484 1 75.81 91 SER B N 1
ATOM 4647 C CA . SER B 1 91 ? 3.611 23.203 -19.312 1 75.81 91 SER B CA 1
ATOM 4648 C C . SER B 1 91 ? 3.186 24.672 -19.234 1 75.81 91 SER B C 1
ATOM 4650 O O . SER B 1 91 ? 2.236 25 -18.516 1 75.81 91 SER B O 1
ATOM 4652 N N . GLY B 1 92 ? 3.816 25.578 -19.938 1 81.94 92 GLY B N 1
ATOM 4653 C CA . GLY B 1 92 ? 3.516 27 -19.875 1 81.94 92 GLY B CA 1
ATOM 4654 C C . GLY B 1 92 ? 4.242 27.719 -18.75 1 81.94 92 GLY B C 1
ATOM 4655 O O . GLY B 1 92 ? 4.168 28.953 -18.641 1 81.94 92 GLY B O 1
ATOM 4656 N N . TYR B 1 93 ? 4.957 27 -17.938 1 92.19 93 TYR B N 1
ATOM 4657 C CA . TYR B 1 93 ? 5.707 27.609 -16.828 1 92.19 93 TYR B CA 1
ATOM 4658 C C . TYR B 1 93 ? 7.184 27.719 -17.188 1 92.19 93 TYR B C 1
ATOM 4660 O O . TYR B 1 93 ? 7.785 26.766 -17.688 1 92.19 93 TYR B O 1
ATOM 4668 N N . SER B 1 94 ? 7.77 28.891 -16.906 1 93.62 94 SER B N 1
ATOM 4669 C CA . SER B 1 94 ? 9.188 29.125 -17.172 1 93.62 94 SER B CA 1
ATOM 4670 C C . SER B 1 94 ? 10.047 28.719 -15.992 1 93.62 94 SER B C 1
ATOM 4672 O O . SER B 1 94 ? 9.547 28.562 -14.875 1 93.62 94 SER B O 1
ATOM 4674 N N . GLN B 1 95 ? 11.328 28.531 -16.25 1 96.12 95 GLN B N 1
ATOM 4675 C CA . GLN B 1 95 ? 12.266 28.25 -15.172 1 96.12 95 GLN B CA 1
ATOM 4676 C C . GLN B 1 95 ? 12.281 29.406 -14.164 1 96.12 95 GLN B C 1
ATOM 4678 O O . GLN B 1 95 ? 12.406 29.172 -12.953 1 96.12 95 GLN B O 1
ATOM 4683 N N . GLU B 1 96 ? 12.164 30.641 -14.641 1 96.19 96 GLU B N 1
ATOM 4684 C CA . GLU B 1 96 ? 12.188 31.828 -13.781 1 96.19 96 GLU B CA 1
ATOM 4685 C C . GLU B 1 96 ? 11.039 31.812 -12.781 1 96.19 96 GLU B C 1
ATOM 4687 O O . GLU B 1 96 ? 11.188 32.25 -11.641 1 96.19 96 GLU B O 1
ATOM 4692 N N . PHE B 1 97 ? 9.875 31.328 -13.281 1 95.75 97 PHE B N 1
ATOM 4693 C CA . PHE B 1 97 ? 8.719 31.203 -12.406 1 95.75 97 PHE B CA 1
ATOM 4694 C C . PHE B 1 97 ? 9.055 30.359 -11.18 1 95.75 97 PHE B C 1
ATOM 4696 O O . PHE B 1 97 ? 8.781 30.766 -10.047 1 95.75 97 PHE B O 1
ATOM 4703 N N . PHE B 1 98 ? 9.703 29.234 -11.406 1 98.06 98 PHE B N 1
ATOM 4704 C CA . PHE B 1 98 ? 10 28.297 -10.336 1 98.06 98 PHE B CA 1
ATOM 4705 C C . PHE B 1 98 ? 11.148 28.797 -9.469 1 98.06 98 PHE B C 1
ATOM 4707 O O . PHE B 1 98 ? 11.148 28.609 -8.25 1 98.06 98 PHE B O 1
ATOM 4714 N N . LEU B 1 99 ? 12.164 29.406 -10.109 1 98.12 99 LEU B N 1
ATOM 4715 C CA . LEU B 1 99 ? 13.273 29.969 -9.352 1 98.12 99 LEU B CA 1
ATOM 4716 C C . LEU B 1 99 ? 12.789 31.016 -8.359 1 98.12 99 LEU B C 1
ATOM 4718 O O . LEU B 1 99 ? 13.344 31.156 -7.266 1 98.12 99 LEU B O 1
ATOM 4722 N N . ALA B 1 100 ? 11.719 31.688 -8.672 1 97 100 ALA B N 1
ATOM 4723 C CA . ALA B 1 100 ? 11.164 32.719 -7.824 1 97 100 ALA B CA 1
ATOM 4724 C C . ALA B 1 100 ? 10.508 32.156 -6.582 1 97 100 ALA B C 1
ATOM 4726 O O . ALA B 1 100 ? 10.297 32.844 -5.59 1 97 100 ALA B O 1
ATOM 4727 N N . LEU B 1 101 ? 10.195 30.844 -6.617 1 96.88 101 LEU B N 1
ATOM 4728 C CA . LEU B 1 101 ? 9.508 30.188 -5.508 1 96.88 101 LEU B CA 1
ATOM 4729 C C . LEU B 1 101 ? 10.508 29.594 -4.523 1 96.88 101 LEU B C 1
ATOM 4731 O O . LEU B 1 101 ? 10.133 29.219 -3.406 1 96.88 101 LEU B O 1
ATOM 4735 N N . LEU B 1 102 ? 11.812 29.531 -4.836 1 97.69 102 LEU B N 1
ATOM 4736 C CA . LEU B 1 102 ? 12.828 28.797 -4.074 1 97.69 102 LEU B CA 1
ATOM 4737 C C . LEU B 1 102 ? 13 29.406 -2.684 1 97.69 102 LEU B C 1
ATOM 4739 O O . LEU B 1 102 ? 13.125 28.672 -1.696 1 97.69 102 LEU B O 1
ATOM 4743 N N . PRO B 1 103 ? 13 30.734 -2.572 1 96.25 103 PRO B N 1
ATOM 4744 C CA . PRO B 1 103 ? 13.156 31.297 -1.229 1 96.25 103 PRO B CA 1
ATOM 4745 C C . PRO B 1 103 ? 12.016 30.906 -0.289 1 96.25 103 PRO B C 1
ATOM 4747 O O . PRO B 1 103 ? 12.258 30.594 0.878 1 96.25 103 PRO B O 1
ATOM 4750 N N . GLN B 1 104 ? 10.828 30.938 -0.812 1 93.06 104 GLN B N 1
ATOM 4751 C CA . GLN B 1 104 ? 9.688 30.547 0.006 1 93.06 104 GLN B CA 1
ATOM 4752 C C . GLN B 1 104 ? 9.75 29.062 0.357 1 93.06 104 GLN B C 1
ATOM 4754 O O . GLN B 1 104 ? 9.383 28.672 1.468 1 93.06 104 GLN B O 1
ATOM 4759 N N . PHE B 1 105 ? 10.133 28.312 -0.598 1 95.69 105 PHE B N 1
ATOM 4760 C CA . PHE B 1 105 ? 10.312 26.891 -0.345 1 95.69 105 PHE B CA 1
ATOM 4761 C C . PHE B 1 105 ? 11.289 26.656 0.798 1 95.69 105 PHE B C 1
ATOM 4763 O O . PHE B 1 105 ? 11.016 25.891 1.718 1 95.69 105 PHE B O 1
ATOM 4770 N N . GLU B 1 106 ? 12.43 27.266 0.722 1 95.31 106 GLU B N 1
ATOM 4771 C CA . GLU B 1 106 ? 13.508 27.094 1.696 1 95.31 106 GLU B CA 1
ATOM 4772 C C . GLU B 1 106 ? 13.055 27.516 3.092 1 95.31 106 GLU B C 1
ATOM 4774 O O . GLU B 1 106 ? 13.391 26.859 4.082 1 95.31 106 GLU B O 1
ATOM 4779 N N . GLN B 1 107 ? 12.234 28.516 3.15 1 91.19 107 GLN B N 1
ATOM 4780 C CA . GLN B 1 107 ? 11.891 29.109 4.438 1 91.19 107 GLN B CA 1
ATOM 4781 C C . GLN B 1 107 ? 10.672 28.422 5.051 1 91.19 107 GLN B C 1
ATOM 4783 O O . GLN B 1 107 ? 10.578 28.297 6.273 1 91.19 107 GLN B O 1
ATOM 4788 N N . LEU B 1 108 ? 9.766 27.922 4.156 1 90 108 LEU B N 1
ATOM 4789 C CA . LEU B 1 108 ? 8.461 27.578 4.707 1 90 108 LEU B CA 1
ATOM 4790 C C . LEU B 1 108 ? 8.125 26.109 4.418 1 90 108 LEU B C 1
ATOM 4792 O O . LEU B 1 108 ? 7.324 25.516 5.129 1 90 108 LEU B O 1
ATOM 4796 N N . VAL B 1 109 ? 8.672 25.516 3.383 1 93.81 109 VAL B N 1
ATOM 4797 C CA . VAL B 1 109 ? 8.305 24.172 2.98 1 93.81 109 VAL B CA 1
ATOM 4798 C C . VAL B 1 109 ? 9.375 23.188 3.447 1 93.81 109 VAL B C 1
ATOM 4800 O O . VAL B 1 109 ? 9.07 22.172 4.078 1 93.81 109 VAL B O 1
ATOM 4803 N N . TYR B 1 110 ? 10.648 23.531 3.273 1 95.81 110 TYR B N 1
ATOM 4804 C CA . TYR B 1 110 ? 11.789 22.656 3.537 1 95.81 110 TYR B CA 1
ATOM 4805 C C . TYR B 1 110 ? 11.859 22.281 5.012 1 95.81 110 TYR B C 1
ATOM 4807 O O . TYR B 1 110 ? 12.133 21.125 5.355 1 95.81 110 TYR B O 1
ATOM 4815 N N . PRO B 1 111 ? 11.562 23.156 5.934 1 93.38 111 PRO B N 1
ATOM 4816 C CA . PRO B 1 111 ? 11.727 22.828 7.348 1 93.38 111 PRO B CA 1
ATOM 4817 C C . PRO B 1 111 ? 10.805 21.688 7.797 1 93.38 111 PRO B C 1
ATOM 4819 O O . PRO B 1 111 ? 11.117 20.984 8.758 1 93.38 111 PRO B O 1
ATOM 4822 N N . VAL B 1 112 ? 9.703 21.516 7.051 1 92.56 112 VAL B N 1
ATOM 4823 C CA . VAL B 1 112 ? 8.773 20.469 7.465 1 92.56 112 VAL B CA 1
ATOM 4824 C C . VAL B 1 112 ? 8.805 19.312 6.457 1 92.56 112 VAL B C 1
ATOM 4826 O O . VAL B 1 112 ? 8.125 18.297 6.637 1 92.56 112 VAL B O 1
ATOM 4829 N N . ASN B 1 113 ? 9.492 19.453 5.344 1 95.5 113 ASN B N 1
ATOM 4830 C CA . ASN B 1 113 ? 9.758 18.438 4.332 1 95.5 113 ASN B CA 1
ATOM 4831 C C . ASN B 1 113 ? 11.234 18.375 3.971 1 95.5 113 ASN B C 1
ATOM 4833 O O . ASN B 1 113 ? 11.609 18.578 2.814 1 95.5 113 ASN B O 1
ATOM 4837 N N . PRO B 1 114 ? 12.07 18.016 4.91 1 97.62 114 PRO B N 1
ATOM 4838 C CA . PRO B 1 114 ? 13.516 18.219 4.73 1 97.62 114 PRO B CA 1
ATOM 4839 C C . PRO B 1 114 ? 14.188 17.062 4.016 1 97.62 114 PRO B C 1
ATOM 4841 O O . PRO B 1 114 ? 15.195 16.531 4.496 1 97.62 114 PRO B O 1
ATOM 4844 N N . VAL B 1 115 ? 13.75 16.75 2.834 1 98.31 115 VAL B N 1
ATOM 4845 C CA . VAL B 1 115 ? 14.305 15.609 2.096 1 98.31 115 VAL B CA 1
ATOM 4846 C C . VAL B 1 115 ? 15.117 16.125 0.908 1 98.31 115 VAL B C 1
ATOM 4848 O O . VAL B 1 115 ? 16.297 15.766 0.747 1 98.31 115 VAL B O 1
ATOM 4851 N N . LEU B 1 116 ? 14.5 16.984 0.064 1 97.88 116 LEU B N 1
ATOM 4852 C CA . LEU B 1 116 ? 15.211 17.594 -1.057 1 97.88 116 LEU B CA 1
ATOM 4853 C C . LEU B 1 116 ? 15.641 19.016 -0.719 1 97.88 116 LEU B C 1
ATOM 4855 O O . LEU B 1 116 ? 14.805 19.859 -0.396 1 97.88 116 LEU B O 1
ATOM 4859 N N . THR B 1 117 ? 16.875 19.281 -0.832 1 96.5 117 THR B N 1
ATOM 4860 C CA . THR B 1 117 ? 17.406 20.609 -0.511 1 96.5 117 THR B CA 1
ATOM 4861 C C . THR B 1 117 ? 17.016 21.609 -1.59 1 96.5 117 THR B C 1
ATOM 4863 O O . THR B 1 117 ? 16.734 21.234 -2.727 1 96.5 117 THR B O 1
ATOM 4866 N N . PRO B 1 118 ? 17.062 22.906 -1.229 1 96.75 118 PRO B N 1
ATOM 4867 C CA . PRO B 1 118 ? 16.812 23.938 -2.242 1 96.75 118 PRO B CA 1
ATOM 4868 C C . PRO B 1 118 ? 17.781 23.844 -3.422 1 96.75 118 PRO B C 1
ATOM 4870 O O . PRO B 1 118 ? 17.391 24.094 -4.566 1 96.75 118 PRO B O 1
ATOM 4873 N N . ASP B 1 119 ? 19 23.438 -3.191 1 96.69 119 ASP B N 1
ATOM 4874 C CA . ASP B 1 119 ? 19.984 23.312 -4.262 1 96.69 119 ASP B CA 1
ATOM 4875 C C . ASP B 1 119 ? 19.594 22.188 -5.23 1 96.69 119 ASP B C 1
ATOM 4877 O O . ASP B 1 119 ? 19.75 22.328 -6.445 1 96.69 119 ASP B O 1
ATOM 4881 N N . GLU B 1 120 ? 19.141 21.141 -4.68 1 96.81 120 GLU B N 1
ATOM 4882 C CA . GLU B 1 120 ? 18.703 20.031 -5.523 1 96.81 120 GLU B CA 1
ATOM 4883 C C . GLU B 1 120 ? 17.5 20.422 -6.371 1 96.81 120 GLU B C 1
ATOM 4885 O O . GLU B 1 120 ? 17.375 20 -7.523 1 96.81 120 GLU B O 1
ATOM 4890 N N . ILE B 1 121 ? 16.594 21.203 -5.793 1 98.5 121 ILE B N 1
ATOM 4891 C CA . ILE B 1 121 ? 15.445 21.703 -6.543 1 98.5 121 ILE B CA 1
ATOM 4892 C C . ILE B 1 121 ? 15.914 22.625 -7.656 1 98.5 121 ILE B C 1
ATOM 4894 O O . ILE B 1 121 ? 15.414 22.562 -8.781 1 98.5 121 ILE B O 1
ATOM 4898 N N . ARG B 1 122 ? 16.859 23.453 -7.336 1 98.31 122 ARG B N 1
ATOM 4899 C CA . ARG B 1 122 ? 17.422 24.359 -8.328 1 98.31 122 ARG B CA 1
ATOM 4900 C C . ARG B 1 122 ? 18.016 23.562 -9.5 1 98.31 122 ARG B C 1
ATOM 4902 O O . ARG B 1 122 ? 17.828 23.938 -10.656 1 98.31 122 ARG B O 1
ATOM 4909 N N . ASP B 1 123 ? 18.719 22.531 -9.195 1 98.12 123 ASP B N 1
ATOM 4910 C CA . ASP B 1 123 ? 19.297 21.672 -10.227 1 98.12 123 ASP B CA 1
ATOM 4911 C C . ASP B 1 123 ? 18.203 21.062 -11.102 1 98.12 123 ASP B C 1
ATOM 4913 O O . ASP B 1 123 ? 18.359 20.953 -12.32 1 98.12 123 ASP B O 1
ATOM 4917 N N . ALA B 1 124 ? 17.156 20.609 -10.438 1 98.31 124 ALA B N 1
ATOM 4918 C CA . ALA B 1 124 ? 16.047 20.016 -11.18 1 98.31 124 ALA B CA 1
ATOM 4919 C C . ALA B 1 124 ? 15.383 21.047 -12.102 1 98.31 124 ALA B C 1
ATOM 4921 O O . ALA B 1 124 ? 14.961 20.703 -13.203 1 98.31 124 ALA B O 1
ATOM 4922 N N . ILE B 1 125 ? 15.258 22.266 -11.648 1 98.31 125 ILE B N 1
ATOM 4923 C CA . ILE B 1 125 ? 14.68 23.344 -12.461 1 98.31 125 ILE B CA 1
ATOM 4924 C C . ILE B 1 125 ? 15.523 23.531 -13.719 1 98.31 125 ILE B C 1
ATOM 4926 O O . ILE B 1 125 ? 14.984 23.734 -14.805 1 98.31 125 ILE B O 1
ATOM 4930 N N . ALA B 1 126 ? 16.812 23.422 -13.617 1 97.56 126 ALA B N 1
ATOM 4931 C CA . ALA B 1 126 ? 17.734 23.641 -14.734 1 97.56 126 ALA B CA 1
ATOM 4932 C C . ALA B 1 126 ? 17.5 22.594 -15.828 1 97.56 126 ALA B C 1
ATOM 4934 O O . ALA B 1 126 ? 17.688 22.891 -17.016 1 97.56 126 ALA B O 1
ATOM 4935 N N . THR B 1 127 ? 17.047 21.406 -15.461 1 96.62 127 THR B N 1
ATOM 4936 C CA . THR B 1 127 ? 16.922 20.312 -16.422 1 96.62 127 THR B CA 1
ATOM 4937 C C . THR B 1 127 ? 15.453 19.969 -16.656 1 96.62 127 THR B C 1
ATOM 4939 O O . THR B 1 127 ? 15.148 18.938 -17.281 1 96.62 127 THR B O 1
ATOM 4942 N N . MET B 1 128 ? 14.484 20.75 -16.188 1 96.38 128 MET B N 1
ATOM 4943 C CA . MET B 1 128 ? 13.062 20.406 -16.188 1 96.38 128 MET B CA 1
ATOM 4944 C C . MET B 1 128 ? 12.531 20.266 -17.609 1 96.38 128 MET B C 1
ATOM 4946 O O . MET B 1 128 ? 11.492 19.641 -17.828 1 96.38 128 MET B O 1
ATOM 4950 N N . HIS B 1 129 ? 13.211 20.828 -18.656 1 93.62 129 HIS B N 1
ATOM 4951 C CA . HIS B 1 129 ? 12.711 20.797 -20.016 1 93.62 129 HIS B CA 1
ATOM 4952 C C . HIS B 1 129 ? 13.352 19.656 -20.797 1 93.62 129 HIS B C 1
ATOM 4954 O O . HIS B 1 129 ? 13.016 19.422 -21.969 1 93.62 129 HIS B O 1
ATOM 4960 N N . SER B 1 130 ? 14.211 18.891 -20.156 1 92.31 130 SER B N 1
ATOM 4961 C CA . SER B 1 130 ? 14.891 17.797 -20.859 1 92.31 130 SER B CA 1
ATOM 4962 C C . SER B 1 130 ? 14.742 16.484 -20.109 1 92.31 130 SER B C 1
ATOM 4964 O O . SER B 1 130 ? 15.117 15.43 -20.641 1 92.31 130 SER B O 1
ATOM 4966 N N . ASP B 1 131 ? 14.297 16.547 -18.969 1 94 131 ASP B N 1
ATOM 4967 C CA . ASP B 1 131 ? 14.156 15.352 -18.125 1 94 131 ASP B CA 1
ATOM 4968 C C . ASP B 1 131 ? 12.773 15.297 -17.484 1 94 131 ASP B C 1
ATOM 4970 O O . ASP B 1 131 ? 12.422 16.156 -16.688 1 94 131 ASP B O 1
ATOM 4974 N N . PHE B 1 132 ? 12.016 14.258 -17.734 1 94.69 132 PHE B N 1
ATOM 4975 C CA . PHE B 1 132 ? 10.648 14.141 -17.25 1 94.69 132 PHE B CA 1
ATOM 4976 C C . PHE B 1 132 ? 10.609 14.016 -15.734 1 94.69 132 PHE B C 1
ATOM 4978 O O . PHE B 1 132 ? 9.672 14.5 -15.094 1 94.69 132 PHE B O 1
ATOM 4985 N N . GLU B 1 133 ? 11.539 13.328 -15.172 1 96.62 133 GLU B N 1
ATOM 4986 C CA . GLU B 1 133 ? 11.57 13.211 -13.719 1 96.62 133 GLU B CA 1
ATOM 4987 C C . GLU B 1 133 ? 11.719 14.578 -13.055 1 96.62 133 GLU B C 1
ATOM 4989 O O . GLU B 1 133 ? 11.008 14.883 -12.086 1 96.62 133 GLU B O 1
ATOM 4994 N N . ASP B 1 134 ? 12.609 15.359 -13.594 1 97.81 134 ASP B N 1
ATOM 4995 C CA . ASP B 1 134 ? 12.82 16.703 -13.055 1 97.81 134 ASP B CA 1
ATOM 4996 C C . ASP B 1 134 ? 11.617 17.594 -13.328 1 97.81 134 ASP B C 1
ATOM 4998 O O . ASP B 1 134 ? 11.25 18.422 -12.492 1 97.81 134 ASP B O 1
ATOM 5002 N N . ALA B 1 135 ? 11.062 17.438 -14.5 1 97.62 135 ALA B N 1
ATOM 5003 C CA . ALA B 1 135 ? 9.852 18.203 -14.805 1 97.62 135 ALA B CA 1
ATOM 5004 C C . ALA B 1 135 ? 8.75 17.906 -13.797 1 97.62 135 ALA B C 1
ATOM 5006 O O . ALA B 1 135 ? 8.07 18.812 -13.32 1 97.62 135 ALA B O 1
ATOM 5007 N N . ALA B 1 136 ? 8.57 16.594 -13.492 1 98.06 136 ALA B N 1
ATOM 5008 C CA . ALA B 1 136 ? 7.555 16.172 -12.523 1 98.06 136 ALA B CA 1
ATOM 5009 C C . ALA B 1 136 ? 7.832 16.781 -11.148 1 98.06 136 ALA B C 1
ATOM 5011 O O . ALA B 1 136 ? 6.934 17.344 -10.523 1 98.06 136 ALA B O 1
ATOM 5012 N N . LEU B 1 137 ? 9.039 16.719 -10.727 1 98.69 137 LEU B N 1
ATOM 5013 C CA . LEU B 1 137 ? 9.43 17.219 -9.414 1 98.69 137 LEU B CA 1
ATOM 5014 C C . LEU B 1 137 ? 9.227 18.734 -9.32 1 98.69 137 LEU B C 1
ATOM 5016 O O . LEU B 1 137 ? 8.68 19.234 -8.336 1 98.69 137 LEU B O 1
ATOM 5020 N N . VAL B 1 138 ? 9.664 19.422 -10.336 1 98.75 138 VAL B N 1
ATOM 5021 C CA . VAL B 1 138 ? 9.648 20.875 -10.328 1 98.75 138 VAL B CA 1
ATOM 5022 C C . VAL B 1 138 ? 8.211 21.375 -10.281 1 98.75 138 VAL B C 1
ATOM 5024 O O . VAL B 1 138 ? 7.902 22.328 -9.555 1 98.75 138 VAL B O 1
ATOM 5027 N N . HIS B 1 139 ? 7.328 20.797 -11.008 1 98.56 139 HIS B N 1
ATOM 5028 C CA . HIS B 1 139 ? 5.934 21.234 -10.992 1 98.56 139 HIS B CA 1
ATOM 5029 C C . HIS B 1 139 ? 5.258 20.875 -9.68 1 98.56 139 HIS B C 1
ATOM 5031 O O . HIS B 1 139 ? 4.43 21.625 -9.172 1 98.56 139 HIS B O 1
ATOM 5037 N N . ALA B 1 140 ? 5.613 19.703 -9.102 1 98.56 140 ALA B N 1
ATOM 5038 C CA . ALA B 1 140 ? 5.109 19.359 -7.773 1 98.56 140 ALA B CA 1
ATOM 5039 C C . ALA B 1 140 ? 5.621 20.344 -6.723 1 98.56 140 ALA B C 1
ATOM 5041 O O . ALA B 1 140 ? 4.871 20.766 -5.844 1 98.56 140 ALA B O 1
ATOM 5042 N N . PHE B 1 141 ? 6.926 20.672 -6.883 1 98.19 141 PHE B N 1
ATOM 5043 C CA . PHE B 1 141 ? 7.551 21.672 -6.027 1 98.19 141 PHE B CA 1
ATOM 5044 C C . PHE B 1 141 ? 6.816 23 -6.121 1 98.19 141 PHE B C 1
ATOM 5046 O O . PHE B 1 141 ? 6.531 23.641 -5.098 1 98.19 141 PHE B O 1
ATOM 5053 N N . GLY B 1 142 ? 6.543 23.375 -7.281 1 97.75 142 GLY B N 1
ATOM 5054 C CA . GLY B 1 142 ? 5.809 24.609 -7.465 1 97.75 142 GLY B CA 1
ATOM 5055 C C . GLY B 1 142 ? 4.441 24.609 -6.809 1 97.75 142 GLY B C 1
ATOM 5056 O O . GLY B 1 142 ? 4.078 25.547 -6.094 1 97.75 142 GLY B O 1
ATOM 5057 N N . ALA B 1 143 ? 3.684 23.547 -7.004 1 95.31 143 ALA B N 1
ATOM 5058 C CA . ALA B 1 143 ? 2.332 23.438 -6.461 1 95.31 143 ALA B CA 1
ATOM 5059 C C . ALA B 1 143 ? 2.35 23.453 -4.938 1 95.31 143 ALA B C 1
ATOM 5061 O O . ALA B 1 143 ? 1.572 24.172 -4.305 1 95.31 143 ALA B O 1
ATOM 5062 N N . VAL B 1 144 ? 3.25 22.719 -4.324 1 95.38 144 VAL B N 1
ATOM 5063 C CA . VAL B 1 144 ? 3.266 22.578 -2.873 1 95.38 144 VAL B CA 1
ATOM 5064 C C . VAL B 1 144 ? 3.721 23.891 -2.242 1 95.38 144 VAL B C 1
ATOM 5066 O O . VAL B 1 144 ? 3.248 24.266 -1.166 1 95.38 144 VAL B O 1
ATOM 5069 N N . THR B 1 145 ? 4.672 24.547 -2.887 1 94.94 145 THR B N 1
ATOM 5070 C CA . THR B 1 145 ? 5.16 25.828 -2.363 1 94.94 145 THR B CA 1
ATOM 5071 C C . THR B 1 145 ? 4.055 26.875 -2.383 1 94.94 145 THR B C 1
ATOM 5073 O O . THR B 1 145 ? 3.836 27.578 -1.391 1 94.94 145 THR B O 1
ATOM 5076 N N . ILE B 1 146 ? 3.367 26.875 -3.449 1 91 146 ILE B N 1
ATOM 5077 C CA . ILE B 1 146 ? 2.252 27.812 -3.549 1 91 146 ILE B CA 1
ATOM 5078 C C . ILE B 1 146 ? 1.184 27.453 -2.518 1 91 146 ILE B C 1
ATOM 5080 O O . ILE B 1 146 ? 0.661 28.344 -1.826 1 91 146 ILE B O 1
ATOM 5084 N N . ASN B 1 147 ? 0.868 26.219 -2.418 1 88 147 ASN B N 1
ATOM 5085 C CA . ASN B 1 147 ? -0.123 25.719 -1.471 1 88 147 ASN B CA 1
ATOM 5086 C C . ASN B 1 147 ? 0.195 26.156 -0.044 1 88 147 ASN B C 1
ATOM 5088 O O . ASN B 1 147 ? -0.69 26.625 0.681 1 88 147 ASN B O 1
ATOM 5092 N N . LEU B 1 148 ? 1.454 26.078 0.327 1 86.38 148 LEU B N 1
ATOM 5093 C CA . LEU B 1 148 ? 1.818 26.234 1.732 1 86.38 148 LEU B CA 1
ATOM 5094 C C . LEU B 1 148 ? 2.234 27.672 2.037 1 86.38 148 LEU B C 1
ATOM 5096 O O . LEU B 1 148 ? 2.426 28.031 3.201 1 86.38 148 LEU B O 1
ATOM 5100 N N . THR B 1 149 ? 2.328 28.5 1.023 1 83.19 149 THR B N 1
ATOM 5101 C CA . THR B 1 149 ? 2.857 29.828 1.308 1 83.19 149 THR B CA 1
ATOM 5102 C C . THR B 1 149 ? 1.84 30.906 0.943 1 83.19 149 THR B C 1
ATOM 5104 O O . THR B 1 149 ? 1.91 32.031 1.445 1 83.19 149 THR B O 1
ATOM 5107 N N . GLN B 1 150 ? 0.925 30.531 0.1 1 75.44 150 GLN B N 1
ATOM 5108 C CA . GLN B 1 150 ? -0.032 31.547 -0.302 1 75.44 150 GLN B CA 1
ATOM 5109 C C . GLN B 1 150 ? -1.217 31.609 0.659 1 75.44 150 GLN B C 1
ATOM 5111 O O . GLN B 1 150 ? -1.884 30.594 0.888 1 75.44 150 GLN B O 1
ATOM 5116 N N . THR B 1 151 ? -1.434 32.75 1.17 1 65.31 151 THR B N 1
ATOM 5117 C CA . THR B 1 151 ? -2.41 32.969 2.232 1 65.31 151 THR B CA 1
ATOM 5118 C C . THR B 1 151 ? -3.809 33.125 1.652 1 65.31 151 THR B C 1
ATOM 5120 O O . THR B 1 151 ? -4.801 32.781 2.287 1 65.31 151 THR B O 1
ATOM 5123 N N . SER B 1 152 ? -3.826 33.719 0.452 1 62.66 152 SER B N 1
ATOM 5124 C CA . SER B 1 152 ? -5.125 33.938 -0.172 1 62.66 152 SER B CA 1
ATOM 5125 C C . SER B 1 152 ? -5.223 33.219 -1.518 1 62.66 152 SER B C 1
ATOM 5127 O O . SER B 1 152 ? -4.305 33.312 -2.336 1 62.66 152 SER B O 1
ATOM 5129 N N . TRP B 1 153 ? -6.258 32.469 -1.668 1 62.47 153 TRP B N 1
ATOM 5130 C CA . TRP B 1 153 ? -6.414 31.734 -2.918 1 62.47 153 TRP B CA 1
ATOM 5131 C C . TRP B 1 153 ? -7.227 32.531 -3.926 1 62.47 153 TRP B C 1
ATOM 5133 O O . TRP B 1 153 ? -7.273 32.188 -5.109 1 62.47 153 TRP B O 1
ATOM 5143 N N . THR B 1 154 ? -7.785 33.5 -3.521 1 57.59 154 THR B N 1
ATOM 5144 C CA . THR B 1 154 ? -8.625 34.312 -4.406 1 57.59 154 THR B CA 1
ATOM 5145 C C . THR B 1 154 ? -7.984 35.656 -4.699 1 57.59 154 THR B C 1
ATOM 5147 O O . THR B 1 154 ? -8.297 36.312 -5.699 1 57.59 154 THR B O 1
ATOM 5150 N N . LEU B 1 155 ? -7.246 36.188 -3.898 1 46.78 155 LEU B N 1
ATOM 5151 C CA . LEU B 1 155 ? -6.773 37.562 -4.023 1 46.78 155 LEU B CA 1
ATOM 5152 C C . LEU B 1 155 ? -5.848 37.719 -5.227 1 46.78 155 LEU B C 1
ATOM 5154 O O . LEU B 1 155 ? -5.922 38.688 -5.957 1 46.78 155 LEU B O 1
ATOM 5158 N N . HIS B 1 156 ? -4.906 36.875 -5.285 1 47.53 156 HIS B N 1
ATOM 5159 C CA . HIS B 1 156 ? -3.891 37.094 -6.309 1 47.53 156 HIS B CA 1
ATOM 5160 C C . HIS B 1 156 ? -4.082 36.125 -7.477 1 47.53 156 HIS B C 1
ATOM 5162 O O . HIS B 1 156 ? -3.104 35.625 -8.031 1 47.53 156 HIS B O 1
ATOM 5168 N N . GLY B 1 157 ? -5.336 35.969 -7.824 1 61.66 157 GLY B N 1
ATOM 5169 C CA . GLY B 1 157 ? -5.566 35.094 -8.977 1 61.66 157 GLY B CA 1
ATOM 5170 C C . GLY B 1 157 ? -6.078 33.719 -8.594 1 61.66 157 GLY B C 1
ATOM 5171 O O . GLY B 1 157 ? -6.375 33.469 -7.422 1 61.66 157 GLY B O 1
ATOM 5172 N N . ASP B 1 158 ? -6.258 32.969 -9.602 1 76.75 158 ASP B N 1
ATOM 5173 C CA . ASP B 1 158 ? -6.879 31.672 -9.406 1 76.75 158 ASP B CA 1
ATOM 5174 C C . ASP B 1 158 ? -5.852 30.641 -8.969 1 76.75 158 ASP B C 1
ATOM 5176 O O . ASP B 1 158 ? -5.367 29.859 -9.781 1 76.75 158 ASP B O 1
ATOM 5180 N N . ILE B 1 159 ? -5.309 30.828 -7.723 1 81.44 159 ILE B N 1
ATOM 5181 C CA . ILE B 1 159 ? -4.312 29.953 -7.121 1 81.44 159 ILE B CA 1
ATOM 5182 C C . ILE B 1 159 ? -4.766 28.5 -7.242 1 81.44 159 ILE B C 1
ATOM 5184 O O . ILE B 1 159 ? -3.947 27.609 -7.488 1 81.44 159 ILE B O 1
ATOM 5188 N N . ALA B 1 160 ? -5.973 28.359 -7.09 1 81.31 160 ALA B N 1
ATOM 5189 C CA . ALA B 1 160 ? -6.504 27 -7.191 1 81.31 160 ALA B CA 1
ATOM 5190 C C . ALA B 1 160 ? -6.285 26.422 -8.594 1 81.31 160 ALA B C 1
ATOM 5192 O O . ALA B 1 160 ? -5.887 25.266 -8.742 1 81.31 160 ALA B O 1
ATOM 5193 N N . ALA B 1 161 ? -6.547 27.297 -9.531 1 84.88 161 ALA B N 1
ATOM 5194 C CA . ALA B 1 161 ? -6.355 26.875 -10.914 1 84.88 161 ALA B CA 1
ATOM 5195 C C . ALA B 1 161 ? -4.879 26.625 -11.211 1 84.88 161 ALA B C 1
ATOM 5197 O O . ALA B 1 161 ? -4.535 25.688 -11.922 1 84.88 161 ALA B O 1
ATOM 5198 N N . GLN B 1 162 ? -4.059 27.5 -10.695 1 88.81 162 GLN B N 1
ATOM 5199 C CA . GLN B 1 162 ? -2.619 27.359 -10.891 1 88.81 162 GLN B CA 1
ATOM 5200 C C . GLN B 1 162 ? -2.1 26.078 -10.242 1 88.81 162 GLN B C 1
ATOM 5202 O O . GLN B 1 162 ? -1.326 25.344 -10.844 1 88.81 162 GLN B O 1
ATOM 5207 N N . MET B 1 163 ? -2.494 25.812 -9.047 1 90.31 163 MET B N 1
ATOM 5208 C CA . MET B 1 163 ? -2.092 24.594 -8.336 1 90.31 163 MET B CA 1
ATOM 5209 C C . MET B 1 163 ? -2.557 23.344 -9.086 1 90.31 163 MET B C 1
ATOM 5211 O O . MET B 1 163 ? -1.816 22.359 -9.18 1 90.31 163 MET B O 1
ATOM 5215 N N . THR B 1 164 ? -3.773 23.453 -9.578 1 89.06 164 THR B N 1
ATOM 5216 C CA . THR B 1 164 ? -4.328 22.328 -10.328 1 89.06 164 THR B CA 1
ATOM 5217 C C . THR B 1 164 ? -3.514 22.062 -11.594 1 89.06 164 THR B C 1
ATOM 5219 O O . THR B 1 164 ? -3.199 20.906 -11.898 1 89.06 164 THR B O 1
ATOM 5222 N N . SER B 1 165 ? -3.225 23.141 -12.25 1 91 165 SER B N 1
ATOM 5223 C CA . SER B 1 165 ? -2.434 23.031 -13.469 1 91 165 SER B CA 1
ATOM 5224 C C . SER B 1 165 ? -1.054 22.438 -13.18 1 91 165 SER B C 1
ATOM 5226 O O . SER B 1 165 ? -0.59 21.547 -13.891 1 91 165 SER B O 1
ATOM 5228 N N . LEU B 1 166 ? -0.399 22.922 -12.164 1 94.81 166 LEU B N 1
ATOM 5229 C CA . LEU B 1 166 ? 0.924 22.438 -11.781 1 94.81 166 LEU B CA 1
ATOM 5230 C C . LEU B 1 166 ? 0.879 20.969 -11.391 1 94.81 166 LEU B C 1
ATOM 5232 O O . LEU B 1 166 ? 1.722 20.172 -11.828 1 94.81 166 LEU B O 1
ATOM 5236 N N . THR B 1 167 ? -0.079 20.625 -10.594 1 94.56 167 THR B N 1
ATOM 5237 C CA . THR B 1 167 ? -0.222 19.234 -10.156 1 94.56 167 THR B CA 1
ATOM 5238 C C . THR B 1 167 ? -0.51 18.312 -11.344 1 94.56 167 THR B C 1
ATOM 5240 O O . THR B 1 167 ? 0.04 17.219 -11.438 1 94.56 167 THR B O 1
ATOM 5243 N N . HIS B 1 168 ? -1.328 18.812 -12.234 1 92.19 168 HIS B N 1
ATOM 5244 C CA . HIS B 1 168 ? -1.658 18.047 -13.438 1 92.19 168 HIS B CA 1
ATOM 5245 C C . HIS B 1 168 ? -0.41 17.75 -14.258 1 92.19 168 HIS B C 1
ATOM 5247 O O . HIS B 1 168 ? -0.187 16.609 -14.664 1 92.19 168 HIS B O 1
ATOM 5253 N N . TYR B 1 169 ? 0.35 18.75 -14.5 1 93.69 169 TYR B N 1
ATOM 5254 C CA . TYR B 1 169 ? 1.562 18.562 -15.289 1 93.69 169 TYR B CA 1
ATOM 5255 C C . TYR B 1 169 ? 2.561 17.672 -14.562 1 93.69 169 TYR B C 1
ATOM 5257 O O . TYR B 1 169 ? 3.262 16.875 -15.188 1 93.69 169 TYR B O 1
ATOM 5265 N N . SER B 1 170 ? 2.66 17.891 -13.273 1 96.81 170 SER B N 1
ATOM 5266 C CA . SER B 1 170 ? 3.549 17.062 -12.477 1 96.81 170 SER B CA 1
ATOM 5267 C C . SER B 1 170 ? 3.189 15.586 -12.617 1 96.81 170 SER B C 1
ATOM 5269 O O . SER B 1 170 ? 4.066 14.742 -12.836 1 96.81 170 SER B O 1
ATOM 5271 N N . LEU B 1 171 ? 1.93 15.258 -12.5 1 94.94 171 LEU B N 1
ATOM 5272 C CA . LEU B 1 171 ? 1.465 13.883 -12.594 1 94.94 171 LEU B CA 1
ATOM 5273 C C . LEU B 1 171 ? 1.721 13.32 -13.992 1 94.94 171 LEU B C 1
ATOM 5275 O O . LEU B 1 171 ? 2.162 12.18 -14.141 1 94.94 171 LEU B O 1
ATOM 5279 N N . TRP B 1 172 ? 1.436 14.148 -14.961 1 91.81 172 TRP B N 1
ATOM 5280 C CA . TRP B 1 172 ? 1.684 13.75 -16.344 1 91.81 172 TRP B CA 1
ATOM 5281 C C . TRP B 1 172 ? 3.158 13.422 -16.547 1 91.81 172 TRP B C 1
ATOM 5283 O O . TRP B 1 172 ? 3.496 12.352 -17.062 1 91.81 172 TRP B O 1
ATOM 5293 N N . ALA B 1 173 ? 4.012 14.297 -16.188 1 94.56 173 ALA B N 1
ATOM 5294 C CA . ALA B 1 173 ? 5.453 14.109 -16.359 1 94.56 173 ALA B CA 1
ATOM 5295 C C . ALA B 1 173 ? 5.957 12.922 -15.547 1 94.56 173 ALA B C 1
ATOM 5297 O O . ALA B 1 173 ? 6.855 12.203 -15.984 1 94.56 173 ALA B O 1
ATOM 5298 N N . HIS B 1 174 ? 5.398 12.75 -14.344 1 95.94 174 HIS B N 1
ATOM 5299 C CA . HIS B 1 174 ? 5.762 11.625 -13.492 1 95.94 174 HIS B CA 1
ATOM 5300 C C . HIS B 1 174 ? 5.477 10.297 -14.18 1 95.94 174 HIS B C 1
ATOM 5302 O O . HIS B 1 174 ? 6.297 9.375 -14.133 1 95.94 174 HIS B O 1
ATOM 5308 N N . ARG B 1 175 ? 4.355 10.219 -14.859 1 92.94 175 ARG B N 1
ATOM 5309 C CA . ARG B 1 175 ? 3.982 8.992 -15.562 1 92.94 175 ARG B CA 1
ATOM 5310 C C . ARG B 1 175 ? 4.879 8.766 -16.766 1 92.94 175 ARG B C 1
ATOM 5312 O O . ARG B 1 175 ? 5.242 7.625 -17.078 1 92.94 175 ARG B O 1
ATOM 5319 N N . LYS B 1 176 ? 5.25 9.805 -17.406 1 90.75 176 LYS B N 1
ATOM 5320 C CA . LYS B 1 176 ? 6.164 9.695 -18.547 1 90.75 176 LYS B CA 1
ATOM 5321 C C . LYS B 1 176 ? 7.531 9.18 -18.094 1 90.75 176 LYS B C 1
ATOM 5323 O O . LYS B 1 176 ? 8.141 8.352 -18.766 1 90.75 176 LYS B O 1
ATOM 5328 N N . ALA B 1 177 ? 7.973 9.695 -17.031 1 92.12 177 ALA B N 1
ATOM 5329 C CA . ALA B 1 177 ? 9.266 9.266 -16.5 1 92.12 177 ALA B CA 1
ATOM 5330 C C . ALA B 1 177 ? 9.242 7.781 -16.141 1 92.12 177 ALA B C 1
ATOM 5332 O O . ALA B 1 177 ? 10.234 7.074 -16.328 1 92.12 177 ALA B O 1
ATOM 5333 N N . GLU B 1 178 ? 8.172 7.297 -15.625 1 89.81 178 GLU B N 1
ATOM 5334 C CA . GLU B 1 178 ? 8.016 5.906 -15.203 1 89.81 178 GLU B CA 1
ATOM 5335 C C . GLU B 1 178 ? 8.023 4.961 -16.406 1 89.81 178 GLU B C 1
ATOM 5337 O O . GLU B 1 178 ? 8.523 3.842 -16.312 1 89.81 178 GLU B O 1
ATOM 5342 N N . MET B 1 179 ? 7.293 5.312 -17.438 1 84.06 179 MET B N 1
ATOM 5343 C CA . MET B 1 179 ? 7.156 4.461 -18.625 1 84.06 179 MET B CA 1
ATOM 5344 C C . MET B 1 179 ? 8.477 4.367 -19.375 1 84.06 179 MET B C 1
ATOM 5346 O O . MET B 1 179 ? 8.68 3.447 -20.172 1 84.06 179 MET B O 1
ATOM 5350 N N . GLY B 1 180 ? 9.469 5.051 -18.922 1 66 180 GLY B N 1
ATOM 5351 C CA . GLY B 1 180 ? 10.742 5.051 -19.625 1 66 180 GLY B CA 1
ATOM 5352 C C . GLY B 1 180 ? 10.703 5.84 -20.922 1 66 180 GLY B C 1
ATOM 5353 O O . GLY B 1 180 ? 9.633 6.266 -21.359 1 66 180 GLY B O 1
ATOM 5354 N N . ARG B 1 181 ? 11.875 6.035 -21.453 1 53.69 181 ARG B N 1
ATOM 5355 C CA . ARG B 1 181 ? 11.977 6.801 -22.703 1 53.69 181 ARG B CA 1
ATOM 5356 C C . ARG B 1 181 ? 11.258 6.094 -23.844 1 53.69 181 ARG B C 1
ATOM 5358 O O . ARG B 1 181 ? 11.359 4.875 -23.984 1 53.69 181 ARG B O 1
ATOM 5365 N N . GLU B 1 182 ? 10.102 6.684 -24.234 1 49.44 182 GLU B N 1
ATOM 5366 C CA . GLU B 1 182 ? 9.305 6.25 -25.391 1 49.44 182 GLU B CA 1
ATOM 5367 C C . GLU B 1 182 ? 10.172 5.516 -26.406 1 49.44 182 GLU B C 1
ATOM 5369 O O . GLU B 1 182 ? 9.695 4.609 -27.094 1 49.44 182 GLU B O 1
ATOM 5374 N N . THR B 1 183 ? 11.352 5.977 -26.438 1 45.19 183 THR B N 1
ATOM 5375 C CA . THR B 1 183 ? 12.227 5.441 -27.484 1 45.19 183 THR B CA 1
ATOM 5376 C C . THR B 1 183 ? 12.766 4.07 -27.078 1 45.19 183 THR B C 1
ATOM 5378 O O . THR B 1 183 ? 13.344 3.359 -27.906 1 45.19 183 THR B O 1
ATOM 5381 N N . ASP B 1 184 ? 12.633 3.846 -25.875 1 50.62 184 ASP B N 1
ATOM 5382 C CA . ASP B 1 184 ? 13.289 2.6 -25.469 1 50.62 184 ASP B CA 1
ATOM 5383 C C . ASP B 1 184 ? 12.344 1.41 -25.641 1 50.62 184 ASP B C 1
ATOM 5385 O O . ASP B 1 184 ? 11.305 1.341 -24.969 1 50.62 184 ASP B O 1
ATOM 5389 N N . ALA B 1 185 ? 12.367 0.838 -26.781 1 49.38 185 ALA B N 1
ATOM 5390 C CA . ALA B 1 185 ? 11.641 -0.389 -27.094 1 49.38 185 ALA B CA 1
ATOM 5391 C C . ALA B 1 185 ? 11.469 -1.266 -25.859 1 49.38 185 ALA B C 1
ATOM 5393 O O . ALA B 1 185 ? 10.516 -2.039 -25.766 1 49.38 185 ALA B O 1
ATOM 5394 N N . ASN B 1 186 ? 12.297 -0.981 -24.859 1 60.47 186 ASN B N 1
ATOM 5395 C CA . ASN B 1 186 ? 12.406 -1.896 -23.734 1 60.47 186 ASN B CA 1
ATOM 5396 C C . ASN B 1 186 ? 11.875 -1.268 -22.453 1 60.47 186 ASN B C 1
ATOM 5398 O O . ASN B 1 186 ? 12.156 -1.758 -21.359 1 60.47 186 ASN B O 1
ATOM 5402 N N . GLY B 1 187 ? 11.008 -0.173 -22.594 1 68.19 187 GLY B N 1
ATOM 5403 C CA . GLY B 1 187 ? 10.742 0.631 -21.406 1 68.19 187 GLY B CA 1
ATOM 5404 C C . GLY B 1 187 ? 10.125 -0.162 -20.266 1 68.19 187 GLY B C 1
ATOM 5405 O O . GLY B 1 187 ? 10.719 -0.296 -19.203 1 68.19 187 GLY B O 1
ATOM 5406 N N . LEU B 1 188 ? 9.086 -0.852 -20.531 1 78.75 188 LEU B N 1
ATOM 5407 C CA . LEU B 1 188 ? 8.406 -1.579 -19.469 1 78.75 188 LEU B CA 1
ATOM 5408 C C . LEU B 1 188 ? 9.203 -2.818 -19.062 1 78.75 188 LEU B C 1
ATOM 5410 O O . LEU B 1 188 ? 8.953 -3.398 -18 1 78.75 188 LEU B O 1
ATOM 5414 N N . GLN B 1 189 ? 10.188 -3.125 -19.875 1 80.25 189 GLN B N 1
ATOM 5415 C CA . GLN B 1 189 ? 11.031 -4.27 -19.547 1 80.25 189 GLN B CA 1
ATOM 5416 C C . GLN B 1 189 ? 12.227 -3.846 -18.703 1 80.25 189 GLN B C 1
ATOM 5418 O O . GLN B 1 189 ? 12.945 -4.691 -18.172 1 80.25 189 GLN B O 1
ATOM 5423 N N . SER B 1 190 ? 12.273 -2.541 -18.562 1 84 190 SER B N 1
ATOM 5424 C CA . SER B 1 190 ? 13.312 -2.025 -17.688 1 84 190 SER B CA 1
ATOM 5425 C C . SER B 1 190 ? 12.789 -1.856 -16.25 1 84 190 SER B C 1
ATOM 5427 O O . SER B 1 190 ? 11.578 -1.865 -16.031 1 84 190 SER B O 1
ATOM 5429 N N . GLU B 1 191 ? 13.68 -1.72 -15.352 1 88.44 191 GLU B N 1
ATOM 5430 C CA . GLU B 1 191 ? 13.32 -1.512 -13.953 1 88.44 191 GLU B CA 1
ATOM 5431 C C . GLU B 1 191 ? 12.562 -0.197 -13.766 1 88.44 191 GLU B C 1
ATOM 5433 O O . GLU B 1 191 ? 12.789 0.763 -14.508 1 88.44 191 GLU B O 1
ATOM 5438 N N . LEU B 1 192 ? 11.648 -0.212 -12.867 1 91.12 192 LEU B N 1
ATOM 5439 C CA . LEU B 1 192 ? 10.969 1.02 -12.477 1 91.12 192 LEU B CA 1
ATOM 5440 C C . LEU B 1 192 ? 11.961 2.031 -11.906 1 91.12 192 LEU B C 1
ATOM 5442 O O . LEU B 1 192 ? 12.758 1.698 -11.023 1 91.12 192 LEU B O 1
ATOM 5446 N N . PRO B 1 193 ? 12.023 3.184 -12.539 1 90.5 193 PRO B N 1
ATOM 5447 C CA . PRO B 1 193 ? 12.938 4.188 -11.984 1 90.5 193 PRO B CA 1
ATOM 5448 C C . PRO B 1 193 ? 12.492 4.699 -10.617 1 90.5 193 PRO B C 1
ATOM 5450 O O . PRO B 1 193 ? 11.531 5.465 -10.523 1 90.5 193 PRO B O 1
ATOM 5453 N N . ILE B 1 194 ? 13.188 4.273 -9.555 1 95.06 194 ILE B N 1
ATOM 5454 C CA . ILE B 1 194 ? 12.859 4.66 -8.188 1 95.06 194 ILE B CA 1
ATOM 5455 C C . ILE B 1 194 ? 13.984 5.527 -7.613 1 95.06 194 ILE B C 1
ATOM 5457 O O . ILE B 1 194 ? 15.102 5.051 -7.414 1 95.06 194 ILE B O 1
ATOM 5461 N N . THR B 1 195 ? 13.672 6.785 -7.426 1 96.31 195 THR B N 1
ATOM 5462 C CA . THR B 1 195 ? 14.625 7.746 -6.887 1 96.31 195 THR B CA 1
ATOM 5463 C C . THR B 1 195 ? 13.984 8.586 -5.785 1 96.31 195 THR B C 1
ATOM 5465 O O . THR B 1 195 ? 12.766 8.594 -5.637 1 96.31 195 THR B O 1
ATOM 5468 N N . VAL B 1 196 ? 14.789 9.281 -5.027 1 97.62 196 VAL B N 1
ATOM 5469 C CA . VAL B 1 196 ? 14.289 10.203 -4.016 1 97.62 196 VAL B CA 1
ATOM 5470 C C . VAL B 1 196 ? 13.414 11.273 -4.672 1 97.62 196 VAL B C 1
ATOM 5472 O O . VAL B 1 196 ? 12.375 11.656 -4.133 1 97.62 196 VAL B O 1
ATOM 5475 N N . LYS B 1 197 ? 13.781 11.703 -5.852 1 97.94 197 LYS B N 1
ATOM 5476 C CA . LYS B 1 197 ? 13.031 12.719 -6.578 1 97.94 197 LYS B CA 1
ATOM 5477 C C . LYS B 1 197 ? 11.633 12.234 -6.926 1 97.94 197 LYS B C 1
ATOM 5479 O O . LYS B 1 197 ? 10.648 12.945 -6.723 1 97.94 197 LYS B O 1
ATOM 5484 N N . SER B 1 198 ? 11.562 11.008 -7.461 1 97.88 198 SER B N 1
ATOM 5485 C CA . SER B 1 198 ? 10.266 10.469 -7.855 1 97.88 198 SER B CA 1
ATOM 5486 C C . SER B 1 198 ? 9.359 10.273 -6.652 1 97.88 198 SER B C 1
ATOM 5488 O O . SER B 1 198 ? 8.156 10.531 -6.727 1 97.88 198 SER B O 1
ATOM 5490 N N . ILE B 1 199 ? 9.90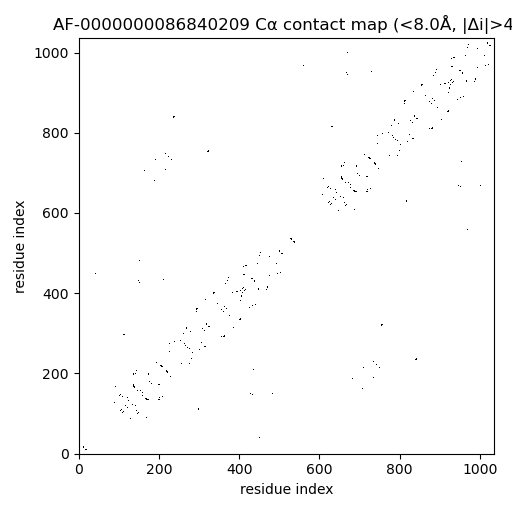6 9.828 -5.543 1 98.75 199 ILE B N 1
ATOM 5491 C CA . ILE B 1 199 ? 9.141 9.594 -4.328 1 98.75 199 ILE B CA 1
ATOM 5492 C C . ILE B 1 199 ? 8.633 10.922 -3.773 1 98.75 199 ILE B C 1
ATOM 5494 O O . ILE B 1 199 ? 7.453 11.047 -3.426 1 98.75 199 ILE B O 1
ATOM 5498 N N . MET B 1 200 ? 9.484 11.906 -3.719 1 98.81 200 MET B N 1
ATOM 5499 C CA . MET B 1 200 ? 9.094 13.203 -3.182 1 98.81 200 MET B CA 1
ATOM 5500 C C . MET B 1 200 ? 8.086 13.891 -4.102 1 98.81 200 MET B C 1
ATOM 5502 O O . MET B 1 200 ? 7.227 14.641 -3.635 1 98.81 200 MET B O 1
ATOM 5506 N N . THR B 1 201 ? 8.195 13.656 -5.402 1 98.81 201 THR B N 1
ATOM 5507 C CA . THR B 1 201 ? 7.168 14.133 -6.32 1 98.81 201 THR B CA 1
ATOM 5508 C C . THR B 1 201 ? 5.785 13.648 -5.887 1 98.81 201 THR B C 1
ATOM 5510 O O . THR B 1 201 ? 4.836 14.43 -5.836 1 98.81 201 THR B O 1
ATOM 5513 N N . CYS B 1 202 ? 5.684 12.375 -5.547 1 98.69 202 CYS B N 1
ATOM 5514 C CA . CYS B 1 202 ? 4.422 11.812 -5.086 1 98.69 202 CYS B CA 1
ATOM 5515 C C . CYS B 1 202 ? 3.971 12.469 -3.785 1 98.69 202 CYS B C 1
ATOM 5517 O O . CYS B 1 202 ? 2.797 12.805 -3.629 1 98.69 202 CYS B O 1
ATOM 5519 N N . ILE B 1 203 ? 4.84 12.703 -2.883 1 98.62 203 ILE B N 1
ATOM 5520 C CA . ILE B 1 203 ? 4.508 13.273 -1.58 1 98.62 203 ILE B CA 1
ATOM 5521 C C . ILE B 1 203 ? 4.066 14.727 -1.747 1 98.62 203 ILE B C 1
ATOM 5523 O O . ILE B 1 203 ? 3.082 15.156 -1.139 1 98.62 203 ILE B O 1
ATOM 5527 N N . PHE B 1 204 ? 4.812 15.492 -2.6 1 98.5 204 PHE B N 1
ATOM 5528 C CA . PHE B 1 204 ? 4.418 16.875 -2.855 1 98.5 204 PHE B CA 1
ATOM 5529 C C . PHE B 1 204 ? 3.039 16.938 -3.5 1 98.5 204 PHE B C 1
ATOM 5531 O O . PHE B 1 204 ? 2.221 17.781 -3.145 1 98.5 204 PHE B O 1
ATOM 5538 N N . ASN B 1 205 ? 2.826 16.062 -4.453 1 97.56 205 ASN B N 1
ATOM 5539 C CA . ASN B 1 205 ? 1.499 16 -5.055 1 97.56 205 ASN B CA 1
ATOM 5540 C C . ASN B 1 205 ? 0.431 15.633 -4.031 1 97.56 205 ASN B C 1
ATOM 5542 O O . ASN B 1 205 ? -0.677 16.172 -4.059 1 97.56 205 ASN B O 1
ATOM 5546 N N . GLU B 1 206 ? 0.712 14.695 -3.156 1 97.5 206 GLU B N 1
ATOM 5547 C CA . GLU B 1 206 ? -0.203 14.32 -2.084 1 97.5 206 GLU B CA 1
ATOM 5548 C C . GLU B 1 206 ? -0.593 15.531 -1.239 1 97.5 206 GLU B C 1
ATOM 5550 O O . GLU B 1 206 ? -1.773 15.734 -0.953 1 97.5 206 GLU B O 1
ATOM 5555 N N . ILE B 1 207 ? 0.374 16.328 -0.861 1 95.12 207 ILE B N 1
ATOM 5556 C CA . ILE B 1 207 ? 0.143 17.5 -0.043 1 95.12 207 ILE B CA 1
ATOM 5557 C C . ILE B 1 207 ? -0.767 18.484 -0.789 1 95.12 207 ILE B C 1
ATOM 5559 O O . ILE B 1 207 ? -1.72 19.016 -0.215 1 95.12 207 ILE B O 1
ATOM 5563 N N . SER B 1 208 ? -0.466 18.656 -2.053 1 93.25 208 SER B N 1
ATOM 5564 C CA . SER B 1 208 ? -1.243 19.594 -2.857 1 93.25 208 SER B CA 1
ATOM 5565 C C . SER B 1 208 ? -2.678 19.109 -3.039 1 93.25 208 SER B C 1
ATOM 5567 O O . SER B 1 208 ? -3.617 19.906 -2.994 1 93.25 208 SER B O 1
ATOM 5569 N N . LEU B 1 209 ? -2.838 17.844 -3.25 1 92.88 209 LEU B N 1
ATOM 5570 C CA . LEU B 1 209 ? -4.172 17.281 -3.438 1 92.88 209 LEU B CA 1
ATOM 5571 C C . LEU B 1 209 ? -4.969 17.328 -2.139 1 92.88 209 LEU B C 1
ATOM 5573 O O . LEU B 1 209 ? -6.191 17.5 -2.164 1 92.88 209 LEU B O 1
ATOM 5577 N N . MET B 1 210 ? -4.348 17.219 -1.027 1 89.75 210 MET B N 1
ATOM 5578 C CA . MET B 1 210 ? -4.98 17.328 0.283 1 89.75 210 MET B CA 1
ATOM 5579 C C . MET B 1 210 ? -5.598 18.719 0.471 1 89.75 210 MET B C 1
ATOM 5581 O O . MET B 1 210 ? -6.629 18.844 1.13 1 89.75 210 MET B O 1
ATOM 5585 N N . ALA B 1 211 ? -4.883 19.656 -0.088 1 84.81 211 ALA B N 1
ATOM 5586 C CA . ALA B 1 211 ? -5.379 21.016 0.03 1 84.81 211 ALA B CA 1
ATOM 5587 C C . ALA B 1 211 ? -6.762 21.156 -0.606 1 84.81 211 ALA B C 1
ATOM 5589 O O . ALA B 1 211 ? -7.555 22.016 -0.198 1 84.81 211 ALA B O 1
ATOM 5590 N N . PHE B 1 212 ? -7.055 20.312 -1.594 1 83 212 PHE B N 1
ATOM 5591 C CA . PHE B 1 212 ? -8.352 20.312 -2.262 1 83 212 PHE B CA 1
ATOM 5592 C C . PHE B 1 212 ? -9.305 19.328 -1.602 1 83 212 PHE B C 1
ATOM 5594 O O . PHE B 1 212 ? -10.391 19.062 -2.119 1 83 212 PHE B O 1
ATOM 5601 N N . LYS B 1 213 ? -8.891 18.719 -0.538 1 84.12 213 LYS B N 1
ATOM 5602 C CA . LYS B 1 213 ? -9.656 17.734 0.229 1 84.12 213 LYS B CA 1
ATOM 5603 C C . LYS B 1 213 ? -9.953 16.5 -0.605 1 84.12 213 LYS B C 1
ATOM 5605 O O . LYS B 1 213 ? -11.008 15.891 -0.466 1 84.12 213 LYS B O 1
ATOM 5610 N N . ARG B 1 214 ? -9.07 16.297 -1.536 1 90.31 214 ARG B N 1
ATOM 5611 C CA . ARG B 1 214 ? -9.133 15.055 -2.293 1 90.31 214 ARG B CA 1
ATOM 5612 C C . ARG B 1 214 ? -8.312 13.961 -1.619 1 90.31 214 ARG B C 1
ATOM 5614 O O . ARG B 1 214 ? -7.246 13.586 -2.109 1 90.31 214 ARG B O 1
ATOM 5621 N N . PHE B 1 215 ? -8.922 13.438 -0.615 1 92.69 215 PHE B N 1
ATOM 5622 C CA . PHE B 1 215 ? -8.242 12.445 0.213 1 92.69 215 PHE B CA 1
ATOM 5623 C C . PHE B 1 215 ? -7.953 11.18 -0.586 1 92.69 215 PHE B C 1
ATOM 5625 O O . PHE B 1 215 ? -6.926 10.531 -0.378 1 92.69 215 PHE B O 1
ATOM 5632 N N . ASP B 1 216 ? -8.875 10.828 -1.466 1 94.75 216 ASP B N 1
ATOM 5633 C CA . ASP B 1 216 ? -8.688 9.656 -2.307 1 94.75 216 ASP B CA 1
ATOM 5634 C C . ASP B 1 216 ? -7.438 9.797 -3.176 1 94.75 216 ASP B C 1
ATOM 5636 O O . ASP B 1 216 ? -6.559 8.938 -3.156 1 94.75 216 ASP B O 1
ATOM 5640 N N . ARG B 1 217 ? -7.324 10.945 -3.863 1 95.62 217 ARG B N 1
ATOM 5641 C CA . ARG B 1 217 ? -6.176 11.172 -4.734 1 95.62 217 ARG B CA 1
ATOM 5642 C C . ARG B 1 217 ? -4.898 11.352 -3.92 1 95.62 217 ARG B C 1
ATOM 5644 O O . ARG B 1 217 ? -3.822 10.922 -4.336 1 95.62 217 ARG B O 1
ATOM 5651 N N . SER B 1 218 ? -5.062 12.031 -2.812 1 96.38 218 SER B N 1
ATOM 5652 C CA . SER B 1 218 ? -3.934 12.172 -1.895 1 96.38 218 SER B CA 1
ATOM 5653 C C . SER B 1 218 ? -3.432 10.812 -1.424 1 96.38 218 SER B C 1
ATOM 5655 O O . SER B 1 218 ? -2.227 10.555 -1.423 1 96.38 218 SER B O 1
ATOM 5657 N N . PHE B 1 219 ? -4.359 9.906 -1.066 1 97.62 219 PHE B N 1
ATOM 5658 C CA . PHE B 1 219 ? -4.035 8.562 -0.612 1 97.62 219 PHE B CA 1
ATOM 5659 C C . PHE B 1 219 ? -3.328 7.773 -1.709 1 97.62 219 PHE B C 1
ATOM 5661 O O . PHE B 1 219 ? -2.334 7.094 -1.449 1 97.62 219 PHE B O 1
ATOM 5668 N N . ALA B 1 220 ? -3.799 7.902 -2.93 1 97.69 220 ALA B N 1
ATOM 5669 C CA . ALA B 1 220 ? -3.195 7.207 -4.062 1 97.69 220 ALA B CA 1
ATOM 5670 C C . ALA B 1 220 ? -1.753 7.656 -4.277 1 97.69 220 ALA B C 1
ATOM 5672 O O . ALA B 1 220 ? -0.861 6.828 -4.473 1 97.69 220 ALA B O 1
ATOM 5673 N N . ALA B 1 221 ? -1.525 8.953 -4.254 1 97.88 221 ALA B N 1
ATOM 5674 C CA . ALA B 1 221 ? -0.181 9.492 -4.453 1 97.88 221 ALA B CA 1
ATOM 5675 C C . ALA B 1 221 ? 0.755 9.055 -3.328 1 97.88 221 ALA B C 1
ATOM 5677 O O . ALA B 1 221 ? 1.903 8.688 -3.578 1 97.88 221 ALA B O 1
ATOM 5678 N N . LEU B 1 222 ? 0.259 9.094 -2.158 1 98.69 222 LEU B N 1
ATOM 5679 C CA . LEU B 1 222 ? 1.073 8.719 -1.009 1 98.69 222 LEU B CA 1
ATOM 5680 C C . LEU B 1 222 ? 1.4 7.23 -1.041 1 98.69 222 LEU B C 1
ATOM 5682 O O . LEU B 1 222 ? 2.525 6.828 -0.732 1 98.69 222 LEU B O 1
ATOM 5686 N N . ARG B 1 223 ? 0.436 6.406 -1.385 1 98.56 223 ARG B N 1
ATOM 5687 C CA . ARG B 1 223 ? 0.653 4.965 -1.462 1 98.56 223 ARG B CA 1
ATOM 5688 C C . ARG B 1 223 ? 1.684 4.621 -2.533 1 98.56 223 ARG B C 1
ATOM 5690 O O . ARG B 1 223 ? 2.453 3.67 -2.379 1 98.56 223 ARG B O 1
ATOM 5697 N N . GLU B 1 224 ? 1.606 5.324 -3.58 1 98.25 224 GLU B N 1
ATOM 5698 C CA . GLU B 1 224 ? 2.639 5.129 -4.594 1 98.25 224 GLU B CA 1
ATOM 5699 C C . GLU B 1 224 ? 4.027 5.43 -4.035 1 98.25 224 GLU B C 1
ATOM 5701 O O . GLU B 1 224 ? 4.973 4.672 -4.262 1 98.25 224 GLU B O 1
ATOM 5706 N N . ALA B 1 225 ? 4.141 6.555 -3.34 1 98.75 225 ALA B N 1
ATOM 5707 C CA . ALA B 1 225 ? 5.406 6.898 -2.699 1 98.75 225 ALA B CA 1
ATOM 5708 C C . ALA B 1 225 ? 5.852 5.801 -1.738 1 98.75 225 ALA B C 1
ATOM 5710 O O . ALA B 1 225 ? 7.012 5.379 -1.764 1 98.75 225 ALA B O 1
ATOM 5711 N N . ILE B 1 226 ? 4.957 5.344 -0.913 1 98.62 226 ILE B N 1
ATOM 5712 C CA . ILE B 1 226 ? 5.262 4.336 0.101 1 98.62 226 ILE B CA 1
ATOM 5713 C C . ILE B 1 226 ? 5.695 3.039 -0.575 1 98.62 226 ILE B C 1
ATOM 5715 O O . ILE B 1 226 ? 6.625 2.371 -0.114 1 98.62 226 ILE B O 1
ATOM 5719 N N . SER B 1 227 ? 5.016 2.65 -1.666 1 98.19 227 SER B N 1
ATOM 5720 C CA . SER B 1 227 ? 5.414 1.453 -2.4 1 98.19 227 SER B CA 1
ATOM 5721 C C . SER B 1 227 ? 6.852 1.563 -2.898 1 98.19 227 SER B C 1
ATOM 5723 O O . SER B 1 227 ? 7.621 0.608 -2.795 1 98.19 227 SER B O 1
ATOM 5725 N N . MET B 1 228 ? 7.211 2.709 -3.443 1 97.88 228 MET B N 1
ATOM 5726 C CA . MET B 1 228 ? 8.586 2.91 -3.908 1 97.88 228 MET B CA 1
ATOM 5727 C C . MET B 1 228 ? 9.562 2.854 -2.744 1 97.88 228 MET B C 1
ATOM 5729 O O . MET B 1 228 ? 10.656 2.297 -2.875 1 97.88 228 MET B O 1
ATOM 5733 N N . ILE B 1 229 ? 9.188 3.438 -1.617 1 97.81 229 ILE B N 1
ATOM 5734 C CA . ILE B 1 229 ? 10.031 3.396 -0.426 1 97.81 229 ILE B CA 1
ATOM 5735 C C . ILE B 1 229 ? 10.266 1.945 -0.008 1 97.81 229 ILE B C 1
ATOM 5737 O O . ILE B 1 229 ? 11.383 1.568 0.352 1 97.81 229 ILE B O 1
ATOM 5741 N N . GLN B 1 230 ? 9.242 1.114 -0.067 1 95.5 230 GLN B N 1
ATOM 5742 C CA . GLN B 1 230 ? 9.344 -0.298 0.285 1 95.5 230 GLN B CA 1
ATOM 5743 C C . GLN B 1 230 ? 10.234 -1.049 -0.704 1 95.5 230 GLN B C 1
ATOM 5745 O O . GLN B 1 230 ? 10.977 -1.952 -0.317 1 95.5 230 GLN B O 1
ATOM 5750 N N . MET B 1 231 ? 10.172 -0.637 -1.968 1 95.19 231 MET B N 1
ATOM 5751 C CA . MET B 1 231 ? 11.008 -1.277 -2.979 1 95.19 231 MET B CA 1
ATOM 5752 C C . MET B 1 231 ? 12.477 -0.959 -2.744 1 95.19 231 MET B C 1
ATOM 5754 O O . MET B 1 231 ? 13.352 -1.758 -3.086 1 95.19 231 MET B O 1
ATOM 5758 N N . LEU B 1 232 ? 12.758 0.193 -2.098 1 92.81 232 LEU B N 1
ATOM 5759 C CA . LEU B 1 232 ? 14.125 0.571 -1.75 1 92.81 232 LEU B CA 1
ATOM 5760 C C . LEU B 1 232 ? 14.562 -0.107 -0.457 1 92.81 232 LEU B C 1
ATOM 5762 O O . LEU B 1 232 ? 15.719 0.03 -0.04 1 92.81 232 LEU B O 1
ATOM 5766 N N . ASN B 1 233 ? 13.656 -0.784 0.2 1 89.38 233 ASN B N 1
ATOM 5767 C CA . ASN B 1 233 ? 13.906 -1.507 1.443 1 89.38 233 ASN B CA 1
ATOM 5768 C C . ASN B 1 233 ? 14.445 -0.585 2.531 1 89.38 233 ASN B C 1
ATOM 5770 O O . ASN B 1 233 ? 15.336 -0.971 3.289 1 89.38 233 ASN B O 1
ATOM 5774 N N . VAL B 1 234 ? 13.914 0.631 2.551 1 88.12 234 VAL B N 1
ATOM 5775 C CA . VAL B 1 234 ? 14.383 1.59 3.547 1 88.12 234 VAL B CA 1
ATOM 5776 C C . VAL B 1 234 ? 14.07 1.072 4.949 1 88.12 234 VAL B C 1
ATOM 5778 O O . VAL B 1 234 ? 14.852 1.284 5.883 1 88.12 234 VAL B O 1
ATOM 5781 N N . HIS B 1 235 ? 13.016 0.39 5.125 1 81.31 235 HIS B N 1
ATOM 5782 C CA . HIS B 1 235 ? 12.562 -0.142 6.406 1 81.31 235 HIS B CA 1
ATOM 5783 C C . HIS B 1 235 ? 13.492 -1.246 6.902 1 81.31 235 HIS B C 1
ATOM 5785 O O . HIS B 1 235 ? 13.414 -1.648 8.062 1 81.31 235 HIS B O 1
ATOM 5791 N N . ARG B 1 236 ? 14.344 -1.67 6.039 1 77.44 236 ARG B N 1
ATOM 5792 C CA . ARG B 1 236 ? 15.234 -2.766 6.406 1 77.44 236 ARG B CA 1
ATOM 5793 C C . ARG B 1 236 ? 16.641 -2.252 6.715 1 77.44 236 ARG B C 1
ATOM 5795 O O . ARG B 1 236 ? 17.547 -3.039 6.965 1 77.44 236 ARG B O 1
ATOM 5802 N N . TYR B 1 237 ? 16.75 -0.906 6.637 1 77 237 TYR B N 1
ATOM 5803 C CA . TYR B 1 237 ? 18.062 -0.354 6.926 1 77 237 TYR B CA 1
ATOM 5804 C C . TYR B 1 237 ? 18.516 -0.73 8.328 1 77 237 TYR B C 1
ATOM 5806 O O . TYR B 1 237 ? 17.719 -0.74 9.266 1 77 237 TYR B O 1
ATOM 5814 N N . ALA B 1 238 ? 19.594 -1.359 8.328 1 68.88 238 ALA B N 1
ATOM 5815 C CA . ALA B 1 238 ? 20.203 -1.676 9.617 1 68.88 238 ALA B CA 1
ATOM 5816 C C . ALA B 1 238 ? 21.422 -0.789 9.883 1 68.88 238 ALA B C 1
ATOM 5818 O O . ALA B 1 238 ? 21.953 -0.16 8.961 1 68.88 238 ALA B O 1
ATOM 5819 N N . ASP B 1 239 ? 21.656 -0.785 11.07 1 61.91 239 ASP B N 1
ATOM 5820 C CA . ASP B 1 239 ? 22.828 -0.001 11.453 1 61.91 239 ASP B CA 1
ATOM 5821 C C . ASP B 1 239 ? 24.094 -0.528 10.766 1 61.91 239 ASP B C 1
ATOM 5823 O O . ASP B 1 239 ? 24.359 -1.73 10.797 1 61.91 239 ASP B O 1
ATOM 5827 N N . GLY B 1 240 ? 24.641 0.283 9.922 1 57.09 240 GLY B N 1
ATOM 5828 C CA . GLY B 1 240 ? 25.922 -0.067 9.328 1 57.09 240 GLY B CA 1
ATOM 5829 C C . GLY B 1 240 ? 25.812 -0.471 7.871 1 57.09 240 GLY B C 1
ATOM 5830 O O . GLY B 1 240 ? 26.766 -0.977 7.285 1 57.09 240 GLY B O 1
ATOM 5831 N N . ASP B 1 241 ? 24.625 -0.398 7.352 1 59.47 241 ASP B N 1
ATOM 5832 C CA . ASP B 1 241 ? 24.516 -0.76 5.941 1 59.47 241 ASP B CA 1
ATOM 5833 C C . ASP B 1 241 ? 25.422 0.119 5.074 1 59.47 241 ASP B C 1
ATOM 5835 O O . ASP B 1 241 ? 25.297 1.347 5.102 1 59.47 241 ASP B O 1
ATOM 5839 N N . GLY B 1 242 ? 26.469 -0.369 4.73 1 61.5 242 GLY B N 1
ATOM 5840 C CA . GLY B 1 242 ? 27.625 0.303 4.156 1 61.5 242 GLY B CA 1
ATOM 5841 C C . GLY B 1 242 ? 27.438 0.671 2.695 1 61.5 242 GLY B C 1
ATOM 5842 O O . GLY B 1 242 ? 28.297 1.328 2.102 1 61.5 242 GLY B O 1
ATOM 5843 N N . LEU B 1 243 ? 26.328 0.303 2.096 1 69.5 243 LEU B N 1
ATOM 5844 C CA . LEU B 1 243 ? 26.328 0.554 0.658 1 69.5 243 LEU B CA 1
ATOM 5845 C C . LEU B 1 243 ? 26.047 2.023 0.36 1 69.5 243 LEU B C 1
ATOM 5847 O O . LEU B 1 243 ? 26.594 2.578 -0.603 1 69.5 243 LEU B O 1
ATOM 5851 N N . LEU B 1 244 ? 25.328 2.676 1.333 1 83.94 244 LEU B N 1
ATOM 5852 C CA . LEU B 1 244 ? 25 4.086 1.141 1 83.94 244 LEU B CA 1
ATOM 5853 C C . LEU B 1 244 ? 25.781 4.957 2.123 1 83.94 244 LEU B C 1
ATOM 5855 O O . LEU B 1 244 ? 26.094 4.523 3.234 1 83.94 244 LEU B O 1
ATOM 5859 N N . GLY B 1 245 ? 26.266 6.113 1.782 1 86.06 245 GLY B N 1
ATOM 5860 C CA . GLY B 1 245 ? 26.844 7.082 2.697 1 86.06 245 GLY B CA 1
ATOM 5861 C C . GLY B 1 245 ? 25.875 7.559 3.76 1 86.06 245 GLY B C 1
ATOM 5862 O O . GLY B 1 245 ? 24.656 7.48 3.574 1 86.06 245 GLY B O 1
ATOM 5863 N N . PRO B 1 246 ? 26.344 8.016 4.832 1 86.62 246 PRO B N 1
ATOM 5864 C CA . PRO B 1 246 ? 25.5 8.414 5.961 1 86.62 246 PRO B CA 1
ATOM 5865 C C . PRO B 1 246 ? 24.484 9.5 5.594 1 86.62 246 PRO B C 1
ATOM 5867 O O . PRO B 1 246 ? 23.359 9.5 6.098 1 86.62 246 PRO B O 1
ATOM 5870 N N . ASP B 1 247 ? 24.891 10.398 4.785 1 90.56 247 ASP B N 1
ATOM 5871 C CA . ASP B 1 247 ? 24 11.477 4.398 1 90.56 247 ASP B CA 1
ATOM 5872 C C . ASP B 1 247 ? 22.797 10.945 3.613 1 90.56 247 ASP B C 1
ATOM 5874 O O . ASP B 1 247 ? 21.672 11.383 3.832 1 90.56 247 ASP B O 1
ATOM 5878 N N . GLU B 1 248 ? 23.156 10.055 2.746 1 92.81 248 GLU B N 1
ATOM 5879 C CA . GLU B 1 248 ? 22.078 9.477 1.948 1 92.81 248 GLU B CA 1
ATOM 5880 C C . GLU B 1 248 ? 21.172 8.594 2.797 1 92.81 248 GLU B C 1
ATOM 5882 O O . GLU B 1 248 ? 19.953 8.555 2.588 1 92.81 248 GLU B O 1
ATOM 5887 N N . VAL B 1 249 ? 21.734 7.895 3.723 1 93 249 VAL B N 1
ATOM 5888 C CA . VAL B 1 249 ? 20.938 7.098 4.648 1 93 249 VAL B CA 1
ATOM 5889 C C . VAL B 1 249 ? 20 8.008 5.445 1 93 249 VAL B C 1
ATOM 5891 O O . VAL B 1 249 ? 18.797 7.734 5.559 1 93 249 VAL B O 1
ATOM 5894 N N . SER B 1 250 ? 20.547 9.078 5.957 1 94.81 250 SER B N 1
ATOM 5895 C CA . SER B 1 250 ? 19.766 10.047 6.715 1 94.81 250 SER B CA 1
ATOM 5896 C C . SER B 1 250 ? 18.625 10.609 5.875 1 94.81 250 SER B C 1
ATOM 5898 O O . SER B 1 250 ? 17.5 10.719 6.352 1 94.81 250 SER B O 1
ATOM 5900 N N . ARG B 1 251 ? 18.922 10.953 4.672 1 95.94 251 ARG B N 1
ATOM 5901 C CA . ARG B 1 251 ? 17.938 11.516 3.762 1 95.94 251 ARG B CA 1
ATOM 5902 C C . ARG B 1 251 ? 16.797 10.531 3.518 1 95.94 251 ARG B C 1
ATOM 5904 O O . ARG B 1 251 ? 15.617 10.906 3.553 1 95.94 251 ARG B O 1
ATOM 5911 N N . ARG B 1 252 ? 17.125 9.305 3.252 1 96.19 252 ARG B N 1
ATOM 5912 C CA . ARG B 1 252 ? 16.109 8.289 2.994 1 96.19 252 ARG B CA 1
ATOM 5913 C C . ARG B 1 252 ? 15.281 8.008 4.246 1 96.19 252 ARG B C 1
ATOM 5915 O O . ARG B 1 252 ? 14.086 7.734 4.152 1 96.19 252 ARG B O 1
ATOM 5922 N N . GLN B 1 253 ? 15.953 8.078 5.379 1 96.69 253 GLN B N 1
ATOM 5923 C CA . GLN B 1 253 ? 15.203 7.941 6.621 1 96.69 253 GLN B CA 1
ATOM 5924 C C . GLN B 1 253 ? 14.211 9.086 6.797 1 96.69 253 GLN B C 1
ATOM 5926 O O . GLN B 1 253 ? 13.062 8.867 7.188 1 96.69 253 GLN B O 1
ATOM 5931 N N . ARG B 1 254 ? 14.641 10.297 6.531 1 97.94 254 ARG B N 1
ATOM 5932 C CA . ARG B 1 254 ? 13.734 11.438 6.613 1 97.94 254 ARG B CA 1
ATOM 5933 C C . ARG B 1 254 ? 12.57 11.281 5.637 1 97.94 254 ARG B C 1
ATOM 5935 O O . ARG B 1 254 ? 11.43 11.594 5.973 1 97.94 254 ARG B O 1
ATOM 5942 N N . MET B 1 255 ? 12.898 10.812 4.43 1 98.38 255 MET B N 1
ATOM 5943 C CA . MET B 1 255 ? 11.875 10.539 3.428 1 98.38 255 MET B CA 1
ATOM 5944 C C . MET B 1 255 ? 10.859 9.523 3.947 1 98.38 255 MET B C 1
ATOM 5946 O O . MET B 1 255 ? 9.656 9.719 3.797 1 98.38 255 MET B O 1
ATOM 5950 N N . TYR B 1 256 ? 11.336 8.453 4.605 1 98.31 256 TYR B N 1
ATOM 5951 C CA . TYR B 1 256 ? 10.477 7.434 5.195 1 98.31 256 TYR B CA 1
ATOM 5952 C C . TYR B 1 256 ? 9.555 8.039 6.254 1 98.31 256 TYR B C 1
ATOM 5954 O O . TYR B 1 256 ? 8.344 7.824 6.23 1 98.31 256 TYR B O 1
ATOM 5962 N N . TRP B 1 257 ? 10.094 8.781 7.074 1 98.62 257 TRP B N 1
ATOM 5963 C CA . TRP B 1 257 ? 9.336 9.352 8.188 1 98.62 257 TRP B CA 1
ATOM 5964 C C . TRP B 1 257 ? 8.336 10.383 7.691 1 98.62 257 TRP B C 1
ATOM 5966 O O . TRP B 1 257 ? 7.246 10.523 8.258 1 98.62 257 TRP B O 1
ATOM 5976 N N . GLU B 1 258 ? 8.75 11.148 6.703 1 98.56 258 GLU B N 1
ATOM 5977 C CA . GLU B 1 258 ? 7.793 12.094 6.129 1 98.56 258 GLU B CA 1
ATOM 5978 C C . GLU B 1 258 ? 6.551 11.383 5.609 1 98.56 258 GLU B C 1
ATOM 5980 O O . GLU B 1 258 ? 5.426 11.812 5.867 1 98.56 258 GLU B O 1
ATOM 5985 N N . ALA B 1 259 ? 6.766 10.312 4.844 1 98.69 259 ALA B N 1
ATOM 5986 C CA . ALA B 1 259 ? 5.637 9.516 4.375 1 98.69 259 ALA B CA 1
ATOM 5987 C C . ALA B 1 259 ? 4.836 8.953 5.551 1 98.69 259 ALA B C 1
ATOM 5989 O O . ALA B 1 259 ? 3.605 8.938 5.516 1 98.69 259 ALA B O 1
ATOM 5990 N N . TYR B 1 260 ? 5.512 8.508 6.617 1 98.38 260 TYR B N 1
ATOM 5991 C CA . TYR B 1 260 ? 4.906 7.977 7.832 1 98.38 260 TYR B CA 1
ATOM 5992 C C . TYR B 1 260 ? 3.979 9.008 8.469 1 98.38 260 TYR B C 1
ATOM 5994 O O . TYR B 1 260 ? 2.846 8.68 8.836 1 98.38 260 TYR B O 1
ATOM 6002 N N . ILE B 1 261 ? 4.438 10.164 8.547 1 97.94 261 ILE B N 1
ATOM 6003 C CA . ILE B 1 261 ? 3.689 11.25 9.164 1 97.94 261 ILE B CA 1
ATOM 6004 C C . ILE B 1 261 ? 2.447 11.562 8.328 1 97.94 261 ILE B C 1
ATOM 6006 O O . ILE B 1 261 ? 1.34 11.648 8.867 1 97.94 261 ILE B O 1
ATOM 6010 N N . HIS B 1 262 ? 2.619 11.703 7.062 1 97.44 262 HIS B N 1
ATOM 6011 C CA . HIS B 1 262 ? 1.499 12.016 6.18 1 97.44 262 HIS B CA 1
ATOM 6012 C C . HIS B 1 262 ? 0.462 10.898 6.188 1 97.44 262 HIS B C 1
ATOM 6014 O O . HIS B 1 262 ? -0.741 11.156 6.125 1 97.44 262 HIS B O 1
ATOM 6020 N N . GLU B 1 263 ? 0.947 9.672 6.211 1 98.06 263 GLU B N 1
ATOM 6021 C CA . GLU B 1 263 ? 0.031 8.531 6.211 1 98.06 263 GLU B CA 1
ATOM 6022 C C . GLU B 1 263 ? -0.862 8.539 7.449 1 98.06 263 GLU B C 1
ATOM 6024 O O . GLU B 1 263 ? -2.066 8.297 7.352 1 98.06 263 GLU B O 1
ATOM 6029 N N . ARG B 1 264 ? -0.326 8.805 8.602 1 96.75 264 ARG B N 1
ATOM 6030 C CA . ARG B 1 264 ? -1.083 8.82 9.852 1 96.75 264 ARG B CA 1
ATOM 6031 C C . ARG B 1 264 ? -2.115 9.945 9.852 1 96.75 264 ARG B C 1
ATOM 6033 O O . ARG B 1 264 ? -3.252 9.75 10.289 1 96.75 264 ARG B O 1
ATOM 6040 N N . PHE B 1 265 ? -1.632 11.078 9.398 1 95.44 265 PHE B N 1
ATOM 6041 C CA . PHE B 1 265 ? -2.578 12.18 9.305 1 95.44 265 PHE B CA 1
ATOM 6042 C C . PHE B 1 265 ? -3.746 11.82 8.398 1 95.44 265 PHE B C 1
ATOM 6044 O O . PHE B 1 265 ? -4.906 12.031 8.758 1 95.44 265 PHE B O 1
ATOM 6051 N N . LEU B 1 266 ? -3.443 11.297 7.246 1 95 266 LEU B N 1
ATOM 6052 C CA . LEU B 1 266 ? -4.473 10.922 6.281 1 95 266 LEU B CA 1
ATOM 6053 C C . LEU B 1 266 ? -5.387 9.844 6.852 1 95 266 LEU B C 1
ATOM 6055 O O . LEU B 1 266 ? -6.59 9.836 6.582 1 95 266 LEU B O 1
ATOM 6059 N N . CYS B 1 267 ? -4.824 8.906 7.547 1 95.19 267 CYS B N 1
ATOM 6060 C CA . CYS B 1 267 ? -5.617 7.859 8.18 1 95.19 267 CYS B CA 1
ATOM 6061 C C . CYS B 1 267 ? -6.668 8.461 9.109 1 95.19 267 CYS B C 1
ATOM 6063 O O . CYS B 1 267 ? -7.836 8.07 9.078 1 95.19 267 CYS B O 1
ATOM 6065 N N . ILE B 1 268 ? -6.297 9.43 9.867 1 93.31 268 ILE B N 1
ATOM 6066 C CA . ILE B 1 268 ? -7.18 10.023 10.867 1 93.31 268 ILE B CA 1
ATOM 6067 C C . ILE B 1 268 ? -8.289 10.812 10.172 1 93.31 268 ILE B C 1
ATOM 6069 O O . ILE B 1 268 ? -9.453 10.734 10.57 1 93.31 268 ILE B O 1
ATOM 6073 N N . VAL B 1 269 ? -7.934 11.516 9.117 1 89.88 269 VAL B N 1
ATOM 6074 C CA . VAL B 1 269 ? -8.898 12.453 8.555 1 89.88 269 VAL B CA 1
ATOM 6075 C C . VAL B 1 269 ? -9.789 11.727 7.543 1 89.88 269 VAL B C 1
ATOM 6077 O O . VAL B 1 269 ? -10.922 12.141 7.297 1 89.88 269 VAL B O 1
ATOM 6080 N N . SER B 1 270 ? -9.297 10.633 6.926 1 90.5 270 SER B N 1
ATOM 6081 C CA . SER B 1 270 ? -10.047 10 5.844 1 90.5 270 SER B CA 1
ATOM 6082 C C . SER B 1 270 ? -10.539 8.617 6.25 1 90.5 270 SER B C 1
ATOM 6084 O O . SER B 1 270 ? -11.453 8.07 5.633 1 90.5 270 SER B O 1
ATOM 6086 N N . GLY B 1 271 ? -9.82 7.996 7.199 1 89.44 271 GLY B N 1
ATOM 6087 C CA . GLY B 1 271 ? -10.172 6.645 7.602 1 89.44 271 GLY B CA 1
ATOM 6088 C C . GLY B 1 271 ? -9.445 5.578 6.805 1 89.44 271 GLY B C 1
ATOM 6089 O O . GLY B 1 271 ? -9.586 4.387 7.082 1 89.44 271 GLY B O 1
ATOM 6090 N N . TYR B 1 272 ? -8.617 5.957 5.773 1 93.31 272 TYR B N 1
ATOM 6091 C CA . TYR B 1 272 ? -7.84 4.98 5.023 1 93.31 272 TYR B CA 1
ATOM 6092 C C . TYR B 1 272 ? -6.781 4.332 5.91 1 93.31 272 TYR B C 1
ATOM 6094 O O . TYR B 1 272 ? -6.227 4.977 6.801 1 93.31 272 TYR B O 1
ATOM 6102 N N . PRO B 1 273 ? -6.391 3.137 5.668 1 93.19 273 PRO B N 1
ATOM 6103 C CA . PRO B 1 273 ? -5.516 2.406 6.59 1 93.19 273 PRO B CA 1
ATOM 6104 C C . PRO B 1 273 ? -4.047 2.801 6.449 1 93.19 273 PRO B C 1
ATOM 6106 O O . PRO B 1 273 ? -3.619 3.225 5.371 1 93.19 273 PRO B O 1
ATOM 6109 N N . CYS B 1 274 ? -3.348 2.59 7.504 1 95.56 274 CYS B N 1
ATOM 6110 C CA . CYS B 1 274 ? -1.899 2.766 7.531 1 95.56 274 CYS B CA 1
ATOM 6111 C C . CYS B 1 274 ? -1.185 1.435 7.336 1 95.56 274 CYS B C 1
ATOM 6113 O O . CYS B 1 274 ? -1.676 0.392 7.777 1 95.56 274 CYS B O 1
ATOM 6115 N N . ILE B 1 275 ? -0.019 1.508 6.691 1 95.56 275 ILE B N 1
ATOM 6116 C CA . ILE B 1 275 ? 0.707 0.258 6.492 1 95.56 275 ILE B CA 1
ATOM 6117 C C . ILE B 1 275 ? 2.152 0.421 6.953 1 95.56 275 ILE B C 1
ATOM 6119 O O . ILE B 1 275 ? 2.885 -0.563 7.082 1 95.56 275 ILE B O 1
ATOM 6123 N N . MET B 1 276 ? 2.607 1.645 7.215 1 96.38 276 MET B N 1
ATOM 6124 C CA . MET B 1 276 ? 4.012 1.865 7.551 1 96.38 276 MET B CA 1
ATOM 6125 C C . MET B 1 276 ? 4.266 1.591 9.031 1 96.38 276 MET B C 1
ATOM 6127 O O . MET B 1 276 ? 3.404 1.85 9.875 1 96.38 276 MET B O 1
ATOM 6131 N N . THR B 1 277 ? 5.379 1.064 9.359 1 93.62 277 THR B N 1
ATOM 6132 C CA . THR B 1 277 ? 5.84 0.835 10.727 1 93.62 277 THR B CA 1
ATOM 6133 C C . THR B 1 277 ? 7.004 1.763 11.062 1 93.62 277 THR B C 1
ATOM 6135 O O . THR B 1 277 ? 7.699 2.246 10.172 1 93.62 277 THR B O 1
ATOM 6138 N N . PRO B 1 278 ? 7.133 2.076 12.367 1 95.25 278 PRO B N 1
ATOM 6139 C CA . PRO B 1 278 ? 8.312 2.879 12.703 1 95.25 278 PRO B CA 1
ATOM 6140 C C . PRO B 1 278 ? 9.625 2.193 12.32 1 95.25 278 PRO B C 1
ATOM 6142 O O . PRO B 1 278 ? 9.727 0.965 12.391 1 95.25 278 PRO B O 1
ATOM 6145 N N . LEU B 1 279 ? 10.594 2.984 11.867 1 94.19 279 LEU B N 1
ATOM 6146 C CA . LEU B 1 279 ? 11.906 2.432 11.562 1 94.19 279 LEU B CA 1
ATOM 6147 C C . LEU B 1 279 ? 12.57 1.875 12.82 1 94.19 279 LEU B C 1
ATOM 6149 O O . LEU B 1 279 ? 12.523 2.506 13.875 1 94.19 279 LEU B O 1
ATOM 6153 N N . ARG B 1 280 ? 13.195 0.765 12.672 1 87.5 280 ARG B N 1
ATOM 6154 C CA . ARG B 1 280 ? 13.914 0.159 13.789 1 87.5 280 ARG B CA 1
ATOM 6155 C C . ARG B 1 280 ? 15.117 1.006 14.188 1 87.5 280 ARG B C 1
ATOM 6157 O O . ARG B 1 280 ? 15.516 1.02 15.352 1 87.5 280 ARG B O 1
ATOM 6164 N N . THR B 1 281 ? 15.609 1.72 13.273 1 89.31 281 THR B N 1
ATOM 6165 C CA . THR B 1 281 ? 16.781 2.555 13.508 1 89.31 281 THR B CA 1
ATOM 6166 C C . THR B 1 281 ? 16.406 3.818 14.273 1 89.31 281 THR B C 1
ATOM 6168 O O . THR B 1 281 ? 17.266 4.59 14.688 1 89.31 281 THR B O 1
ATOM 6171 N N . GLY B 1 282 ? 15.133 3.988 14.477 1 93.38 282 GLY B N 1
ATOM 6172 C CA . GLY B 1 282 ? 14.688 5.176 15.188 1 93.38 282 GLY B CA 1
ATOM 6173 C C . GLY B 1 282 ? 14.742 6.434 14.336 1 93.38 282 GLY B C 1
ATOM 6174 O O . GLY B 1 282 ? 14.445 6.395 13.141 1 93.38 282 GLY B O 1
ATOM 6175 N N . LEU B 1 283 ? 15.094 7.574 14.961 1 96.12 283 LEU B N 1
ATOM 6176 C CA . LEU B 1 283 ? 15.18 8.852 14.266 1 96.12 283 LEU B CA 1
ATOM 6177 C C . LEU B 1 283 ? 16.266 8.82 13.203 1 96.12 283 LEU B C 1
ATOM 6179 O O . LEU B 1 283 ? 17.188 8.008 13.273 1 96.12 283 LEU B O 1
ATOM 6183 N N . PRO B 1 284 ? 16.125 9.688 12.148 1 95.88 284 PRO B N 1
ATOM 6184 C CA . PRO B 1 284 ? 17.188 9.773 11.148 1 95.88 284 PRO B CA 1
ATOM 6185 C C . PRO B 1 284 ? 18.547 10.062 11.758 1 95.88 284 PRO B C 1
ATOM 6187 O O . PRO B 1 284 ? 18.656 10.852 12.703 1 95.88 284 PRO B O 1
ATOM 6190 N N . VAL B 1 285 ? 19.547 9.453 11.172 1 93.31 285 VAL B N 1
ATOM 6191 C CA . VAL B 1 285 ? 20.906 9.734 11.617 1 93.31 285 VAL B CA 1
ATOM 6192 C C . VAL B 1 285 ? 21.25 11.188 11.305 1 93.31 285 VAL B C 1
ATOM 6194 O O . VAL B 1 285 ? 20.641 11.812 10.438 1 93.31 285 VAL B O 1
ATOM 6197 N N . THR B 1 286 ? 22.219 11.648 12 1 91.44 286 THR B N 1
ATOM 6198 C CA . THR B 1 286 ? 22.578 13.055 11.875 1 91.44 286 THR B CA 1
ATOM 6199 C C . THR B 1 286 ? 23.125 13.352 10.477 1 91.44 286 THR B C 1
ATOM 6201 O O . THR B 1 286 ? 23.984 12.609 9.977 1 91.44 286 THR B O 1
ATOM 6204 N N . ASP B 1 287 ? 22.609 14.266 9.891 1 91.81 287 ASP B N 1
ATOM 6205 C CA . ASP B 1 287 ? 23.062 14.82 8.617 1 91.81 287 ASP B CA 1
ATOM 6206 C C . ASP B 1 287 ? 23.438 16.297 8.766 1 91.81 287 ASP B C 1
ATOM 6208 O O . ASP B 1 287 ? 22.578 17.156 8.914 1 91.81 287 ASP B O 1
ATOM 6212 N N . ASN B 1 288 ? 24.656 16.594 8.656 1 89.19 288 ASN B N 1
ATOM 6213 C CA . ASN B 1 288 ? 25.172 17.922 8.938 1 89.19 288 ASN B CA 1
ATOM 6214 C C . ASN B 1 288 ? 24.766 18.922 7.852 1 89.19 288 ASN B C 1
ATOM 6216 O O . ASN B 1 288 ? 24.875 20.141 8.047 1 89.19 288 ASN B O 1
ATOM 6220 N N . SER B 1 289 ? 24.281 18.406 6.793 1 88.44 289 SER B N 1
ATOM 6221 C CA . SER B 1 289 ? 23.844 19.297 5.723 1 88.44 289 SER B CA 1
ATOM 6222 C C . SER B 1 289 ? 22.469 19.875 6.008 1 88.44 289 SER B C 1
ATOM 6224 O O . SER B 1 289 ? 22.047 20.844 5.371 1 88.44 289 SER B O 1
ATOM 6226 N N . VAL B 1 290 ? 21.781 19.391 6.996 1 94.38 290 VAL B N 1
ATOM 6227 C CA . VAL B 1 290 ? 20.469 19.891 7.402 1 94.38 290 VAL B CA 1
ATOM 6228 C C . VAL B 1 290 ? 20.625 20.812 8.602 1 94.38 290 VAL B C 1
ATOM 6230 O O . VAL B 1 290 ? 21.219 20.453 9.617 1 94.38 290 VAL B O 1
ATOM 6233 N N . PRO B 1 291 ? 20.109 22.047 8.5 1 93.62 291 PRO B N 1
ATOM 6234 C CA . PRO B 1 291 ? 20.188 22.953 9.648 1 93.62 291 PRO B CA 1
ATOM 6235 C C . PRO B 1 291 ? 19.656 22.328 10.93 1 93.62 291 PRO B C 1
ATOM 6237 O O . PRO B 1 291 ? 18.641 21.625 10.906 1 93.62 291 PRO B O 1
ATOM 6240 N N . PRO B 1 292 ? 20.281 22.547 11.977 1 93.75 292 PRO B N 1
ATOM 6241 C CA . PRO B 1 292 ? 19.906 21.922 13.25 1 93.75 292 PRO B CA 1
ATOM 6242 C C . PRO B 1 292 ? 18.453 22.203 13.641 1 93.75 292 PRO B C 1
ATOM 6244 O O . PRO B 1 292 ? 17.781 21.328 14.164 1 93.75 292 PRO B O 1
ATOM 6247 N N . SER B 1 293 ? 18.016 23.438 13.438 1 94.5 293 SER B N 1
ATOM 6248 C CA . SER B 1 293 ? 16.641 23.766 13.805 1 94.5 293 SER B CA 1
ATOM 6249 C C . SER B 1 293 ? 15.641 22.969 12.984 1 94.5 293 SER B C 1
ATOM 6251 O O . SER B 1 293 ? 14.578 22.594 13.484 1 94.5 293 SER B O 1
ATOM 6253 N N . VAL B 1 294 ? 15.984 22.734 11.703 1 95.94 294 VAL B N 1
ATOM 6254 C CA . VAL B 1 294 ? 15.125 21.938 10.828 1 95.94 294 VAL B CA 1
ATOM 6255 C C . VAL B 1 294 ? 15.102 20.5 11.305 1 95.94 294 VAL B C 1
ATOM 6257 O O . VAL B 1 294 ? 14.031 19.891 11.414 1 95.94 294 VAL B O 1
ATOM 6260 N N . ALA B 1 295 ? 16.266 19.953 11.602 1 96.12 295 ALA B N 1
ATOM 6261 C CA . ALA B 1 295 ? 16.375 18.578 12.086 1 96.12 295 ALA B CA 1
ATOM 6262 C C . ALA B 1 295 ? 15.609 18.406 13.391 1 96.12 295 ALA B C 1
ATOM 6264 O O . ALA B 1 295 ? 14.891 17.422 13.562 1 96.12 295 ALA B O 1
ATOM 6265 N N . LEU B 1 296 ? 15.805 19.359 14.289 1 96.19 296 LEU B N 1
ATOM 6266 C CA . LEU B 1 296 ? 15.125 19.281 15.578 1 96.19 296 LEU B CA 1
ATOM 6267 C C . LEU B 1 296 ? 13.609 19.297 15.391 1 96.19 296 LEU B C 1
ATOM 6269 O O . LEU B 1 296 ? 12.906 18.453 15.953 1 96.19 296 LEU B O 1
ATOM 6273 N N . GLY B 1 297 ? 13.141 20.297 14.633 1 96.62 297 GLY B N 1
ATOM 6274 C CA . GLY B 1 297 ? 11.703 20.391 14.398 1 96.62 297 GLY B CA 1
ATOM 6275 C C . GLY B 1 297 ? 11.117 19.141 13.789 1 96.62 297 GLY B C 1
ATOM 6276 O O . GLY B 1 297 ? 10.07 18.656 14.227 1 96.62 297 GLY B O 1
ATOM 6277 N N . PHE B 1 298 ? 11.766 18.641 12.766 1 97.56 298 PHE B N 1
ATOM 6278 C CA . PHE B 1 298 ? 11.273 17.453 12.07 1 97.56 298 PHE B CA 1
ATOM 6279 C C . PHE B 1 298 ? 11.305 16.234 12.992 1 97.56 298 PHE B C 1
ATOM 6281 O O . PHE B 1 298 ? 10.367 15.438 12.992 1 97.56 298 PHE B O 1
ATOM 6288 N N . ASN B 1 299 ? 12.352 16.031 13.758 1 97.75 299 ASN B N 1
ATOM 6289 C CA . ASN B 1 299 ? 12.453 14.938 14.711 1 97.75 299 ASN B CA 1
ATOM 6290 C C . ASN B 1 299 ? 11.328 14.977 15.742 1 97.75 299 ASN B C 1
ATOM 6292 O O . ASN B 1 299 ? 10.805 13.938 16.141 1 97.75 299 ASN B O 1
ATOM 6296 N N . ARG B 1 300 ? 11.016 16.156 16.172 1 97.25 300 ARG B N 1
ATOM 6297 C CA . ARG B 1 300 ? 9.93 16.312 17.125 1 97.25 300 ARG B CA 1
ATOM 6298 C C . ARG B 1 300 ? 8.594 15.898 16.516 1 97.25 300 ARG B C 1
ATOM 6300 O O . ARG B 1 300 ? 7.738 15.336 17.203 1 97.25 300 ARG B O 1
ATOM 6307 N N . LEU B 1 301 ? 8.406 16.219 15.242 1 97.06 301 LEU B N 1
ATOM 6308 C CA . LEU B 1 301 ? 7.203 15.781 14.547 1 97.06 301 LEU B CA 1
ATOM 6309 C C . LEU B 1 301 ? 7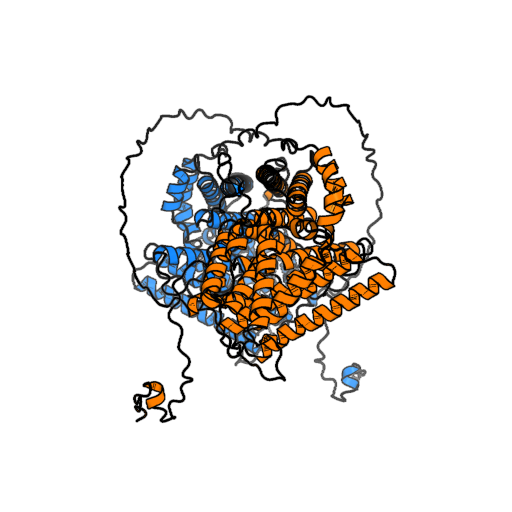.145 14.258 14.469 1 97.06 301 LEU B C 1
ATOM 6311 O O . LEU B 1 301 ? 6.078 13.664 14.648 1 97.06 301 LEU B O 1
ATOM 6315 N N . ILE B 1 302 ? 8.289 13.672 14.156 1 98.06 302 ILE B N 1
ATOM 6316 C CA . ILE B 1 302 ? 8.359 12.211 14.117 1 98.06 302 ILE B CA 1
ATOM 6317 C C . ILE B 1 302 ? 7.906 11.633 15.453 1 98.06 302 ILE B C 1
ATOM 6319 O O . ILE B 1 302 ? 7.082 10.719 15.492 1 98.06 302 ILE B O 1
ATOM 6323 N N . ARG B 1 303 ? 8.406 12.172 16.531 1 97.44 303 ARG B N 1
ATOM 6324 C CA . ARG B 1 303 ? 8.07 11.68 17.875 1 97.44 303 ARG B CA 1
ATOM 6325 C C . ARG B 1 303 ? 6.582 11.844 18.156 1 97.44 303 ARG B C 1
ATOM 6327 O O . ARG B 1 303 ? 5.949 10.938 18.703 1 97.44 303 ARG B O 1
ATOM 6334 N N . LEU B 1 304 ? 6.047 12.938 17.781 1 97.19 304 LEU B N 1
ATOM 6335 C CA . LEU B 1 304 ? 4.625 13.188 18 1 97.19 304 LEU B CA 1
ATOM 6336 C C . LEU B 1 304 ? 3.775 12.164 17.25 1 97.19 304 LEU B C 1
ATOM 6338 O O . LEU B 1 304 ? 2.889 11.539 17.828 1 97.19 304 LEU B O 1
ATOM 6342 N N . PHE B 1 305 ? 4.062 11.977 16.016 1 97.69 305 PHE B N 1
ATOM 6343 C CA . PHE B 1 305 ? 3.238 11.086 15.219 1 97.69 305 PHE B CA 1
ATOM 6344 C C . PHE B 1 305 ? 3.512 9.625 15.562 1 97.69 305 PHE B C 1
ATOM 6346 O O . PHE B 1 305 ? 2.705 8.742 15.258 1 97.69 305 PHE B O 1
ATOM 6353 N N . SER B 1 306 ? 4.621 9.367 16.203 1 97.12 306 SER B N 1
ATOM 6354 C CA . SER B 1 306 ? 4.91 8.008 16.672 1 97.12 306 SER B CA 1
ATOM 6355 C C . SER B 1 306 ? 4.035 7.641 17.859 1 97.12 306 SER B C 1
ATOM 6357 O O . SER B 1 306 ? 3.889 6.457 18.188 1 97.12 306 SER B O 1
ATOM 6359 N N . ILE B 1 307 ? 3.525 8.633 18.531 1 96.19 307 ILE B N 1
ATOM 6360 C CA . ILE B 1 307 ? 2.59 8.359 19.625 1 96.19 307 ILE B CA 1
ATOM 6361 C C . ILE B 1 307 ? 1.319 7.723 19.062 1 96.19 307 ILE B C 1
ATOM 6363 O O . ILE B 1 307 ? 0.671 6.922 19.734 1 96.19 307 ILE B O 1
ATOM 6367 N N . MET B 1 308 ? 1.02 8.094 17.828 1 95.19 308 MET B N 1
ATOM 6368 C CA . MET B 1 308 ? -0.069 7.441 17.109 1 95.19 308 MET B CA 1
ATOM 6369 C C . MET B 1 308 ? 0.354 6.059 16.625 1 95.19 308 MET B C 1
ATOM 6371 O O . MET B 1 308 ? 0.414 5.812 15.422 1 95.19 308 MET B O 1
ATOM 6375 N N . ASP B 1 309 ? 0.535 5.176 17.531 1 93.38 309 ASP B N 1
ATOM 6376 C CA . ASP B 1 309 ? 1.05 3.84 17.25 1 93.38 309 ASP B CA 1
ATOM 6377 C C . ASP B 1 309 ? -0.065 2.914 16.766 1 93.38 309 ASP B C 1
ATOM 6379 O O . ASP B 1 309 ? -1.196 3.355 16.547 1 93.38 309 ASP B O 1
ATOM 6383 N N . VAL B 1 310 ? 0.277 1.721 16.578 1 90.5 310 VAL B N 1
ATOM 6384 C CA . VAL B 1 310 ? -0.615 0.749 15.961 1 90.5 310 VAL B CA 1
ATOM 6385 C C . VAL B 1 310 ? -1.868 0.576 16.812 1 90.5 310 VAL B C 1
ATOM 6387 O O . VAL B 1 310 ? -2.99 0.646 16.297 1 90.5 310 VAL B O 1
ATOM 6390 N N . PRO B 1 311 ? -1.815 0.426 18.125 1 90.69 311 PRO B N 1
ATOM 6391 C CA . PRO B 1 311 ? -3.029 0.28 18.938 1 90.69 311 PRO B CA 1
ATOM 6392 C C . PRO B 1 311 ? -3.943 1.502 18.844 1 90.69 311 PRO B C 1
ATOM 6394 O O . PRO B 1 311 ? -5.168 1.359 18.781 1 90.69 311 PRO B O 1
ATOM 6397 N N . LEU B 1 312 ? -3.336 2.648 18.906 1 93.75 312 LEU B N 1
ATOM 6398 C CA . LEU B 1 312 ? -4.148 3.857 18.828 1 93.75 312 LEU B CA 1
ATOM 6399 C C . LEU B 1 312 ? -4.918 3.906 17.5 1 93.75 312 LEU B C 1
ATOM 6401 O O . LEU B 1 312 ? -6.117 4.184 17.484 1 93.75 312 LEU B O 1
ATOM 6405 N N . LEU B 1 313 ? -4.258 3.641 16.422 1 92.75 313 LEU B N 1
ATOM 6406 C CA . LEU B 1 313 ? -4.887 3.662 15.102 1 92.75 313 LEU B CA 1
ATOM 6407 C C . LEU B 1 313 ? -5.965 2.588 14.992 1 92.75 313 LEU B C 1
ATOM 6409 O O . LEU B 1 313 ? -6.996 2.799 14.352 1 92.75 313 LEU B O 1
ATOM 6413 N N . ALA B 1 314 ? -5.664 1.447 15.586 1 89.19 314 ALA B N 1
ATOM 6414 C CA . ALA B 1 314 ? -6.656 0.376 15.586 1 89.19 314 ALA B CA 1
ATOM 6415 C C . ALA B 1 314 ? -7.93 0.806 16.312 1 89.19 314 ALA B C 1
ATOM 6417 O O . ALA B 1 314 ? -9.039 0.566 15.82 1 89.19 314 ALA B O 1
ATOM 6418 N N . HIS B 1 315 ? -7.766 1.439 17.406 1 88.81 315 HIS B N 1
ATOM 6419 C CA . HIS B 1 315 ? -8.914 1.938 18.141 1 88.81 315 HIS B CA 1
ATOM 6420 C C . HIS B 1 315 ? -9.656 3.016 17.359 1 88.81 315 HIS B C 1
ATOM 6422 O O . HIS B 1 315 ? -10.891 3.072 17.391 1 88.81 315 HIS B O 1
ATOM 6428 N N . TRP B 1 316 ? -8.867 3.809 16.766 1 90.69 316 TRP B N 1
ATOM 6429 C CA . TRP B 1 316 ? -9.477 4.891 15.984 1 90.69 316 TRP B CA 1
ATOM 6430 C C . TRP B 1 316 ? -10.297 4.336 14.828 1 90.69 316 TRP B C 1
ATOM 6432 O O . TRP B 1 316 ? -11.422 4.785 14.586 1 90.69 316 TRP B O 1
ATOM 6442 N N . THR B 1 317 ? -9.742 3.426 14.125 1 84.19 317 THR B N 1
ATOM 6443 C CA . THR B 1 317 ? -10.406 2.826 12.977 1 84.19 317 THR B CA 1
ATOM 6444 C C . THR B 1 317 ? -11.633 2.027 13.414 1 84.19 317 THR B C 1
ATOM 6446 O O . THR B 1 317 ? -12.641 1.978 12.703 1 84.19 317 THR B O 1
ATOM 6449 N N . ALA B 1 318 ? -11.547 1.435 14.539 1 82.25 318 ALA B N 1
ATOM 6450 C CA . ALA B 1 318 ? -12.633 0.607 15.055 1 82.25 318 ALA B CA 1
ATOM 6451 C C . ALA B 1 318 ? -13.859 1.453 15.375 1 82.25 318 ALA B C 1
ATOM 6453 O O . ALA B 1 318 ? -14.984 0.943 15.398 1 82.25 318 ALA B O 1
ATOM 6454 N N . GLN B 1 319 ? -13.633 2.688 15.633 1 77.25 319 GLN B N 1
ATOM 6455 C CA . GLN B 1 319 ? -14.766 3.568 15.922 1 77.25 319 GLN B CA 1
ATOM 6456 C C . GLN B 1 319 ? -15.711 3.654 14.727 1 77.25 319 GLN B C 1
ATOM 6458 O O . GLN B 1 319 ? -16.906 3.875 14.898 1 77.25 319 GLN B O 1
ATOM 6463 N N . HIS B 1 320 ? -15.086 3.371 13.633 1 66.5 320 HIS B N 1
ATOM 6464 C CA . HIS B 1 320 ? -15.867 3.537 12.414 1 66.5 320 HIS B CA 1
ATOM 6465 C C . HIS B 1 320 ? -16.359 2.193 11.891 1 66.5 320 HIS B C 1
ATOM 6467 O O . HIS B 1 320 ? -17.078 2.139 10.891 1 66.5 320 HIS B O 1
ATOM 6473 N N . ASP B 1 321 ? -15.859 1.164 12.547 1 63.03 321 ASP B N 1
ATOM 6474 C CA . ASP B 1 321 ? -16.25 -0.177 12.133 1 63.03 321 ASP B CA 1
ATOM 6475 C C . ASP B 1 321 ? -16.594 -1.053 13.336 1 63.03 321 ASP B C 1
ATOM 6477 O O . ASP B 1 321 ? -15.695 -1.584 13.992 1 63.03 321 ASP B O 1
ATOM 6481 N N . PRO B 1 322 ? -17.797 -1.131 13.625 1 58.47 322 PRO B N 1
ATOM 6482 C CA . PRO B 1 322 ? -18.188 -1.877 14.828 1 58.47 322 PRO B CA 1
ATOM 6483 C C . PRO B 1 322 ? -17.703 -3.322 14.805 1 58.47 322 PRO B C 1
ATOM 6485 O O . PRO B 1 322 ? -17.656 -3.977 15.852 1 58.47 322 PRO B O 1
ATOM 6488 N N . ALA B 1 323 ? -17.344 -3.771 13.672 1 58.75 323 ALA B N 1
ATOM 6489 C CA . ALA B 1 323 ? -16.953 -5.176 13.594 1 58.75 323 ALA B CA 1
ATOM 6490 C C . ALA B 1 323 ? -15.492 -5.359 14.008 1 58.75 323 ALA B C 1
ATOM 6492 O O . ALA B 1 323 ? -15.055 -6.477 14.289 1 58.75 323 ALA B O 1
ATOM 6493 N N . GLU B 1 324 ? -14.812 -4.277 13.977 1 61.28 324 GLU B N 1
ATOM 6494 C CA . GLU B 1 324 ? -13.391 -4.375 14.305 1 61.28 324 GLU B CA 1
ATOM 6495 C C . GLU B 1 324 ? -13.172 -4.527 15.805 1 61.28 324 GLU B C 1
ATOM 6497 O O . GLU B 1 324 ? -13.703 -3.742 16.594 1 61.28 324 GLU B O 1
ATOM 6502 N N . LEU B 1 325 ? -12.75 -5.777 16.203 1 57.19 325 LEU B N 1
ATOM 6503 C CA . LEU B 1 325 ? -12.484 -6.066 17.609 1 57.19 325 LEU B CA 1
ATOM 6504 C C . LEU B 1 325 ? -11.18 -5.418 18.062 1 57.19 325 LEU B C 1
ATOM 6506 O O . LEU B 1 325 ? -10.109 -5.742 17.547 1 57.19 325 LEU B O 1
ATOM 6510 N N . ALA B 1 326 ? -11.32 -4.164 18.453 1 64.12 326 ALA B N 1
ATOM 6511 C CA . ALA B 1 326 ? -10.125 -3.654 19.125 1 64.12 326 ALA B CA 1
ATOM 6512 C C . ALA B 1 326 ? -10.062 -4.125 20.562 1 64.12 326 ALA B C 1
ATOM 6514 O O . ALA B 1 326 ? -11.086 -4.445 21.172 1 64.12 326 ALA B O 1
ATOM 6515 N N . ALA B 1 327 ? -8.812 -4.43 20.969 1 68.5 327 ALA B N 1
ATOM 6516 C CA . ALA B 1 327 ? -8.594 -4.754 22.375 1 68.5 327 ALA B CA 1
ATOM 6517 C C . ALA B 1 327 ? -9.289 -3.746 23.281 1 68.5 327 ALA B C 1
ATOM 6519 O O . ALA B 1 327 ? -9.539 -2.607 22.891 1 68.5 327 ALA B O 1
ATOM 6520 N N . ALA B 1 328 ? -9.68 -4.148 24.359 1 78.5 328 ALA B N 1
ATOM 6521 C CA . ALA B 1 328 ? -10.367 -3.271 25.297 1 78.5 328 ALA B CA 1
ATOM 6522 C C . ALA B 1 328 ? -9.484 -2.096 25.703 1 78.5 328 ALA B C 1
ATOM 6524 O O . ALA B 1 328 ? -8.312 -2.275 26.031 1 78.5 328 ALA B O 1
ATOM 6525 N N . MET B 1 329 ? -10 -0.973 25.484 1 86.62 329 MET B N 1
ATOM 6526 C CA . MET B 1 329 ? -9.32 0.25 25.906 1 86.62 329 MET B CA 1
ATOM 6527 C C . MET B 1 329 ? -9.562 0.54 27.375 1 86.62 329 MET B C 1
ATOM 6529 O O . MET B 1 329 ? -10.695 0.448 27.859 1 86.62 329 MET B O 1
ATOM 6533 N N . THR B 1 330 ? -8.5 0.822 28.141 1 90.75 330 THR B N 1
ATOM 6534 C CA . THR B 1 330 ? -8.617 1.085 29.562 1 90.75 330 THR B CA 1
ATOM 6535 C C . THR B 1 330 ? -8.336 2.553 29.875 1 90.75 330 THR B C 1
ATOM 6537 O O . THR B 1 330 ? -7.734 3.256 29.062 1 90.75 330 THR B O 1
ATOM 6540 N N . ALA B 1 331 ? -8.766 2.975 31.062 1 91.81 331 ALA B N 1
ATOM 6541 C CA . ALA B 1 331 ? -8.445 4.32 31.531 1 91.81 331 ALA B CA 1
ATOM 6542 C C . ALA B 1 331 ? -6.941 4.5 31.688 1 91.81 331 ALA B C 1
ATOM 6544 O O . ALA B 1 331 ? -6.406 5.578 31.406 1 91.81 331 ALA B O 1
ATOM 6545 N N . GLY B 1 332 ? -6.336 3.398 32.125 1 93.12 332 GLY B N 1
ATOM 6546 C CA . GLY B 1 332 ? -4.891 3.436 32.281 1 93.12 332 GLY B CA 1
ATOM 6547 C C . GLY B 1 332 ? -4.164 3.686 30.969 1 93.12 332 GLY B C 1
ATOM 6548 O O . GLY B 1 332 ? -3.164 4.41 30.938 1 93.12 332 GLY B O 1
ATOM 6549 N N . TRP B 1 333 ? -4.668 3.1 29.953 1 94.06 333 TRP B N 1
ATOM 6550 C CA . TRP B 1 333 ? -4.066 3.291 28.625 1 94.06 333 TRP B CA 1
ATOM 6551 C C . TRP B 1 333 ? -4.215 4.734 28.172 1 94.06 333 TRP B C 1
ATOM 6553 O O . TRP B 1 333 ? -3.27 5.328 27.641 1 94.06 333 TRP B O 1
ATOM 6563 N N . ILE B 1 334 ? -5.348 5.316 28.344 1 94.38 334 ILE B N 1
ATOM 6564 C CA . ILE B 1 334 ? -5.613 6.707 28 1 94.38 334 ILE B CA 1
ATOM 6565 C C . ILE B 1 334 ? -4.672 7.625 28.766 1 94.38 334 ILE B C 1
ATOM 6567 O O . ILE B 1 334 ? -4.074 8.539 28.188 1 94.38 334 ILE B O 1
ATOM 6571 N N . GLU B 1 335 ? -4.574 7.359 30.016 1 95.06 335 GLU B N 1
ATOM 6572 C CA . GLU B 1 335 ? -3.701 8.164 30.859 1 95.06 335 GLU B CA 1
ATOM 6573 C C . GLU B 1 335 ? -2.25 8.078 30.406 1 95.06 335 GLU B C 1
ATOM 6575 O O . GLU B 1 335 ? -1.523 9.07 30.422 1 95.06 335 GLU B O 1
ATOM 6580 N N . SER B 1 336 ? -1.9 6.906 30.062 1 95.25 336 SER B N 1
ATOM 6581 C CA . SER B 1 336 ? -0.529 6.719 29.594 1 95.25 336 SER B CA 1
ATOM 6582 C C . SER B 1 336 ? -0.262 7.516 28.328 1 95.25 336 SER B C 1
ATOM 6584 O O . SER B 1 336 ? 0.813 8.094 28.172 1 95.25 336 SER B O 1
ATOM 6586 N N . LYS B 1 337 ? -1.174 7.523 27.406 1 96.38 337 LYS B N 1
ATOM 6587 C CA . LYS B 1 337 ? -1.02 8.281 26.172 1 96.38 337 LYS B CA 1
ATOM 6588 C C . LYS B 1 337 ? -0.966 9.781 26.453 1 96.38 337 LYS B C 1
ATOM 6590 O O . LYS B 1 337 ? -0.171 10.5 25.844 1 96.38 337 LYS B O 1
ATOM 6595 N N . GLN B 1 338 ? -1.806 10.266 27.375 1 95.06 338 GLN B N 1
ATOM 6596 C CA . GLN B 1 338 ? -1.784 11.672 27.75 1 95.06 338 GLN B CA 1
ATOM 6597 C C . GLN B 1 338 ? -0.466 12.039 28.438 1 95.06 338 GLN B C 1
ATOM 6599 O O . GLN B 1 338 ? 0.078 13.125 28.203 1 95.06 338 GLN B O 1
ATOM 6604 N N . ALA B 1 339 ? -0.022 11.141 29.203 1 95.81 339 ALA B N 1
ATOM 6605 C CA . ALA B 1 339 ? 1.255 11.359 29.891 1 95.81 339 ALA B CA 1
ATOM 6606 C C . ALA B 1 339 ? 2.402 11.414 28.875 1 95.81 339 ALA B C 1
ATOM 6608 O O . ALA B 1 339 ? 3.348 12.188 29.047 1 95.81 339 ALA B O 1
ATOM 6609 N N . GLU B 1 340 ? 2.354 10.547 27.906 1 96.56 340 GLU B N 1
ATOM 6610 C CA . GLU B 1 340 ? 3.354 10.57 26.844 1 96.56 340 GLU B CA 1
ATOM 6611 C C . GLU B 1 340 ? 3.379 11.93 26.141 1 96.56 340 GLU B C 1
ATOM 6613 O O . GLU B 1 340 ? 4.445 12.422 25.766 1 96.56 340 GLU B O 1
ATOM 6618 N N . LEU B 1 341 ? 2.244 12.492 25.906 1 96.81 341 LEU B N 1
ATOM 6619 C CA . LEU B 1 341 ? 2.143 13.797 25.266 1 96.81 341 LEU B CA 1
ATOM 6620 C C . LEU B 1 341 ? 2.688 14.898 26.172 1 96.81 341 LEU B C 1
ATOM 6622 O O . LEU B 1 341 ? 3.305 15.852 25.688 1 96.81 341 LEU B O 1
ATOM 6626 N N . ASP B 1 342 ? 2.463 14.758 27.484 1 95.75 342 ASP B N 1
ATOM 6627 C CA . ASP B 1 342 ? 3.059 15.688 28.438 1 95.75 342 ASP B CA 1
ATOM 6628 C C . ASP B 1 342 ? 4.582 15.625 28.391 1 95.75 342 ASP B C 1
ATOM 6630 O O . ASP B 1 342 ? 5.254 16.656 28.406 1 95.75 342 ASP B O 1
ATOM 6634 N N . GLN B 1 343 ? 5.035 14.438 28.391 1 96.31 343 GLN B N 1
ATOM 6635 C CA . GLN B 1 343 ? 6.48 14.234 28.344 1 96.31 343 GLN B CA 1
ATOM 6636 C C . GLN B 1 343 ? 7.074 14.805 27.047 1 96.31 343 GLN B C 1
ATOM 6638 O O . GLN B 1 343 ? 8.164 15.383 27.062 1 96.31 343 GLN B O 1
ATOM 6643 N N . ASP B 1 344 ? 6.383 14.562 25.984 1 95.94 344 ASP B N 1
ATOM 6644 C CA . ASP B 1 344 ? 6.844 15.102 24.703 1 95.94 344 ASP B CA 1
ATOM 6645 C C . ASP B 1 344 ? 6.918 16.625 24.75 1 95.94 344 ASP B C 1
ATOM 6647 O O . ASP B 1 344 ? 7.832 17.219 24.188 1 95.94 344 ASP B O 1
ATOM 6651 N N . GLU B 1 345 ? 5.945 17.266 25.344 1 94.56 345 GLU B N 1
ATOM 6652 C CA . GLU B 1 345 ? 5.922 18.719 25.484 1 94.56 345 GLU B CA 1
ATOM 6653 C C . GLU B 1 345 ? 7.145 19.219 26.25 1 94.56 345 GLU B C 1
ATOM 6655 O O . GLU B 1 345 ? 7.797 20.172 25.828 1 94.56 345 GLU B O 1
ATOM 6660 N N . ALA B 1 346 ? 7.418 18.531 27.297 1 95.5 346 ALA B N 1
ATOM 6661 C CA . ALA B 1 346 ? 8.562 18.891 28.125 1 95.5 346 ALA B CA 1
ATOM 6662 C C . ALA B 1 346 ? 9.875 18.688 27.375 1 95.5 346 ALA B C 1
ATOM 6664 O O . ALA B 1 346 ? 10.766 19.547 27.406 1 95.5 346 ALA B O 1
ATOM 6665 N N . HIS B 1 347 ? 9.953 17.594 26.703 1 94.25 347 HIS B N 1
ATOM 6666 C CA . HIS B 1 347 ? 11.172 17.281 25.953 1 94.25 347 HIS B CA 1
ATOM 6667 C C . HIS B 1 347 ? 11.383 18.266 24.812 1 94.25 347 HIS B C 1
ATOM 6669 O O . HIS B 1 347 ? 12.516 18.641 24.516 1 94.25 347 HIS B O 1
ATOM 6675 N N . ALA B 1 348 ? 10.305 18.562 24.156 1 93.5 348 ALA B N 1
ATOM 6676 C CA . ALA B 1 348 ? 10.398 19.516 23.047 1 93.5 348 ALA B CA 1
ATOM 6677 C C . ALA B 1 348 ? 10.891 20.875 23.531 1 93.5 348 ALA B C 1
ATOM 6679 O O . ALA B 1 348 ? 11.727 21.5 22.875 1 93.5 348 ALA B O 1
ATOM 6680 N N . ALA B 1 349 ? 10.352 21.344 24.656 1 92.56 349 ALA B N 1
ATOM 6681 C CA . ALA B 1 349 ? 10.781 22.609 25.234 1 92.56 349 ALA B CA 1
ATOM 6682 C C . ALA B 1 349 ? 12.25 22.562 25.641 1 92.56 349 ALA B C 1
ATOM 6684 O O . ALA B 1 349 ? 12.992 23.516 25.422 1 92.56 349 ALA B O 1
ATOM 6685 N N . GLY B 1 350 ? 12.648 21.484 26.219 1 93.5 350 GLY B N 1
ATOM 6686 C CA . GLY B 1 350 ? 14.031 21.312 26.609 1 93.5 350 GLY B CA 1
ATOM 6687 C C . GLY B 1 350 ? 14.992 21.312 25.438 1 93.5 350 GLY B C 1
ATOM 6688 O O . GLY B 1 350 ? 16.031 21.969 25.469 1 93.5 350 GLY B O 1
ATOM 6689 N N . ALA B 1 351 ? 14.625 20.562 24.453 1 93.06 351 ALA B N 1
ATOM 6690 C CA . ALA B 1 351 ? 15.469 20.453 23.266 1 93.06 351 ALA B CA 1
ATOM 6691 C C . ALA B 1 351 ? 15.578 21.797 22.547 1 93.06 351 ALA B C 1
ATOM 6693 O O . ALA B 1 351 ? 16.656 22.172 22.062 1 93.06 351 ALA B O 1
ATOM 6694 N N . ALA B 1 352 ? 14.469 22.5 22.406 1 91.94 352 ALA B N 1
ATOM 6695 C CA . ALA B 1 352 ? 14.477 23.828 21.797 1 91.94 352 ALA B CA 1
ATOM 6696 C C . ALA B 1 352 ? 15.359 24.797 22.578 1 91.94 352 ALA B C 1
ATOM 6698 O O . ALA B 1 352 ? 16.078 25.609 21.984 1 91.94 352 ALA B O 1
ATOM 6699 N N . GLY B 1 353 ? 15.32 24.719 23.859 1 92.19 353 GLY B N 1
ATOM 6700 C CA . GLY B 1 353 ? 16.172 25.531 24.719 1 92.19 353 GLY B CA 1
ATOM 6701 C C . GLY B 1 353 ? 17.641 25.234 24.531 1 92.19 353 GLY B C 1
ATOM 6702 O O . GLY B 1 353 ? 18.469 26.156 24.531 1 92.19 353 GLY B O 1
ATOM 6703 N N . GLU B 1 354 ? 17.969 24.047 24.359 1 92.38 354 GLU B N 1
ATOM 6704 C CA . GLU B 1 354 ? 19.359 23.625 24.203 1 92.38 354 GLU B CA 1
ATOM 6705 C C . GLU B 1 354 ? 19.969 24.156 22.906 1 92.38 354 GLU B C 1
ATOM 6707 O O . GLU B 1 354 ? 21.109 24.625 22.906 1 92.38 354 GLU B O 1
ATOM 6712 N N . ILE B 1 355 ? 19.219 23.984 21.828 1 89.88 355 ILE B N 1
ATOM 6713 C CA . ILE B 1 355 ? 19.781 24.422 20.562 1 89.88 355 ILE B CA 1
ATOM 6714 C C . ILE B 1 355 ? 19.922 25.938 20.547 1 89.88 355 ILE B C 1
ATOM 6716 O O . ILE B 1 355 ? 20.875 26.469 19.984 1 89.88 355 ILE B O 1
ATOM 6720 N N . THR B 1 356 ? 19.062 26.641 21.25 1 90.62 356 THR B N 1
ATOM 6721 C CA . THR B 1 356 ? 19.125 28.094 21.359 1 90.62 356 THR B CA 1
ATOM 6722 C C . THR B 1 356 ? 20.312 28.516 22.219 1 90.62 356 THR B C 1
ATOM 6724 O O . THR B 1 356 ? 21.062 29.438 21.844 1 90.62 356 THR B O 1
ATOM 6727 N N . SER B 1 357 ? 20.469 27.906 23.297 1 92.06 357 SER B N 1
ATOM 6728 C CA . SER B 1 357 ? 21.562 28.234 24.203 1 92.06 357 SER B CA 1
ATOM 6729 C C . SER B 1 357 ? 22.922 27.875 23.578 1 92.06 357 SER B C 1
ATOM 6731 O O . SER B 1 357 ? 23.938 28.516 23.875 1 92.06 357 SER B O 1
ATOM 6733 N N . GLY B 1 358 ? 22.922 26.953 22.719 1 90.56 358 GLY B N 1
ATOM 6734 C CA . GLY B 1 358 ? 24.156 26.516 22.062 1 90.56 358 GLY B CA 1
ATOM 6735 C C . GLY B 1 358 ? 24.469 27.328 20.812 1 90.56 358 GLY B C 1
ATOM 6736 O O . GLY B 1 358 ? 25.484 27.078 20.156 1 90.56 358 GLY B O 1
ATOM 6737 N N . GLY B 1 359 ? 23.641 28.234 20.484 1 89 359 GLY B N 1
ATOM 6738 C CA . GLY B 1 359 ? 23.875 29.109 19.344 1 89 359 GLY B CA 1
ATOM 6739 C C . GLY B 1 359 ? 23.594 28.438 18.016 1 89 359 GLY B C 1
ATOM 6740 O O . GLY B 1 359 ? 24.172 28.812 17 1 89 359 GLY B O 1
ATOM 6741 N N . GLN B 1 360 ? 22.859 27.406 18.047 1 86.38 360 GLN B N 1
ATOM 6742 C CA . GLN B 1 360 ? 22.578 26.641 16.828 1 86.38 360 GLN B CA 1
ATOM 6743 C C . GLN B 1 360 ? 21.234 27.016 16.234 1 86.38 360 GLN B C 1
ATOM 6745 O O . GLN B 1 360 ? 20.578 26.203 15.586 1 86.38 360 GLN B O 1
ATOM 6750 N N . GLY B 1 361 ? 20.75 28.156 16.656 1 87.62 361 GLY B N 1
ATOM 6751 C CA . GLY B 1 361 ? 19.484 28.625 16.109 1 87.62 361 GLY B CA 1
ATOM 6752 C C . GLY B 1 361 ? 18.297 28.297 17 1 87.62 361 GLY B C 1
ATOM 6753 O O . GLY B 1 361 ? 18.469 27.969 18.172 1 87.62 361 GLY B O 1
ATOM 6754 N N . ALA B 1 362 ? 17.094 28.594 16.469 1 91.62 362 ALA B N 1
ATOM 6755 C CA . ALA B 1 362 ? 15.836 28.359 17.172 1 91.62 362 ALA B CA 1
ATOM 6756 C C . ALA B 1 362 ? 14.758 27.859 16.203 1 91.62 362 ALA B C 1
ATOM 6758 O O . ALA B 1 362 ? 14.867 28.062 14.984 1 91.62 362 ALA B O 1
ATOM 6759 N N . LEU B 1 363 ? 13.898 27.156 16.75 1 92.31 363 LEU B N 1
ATOM 6760 C CA . LEU B 1 363 ? 12.75 26.781 15.93 1 92.31 363 LEU B CA 1
ATOM 6761 C C . LEU B 1 363 ? 12.031 28.016 15.406 1 92.31 363 LEU B C 1
ATOM 6763 O O . LEU B 1 363 ? 11.883 29 16.125 1 92.31 363 LEU B O 1
ATOM 6767 N N . SER B 1 364 ? 11.688 28 14.117 1 89.25 364 SER B N 1
ATOM 6768 C CA . SER B 1 364 ? 10.875 29.078 13.578 1 89.25 364 SER B CA 1
ATOM 6769 C C . SER B 1 364 ? 9.492 29.109 14.211 1 89.25 364 SER B C 1
ATOM 6771 O O . SER B 1 364 ? 9.07 28.125 14.828 1 89.25 364 SER B O 1
ATOM 6773 N N . GLU B 1 365 ? 8.812 30.172 14.102 1 88.38 365 GLU B N 1
ATOM 6774 C CA . GLU B 1 365 ? 7.449 30.281 14.609 1 88.38 365 GLU B CA 1
ATOM 6775 C C . GLU B 1 365 ? 6.543 29.219 13.984 1 88.38 365 GLU B C 1
ATOM 6777 O O . GLU B 1 365 ? 5.699 28.641 14.664 1 88.38 365 GLU B O 1
ATOM 6782 N N . LEU B 1 366 ? 6.762 29 12.711 1 86.31 366 LEU B N 1
ATOM 6783 C CA . LEU B 1 366 ? 5.969 28 12.008 1 86.31 366 LEU B CA 1
ATOM 6784 C C . LEU B 1 366 ? 6.195 26.609 12.602 1 86.31 366 LEU B C 1
ATOM 6786 O O . LEU B 1 366 ? 5.242 25.859 12.789 1 86.31 366 LEU B O 1
ATOM 6790 N N . GLN B 1 367 ? 7.402 26.297 12.852 1 90.94 367 GLN B N 1
ATOM 6791 C CA . GLN B 1 367 ? 7.719 25 13.438 1 90.94 367 GLN B CA 1
ATOM 6792 C C . GLN B 1 367 ? 7.098 24.859 14.828 1 90.94 367 GLN B C 1
ATOM 6794 O O . GLN B 1 367 ? 6.555 23.797 15.164 1 90.94 367 GLN B O 1
ATOM 6799 N N . HIS B 1 368 ? 7.164 25.938 15.586 1 90.25 368 HIS B N 1
ATOM 6800 C CA . HIS B 1 368 ? 6.582 25.938 16.922 1 90.25 368 HIS B CA 1
ATOM 6801 C C . HIS B 1 368 ? 5.074 25.734 16.875 1 90.25 368 HIS B C 1
ATOM 6803 O O . HIS B 1 368 ? 4.52 24.938 17.641 1 90.25 368 HIS B O 1
ATOM 6809 N N . VAL B 1 369 ? 4.484 26.453 16 1 89.75 369 VAL B N 1
ATOM 6810 C CA . VAL B 1 369 ? 3.031 26.391 15.875 1 89.75 369 VAL B CA 1
ATOM 6811 C C . VAL B 1 369 ? 2.621 24.984 15.43 1 89.75 369 VAL B C 1
ATOM 6813 O O . VAL B 1 369 ? 1.662 24.406 15.953 1 89.75 369 VAL B O 1
ATOM 6816 N N . ASP B 1 370 ? 3.27 24.469 14.461 1 91.06 370 ASP B N 1
ATOM 6817 C CA . ASP B 1 370 ? 2.957 23.141 13.953 1 91.06 370 ASP B CA 1
ATOM 6818 C C . ASP B 1 370 ? 3.07 22.094 15.062 1 91.06 370 ASP B C 1
ATOM 6820 O O . ASP B 1 370 ? 2.184 21.25 15.219 1 91.06 370 ASP B O 1
ATOM 6824 N N . LEU B 1 371 ? 4.164 22.125 15.82 1 93.88 371 LEU B N 1
ATOM 6825 C CA . LEU B 1 371 ? 4.367 21.172 16.906 1 93.88 371 LEU B CA 1
ATOM 6826 C C . LEU B 1 371 ? 3.289 21.328 17.984 1 93.88 371 LEU B C 1
ATOM 6828 O O . LEU B 1 371 ? 2.729 20.344 18.453 1 93.88 371 LEU B O 1
ATOM 6832 N N . PHE B 1 372 ? 3.037 22.578 18.297 1 93.38 372 PHE B N 1
ATOM 6833 C CA . PHE B 1 372 ? 2.082 22.875 19.359 1 93.38 372 PHE B CA 1
ATOM 6834 C C . PHE B 1 372 ? 0.68 22.422 18.969 1 93.38 372 PHE B C 1
ATOM 6836 O O . PHE B 1 372 ? 0.013 21.734 19.734 1 93.38 372 PHE B O 1
ATOM 6843 N N . VAL B 1 373 ? 0.255 22.781 17.781 1 92.62 373 VAL B N 1
ATOM 6844 C CA . VAL B 1 373 ? -1.095 22.453 17.328 1 92.62 373 VAL B CA 1
ATOM 6845 C C . VAL B 1 373 ? -1.231 20.938 17.141 1 92.62 373 VAL B C 1
ATOM 6847 O O . VAL B 1 373 ? -2.27 20.359 17.469 1 92.62 373 VAL B O 1
ATOM 6850 N N . THR B 1 374 ? -0.237 20.328 16.578 1 95.12 374 THR B N 1
ATOM 6851 C CA . THR B 1 374 ? -0.265 18.875 16.375 1 95.12 374 THR B CA 1
ATOM 6852 C C . THR B 1 374 ? -0.39 18.156 17.719 1 95.12 374 THR B C 1
ATOM 6854 O O . THR B 1 374 ? -1.139 17.172 17.828 1 95.12 374 THR B O 1
ATOM 6857 N N . ARG B 1 375 ? 0.34 18.578 18.703 1 96.06 375 ARG B N 1
ATOM 6858 C CA . ARG B 1 375 ? 0.258 17.969 20.031 1 96.06 375 ARG B CA 1
ATOM 6859 C C . ARG B 1 375 ? -1.146 18.094 20.609 1 96.06 375 ARG B C 1
ATOM 6861 O O . ARG B 1 375 ? -1.693 17.141 21.156 1 96.06 375 ARG B O 1
ATOM 6868 N N . LEU B 1 376 ? -1.745 19.297 20.5 1 95 376 LEU B N 1
ATOM 6869 C CA . LEU B 1 376 ? -3.102 19.5 20.984 1 95 376 LEU B CA 1
ATOM 6870 C C . LEU B 1 376 ? -4.098 18.641 20.234 1 95 376 LEU B C 1
ATOM 6872 O O . LEU B 1 376 ? -5.059 18.125 20.828 1 95 376 LEU B O 1
ATOM 6876 N N . TRP B 1 377 ? -3.84 18.578 18.969 1 95.75 377 TRP B N 1
ATOM 6877 C CA . TRP B 1 377 ? -4.684 17.734 18.125 1 95.75 377 TRP B CA 1
ATOM 6878 C C . TRP B 1 377 ? -4.637 16.281 18.594 1 95.75 377 TRP B C 1
ATOM 6880 O O . TRP B 1 377 ? -5.676 15.625 18.703 1 95.75 377 TRP B O 1
ATOM 6890 N N . LEU B 1 378 ? -3.467 15.812 18.859 1 96.62 378 LEU B N 1
ATOM 6891 C CA . LEU B 1 378 ? -3.305 14.438 19.328 1 96.62 378 LEU B CA 1
ATOM 6892 C C . LEU B 1 378 ? -3.979 14.25 20.688 1 96.62 378 LEU B C 1
ATOM 6894 O O . LEU B 1 378 ? -4.586 13.203 20.938 1 96.62 378 LEU B O 1
ATOM 6898 N N . ARG B 1 379 ? -3.877 15.227 21.578 1 95.75 379 ARG B N 1
ATOM 6899 C CA . ARG B 1 379 ? -4.562 15.18 22.859 1 95.75 379 ARG B CA 1
ATOM 6900 C C . ARG B 1 379 ? -6.074 15.062 22.672 1 95.75 379 ARG B C 1
ATOM 6902 O O . ARG B 1 379 ? -6.742 14.344 23.422 1 95.75 379 ARG B O 1
ATOM 6909 N N . THR B 1 380 ? -6.52 15.812 21.75 1 94.69 380 THR B N 1
ATOM 6910 C CA . THR B 1 380 ? -7.945 15.797 21.438 1 94.69 380 THR B CA 1
ATOM 6911 C C . THR B 1 380 ? -8.375 14.422 20.922 1 94.69 380 THR B C 1
ATOM 6913 O O . THR B 1 380 ? -9.43 13.914 21.312 1 94.69 380 THR B O 1
ATOM 6916 N N . LEU B 1 381 ? -7.594 13.875 20.062 1 94.38 381 LEU B N 1
ATOM 6917 C CA . LEU B 1 381 ? -7.906 12.562 19.516 1 94.38 381 LEU B CA 1
ATOM 6918 C C . LEU B 1 381 ? -7.961 11.5 20.609 1 94.38 381 LEU B C 1
ATOM 6920 O O . LEU B 1 381 ? -8.891 10.695 20.656 1 94.38 381 LEU B O 1
ATOM 6924 N N . VAL B 1 382 ? -6.965 11.492 21.469 1 95.69 382 VAL B N 1
ATOM 6925 C CA . VAL B 1 382 ? -6.91 10.547 22.578 1 95.69 382 VAL B CA 1
ATOM 6926 C C . VAL B 1 382 ? -8.117 10.742 23.484 1 95.69 382 VAL B C 1
ATOM 6928 O O . VAL B 1 382 ? -8.719 9.766 23.953 1 95.69 382 VAL B O 1
ATOM 6931 N N . TRP B 1 383 ? -8.445 11.945 23.734 1 94.5 383 TRP B N 1
ATOM 6932 C CA . TRP B 1 383 ? -9.609 12.273 24.547 1 94.5 383 TRP B CA 1
ATOM 6933 C C . TRP B 1 383 ? -10.891 11.75 23.891 1 94.5 383 TRP B C 1
ATOM 6935 O O . TRP B 1 383 ? -11.758 11.195 24.578 1 94.5 383 TRP B O 1
ATOM 6945 N N . GLN B 1 384 ? -11.023 11.961 22.625 1 92 384 GLN B N 1
ATOM 6946 C CA . GLN B 1 384 ? -12.195 11.484 21.891 1 92 384 GLN B CA 1
ATOM 6947 C C . GLN B 1 384 ? -12.312 9.961 21.969 1 92 384 GLN B C 1
ATOM 6949 O O . GLN B 1 384 ? -13.414 9.422 22.047 1 92 384 GLN B O 1
ATOM 6954 N N . LEU B 1 385 ? -11.219 9.344 21.906 1 91.25 385 LEU B N 1
ATOM 6955 C CA . LEU B 1 385 ? -11.219 7.891 22.047 1 91.25 385 LEU B CA 1
ATOM 6956 C C . LEU B 1 385 ? -11.742 7.484 23.422 1 91.25 385 LEU B C 1
ATOM 6958 O O . LEU B 1 385 ? -12.539 6.551 23.531 1 91.25 385 LEU B O 1
ATOM 6962 N N . ALA B 1 386 ? -11.273 8.125 24.422 1 92.75 386 ALA B N 1
ATOM 6963 C CA . ALA B 1 386 ? -11.758 7.863 25.781 1 92.75 386 ALA B CA 1
ATOM 6964 C C . ALA B 1 386 ? -13.258 8.094 25.875 1 92.75 386 ALA B C 1
ATOM 6966 O O . ALA B 1 386 ? -13.969 7.324 26.531 1 92.75 386 ALA B O 1
ATOM 6967 N N . LEU B 1 387 ? -13.75 9.117 25.281 1 89.62 387 LEU B N 1
ATOM 6968 C CA . LEU B 1 387 ? -15.172 9.453 25.266 1 89.62 387 LEU B CA 1
ATOM 6969 C C . LEU B 1 387 ? -15.984 8.336 24.609 1 89.62 387 LEU B C 1
ATOM 6971 O O . LEU B 1 387 ? -17.016 7.918 25.156 1 89.62 387 LEU B O 1
ATOM 6975 N N . SER B 1 388 ? -15.531 7.91 23.469 1 84.81 388 SER B N 1
ATOM 6976 C CA . SER B 1 388 ? -16.25 6.898 22.703 1 84.81 388 SER B CA 1
ATOM 6977 C C . SER B 1 388 ? -16.344 5.582 23.469 1 84.81 388 SER B C 1
ATOM 6979 O O . SER B 1 388 ? -17.234 4.777 23.219 1 84.81 388 SER B O 1
ATOM 6981 N N . HIS B 1 389 ? -15.477 5.414 24.422 1 86.88 389 HIS B N 1
ATOM 6982 C CA . HIS B 1 389 ? -15.469 4.172 25.188 1 86.88 389 HIS B CA 1
ATOM 6983 C C . HIS B 1 389 ? -16 4.387 26.594 1 86.88 389 HIS B C 1
ATOM 6985 O O . HIS B 1 389 ? -15.867 3.518 27.453 1 86.88 389 HIS B O 1
ATOM 6991 N N . GLY B 1 390 ? -16.469 5.574 26.859 1 87.44 390 GLY B N 1
ATOM 6992 C CA . GLY B 1 390 ? -17.125 5.879 28.125 1 87.44 390 GLY B CA 1
ATOM 6993 C C . GLY B 1 390 ? -16.172 5.891 29.297 1 87.44 390 GLY B C 1
ATOM 6994 O O . GLY B 1 390 ? -16.531 5.5 30.422 1 87.44 390 GLY B O 1
ATOM 6995 N N . LEU B 1 391 ? -14.992 6.266 29.031 1 90.94 391 LEU B N 1
ATOM 6996 C CA . LEU B 1 391 ? -13.969 6.184 30.078 1 90.94 391 LEU B CA 1
ATOM 6997 C C . LEU B 1 391 ? -13.828 7.516 30.797 1 90.94 391 LEU B C 1
ATOM 6999 O O . LEU B 1 391 ? -13.148 7.594 31.828 1 90.94 391 LEU B O 1
ATOM 7003 N N . LEU B 1 392 ? -14.445 8.562 30.328 1 91.25 392 LEU B N 1
ATOM 7004 C CA . LEU B 1 392 ? -14.289 9.898 30.891 1 91.25 392 LEU B CA 1
ATOM 7005 C C . LEU B 1 392 ? -15.18 10.078 32.125 1 91.25 392 LEU B C 1
ATOM 7007 O O . LEU B 1 392 ? -16.203 9.398 32.25 1 91.25 392 LEU B O 1
ATOM 7011 N N . ARG B 1 393 ? -14.703 10.969 32.938 1 88.06 393 ARG B N 1
ATOM 7012 C CA . ARG B 1 393 ? -15.461 11.305 34.125 1 88.06 393 ARG B CA 1
ATOM 7013 C C . ARG B 1 393 ? -15.633 12.812 34.281 1 88.06 393 ARG B C 1
ATOM 7015 O O . ARG B 1 393 ? -14.781 13.586 33.812 1 88.06 393 ARG B O 1
ATOM 7022 N N . ASN B 1 394 ? -16.703 13.281 34.906 1 82.94 394 ASN B N 1
ATOM 7023 C CA . ASN B 1 394 ? -16.922 14.703 35.156 1 82.94 394 ASN B CA 1
ATOM 7024 C C . ASN B 1 394 ? -15.898 15.266 36.125 1 82.94 394 ASN B C 1
ATOM 7026 O O . ASN B 1 394 ? -15.359 16.359 35.906 1 82.94 394 ASN B O 1
ATOM 7030 N N . ALA B 1 395 ? -15.688 14.469 37.188 1 81.5 395 ALA B N 1
ATOM 7031 C CA . ALA B 1 395 ? -14.688 14.828 38.188 1 81.5 395 ALA B CA 1
ATOM 7032 C C . ALA B 1 395 ? -13.75 13.656 38.469 1 81.5 395 ALA B C 1
ATOM 7034 O O . ALA B 1 395 ? -13.969 12.883 39.406 1 81.5 395 ALA B O 1
ATOM 7035 N N . PRO B 1 396 ? -12.711 13.602 37.656 1 79.69 396 PRO B N 1
ATOM 7036 C CA . PRO B 1 396 ? -11.797 12.484 37.875 1 79.69 396 PRO B CA 1
ATOM 7037 C C . PRO B 1 396 ? -11.023 12.617 39.188 1 79.69 396 PRO B C 1
ATOM 7039 O O . PRO B 1 396 ? -10.836 13.734 39.688 1 79.69 396 PRO B O 1
ATOM 7042 N N . PRO B 1 397 ? -10.664 11.438 39.75 1 81.06 397 PRO B N 1
ATOM 7043 C CA . PRO B 1 397 ? -9.852 11.492 40.969 1 81.06 397 PRO B CA 1
ATOM 7044 C C . PRO B 1 397 ? -8.578 12.312 40.781 1 81.06 397 PRO B C 1
ATOM 7046 O O . PRO B 1 397 ? -8.055 12.422 39.688 1 81.06 397 PRO B O 1
ATOM 7049 N N . ARG B 1 398 ? -8.086 12.781 41.844 1 81.06 398 ARG B N 1
ATOM 7050 C CA . ARG B 1 398 ? -6.934 13.68 41.844 1 81.06 398 ARG B CA 1
ATOM 7051 C C . ARG B 1 398 ? -5.691 12.969 41.312 1 81.06 398 ARG B C 1
ATOM 7053 O O . ARG B 1 398 ? -4.805 13.602 40.75 1 81.06 398 ARG B O 1
ATOM 7060 N N . GLU B 1 399 ? -5.703 11.688 41.438 1 84.25 399 GLU B N 1
ATOM 7061 C CA . GLU B 1 399 ? -4.523 10.922 41.062 1 84.25 399 GLU B CA 1
ATOM 7062 C C . GLU B 1 399 ? -4.535 10.602 39.562 1 84.25 399 GLU B C 1
ATOM 7064 O O . GLU B 1 399 ? -3.496 10.281 38.969 1 84.25 399 GLU B O 1
ATOM 7069 N N . SER B 1 400 ? -5.641 10.867 38.969 1 86.31 400 SER B N 1
ATOM 7070 C CA . SER B 1 400 ? -5.773 10.531 37.562 1 86.31 400 SER B CA 1
ATOM 7071 C C . SER B 1 400 ? -5.332 11.695 36.656 1 86.31 400 SER B C 1
ATOM 7073 O O . SER B 1 400 ? -5.293 12.844 37.125 1 86.31 400 SER B O 1
ATOM 7075 N N . HIS B 1 401 ? -4.941 11.391 35.5 1 90.88 401 HIS B N 1
ATOM 7076 C CA . HIS B 1 401 ? -4.59 12.422 34.531 1 90.88 401 HIS B CA 1
ATOM 7077 C C . HIS B 1 401 ? -5.801 13.273 34.188 1 90.88 401 HIS B C 1
ATOM 7079 O O . HIS B 1 401 ? -6.906 12.75 34.031 1 90.88 401 HIS B O 1
ATOM 7085 N N . GLU B 1 402 ? -5.586 14.516 33.969 1 90.06 402 GLU B N 1
ATOM 7086 C CA . GLU B 1 402 ? -6.656 15.445 33.625 1 90.06 402 GLU B CA 1
ATOM 7087 C C . GLU B 1 402 ? -7.324 15.055 32.312 1 90.06 402 GLU B C 1
ATOM 7089 O O . GLU B 1 402 ? -8.477 15.414 32.062 1 90.06 402 GLU B O 1
ATOM 7094 N N . GLY B 1 403 ? -6.613 14.312 31.562 1 89.81 403 GLY B N 1
ATOM 7095 C CA . GLY B 1 403 ? -7.117 13.875 30.266 1 89.81 403 GLY B CA 1
ATOM 7096 C C . GLY B 1 403 ? -8.312 12.953 30.375 1 89.81 403 GLY B C 1
ATOM 7097 O O . GLY B 1 403 ? -9.023 12.719 29.391 1 89.81 403 GLY B O 1
ATOM 7098 N N . LEU B 1 404 ? -8.648 12.508 31.547 1 91.69 404 LEU B N 1
ATOM 7099 C CA . LEU B 1 404 ? -9.812 11.656 31.75 1 91.69 404 LEU B CA 1
ATOM 7100 C C . LEU B 1 404 ? -11.039 12.492 32.094 1 91.69 404 LEU B C 1
ATOM 7102 O O . LEU B 1 404 ? -12.148 11.953 32.188 1 91.69 404 LEU B O 1
ATOM 7106 N N . SER B 1 405 ? -10.828 13.75 32.156 1 90.31 405 SER B N 1
ATOM 7107 C CA . SER B 1 405 ? -11.953 14.633 32.469 1 90.31 405 SER B CA 1
ATOM 7108 C C . SER B 1 405 ? -12.789 14.922 31.234 1 90.31 405 SER B C 1
ATOM 7110 O O . SER B 1 405 ? -12.242 15.18 30.156 1 90.31 405 SER B O 1
ATOM 7112 N N . LEU B 1 406 ? -14.078 14.938 31.406 1 88.69 406 LEU B N 1
ATOM 7113 C CA . LEU B 1 406 ? -15 15.297 30.344 1 88.69 406 LEU B CA 1
ATOM 7114 C C . LEU B 1 406 ? -14.766 16.734 29.875 1 88.69 406 LEU B C 1
ATOM 7116 O O . LEU B 1 406 ? -15.062 17.078 28.734 1 88.69 406 LEU B O 1
ATOM 7120 N N . HIS B 1 407 ? -14.234 17.516 30.734 1 88.12 407 HIS B N 1
ATOM 7121 C CA . HIS B 1 407 ? -14.109 18.938 30.469 1 88.12 407 HIS B CA 1
ATOM 7122 C C . HIS B 1 407 ? -12.688 19.312 30.062 1 88.12 407 HIS B C 1
ATOM 7124 O O . HIS B 1 407 ? -12.391 20.484 29.828 1 88.12 407 HIS B O 1
ATOM 7130 N N . PHE B 1 408 ? -11.906 18.344 29.891 1 89.31 408 PHE B N 1
ATOM 7131 C CA . PHE B 1 408 ? -10.477 18.531 29.656 1 89.31 408 PHE B CA 1
ATOM 7132 C C . PHE B 1 408 ? -10.234 19.438 28.453 1 89.31 408 PHE B C 1
ATOM 7134 O O . PHE B 1 408 ? -9.477 20.391 28.531 1 89.31 408 PHE B O 1
ATOM 7141 N N . PRO B 1 409 ? -10.883 19.234 27.328 1 88.69 409 PRO B N 1
ATOM 7142 C CA . PRO B 1 409 ? -10.609 20.078 26.156 1 88.69 409 PRO B CA 1
ATOM 7143 C C . PRO B 1 409 ? -11.016 21.531 26.391 1 88.69 409 PRO B C 1
ATOM 7145 O O . PRO B 1 409 ? -10.289 22.453 26 1 88.69 409 PRO B O 1
ATOM 7148 N N . ALA B 1 410 ? -12.086 21.75 27.016 1 85.38 410 ALA B N 1
ATOM 7149 C CA . ALA B 1 410 ? -12.602 23.094 27.25 1 85.38 410 ALA B CA 1
ATOM 7150 C C . ALA B 1 410 ? -11.758 23.844 28.281 1 85.38 410 ALA B C 1
ATOM 7152 O O . ALA B 1 410 ? -11.688 25.062 28.25 1 85.38 410 ALA B O 1
ATOM 7153 N N . LEU B 1 411 ? -11.156 23.094 29.141 1 83.81 411 LEU B N 1
ATOM 7154 C CA . LEU B 1 411 ? -10.406 23.734 30.219 1 83.81 411 LEU B CA 1
ATOM 7155 C C . LEU B 1 411 ? -8.953 23.938 29.812 1 83.81 411 LEU B C 1
ATOM 7157 O O . LEU B 1 411 ? -8.461 25.078 29.812 1 83.81 411 LEU B O 1
ATOM 7161 N N . ARG B 1 412 ? -8.367 22.953 29.406 1 85.19 412 ARG B N 1
ATOM 7162 C CA . ARG B 1 412 ? -6.93 23.047 29.156 1 85.19 412 ARG B CA 1
ATOM 7163 C C . ARG B 1 412 ? -6.652 23.391 27.688 1 85.19 412 ARG B C 1
ATOM 7165 O O . ARG B 1 412 ? -5.855 24.281 27.406 1 85.19 412 ARG B O 1
ATOM 7172 N N . LEU B 1 413 ? -7.293 22.75 26.734 1 88.69 413 LEU B N 1
ATOM 7173 C CA . LEU B 1 413 ? -6.934 22.906 25.328 1 88.69 413 LEU B CA 1
ATOM 7174 C C . LEU B 1 413 ? -7.355 24.266 24.812 1 88.69 413 LEU B C 1
ATOM 7176 O O . LEU B 1 413 ? -6.637 24.891 24.031 1 88.69 413 LEU B O 1
ATOM 7180 N N . SER B 1 414 ? -8.469 24.734 25.281 1 86.44 414 SER B N 1
ATOM 7181 C CA . SER B 1 414 ? -8.938 26.047 24.859 1 86.44 414 SER B CA 1
ATOM 7182 C C . SER B 1 414 ? -7.98 27.141 25.312 1 86.44 414 SER B C 1
ATOM 7184 O O . SER B 1 414 ? -7.633 28.031 24.531 1 86.44 414 SER B O 1
ATOM 7186 N N . ALA B 1 415 ? -7.598 27.016 26.547 1 85.81 415 ALA B N 1
ATOM 7187 C CA . ALA B 1 415 ? -6.688 28.016 27.109 1 85.81 415 ALA B CA 1
ATOM 7188 C C . ALA B 1 415 ? -5.332 27.969 26.406 1 85.81 415 ALA B C 1
ATOM 7190 O O . ALA B 1 415 ? -4.742 29.016 26.109 1 85.81 415 ALA B O 1
ATOM 7191 N N . GLN B 1 416 ? -4.887 26.812 26.188 1 87.94 416 GLN B N 1
ATOM 7192 C CA . GLN B 1 416 ? -3.6 26.641 25.531 1 87.94 416 GLN B CA 1
ATOM 7193 C C . GLN B 1 416 ? -3.643 27.188 24.109 1 87.94 416 GLN B C 1
ATOM 7195 O O . GLN B 1 416 ? -2.705 27.859 23.656 1 87.94 416 GLN B O 1
ATOM 7200 N N . LEU B 1 417 ? -4.656 26.906 23.422 1 88.12 417 LEU B N 1
ATOM 7201 C CA . LEU B 1 417 ? -4.773 27.359 22.047 1 88.12 417 LEU B CA 1
ATOM 7202 C C . LEU B 1 417 ? -4.906 28.875 21.984 1 88.12 417 LEU B C 1
ATOM 7204 O O . LEU B 1 417 ? -4.332 29.516 21.094 1 88.12 417 LEU B O 1
ATOM 7208 N N . ARG B 1 418 ? -5.645 29.438 22.891 1 86.12 418 ARG B N 1
ATOM 7209 C CA . ARG B 1 418 ? -5.758 30.891 22.953 1 86.12 418 ARG B CA 1
ATOM 7210 C C . ARG B 1 418 ? -4.402 31.547 23.219 1 86.12 418 ARG B C 1
ATOM 7212 O O . ARG B 1 418 ? -4.062 32.562 22.594 1 86.12 418 ARG B O 1
ATOM 7219 N N . SER B 1 419 ? -3.785 30.938 24.172 1 86.94 419 SER B N 1
ATOM 7220 C CA . SER B 1 419 ? -2.461 31.453 24.5 1 86.94 419 SER B CA 1
ATOM 7221 C C . SER B 1 419 ? -1.537 31.406 23.281 1 86.94 419 SER B C 1
ATOM 7223 O O . SER B 1 419 ? -0.757 32.344 23.062 1 86.94 419 SER B O 1
ATOM 7225 N N . LEU B 1 420 ? -1.565 30.359 22.531 1 84.38 420 LEU B N 1
ATOM 7226 C CA . LEU B 1 420 ? -0.757 30.234 21.328 1 84.38 420 LEU B CA 1
ATOM 7227 C C . LEU B 1 420 ? -1.118 31.312 20.312 1 84.38 420 LEU B C 1
ATOM 7229 O O . LEU B 1 420 ? -0.238 32 19.797 1 84.38 420 LEU B O 1
ATOM 7233 N N . VAL B 1 421 ? -2.342 31.438 20.047 1 81.56 421 VAL B N 1
ATOM 7234 C CA . VAL B 1 421 ? -2.814 32.375 19.047 1 81.56 421 VAL B CA 1
ATOM 7235 C C . VAL B 1 421 ? -2.436 33.781 19.438 1 81.56 421 VAL B C 1
ATOM 7237 O O . VAL B 1 421 ? -2.053 34.594 18.594 1 81.56 421 VAL B O 1
ATOM 7240 N N . SER B 1 422 ? -2.498 34.031 20.719 1 83.5 422 SER B N 1
ATOM 7241 C CA . SER B 1 422 ? -2.207 35.375 21.234 1 83.5 422 SER B CA 1
ATOM 7242 C C . SE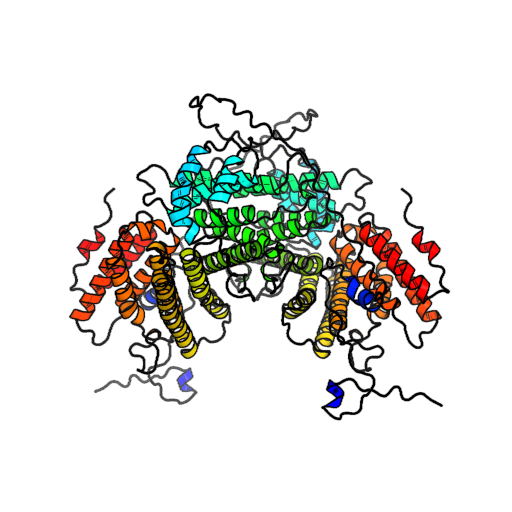R B 1 422 ? -0.722 35.688 21.109 1 83.5 422 SER B C 1
ATOM 7244 O O . SER B 1 422 ? -0.339 36.875 21.078 1 83.5 422 SER B O 1
ATOM 7246 N N . ARG B 1 423 ? 0.08 34.75 21.016 1 82 423 ARG B N 1
ATOM 7247 C CA . ARG B 1 423 ? 1.525 34.938 21 1 82 423 ARG B CA 1
ATOM 7248 C C . ARG B 1 423 ? 2.066 34.906 19.578 1 82 423 ARG B C 1
ATOM 7250 O O . ARG B 1 423 ? 3.25 35.156 19.344 1 82 423 ARG B O 1
ATOM 7257 N N . LEU B 1 424 ? 1.182 34.594 18.703 1 81.44 424 LEU B N 1
ATOM 7258 C CA . LEU B 1 424 ? 1.627 34.5 17.312 1 81.44 424 LEU B CA 1
ATOM 7259 C C . LEU B 1 424 ? 2.062 35.875 16.797 1 81.44 424 LEU B C 1
ATOM 7261 O O . LEU B 1 424 ? 1.359 36.844 16.984 1 81.44 424 LEU B O 1
ATOM 7265 N N . GLY B 1 425 ? 3.27 35.875 16.312 1 74.31 425 GLY B N 1
ATOM 7266 C CA . GLY B 1 425 ? 3.713 37.125 15.664 1 74.31 425 GLY B CA 1
ATOM 7267 C C . GLY B 1 425 ? 2.932 37.438 14.406 1 74.31 425 GLY B C 1
ATOM 7268 O O . GLY B 1 425 ? 2.656 38.625 14.133 1 74.31 425 GLY B O 1
ATOM 7269 N N . SER B 1 426 ? 2.654 36.469 13.617 1 73.06 426 SER B N 1
ATOM 7270 C CA . SER B 1 426 ? 1.912 36.688 12.375 1 73.06 426 SER B CA 1
ATOM 7271 C C . SER B 1 426 ? 0.923 35.531 12.141 1 73.06 426 SER B C 1
ATOM 7273 O O . SER B 1 426 ? 1.267 34.375 12.305 1 73.06 426 SER B O 1
ATOM 7275 N N . ILE B 1 427 ? -0.252 35.969 11.773 1 69.12 427 ILE B N 1
ATOM 7276 C CA . ILE B 1 427 ? -1.288 35 11.438 1 69.12 427 ILE B CA 1
ATOM 7277 C C . ILE B 1 427 ? -0.861 34.188 10.219 1 69.12 427 ILE B C 1
ATOM 7279 O O . ILE B 1 427 ? -1.298 33.062 10.039 1 69.12 427 ILE B O 1
ATOM 7283 N N . SER B 1 428 ? 0.006 34.812 9.516 1 65.94 428 SER B N 1
ATOM 7284 C CA . SER B 1 428 ? 0.478 34.188 8.289 1 65.94 428 SER B CA 1
ATOM 7285 C C . SER B 1 428 ? 1.182 32.875 8.578 1 65.94 428 SER B C 1
ATOM 7287 O O . SER B 1 428 ? 1.18 31.953 7.75 1 65.94 428 SER B O 1
ATOM 7289 N N . SER B 1 429 ? 1.689 32.781 9.734 1 66.5 429 SER B N 1
ATOM 7290 C CA . SER B 1 429 ? 2.414 31.578 10.102 1 66.5 429 SER B CA 1
ATOM 7291 C C . SER B 1 429 ? 1.478 30.375 10.18 1 66.5 429 SER B C 1
ATOM 7293 O O . SER B 1 429 ? 1.9 29.234 9.961 1 66.5 429 SER B O 1
ATOM 7295 N N . VAL B 1 430 ? 0.277 30.672 10.445 1 68.31 430 VAL B N 1
ATOM 7296 C CA . VAL B 1 430 ? -0.704 29.594 10.555 1 68.31 430 VAL B CA 1
ATOM 7297 C C . VAL B 1 430 ? -1.312 29.312 9.18 1 68.31 430 VAL B C 1
ATOM 7299 O O . VAL B 1 430 ? -1.535 28.156 8.82 1 68.31 430 VAL B O 1
ATOM 7302 N N . VAL B 1 431 ? -1.423 30.375 8.531 1 61.75 431 VAL B N 1
ATOM 7303 C CA . VAL B 1 431 ? -2.078 30.266 7.227 1 61.75 431 VAL B CA 1
ATOM 7304 C C . VAL B 1 431 ? -1.185 29.5 6.254 1 61.75 431 VAL B C 1
ATOM 7306 O O . VAL B 1 431 ? -1.676 28.719 5.434 1 61.75 431 VAL B O 1
ATOM 7309 N N . THR B 1 432 ? -0.014 29.703 6.438 1 58.03 432 THR B N 1
ATOM 7310 C CA . THR B 1 432 ? 0.968 29.125 5.527 1 58.03 432 THR B CA 1
ATOM 7311 C C . THR B 1 432 ? 1.065 27.625 5.73 1 58.03 432 THR B C 1
ATOM 7313 O O . THR B 1 432 ? 1.46 26.891 4.82 1 58.03 432 THR B O 1
ATOM 7316 N N . HIS B 1 433 ? 0.797 27.141 6.844 1 58.69 433 HIS B N 1
ATOM 7317 C CA . HIS B 1 433 ? 1.064 25.719 7.062 1 58.69 433 HIS B CA 1
ATOM 7318 C C . HIS B 1 433 ? -0.027 24.844 6.445 1 58.69 433 HIS B C 1
ATOM 7320 O O . HIS B 1 433 ? 0.056 23.625 6.484 1 58.69 433 HIS B O 1
ATOM 7326 N N . GLY B 1 434 ? -0.805 25.359 5.781 1 64.81 434 GLY B N 1
ATOM 7327 C CA . GLY B 1 434 ? -1.559 24.562 4.828 1 64.81 434 GLY B CA 1
ATOM 7328 C C . GLY B 1 434 ? -2.826 23.969 5.418 1 64.81 434 GLY B C 1
ATOM 7329 O O . GLY B 1 434 ? -3.246 24.359 6.512 1 64.81 434 GLY B O 1
ATOM 7330 N N . SER B 1 435 ? -3.422 23.188 4.754 1 69.62 435 SER B N 1
ATOM 7331 C CA . SER B 1 435 ? -4.727 22.578 4.977 1 69.62 435 SER B CA 1
ATOM 7332 C C . SER B 1 435 ? -4.695 21.625 6.168 1 69.62 435 SER B C 1
ATOM 7334 O O . SER B 1 435 ? -5.676 21.531 6.914 1 69.62 435 SER B O 1
ATOM 7336 N N . GLY B 1 436 ? -3.531 21.125 6.469 1 80.12 436 GLY B N 1
ATOM 7337 C CA . GLY B 1 436 ? -3.451 20.188 7.59 1 80.12 436 GLY B CA 1
ATOM 7338 C C . GLY B 1 436 ? -3.596 20.875 8.938 1 80.12 436 GLY B C 1
ATOM 7339 O O . GLY B 1 436 ? -4.316 20.391 9.812 1 80.12 436 GLY B O 1
ATOM 7340 N N . LEU B 1 437 ? -2.934 21.984 9.109 1 83.94 437 LEU B N 1
ATOM 7341 C CA . LEU B 1 437 ? -3 22.734 10.359 1 83.94 437 LEU B CA 1
ATOM 7342 C C . LEU B 1 437 ? -4.406 23.266 10.594 1 83.94 437 LEU B C 1
ATOM 7344 O O . LEU B 1 437 ? -4.906 23.25 11.727 1 83.94 437 LEU B O 1
ATOM 7348 N N . LEU B 1 438 ? -4.977 23.703 9.531 1 83 438 LEU B N 1
ATOM 7349 C CA . LEU B 1 438 ? -6.332 24.219 9.648 1 83 438 LEU B CA 1
ATOM 7350 C C . LEU B 1 438 ? -7.309 23.109 10.039 1 83 438 LEU B C 1
ATOM 7352 O O . LEU B 1 438 ? -8.234 23.344 10.82 1 83 438 LEU B O 1
ATOM 7356 N N . GLN B 1 439 ? -7.059 22.016 9.445 1 86.62 439 GLN B N 1
ATOM 7357 C CA . GLN B 1 439 ? -7.902 20.875 9.789 1 86.62 439 GLN B CA 1
ATOM 7358 C C . GLN B 1 439 ? -7.758 20.516 11.258 1 86.62 439 GLN B C 1
ATOM 7360 O O . GLN B 1 439 ? -8.75 20.203 11.93 1 86.62 439 GLN B O 1
ATOM 7365 N N . LYS B 1 440 ? -6.613 20.516 11.758 1 90.81 440 LYS B N 1
ATOM 7366 C CA . LYS B 1 440 ? -6.367 20.219 13.164 1 90.81 440 LYS B CA 1
ATOM 7367 C C . LYS B 1 440 ? -7.031 21.266 14.062 1 90.81 440 LYS B C 1
ATOM 7369 O O . LYS B 1 440 ? -7.691 20.906 15.047 1 90.81 440 LYS B O 1
ATOM 7374 N N . LEU B 1 441 ? -6.875 22.516 13.695 1 88.56 441 LEU B N 1
ATOM 7375 C CA . LEU B 1 441 ? -7.461 23.609 14.469 1 88.56 441 LEU B CA 1
ATOM 7376 C C . LEU B 1 441 ? -8.984 23.5 14.492 1 88.56 441 LEU B C 1
ATOM 7378 O O . LEU B 1 441 ? -9.609 23.719 15.531 1 88.56 441 LEU B O 1
ATOM 7382 N N . PHE B 1 442 ? -9.516 23.156 13.414 1 89.12 442 PHE B N 1
ATOM 7383 C CA . PHE B 1 442 ? -10.961 22.984 13.328 1 89.12 442 PHE B CA 1
ATOM 7384 C C . PHE B 1 442 ? -11.43 21.891 14.266 1 89.12 442 PHE B C 1
ATOM 7386 O O . PHE B 1 442 ? -12.422 22.047 14.977 1 89.12 442 PHE B O 1
ATOM 7393 N N . GLU B 1 443 ? -10.727 20.781 14.227 1 90.44 443 GLU B N 1
ATOM 7394 C CA . GLU B 1 443 ? -11.102 19.641 15.055 1 90.44 443 GLU B CA 1
ATOM 7395 C C . GLU B 1 443 ? -10.992 19.969 16.531 1 90.44 443 GLU B C 1
ATOM 7397 O O . GLU B 1 443 ? -11.859 19.594 17.328 1 90.44 443 GLU B O 1
ATOM 7402 N N . ILE B 1 444 ? -9.969 20.609 16.906 1 92.94 444 ILE B N 1
ATOM 7403 C CA . ILE B 1 444 ? -9.773 21 18.297 1 92.94 444 ILE B CA 1
ATOM 7404 C C . ILE B 1 444 ? -10.891 21.953 18.734 1 92.94 444 ILE B C 1
ATOM 7406 O O . ILE B 1 444 ? -11.531 21.75 19.766 1 92.94 444 ILE B O 1
ATOM 7410 N N . THR B 1 445 ? -11.125 22.938 17.906 1 91.62 445 THR B N 1
ATOM 7411 C CA . THR B 1 445 ? -12.109 23.969 18.234 1 91.62 445 THR B CA 1
ATOM 7412 C C . THR B 1 445 ? -13.516 23.375 18.297 1 91.62 445 THR B C 1
ATOM 7414 O O . THR B 1 445 ? -14.297 23.719 19.172 1 91.62 445 THR B O 1
ATOM 7417 N N . SER B 1 446 ? -13.797 22.547 17.359 1 91.81 446 SER B N 1
ATOM 7418 C CA . SER B 1 446 ? -15.102 21.891 17.344 1 91.81 446 SER B CA 1
ATOM 7419 C C . SER B 1 446 ? -15.305 21.031 18.578 1 91.81 446 SER B C 1
ATOM 7421 O O . SER B 1 446 ? -16.406 20.953 19.109 1 91.81 446 SER B O 1
ATOM 7423 N N . THR B 1 447 ? -14.297 20.359 18.953 1 91.38 447 THR B N 1
ATOM 7424 C CA . THR B 1 447 ? -14.367 19.531 20.156 1 91.38 447 THR B CA 1
ATOM 7425 C C . THR B 1 447 ? -14.594 20.375 21.391 1 91.38 447 THR B C 1
ATOM 7427 O O . THR B 1 447 ? -15.398 20.031 22.266 1 91.38 447 THR B O 1
ATOM 7430 N N . ILE B 1 448 ? -13.891 21.469 21.484 1 91.25 448 ILE B N 1
ATOM 7431 C CA . ILE B 1 448 ? -14.07 22.391 22.609 1 91.25 448 ILE B CA 1
ATOM 7432 C C . ILE B 1 448 ? -15.516 22.859 22.656 1 91.25 448 ILE B C 1
ATOM 7434 O O . ILE B 1 448 ? -16.141 22.891 23.719 1 91.25 448 ILE B O 1
ATOM 7438 N N . ALA B 1 449 ? -16.047 23.188 21.5 1 90 449 ALA B N 1
ATOM 7439 C CA . ALA B 1 449 ? -17.438 23.641 21.422 1 90 449 ALA B CA 1
ATOM 7440 C C . ALA B 1 449 ? -18.406 22.578 21.922 1 90 449 ALA B C 1
ATOM 7442 O O . ALA B 1 449 ? -19.344 22.875 22.656 1 90 449 ALA B O 1
ATOM 7443 N N . ASP B 1 450 ? -18.156 21.406 21.594 1 88.19 450 ASP B N 1
ATOM 7444 C CA . ASP B 1 450 ? -19 20.281 22 1 88.19 450 ASP B CA 1
ATOM 7445 C C . ASP B 1 450 ? -18.953 20.078 23.5 1 88.19 450 ASP B C 1
ATOM 7447 O O . ASP B 1 450 ? -19.969 19.781 24.125 1 88.19 450 ASP B O 1
ATOM 7451 N N . VAL B 1 451 ? -17.812 20.188 24.031 1 88.44 451 VAL B N 1
ATOM 7452 C CA . VAL B 1 451 ? -17.641 19.953 25.469 1 88.44 451 VAL B CA 1
ATOM 7453 C C . VAL B 1 451 ? -18.297 21.078 26.266 1 88.44 451 VAL B C 1
ATOM 7455 O O . VAL B 1 451 ? -18.906 20.844 27.297 1 88.44 451 VAL B O 1
ATOM 7458 N N . LEU B 1 452 ? -18.219 22.266 25.734 1 87.69 452 LEU B N 1
ATOM 7459 C CA . LEU B 1 452 ? -18.828 23.406 26.406 1 87.69 452 LEU B CA 1
ATOM 7460 C C . LEU B 1 452 ? -20.344 23.312 26.391 1 87.69 452 LEU B C 1
ATOM 7462 O O . LEU B 1 452 ? -21.031 23.922 27.219 1 87.69 452 LEU B O 1
ATOM 7466 N N . ALA B 1 453 ? -20.828 22.562 25.484 1 85.19 453 ALA B N 1
ATOM 7467 C CA . ALA B 1 453 ? -22.266 22.391 25.375 1 85.19 453 ALA B CA 1
ATOM 7468 C C . ALA B 1 453 ? -22.781 21.391 26.406 1 85.19 453 ALA B C 1
ATOM 7470 O O . ALA B 1 453 ? -23.984 21.297 26.656 1 85.19 453 ALA B O 1
ATOM 7471 N N . LEU B 1 454 ? -21.859 20.719 27 1 81.19 454 LEU B N 1
ATOM 7472 C CA . LEU B 1 454 ? -22.25 19.766 28.031 1 81.19 454 LEU B CA 1
ATOM 7473 C C . LEU B 1 454 ? -22.594 20.469 29.328 1 81.19 454 LEU B C 1
ATOM 7475 O O . LEU B 1 454 ? -21.938 21.453 29.703 1 81.19 454 LEU B O 1
ATOM 7479 N N . PRO B 1 455 ? -23.656 19.984 30 1 70.38 455 PRO B N 1
ATOM 7480 C CA . PRO B 1 455 ? -24.062 20.594 31.281 1 70.38 455 PRO B CA 1
ATOM 7481 C C . PRO B 1 455 ? -23 20.422 32.375 1 70.38 455 PRO B C 1
ATOM 7483 O O . PRO B 1 455 ? -22.391 19.344 32.469 1 70.38 455 PRO B O 1
ATOM 7486 N N . ARG B 1 456 ? -22.5 21.469 32.906 1 73.38 456 ARG B N 1
ATOM 7487 C CA . ARG B 1 456 ? -21.562 21.375 34.031 1 73.38 456 ARG B CA 1
ATOM 7488 C C . ARG B 1 456 ? -22.234 21.75 35.344 1 73.38 456 ARG B C 1
ATOM 7490 O O . ARG B 1 456 ? -22.891 22.781 35.438 1 73.38 456 ARG B O 1
ATOM 7497 N N . ALA B 1 457 ? -22.062 20.688 36.219 1 61.34 457 ALA B N 1
ATOM 7498 C CA . ALA B 1 457 ? -22.547 20.938 37.562 1 61.34 457 ALA B CA 1
ATOM 7499 C C . ALA B 1 457 ? -21.609 21.891 38.312 1 61.34 457 ALA B C 1
ATOM 7501 O O . ALA B 1 457 ? -20.391 21.75 38.25 1 61.34 457 ALA B O 1
ATOM 7502 N N . ASN B 1 458 ? -22.031 23.109 38.625 1 65.62 458 ASN B N 1
ATOM 7503 C CA . ASN B 1 458 ? -21.406 24.016 39.594 1 65.62 458 ASN B CA 1
ATOM 7504 C C . ASN B 1 458 ? -20.375 24.922 38.938 1 65.62 458 ASN B C 1
ATOM 7506 O O . ASN B 1 458 ? -19.375 25.266 39.562 1 65.62 458 ASN B O 1
ATOM 7510 N N . GLN B 1 459 ? -20.547 25.141 37.719 1 70.88 459 GLN B N 1
ATOM 7511 C CA . GLN B 1 459 ? -19.594 26.062 37.125 1 70.88 459 GLN B CA 1
ATOM 7512 C C . GLN B 1 459 ? -19.938 27.516 37.438 1 70.88 459 GLN B C 1
ATOM 7514 O O . GLN B 1 459 ? -21.094 27.938 37.281 1 70.88 459 GLN B O 1
ATOM 7519 N N . ALA B 1 460 ? -18.891 28.156 38 1 76.75 460 ALA B N 1
ATOM 7520 C CA . ALA B 1 460 ? -19.078 29.578 38.219 1 76.75 460 ALA B CA 1
ATOM 7521 C C . ALA B 1 460 ? -19.391 30.312 36.906 1 76.75 460 ALA B C 1
ATOM 7523 O O . ALA B 1 460 ? -18.781 30 35.875 1 76.75 460 ALA B O 1
ATOM 7524 N N . PRO B 1 461 ? -20.375 31.094 37 1 75.56 461 PRO B N 1
ATOM 7525 C CA . PRO B 1 461 ? -20.797 31.812 35.781 1 75.56 461 PRO B CA 1
ATOM 7526 C C . PRO B 1 461 ? -19.641 32.531 35.125 1 75.56 461 PRO B C 1
ATOM 7528 O O . PRO B 1 461 ? -19.547 32.562 33.875 1 75.56 461 PRO B O 1
ATOM 7531 N N . ASP B 1 462 ? -18.719 33.094 35.938 1 78.25 462 ASP B N 1
ATOM 7532 C CA . ASP B 1 462 ? -17.594 33.812 35.375 1 78.25 462 ASP B CA 1
ATOM 7533 C C . ASP B 1 462 ? -16.656 32.906 34.625 1 78.25 462 ASP B C 1
ATOM 7535 O O . ASP B 1 462 ? -16.094 33.281 33.594 1 78.25 462 ASP B O 1
ATOM 7539 N N . GLU B 1 463 ? -16.516 31.75 35.156 1 77.88 463 GLU B N 1
ATOM 7540 C CA . GLU B 1 463 ? -15.656 30.766 34.5 1 77.88 463 GLU B CA 1
ATOM 7541 C C . GLU B 1 463 ? -16.25 30.297 33.188 1 77.88 463 GLU B C 1
ATOM 7543 O O . GLU B 1 463 ? -15.539 30.109 32.219 1 77.88 463 GLU B O 1
ATOM 7548 N N . ALA B 1 464 ? -17.516 30.109 33.188 1 77.62 464 ALA B N 1
ATOM 7549 C CA . ALA B 1 464 ? -18.219 29.719 31.969 1 77.62 464 ALA B CA 1
ATOM 7550 C C . ALA B 1 464 ? -18.094 30.766 30.875 1 77.62 464 ALA B C 1
ATOM 7552 O O . ALA B 1 464 ? -17.875 30.453 29.703 1 77.62 464 ALA B O 1
ATOM 7553 N N . ARG B 1 465 ? -18.188 31.984 31.344 1 78.88 465 ARG B N 1
ATOM 7554 C CA . ARG B 1 465 ? -18.062 33.094 30.406 1 78.88 465 ARG B CA 1
ATOM 7555 C C . ARG B 1 465 ? -16.672 33.125 29.797 1 78.88 465 ARG B C 1
ATOM 7557 O O . ARG B 1 465 ? -16.516 33.406 28.594 1 78.88 465 ARG B O 1
ATOM 7564 N N . ALA B 1 466 ? -15.719 32.938 30.641 1 81.31 466 ALA B N 1
ATOM 7565 C CA . ALA B 1 466 ? -14.336 32.969 30.172 1 81.31 466 ALA B CA 1
ATOM 7566 C C . ALA B 1 466 ? -14.078 31.906 29.125 1 81.31 466 ALA B C 1
ATOM 7568 O O . ALA B 1 466 ? -13.391 32.156 28.125 1 81.31 466 ALA B O 1
ATOM 7569 N N . HIS B 1 467 ? -14.633 30.797 29.328 1 83 467 HIS B N 1
ATOM 7570 C CA . HIS B 1 467 ? -14.438 29.688 28.391 1 83 467 HIS B CA 1
ATOM 7571 C C . HIS B 1 467 ? -15.156 29.938 27.078 1 83 467 HIS B C 1
ATOM 7573 O O . HIS B 1 467 ? -14.656 29.578 26.016 1 83 467 HIS B O 1
ATOM 7579 N N . ILE B 1 468 ? -16.234 30.531 27.141 1 82.69 468 ILE B N 1
ATOM 7580 C CA . ILE B 1 468 ? -17 30.859 25.938 1 82.69 468 ILE B CA 1
ATOM 7581 C C . ILE B 1 468 ? -16.266 31.922 25.125 1 82.69 468 ILE B C 1
ATOM 7583 O O . ILE B 1 468 ? -16.219 31.844 23.906 1 82.69 468 ILE B O 1
ATOM 7587 N N . GLU B 1 469 ? -15.719 32.844 25.875 1 83 469 GLU B N 1
ATOM 7588 C CA . GLU B 1 469 ? -14.953 33.875 25.203 1 83 469 GLU B CA 1
ATOM 7589 C C . GLU B 1 469 ? -13.734 33.281 24.484 1 83 469 GLU B C 1
ATOM 7591 O O . GLU B 1 469 ? -13.391 33.719 23.375 1 83 469 GLU B O 1
ATOM 7596 N N . ASP B 1 470 ? -13.109 32.406 25.172 1 83.81 470 ASP B N 1
ATOM 7597 C CA . ASP B 1 470 ? -11.984 31.719 24.531 1 83.81 470 ASP B CA 1
ATOM 7598 C C . ASP B 1 470 ? -12.414 31 23.266 1 83.81 470 ASP B C 1
ATOM 7600 O O . ASP B 1 470 ? -11.727 31.078 22.234 1 83.81 470 ASP B O 1
ATOM 7604 N N . LEU B 1 471 ? -13.5 30.328 23.297 1 87.69 471 LEU B N 1
ATOM 7605 C CA . LEU B 1 471 ? -14.008 29.625 22.125 1 87.69 471 LEU B CA 1
ATOM 7606 C C . LEU B 1 471 ? -14.312 30.594 21 1 87.69 471 LEU B C 1
ATOM 7608 O O . LEU B 1 471 ? -13.977 30.328 19.844 1 87.69 471 LEU B O 1
ATOM 7612 N N . PHE B 1 472 ? -14.852 31.703 21.391 1 84.5 472 PHE B N 1
ATOM 7613 C CA . PHE B 1 472 ? -15.188 32.688 20.391 1 84.5 472 PHE B CA 1
ATOM 7614 C C . PHE B 1 472 ? -13.93 33.219 19.703 1 84.5 472 PHE B C 1
ATOM 7616 O O . PHE B 1 472 ? -13.922 33.438 18.484 1 84.5 472 PHE B O 1
ATOM 7623 N N . PHE B 1 473 ? -13.07 33.5 20.531 1 84.19 473 PHE B N 1
ATOM 7624 C CA . PHE B 1 473 ? -11.781 33.938 20 1 84.19 473 PHE B CA 1
ATOM 7625 C C . PHE B 1 473 ? -11.227 32.938 19 1 84.19 473 PHE B C 1
ATOM 7627 O O . PHE B 1 473 ? -10.766 33.312 17.922 1 84.19 473 PHE B O 1
ATOM 7634 N N . LEU B 1 474 ? -11.305 31.719 19.281 1 86.5 474 LEU B N 1
ATOM 7635 C CA . LEU B 1 474 ? -10.766 30.656 18.438 1 86.5 474 LEU B CA 1
ATOM 7636 C C . LEU B 1 474 ? -11.578 30.516 17.156 1 86.5 474 LEU B C 1
ATOM 7638 O O . LEU B 1 474 ? -11.016 30.297 16.078 1 86.5 474 LEU B O 1
ATOM 7642 N N . VAL B 1 475 ? -12.82 30.578 17.266 1 87.62 475 VAL B N 1
ATOM 7643 C CA . VAL B 1 475 ? -13.703 30.469 16.109 1 87.62 475 VAL B CA 1
ATOM 7644 C C . VAL B 1 475 ? -13.438 31.625 15.156 1 87.62 475 VAL B C 1
ATOM 7646 O O . VAL B 1 475 ? -13.367 31.438 13.938 1 87.62 475 VAL B O 1
ATOM 7649 N N . ARG B 1 476 ? -13.227 32.75 15.695 1 83.94 476 ARG B N 1
ATOM 7650 C CA . ARG B 1 476 ? -12.898 33.906 14.875 1 83.94 476 ARG B CA 1
ATOM 7651 C C . ARG B 1 476 ? -11.578 33.719 14.141 1 83.94 476 ARG B C 1
ATOM 7653 O O . ARG B 1 476 ? -11.438 34.094 12.977 1 83.94 476 ARG B O 1
ATOM 7660 N N . PHE B 1 477 ? -10.766 33.25 14.875 1 83.25 477 PHE B N 1
ATOM 7661 C CA . PHE B 1 477 ? -9.461 32.969 14.289 1 83.25 477 PHE B CA 1
ATOM 7662 C C . PHE B 1 477 ? -9.602 31.984 13.133 1 83.25 477 PHE B C 1
ATOM 7664 O O . PHE B 1 477 ? -9.047 32.188 12.055 1 83.25 477 PHE B O 1
ATOM 7671 N N . LEU B 1 478 ? -10.328 30.906 13.305 1 84.12 478 LEU B N 1
ATOM 7672 C CA . LEU B 1 478 ? -10.562 29.906 12.273 1 84.12 478 LEU B CA 1
ATOM 7673 C C . LEU B 1 478 ? -11.234 30.516 11.055 1 84.12 478 LEU B C 1
ATOM 7675 O O . LEU B 1 478 ? -10.875 30.203 9.914 1 84.12 478 LEU B O 1
ATOM 7679 N N . PHE B 1 479 ? -12.164 31.375 11.273 1 82.81 479 PHE B N 1
ATOM 7680 C CA . PHE B 1 479 ? -12.953 31.984 10.203 1 82.81 479 PHE B CA 1
ATOM 7681 C C . PHE B 1 479 ? -12.125 33 9.43 1 82.81 479 PHE B C 1
ATOM 7683 O O . PHE B 1 479 ? -12.508 33.406 8.328 1 82.81 479 PHE B O 1
ATOM 7690 N N . SER B 1 480 ? -11.031 33.406 10.023 1 77.69 480 SER B N 1
ATOM 7691 C CA . SER B 1 480 ? -10.18 34.406 9.367 1 77.69 480 SER B CA 1
ATOM 7692 C C . SER B 1 480 ? -9.406 33.75 8.211 1 77.69 480 SER B C 1
ATOM 7694 O O . SER B 1 480 ? -8.875 34.469 7.352 1 77.69 480 SER B O 1
ATOM 7696 N N . PHE B 1 481 ? -9.414 32.531 8.234 1 77.69 481 PHE B N 1
ATOM 7697 C CA . PHE B 1 481 ? -8.719 31.859 7.145 1 77.69 481 PHE B CA 1
ATOM 7698 C C . PHE B 1 481 ? -9.641 31.641 5.957 1 77.69 481 PHE B C 1
ATOM 7700 O O . PHE B 1 481 ? -10.703 31.031 6.09 1 77.69 481 PHE B O 1
ATOM 7707 N N . GLU B 1 482 ? -9.18 32.094 4.797 1 74.5 482 GLU B N 1
ATOM 7708 C CA . GLU B 1 482 ? -9.977 31.953 3.574 1 74.5 482 GLU B CA 1
ATOM 7709 C C . GLU B 1 482 ? -10.219 30.5 3.223 1 74.5 482 GLU B C 1
ATOM 7711 O O . GLU B 1 482 ? -11.25 30.156 2.645 1 74.5 482 GLU B O 1
ATOM 7716 N N . ARG B 1 483 ? -9.406 29.672 3.615 1 73.5 483 ARG B N 1
ATOM 7717 C CA . ARG B 1 483 ? -9.438 28.281 3.18 1 73.5 483 ARG B CA 1
ATOM 7718 C C . ARG B 1 483 ? -10.32 27.438 4.09 1 73.5 483 ARG B C 1
ATOM 7720 O O . ARG B 1 483 ? -10.469 26.234 3.879 1 73.5 483 ARG B O 1
ATOM 7727 N N . THR B 1 484 ? -10.852 28.094 5.105 1 76.19 484 THR B N 1
ATOM 7728 C CA . THR B 1 484 ? -11.859 27.359 5.875 1 76.19 484 THR B CA 1
ATOM 7729 C C . THR B 1 484 ? -13.102 27.094 5.027 1 76.19 484 THR B C 1
ATOM 7731 O O . THR B 1 484 ? -13.719 28.031 4.523 1 76.19 484 THR B O 1
ATOM 7734 N N . GLN B 1 485 ? -13.453 25.906 4.855 1 75.69 485 GLN B N 1
ATOM 7735 C CA . GLN B 1 485 ? -14.531 25.5 3.955 1 75.69 485 GLN B CA 1
ATOM 7736 C C . GLN B 1 485 ? -15.891 25.953 4.488 1 75.69 485 GLN B C 1
ATOM 7738 O O . GLN B 1 485 ? -16.062 26.141 5.695 1 75.69 485 GLN B O 1
ATOM 7743 N N . LYS B 1 486 ? -16.719 26 3.557 1 79 486 LYS B N 1
ATOM 7744 C CA . LYS B 1 486 ? -18.062 26.438 3.908 1 79 486 LYS B CA 1
ATOM 7745 C C . LYS B 1 486 ? -18.719 25.469 4.887 1 79 486 LYS B C 1
ATOM 7747 O O . LYS B 1 486 ? -19.359 25.891 5.855 1 79 486 LYS B O 1
ATOM 7752 N N . HIS B 1 487 ? -18.516 24.234 4.652 1 82.06 487 HIS B N 1
ATOM 7753 C CA . HIS B 1 487 ? -19.172 23.266 5.52 1 82.06 487 HIS B CA 1
ATOM 7754 C C . HIS B 1 487 ? -18.594 23.312 6.93 1 82.06 487 HIS B C 1
ATOM 7756 O O . HIS B 1 487 ? -19.312 23.047 7.902 1 82.06 487 HIS B O 1
ATOM 7762 N N . GLN B 1 488 ? -17.391 23.703 7.066 1 83.75 488 GLN B N 1
ATOM 7763 C CA . GLN B 1 488 ? -16.766 23.844 8.383 1 83.75 488 GLN B CA 1
ATOM 7764 C C . GLN B 1 488 ? -17.312 25.062 9.109 1 83.75 488 GLN B C 1
ATOM 7766 O O . GLN B 1 488 ? -17.578 25.016 10.312 1 83.75 488 GLN B O 1
ATOM 7771 N N . ARG B 1 489 ? -17.438 26.062 8.391 1 86.69 489 ARG B N 1
ATOM 7772 C CA . ARG B 1 489 ? -18 27.281 8.969 1 86.69 489 ARG B CA 1
ATOM 7773 C C . ARG B 1 489 ? -19.438 27.047 9.438 1 86.69 489 ARG B C 1
ATOM 7775 O O . ARG B 1 489 ? -19.812 27.453 10.539 1 86.69 489 ARG B O 1
ATOM 7782 N N . ASP B 1 490 ? -20.141 26.391 8.547 1 88.25 490 ASP B N 1
ATOM 7783 C CA . ASP B 1 490 ? -21.531 26.109 8.891 1 88.25 490 ASP B CA 1
ATOM 7784 C C . ASP B 1 490 ? -21.625 25.203 10.125 1 88.25 490 ASP B C 1
ATOM 7786 O O . ASP B 1 490 ? -22.469 25.422 10.992 1 88.25 490 ASP B O 1
ATOM 7790 N N . TYR B 1 491 ? -20.812 24.312 10.133 1 88.44 491 TYR B N 1
ATOM 7791 C CA . TYR B 1 491 ? -20.766 23.406 11.273 1 88.44 491 TYR B CA 1
ATOM 7792 C C . TYR B 1 491 ? -20.469 24.156 12.562 1 88.44 491 TYR B C 1
ATOM 7794 O O . TYR B 1 491 ? -21.125 23.938 13.594 1 88.44 491 TYR B O 1
ATOM 7802 N N . MET B 1 492 ? -19.531 25.047 12.57 1 89.38 492 MET B N 1
ATOM 7803 C CA . MET B 1 492 ? -19.156 25.828 13.75 1 89.38 492 MET B CA 1
ATOM 7804 C C . MET B 1 492 ? -20.281 26.766 14.164 1 89.38 492 MET B C 1
ATOM 7806 O O . MET B 1 492 ? -20.516 26.969 15.352 1 89.38 492 MET B O 1
ATOM 7810 N N . ARG B 1 493 ? -20.906 27.234 13.164 1 87.88 493 ARG B N 1
ATOM 7811 C CA . ARG B 1 493 ? -22.031 28.109 13.453 1 87.88 493 ARG B CA 1
ATOM 7812 C C . ARG B 1 493 ? -23.156 27.359 14.156 1 87.88 493 ARG B C 1
ATOM 7814 O O . ARG B 1 493 ? -23.797 27.891 15.07 1 87.88 493 ARG B O 1
ATOM 7821 N N . GLU B 1 494 ? -23.359 26.188 13.695 1 88.19 494 GLU B N 1
ATOM 7822 C CA . GLU B 1 494 ? -24.359 25.344 14.352 1 88.19 494 GLU B CA 1
ATOM 7823 C C . GLU B 1 494 ? -23.984 25.094 15.812 1 88.19 494 GLU B C 1
ATOM 7825 O O . GLU B 1 494 ? -24.859 25.109 16.688 1 88.19 494 GLU B O 1
ATOM 7830 N N . LYS B 1 495 ? -22.797 24.859 16.031 1 88.5 495 LYS B N 1
ATOM 7831 C CA . LYS B 1 495 ? -22.328 24.625 17.391 1 88.5 495 LYS B CA 1
ATOM 7832 C C . LYS B 1 495 ? -22.484 25.859 18.25 1 88.5 495 LYS B C 1
ATOM 7834 O O . LYS B 1 495 ? -22.828 25.766 19.438 1 88.5 495 LYS B O 1
ATOM 7839 N N . LEU B 1 496 ? -22.234 26.984 17.703 1 86.75 496 LEU B N 1
ATOM 7840 C CA . LEU B 1 496 ? -22.375 28.234 18.422 1 86.75 496 LEU B CA 1
ATOM 7841 C C . LEU B 1 496 ? -23.844 28.5 18.766 1 86.75 496 LEU B C 1
ATOM 7843 O O . LEU B 1 496 ? -24.141 29.047 19.828 1 86.75 496 LEU B O 1
ATOM 7847 N N . GLN B 1 497 ? -24.672 28.047 17.844 1 85.75 497 GLN B N 1
ATOM 7848 C CA . GLN B 1 497 ? -26.094 28.203 18.109 1 85.75 497 GLN B CA 1
ATOM 7849 C C . GLN B 1 497 ? -26.531 27.344 19.297 1 85.75 497 GLN B C 1
ATOM 7851 O O . GLN B 1 497 ? -27.328 27.781 20.125 1 85.75 497 GLN B O 1
ATOM 7856 N N . VAL B 1 498 ? -26.047 26.234 19.328 1 85.69 498 VAL B N 1
ATOM 7857 C CA . VAL B 1 498 ? -26.359 25.328 20.438 1 85.69 498 VAL B CA 1
ATOM 7858 C C . VAL B 1 498 ? -25.859 25.938 21.734 1 85.69 498 VAL B C 1
ATOM 7860 O O . VAL B 1 498 ? -26.547 25.891 22.766 1 85.69 498 VAL B O 1
ATOM 7863 N N . LEU B 1 499 ? -24.734 26.516 21.75 1 86.62 499 LEU B N 1
ATOM 7864 C CA . LEU B 1 499 ? -24.141 27.109 22.938 1 86.62 499 LEU B CA 1
ATOM 7865 C C . LEU B 1 499 ? -24.922 28.328 23.391 1 86.62 499 LEU B C 1
ATOM 7867 O O . LEU B 1 499 ? -25.016 28.609 24.578 1 86.62 499 LEU B O 1
ATOM 7871 N N . GLN B 1 500 ? -25.391 28.969 22.391 1 82.62 500 GLN B N 1
ATOM 7872 C CA . GLN B 1 500 ? -26.219 30.125 22.703 1 82.62 500 GLN B CA 1
ATOM 7873 C C . GLN B 1 500 ? -27.469 29.703 23.5 1 82.62 500 GLN B C 1
ATOM 7875 O O . GLN B 1 500 ? -27.891 30.406 24.406 1 82.62 500 GLN B O 1
ATOM 7880 N N . HIS B 1 501 ? -27.938 28.609 23.188 1 82.25 501 HIS B N 1
ATOM 7881 C CA . HIS B 1 501 ? -29.109 28.109 23.891 1 82.25 501 HIS B CA 1
ATOM 7882 C C . HIS B 1 501 ? -28.75 27.625 25.297 1 82.25 501 HIS B C 1
ATOM 7884 O O . HIS B 1 501 ? -29.578 27.734 26.219 1 82.25 501 HIS B O 1
ATOM 7890 N N . VAL B 1 502 ? -27.625 27.094 25.422 1 81.31 502 VAL B N 1
ATOM 7891 C CA . VAL B 1 502 ? -27.188 26.547 26.703 1 81.31 502 VAL B CA 1
ATOM 7892 C C . VAL B 1 502 ? -26.797 27.688 27.656 1 81.31 502 VAL B C 1
ATOM 7894 O O . VAL B 1 502 ? -27.094 27.625 28.844 1 81.31 502 VAL B O 1
ATOM 7897 N N . TYR B 1 503 ? -26.172 28.766 27.125 1 79.62 503 TYR B N 1
ATOM 7898 C CA . TYR B 1 503 ? -25.641 29.797 27.984 1 79.62 503 TYR B CA 1
ATOM 7899 C C . TYR B 1 503 ? -26.469 31.078 27.859 1 79.62 503 TYR B C 1
ATOM 7901 O O . TYR B 1 503 ? -26.141 32.094 28.484 1 79.62 503 TYR B O 1
ATOM 7909 N N . GLY B 1 504 ? -27.672 31.156 27.359 1 68.38 504 GLY B N 1
ATOM 7910 C CA . GLY B 1 504 ? -28.672 32.188 27.172 1 68.38 504 GLY B CA 1
ATOM 7911 C C . GLY B 1 504 ? -28.109 33.594 27.328 1 68.38 504 GLY B C 1
ATOM 7912 O O . GLY B 1 504 ? -28.531 34.531 26.641 1 68.38 504 GLY B O 1
ATOM 7913 N N . ALA B 1 505 ? -27.266 33.875 28.266 1 59.94 505 ALA B N 1
ATOM 7914 C CA . ALA B 1 505 ? -26.906 35.25 28.688 1 59.94 505 ALA B CA 1
ATOM 7915 C C . ALA B 1 505 ? -25.797 35.812 27.828 1 59.94 505 ALA B C 1
ATOM 7917 O O . ALA B 1 505 ? -25.469 37 27.922 1 59.94 505 ALA B O 1
ATOM 7918 N N . ILE B 1 506 ? -25.219 34.969 27.062 1 60.69 506 ILE B N 1
ATOM 7919 C CA . ILE B 1 506 ? -24.047 35.469 26.344 1 60.69 506 ILE B CA 1
ATOM 7920 C C . ILE B 1 506 ? -24.438 35.812 24.906 1 60.69 506 ILE B C 1
ATOM 7922 O O . ILE B 1 506 ? -25.078 35 24.219 1 60.69 506 ILE B O 1
ATOM 7926 N N . ASP B 1 507 ? -24.406 37.094 24.391 1 57.41 507 ASP B N 1
ATOM 7927 C CA . ASP B 1 507 ? -24.734 37.562 23.031 1 57.41 507 ASP B CA 1
ATOM 7928 C C . ASP B 1 507 ? -23.766 37 22.016 1 57.41 507 ASP B C 1
ATOM 7930 O O . ASP B 1 507 ? -22.578 37.375 22.016 1 57.41 507 ASP B O 1
ATOM 7934 N N . PHE B 1 508 ? -24.062 36 21.312 1 58.75 508 PHE B N 1
ATOM 7935 C CA . PHE B 1 508 ? -23.25 35.312 20.328 1 58.75 508 PHE B CA 1
ATOM 7936 C C . PHE B 1 508 ? -23.328 36 18.969 1 58.75 508 PHE B C 1
ATOM 7938 O O . PHE B 1 508 ? -22.609 35.656 18.031 1 58.75 508 PHE B O 1
ATOM 7945 N N . ARG B 1 509 ? -24.219 36.969 18.672 1 54.78 509 ARG B N 1
ATOM 7946 C CA . ARG B 1 509 ? -24.531 37.594 17.391 1 54.78 509 ARG B CA 1
ATOM 7947 C C . ARG B 1 509 ? -23.312 38.25 16.781 1 54.78 509 ARG B C 1
ATOM 7949 O O . ARG B 1 509 ? -23.172 38.312 15.555 1 54.78 509 ARG B O 1
ATOM 7956 N N . GLU B 1 510 ? -22.531 38.719 17.484 1 53.12 510 GLU B N 1
ATOM 7957 C CA . GLU B 1 510 ? -21.406 39.438 16.891 1 53.12 510 GLU B CA 1
ATOM 7958 C C . GLU B 1 510 ? -20.484 38.469 16.156 1 53.12 510 GLU B C 1
ATOM 7960 O O . GLU B 1 510 ? -19.875 38.812 15.141 1 53.12 510 GLU B O 1
ATOM 7965 N N . LEU B 1 511 ? -20.312 37.344 16.547 1 51.97 511 LEU B N 1
ATOM 7966 C CA . LEU B 1 511 ? -19.359 36.375 15.992 1 51.97 511 LEU B CA 1
ATOM 7967 C C . LEU B 1 511 ? -19.906 35.75 14.719 1 51.97 511 LEU B C 1
ATOM 7969 O O . LEU B 1 511 ? -19.141 35.438 13.797 1 51.97 511 LEU B O 1
ATOM 7973 N N . ALA B 1 512 ? -21.219 35.469 14.672 1 49.09 512 ALA B N 1
ATOM 7974 C CA . ALA B 1 512 ? -21.812 34.875 13.484 1 49.09 512 ALA B CA 1
ATOM 7975 C C . ALA B 1 512 ? -21.688 35.781 12.266 1 49.09 512 ALA B C 1
ATOM 7977 O O . ALA B 1 512 ? -21.734 35.312 11.125 1 49.09 512 ALA B O 1
ATOM 7978 N N . SER B 1 513 ? -21.672 37.031 12.398 1 46.09 513 SER B N 1
ATOM 7979 C CA . SER B 1 513 ? -21.703 38 11.312 1 46.09 513 SER B CA 1
ATOM 7980 C C . SER B 1 513 ? -20.312 38.156 10.68 1 46.09 513 SER B C 1
ATOM 7982 O O . SER B 1 513 ? -20.172 38.844 9.648 1 46.09 513 SER B O 1
ATOM 7984 N N . ALA B 1 514 ? -19.328 37.688 11.188 1 45.81 514 ALA B N 1
ATOM 7985 C CA . ALA B 1 514 ? -18.016 38 10.641 1 45.81 514 ALA B CA 1
ATOM 7986 C C . ALA B 1 514 ? -17.766 37.281 9.328 1 45.81 514 ALA B C 1
ATOM 7988 O O . ALA B 1 514 ? -16.891 36.406 9.242 1 45.81 514 ALA B O 1
ATOM 7989 N N . SER B 1 515 ? -18.766 36.812 8.602 1 42.59 515 SER B N 1
ATOM 7990 C CA . SER B 1 515 ? -18.484 36.344 7.258 1 42.59 515 SER B CA 1
ATOM 7991 C C . SER B 1 515 ? -17.859 37.438 6.398 1 42.59 515 SER B C 1
ATOM 7993 O O . SER B 1 515 ? -18.359 38.562 6.367 1 42.59 515 SER B O 1
ATOM 7995 N N . PRO B 1 516 ? -16.672 37.469 6.02 1 37.72 516 PRO B N 1
ATOM 7996 C CA . PRO B 1 516 ? -16.391 38.5 5.031 1 37.72 516 PRO B CA 1
ATOM 7997 C C . PRO B 1 516 ? -17.438 38.562 3.92 1 37.72 516 PRO B C 1
ATOM 7999 O O . PRO B 1 516 ? -17.984 37.531 3.516 1 37.72 516 PRO B O 1
ATOM 8002 N N . GLY B 1 517 ? -18.438 39.531 4 1 29.98 517 GLY B N 1
ATOM 8003 C CA . GLY B 1 517 ? -19.312 39.938 2.918 1 29.98 517 GLY B CA 1
ATOM 8004 C C . GLY B 1 517 ? -18.656 39.875 1.553 1 29.98 517 GLY B C 1
ATOM 8005 O O . GLY B 1 517 ? -19.219 40.344 0.561 1 29.98 517 GLY B O 1
ATOM 8006 N N . THR B 1 518 ? -17.5 39.25 1.177 1 27.39 518 THR B N 1
ATOM 8007 C CA . THR B 1 518 ? -17.516 39.312 -0.28 1 27.39 518 THR B CA 1
ATOM 8008 C C . THR B 1 518 ? -18.516 38.312 -0.856 1 27.39 518 THR B C 1
ATOM 8010 O O . THR B 1 518 ? -18.734 37.25 -0.294 1 27.39 518 THR B O 1
#

Nearest PDB structures (foldseek):
  5k7v-assembly1_B  TM=2.422E-01  e=3.627E+00  synthetic construct
  8glv-assembly1_Kr  TM=1.511E-01  e=7.225E+00  Chlamydomonas reinhardtii
  5k7v-assembly1_B  TM=2.339E-01  e=2.876E+00  synthetic construct
  7cnd-assembly1_C  TM=2.002E-01  e=9.798E+00  Saccharomyces cerevisiae

Foldseek 3Di:
DDDCPDDADDVCVVVVPDRDPPPPPDDDDDDQPDPPPLVVLVVVPPPDDDDPPDDDDPPDDDDPPDPPPDPPDPPPDDDPPPPPPPQLPPLPDALVNLVVLLVLCQVWVCLQQVQAHSVNLNVLSVCSRPALLSVLLSLLSVLLSLQQQPQDCPPPDNNVVSSVSSLVSSVVSLVCNQQPDPPPPCRVVDDGDQDSSSLVSLQSSLQNVVLVVPLVSSVVSLVVSVVSLVVVVLLVDDPPPPPDDLQNNLSSQSSLLSSVLVQLLSCLVPVDDDDDDARPVQHRDDDPVDQPLSSLLNSLSSLLSCLCDDLNSLLSSCLSPVVRDRDDDALVNLQVSVVSLVVSVVVSVVVQVVCVVVVSDGHDLLSVLVSQLSSLLSLLSSLSSCVSNVQADCDDDPPTDLSSHLLSLLPPVLVSVLVSVVPDPDLSSQSSRHDSSLVSLLSSLSSNLSSLLDDRDPDDLVNNVVSVVSSLVSLLSSLPRPSQDPVSNVSVVVSLVSNCVSSVVDPCVVSNPPNPPD/DDDCPDDADDVCVVVVDDRDPPPPPDDDDDDQPDCPPLVVLVVVPPPDDDDPPPDPDDPDDDPDPDPPPDPPDPPPDDDPDPPPPPQLPPLPDALVNLVVLLVLCQVWVCLQQVQAHSVNLNVLSVCSRPALLSVLLSLLSVLLSLQQQPQDCPPPDNNVVSSVSSLVSSVVSLVCNQQPDPPPPCRVVDDGDQDSSSLVSLQSSLQNCVLVVPLVSSVVSLVVSVVSLVVVVLLVDDPPPPPDDLQNNLSSQSSLLSSVLVQLLSCLVPVDDDDDDARPVQHRDDDPVDQPLSSLLNSLSSLLSCLCDDLNSLLSSCLSPVVRDRDDDALVNLQVSVVSLVVSVVVSVVVQVVCVVVVSDGHDLLSVLVSQLSSLLVLLSSLSSCVSNVQADCDDDPPTDLSSHLLSLLPPVLVSVLVSVVPDPDLSSQSSRHDSSLVSLLSSLSSNLSSLLDDHDPDDLVNNVVSVVSSLVSLLSSLPRPSQDPVSNVSVVVSLVSNCVSSVPDPSVVSNPPNPPD

pLDDT: mean 76.57, std 25.16, range [16.64, 98.81]

Sequence (1036 aa):
MGGKITRACDACRVRKVRFNLGCAFAPAPAKRKPAVRGRLVAQLRSKGSGKSQFALAPVPSTAAVTSIAGIVDATHSAGPQPEPGPPIGCSGYSQEFFLALLPQFEQLVYPVNPVLTPDEIRDAIATMHSDFEDAALVHAFGAVTINLTQTSWTLHGDIAAQMTSLTHYSLWAHRKAEMGRETDANGLQSELPITVKSIMTCIFNEISLMAFKRFDRSFAALREAISMIQMLNVHRYADGDGLLGPDEVSRRQRMYWEAYIHERFLCIVSGYPCIMTPLRTGLPVTDNSVPPSVALGFNRLIRLFSIMDVPLLAHWTAQHDPAELAAAMTAGWIESKQAELDQDEAHAAGAAGEITSGGQGALSELQHVDLFVTRLWLRTLVWQLALSHGLLRNAPPRESHEGLSLHFPALRLSAQLRSLVSRLGSISSVVTHGSGLLQKLFEITSTIADVLALPRANQAPDEARAHIEDLFFLVRFLFSFERTQKHQRDYMREKLQVLQHVYGAIDFRELASASPGTMGGKITRACDACRVRKVRFNLGCAFAPAPAKRKPAVRGRLVAQLRSKGSGKSQFALAPVPSTAAVTSIAGIVDATHSAGPQPEPGPPIGCSGYSQEFFLALLPQFEQLVYPVNPVLTPDEIRDAIATMHSDFEDAALVHAFGAVTINLTQTSWTLHGDIAAQMTSLTHYSLWAHRKAEMGRETDANGLQSELPITVKSIMTCIFNEISLMAFKRFDRSFAALREAISMIQMLNVHRYADGDGLLGPDEVSRRQRMYWEAYIHERFLCIVSGYPCIMTPLRTGLPVTDNSVPPSVALGFNRLIRLFSIMDVPLLAHWTAQHDPAELAAAMTAGWIESKQAELDQDEAHAAGAAGEITSGGQGALSELQHVDLFVTRLWLRTLVWQLALSHGLLRNAPPRESHEGLSLHFPALRLSAQLRSLVSRLGSISSVVTHGSGLLQKLFEITSTIADVLALPRANQAPDEARAHIEDLFFLVRFLFSFERTQKHQRDYMREKLQVLQHVYGAIDFRELASASPGT

Organism: NCBI:txid72228

Secondary structure (DSSP, 8-state):
---------HHHHHTT----S---------------TTHHHHHHH------------------------------------------TTTTS--HHHHHTTHHHIIIIIGGGSTTS-HHHHHHHHHTTTT-HHHHHHHHHHHHHHHHHH-S-SSTTS-HHHHHHHHHHHHHHHHHHHHH--TT-TTGGGSPP---HHHHHHHHHHHHHHHHTT-HHHHHHHHHHHHHHHHHTTGGG--TT--SS-HHHHHHHHHHHHHHHHHHHHHHHHH-PPP-----TT-SPPP-TTS-HHHHHHHHHHHHHHHHS-HHHHHHHHHTT-TT-------HHHHHHHHHHHHHHHHHHHHHHHHHHHTTS----HHHHHHHHHHHHHHHHHHHHHHHHTT--BSS--TTS-GGGBTTHIIIIIHHHHHHHHHH-S-THHHHTTHHHHHHHHHHHHHHHHHHHTS--TT--HHHHHHHHHHHHHHHHHHHTSTTS-HHHHHHHHHHHHHHHHHHTTS--HHHHTTS---/---------HHHHHTT----S---------------TTHHHHHHH------------------------------------------TTTTS--HHHHHTTHHHIIIIIGGGSTTS-HHHHHHHHHTTTT-HHHHHHHHHHHHHHHHHH-S-SSTTS-HHHHHHHHHHHHHHHHHHHHH--TT-TTGGGSPP---HHHHHHHHHHHHHHHHTT-HHHHHHHHHHHHHHHHHTTGGG--TT--SS-HHHHHHHHHHHHHHHHHHHHHHHHH-PPP-----TT-SPPP-TTS-HHHHHHHHHHHHHHHHS-HHHHHHHHHTT-TT--PPPP-HHHHHHHHHHHHHHHHHHHHHHHHHHHTTS----HHHHHHHHHHHHHHHHHHHHHHHHTT--BSS--TTS-GGGBTTHIIIIIHHHHHHHHHH-S-THHHHTTHHHHHHHHHHHHHHHHHHHTS--TT--HHHHHHHHHHHHHHHHHHHTSTTS-HHHHHHHHHHHHHHHHHHTTS--HHHHT-S---

Radius of gyration: 32.75 Å; Cα contacts (8 Å, |Δi|>4): 1127; chains: 2; bounding box: 91×88×96 Å

InterPro domains:
  IPR001138 Zn(2)Cys(6) fungal-type DNA-binding domain [cd00067] (4-18)
  IPR050797 Carbohydrate Metabolism and Transport Regulator [PTHR31668] (4-501)